Protein 3QXB (pdb70)

B-factor: mean 27.67, std 7.57, range [10.3, 59.76]

CATH classification: 3.20.20.150

Radius of gyration: 33.2 Å; Cα contacts (8 Å, |Δi|>4): 2355; chains: 4; bounding box: 75×65×99 Å

Sequence (1145 aa):
GKLGVNLCFAVKRWLEPDRLAGLVRDDLGLEYVQYTYDLTDPWWPDIERDRRRAIAYAKAFRRKAGLTIESTFGGLASYTYNHFLAPTLELQSLGYQHLKRAIDTAAEVPATGPFGSYSAADALNPARREEIYAIARRDWIELAAYAKRQGLSLYVEPVPLATEFPSSAADAARLADLDDGRTEIPVRLLVDWGHALFEPLFGPEADDHWDLCQPWIAAYHIQQTDGQLDRHWSFTQPGVVTPQRLQDFWDKYALTDQTFFAEILYPFEARDEDVLADIASVKALKAASPAGKLGVNLCFAVKRWLEPDRLAGLVRDDLGLEYVQYTYDLTDPWWPDIERDRRAIAYAKAFRKAGLTIESTFGGLASYTYNHFLAPTLELQSLGYQHLKRAIDTAAEVPATGPFGSYSAADALNPARREEIYAIARDWIELAAYAKRQGLSLYVEPVPLATEFPSSSAADAARLADLDGRTEIPVRLLVDWGHALFEPLFGPEADDHWDLCQPWIAAYHIQQTDGQLDRHWSFTQPGVVTPQRLQDFWDKYALTDQTFFAEIILYPFEARRDEDVLADIASVKALKAASPGKLGVNLCFAVVKRWLEPDRLAGLVRDDLGLEYVQYTYDLTDPWWPDIERDRRAIAYAKAFRKAGLTIESTFGGLASYTYNHFLAPTLELQSSSLGYQHLKRAIDTAAEVPATGPFGSYSAADALNPARREEIYAIARRDWIELAAYAKRRQGLSLYVEPVPLATEFPSSSAADAARLADLDGRTEIPVRLLVDWGHALFEPLFGPEADDHWDLCQPWIAAYHIQQTDGQLDRHWSFTQPGVVTPQRLQDFWDKYALTDQTFFAEIILYPFEARDEDVLADIASVKALKAASPGKLGVNLCFAVKRWLEPDRLAGLVRDDLGLEYVQYTYDLTDPWWPDIERDRRAIAYAKAFRKAGLTIESTFGGLLASYTYNHFLAPTLELQSLGYQHLKRAIDTAAEVPATGPFGSYSAADALNPARREEIYAIARDWIELAAYAKRQGLSLYVEPVPLATEFPSSSAADAARLADLDGRTEIPVRLLVDWGHALFEPLFGPEADDHWDLCQPWIAAYHIQQTDGQLDRHWSFTQPGVVTPQRLQDFWDKYALTDQTFFAEILYPFEARDEDVLADIASVKALKAASP

Foldseek 3Di:
DFAEAECQLQQPHQLQQLSSLCLCCPLLVHAEYEYECSNAQLPPPPPVRLVSVVSNVVSNVVSNHAHQEYEYDDVLQVAFAQQEQDVVSVVVSVSRLLSVLCVLNPHAEYEAQGFHDPVLLPPVVSSVVSVVRSLVVQVSLVSSVVSPHLYEHEAAQDSRGPPQALVRQLVNVSCVPRHPHDYAYAYELLSLQQCVRQPVSSHVVVCRHVVRHQAYEYAFDQNPDSALAFQVDDHDRFLQVVQVVCQVSVPDRHYHHRRHHDPPPDDPVVSSVSSVRSVRNVPHDHD/DFAAAECQLQQPHQLQQLSVLCLCCPLLVHAEYEYECSNAALPPPCVVSLVSVLSNVVSNVVSNHAHQEYEYDDVLQVAFAQLEQDPVSVVVSVSRVLSVLCVLNPHQEYEAQGFYDPVQLVPVVSRVVSVVSSLVVQVSLVSSVVSPHLYEHEAAQDSGGPPQALQRQLVNVSPVPRHPHDYAYEYELLSLLQCVRQPVRSDVVVCRHVVRHQAYEYAFDQNPDSQLHFQVDDHDRFLQVVVCVCVVVVPDRHYHHRDHDDDPPDDPVVSSVSSVRSVRNVPHDD/DFAAAECQLQQPHQQQLLSSLCLCCPLLVHAEYEYECSNAQLPPDCPVRLVSVVSNVVSSVVSNHAHQEYEYDDVLQVAFAQQEPDVVSVVVSVVRVLSVLCVLNPHAEYEAQGFYDPVQLVPPVSSVVSVVRSLCVQVSLVSSVVSRHLYEHEAAQDSRGPPQALQRQLVNVSCPPRHPHDYAYEYELLSLLQCVRQPPRSDVVVCRHVVRHQAYEYAFDQSPDSALHFQVDDHDDFLQVVVVVCVVSVPDRHYHHRRHHDPPPDDPVVSSVSSVRSVRNVPHDD/DFAAAECQLQQPHQLQQLSVLCLCCPLLVHAEYEYECSNAALPPDCVVRLVSVVSNVVNNVVSNHAHQEYEYDDVLQVAFAQQEQDPVSVVVNVSRLLSVLCVLNPHAEYEAQGFYDPVCLVPVVSSVVSVVSSLVVQVSLVSSVVSPHLYEHEAAQDSGGAPQALQRQLVNVSCPPRHPHDYAYAYELLSLLQCVRQPVSSDVVVCRHVVRHQAYEYAFDQSPDSALHFQVDDHDRALQNVVVVCVVVVPDRHYHHRRHHDPPPDDPVVSSVSSVRSVRNVVHDD

Structure (mmCIF, N/CA/C/O backbone):
data_3QXB
#
_entry.id   3QXB
#
_cell.length_a   76.188
_cell.length_b   94.903
_cell.length_c   173.197
_cell.angle_alpha   90.000
_cell.angle_beta   93.040
_cell.angle_gamma   90.000
#
_symmetry.space_group_name_H-M   'C 1 2 1'
#
loop_
_entity.id
_entity.type
_entity.pdbx_description
1 polymer 'Putative Xylose isomerase'
2 non-polymer 'FE (III) ION'
3 non-polymer 'MANGANESE (II) ION'
4 non-polymer 'CHLORIDE ION'
5 non-polymer 1,2-ETHANEDIOL
6 non-polymer 'ACETATE ION'
7 water water
#
loop_
_atom_site.group_PDB
_atom_site.id
_atom_site.type_symbol
_atom_site.label_atom_id
_atom_site.label_alt_id
_atom_site.label_comp_id
_atom_site.label_asym_id
_atom_site.label_entity_id
_atom_site.label_seq_id
_atom_site.pdbx_PDB_ins_code
_atom_site.Cartn_x
_atom_site.Cartn_y
_atom_site.Cartn_z
_atom_site.occupancy
_atom_site.B_iso_or_equiv
_atom_site.auth_seq_id
_atom_site.auth_comp_id
_atom_site.auth_asym_id
_atom_site.auth_atom_id
_atom_site.pdbx_PDB_model_num
ATOM 1 N N . GLY A 1 19 ? 7.594 15.268 41.248 1.00 40.51 0 GLY A N 1
ATOM 2 C CA . GLY A 1 19 ? 6.269 15.904 41.563 1.00 38.74 0 GLY A CA 1
ATOM 3 C C . GLY A 1 19 ? 6.269 16.689 42.888 1.00 38.09 0 GLY A C 1
ATOM 4 O O . GLY A 1 19 ? 7.219 16.624 43.668 1.00 37.21 0 GLY A O 1
ATOM 13 N N . LYS A 1 21 ? 5.327 17.588 46.748 1.00 32.84 2 LYS A N 1
ATOM 14 C CA . LYS A 1 21 ? 5.433 16.728 47.903 1.00 31.74 2 LYS A CA 1
ATOM 15 C C . LYS A 1 21 ? 4.039 16.669 48.504 1.00 30.43 2 LYS A C 1
ATOM 16 O O . LYS A 1 21 ? 3.574 17.606 49.145 1.00 28.70 2 LYS A O 1
ATOM 22 N N . LEU A 1 22 ? 3.373 15.559 48.253 1.00 30.34 3 LEU A N 1
ATOM 23 C CA . LEU A 1 22 ? 2.043 15.354 48.754 1.00 29.27 3 LEU A CA 1
ATOM 24 C C . LEU A 1 22 ? 2.108 14.606 50.068 1.00 28.42 3 LEU A C 1
ATOM 25 O O . LEU A 1 22 ? 2.954 13.708 50.249 1.00 29.02 3 LEU A O 1
ATOM 30 N N . GLY A 1 23 ? 1.197 14.976 50.970 1.00 25.76 4 GLY A N 1
ATOM 31 C CA . GLY A 1 23 ? 1.014 14.270 52.204 1.00 25.26 4 GLY A CA 1
ATOM 32 C C . GLY A 1 23 ? -0.487 14.178 52.536 1.00 24.46 4 GLY A C 1
ATOM 33 O O . GLY A 1 23 ? -1.328 14.724 51.809 1.00 23.26 4 GLY A O 1
ATOM 34 N N . VAL A 1 24 ? -0.841 13.487 53.616 1.00 23.67 5 VAL A N 1
ATOM 35 C CA . VAL A 1 24 ? -2.232 13.489 54.063 1.00 22.38 5 VAL A CA 1
ATOM 36 C C . VAL A 1 24 ? -2.412 13.814 55.543 1.00 22.10 5 VAL A C 1
ATOM 37 O O . VAL A 1 24 ? -1.698 13.315 56.388 1.00 22.93 5 VAL A O 1
ATOM 41 N N . ASN A 1 25 ? -3.381 14.672 55.853 1.00 22.50 6 ASN A N 1
ATOM 42 C CA . ASN A 1 25 ? -3.827 14.865 57.210 1.00 22.05 6 ASN A CA 1
ATOM 43 C C . ASN A 1 25 ? -4.896 13.794 57.470 1.00 21.67 6 ASN A C 1
ATOM 44 O O . ASN A 1 25 ? -5.805 13.569 56.676 1.00 21.54 6 ASN A O 1
ATOM 49 N N . LEU A 1 26 ? -4.772 13.144 58.613 1.00 21.39 7 LEU A N 1
ATOM 50 C CA . LEU A 1 26 ? -5.620 12.005 58.976 1.00 20.94 7 LEU A CA 1
ATOM 51 C C . LEU A 1 26 ? -7.054 12.366 59.321 1.00 20.50 7 LEU A C 1
ATOM 52 O O . LEU A 1 26 ? -7.852 11.464 59.654 1.00 22.17 7 LEU A O 1
ATOM 57 N N . CYS A 1 27 ? -7.426 13.644 59.205 1.00 20.66 8 CYS A N 1
ATOM 58 C CA . CYS A 1 27 ? -8.838 14.068 59.428 1.00 21.71 8 CYS A CA 1
ATOM 59 C C . CYS A 1 27 ? -9.866 13.232 58.649 1.00 21.74 8 CYS A C 1
ATOM 60 O O . CYS A 1 27 ? -10.986 13.023 59.110 1.00 21.84 8 CYS A O 1
ATOM 63 N N . PHE A 1 28 ? -9.494 12.735 57.473 1.00 21.07 9 PHE A N 1
ATOM 64 C CA . PHE A 1 28 ? -10.431 11.969 56.654 1.00 21.32 9 PHE A CA 1
ATOM 65 C C . PHE A 1 28 ? -10.815 10.653 57.312 1.00 20.78 9 PHE A C 1
ATOM 66 O O . PHE A 1 28 ? -11.843 10.078 56.945 1.00 23.09 9 PHE A O 1
ATOM 74 N N . ALA A 1 29 ? -10.006 10.177 58.277 1.00 20.25 10 ALA A N 1
ATOM 75 C CA . ALA A 1 29 ? -10.164 8.873 58.945 1.00 19.19 10 ALA A CA 1
ATOM 76 C C . ALA A 1 29 ? -10.840 8.930 60.297 1.00 19.11 10 ALA A C 1
ATOM 77 O O . ALA A 1 29 ? -11.105 7.886 60.918 1.00 18.95 10 ALA A O 1
ATOM 79 N N . VAL A 1 30 ? -11.105 10.140 60.762 1.00 18.56 11 VAL A N 1
ATOM 80 C CA . VAL A 1 30 ? -11.685 10.359 62.113 1.00 18.77 11 VAL A CA 1
ATOM 81 C C . VAL A 1 30 ? -12.940 9.518 62.313 1.00 19.10 11 VAL A C 1
ATOM 82 O O . VAL A 1 30 ? -13.766 9.422 61.393 1.00 20.52 11 VAL A O 1
ATOM 86 N N . LYS A 1 31 ? -12.978 8.841 63.470 1.00 19.06 12 LYS A N 1
ATOM 87 C CA . LYS A 1 31 ? -14.035 7.920 63.898 1.00 17.95 12 LYS A CA 1
ATOM 88 C C . LYS A 1 31 ? -14.103 6.591 63.144 1.00 19.85 12 LYS A C 1
ATOM 89 O O . LYS A 1 31 ? -14.830 5.682 63.582 1.00 20.75 12 LYS A O 1
ATOM 95 N N . ARG A 1 32 ? -13.385 6.458 62.031 1.00 20.50 13 ARG A N 1
ATOM 96 C CA . ARG A 1 32 ? -13.568 5.292 61.144 1.00 20.91 13 ARG A CA 1
ATOM 97 C C . ARG A 1 32 ? -12.420 4.257 61.239 1.00 21.67 13 ARG A C 1
ATOM 98 O O . ARG A 1 32 ? -12.567 3.232 61.937 1.00 21.06 13 ARG A O 1
ATOM 106 N N . TRP A 1 33 ? -11.310 4.478 60.536 1.00 21.63 14 TRP A N 1
ATOM 107 C CA . TRP A 1 33 ? -10.236 3.461 60.454 1.00 22.84 14 TRP A CA 1
ATOM 108 C C . TRP A 1 33 ? -9.274 3.745 61.602 1.00 23.08 14 TRP A C 1
ATOM 109 O O . TRP A 1 33 ? -8.266 4.426 61.436 1.00 25.06 14 TRP A O 1
ATOM 120 N N . LEU A 1 34 ? -9.639 3.241 62.776 1.00 22.99 15 LEU A N 1
ATOM 121 C CA . LEU A 1 34 ? -8.970 3.587 64.012 1.00 23.53 15 LEU A CA 1
ATOM 122 C C . LEU A 1 34 ? -7.873 2.616 64.422 1.00 23.38 15 LEU A C 1
ATOM 123 O O . LEU A 1 34 ? -7.038 2.978 65.212 1.00 24.39 15 LEU A O 1
ATOM 128 N N . GLU A 1 35 ? -7.868 1.399 63.895 1.00 25.33 16 GLU A N 1
ATOM 129 C CA . GLU A 1 35 ? -6.849 0.417 64.261 1.00 25.15 16 GLU A CA 1
ATOM 130 C C . GLU A 1 35 ? -5.517 0.841 63.684 1.00 24.43 16 GLU A C 1
ATOM 131 O O . GLU A 1 35 ? -5.421 1.033 62.480 1.00 24.46 16 GLU A O 1
ATOM 137 N N . PRO A 1 36 ? -4.482 1.000 64.525 1.00 23.39 17 PRO A N 1
ATOM 138 C CA . PRO A 1 36 ? -3.314 1.677 64.026 1.00 23.59 17 PRO A CA 1
ATOM 139 C C . PRO A 1 36 ? -2.660 1.065 62.762 1.00 24.24 17 PRO A C 1
ATOM 140 O O . PRO A 1 36 ? -2.359 1.790 61.819 1.00 23.42 17 PRO A O 1
ATOM 144 N N . ASP A 1 37 ? -2.498 -0.248 62.727 1.00 25.41 18 ASP A N 1
ATOM 145 C CA . ASP A 1 37 ? -1.924 -0.882 61.578 1.00 26.82 18 ASP A CA 1
ATOM 146 C C . ASP A 1 37 ? -2.846 -0.830 60.349 1.00 27.18 18 ASP A C 1
ATOM 147 O O . ASP A 1 37 ? -2.346 -0.791 59.242 1.00 26.60 18 ASP A O 1
ATOM 152 N N . ARG A 1 38 ? -4.170 -0.832 60.538 1.00 27.12 19 ARG A N 1
ATOM 153 C CA . ARG A 1 38 ? -5.097 -0.736 59.382 1.00 28.28 19 ARG A CA 1
ATOM 154 C C . ARG A 1 38 ? -4.991 0.672 58.796 1.00 25.93 19 ARG A C 1
ATOM 155 O O . ARG A 1 38 ? -4.983 0.822 57.575 1.00 26.10 19 ARG A O 1
ATOM 163 N N . LEU A 1 39 ? -4.905 1.687 59.661 1.00 23.69 20 LEU A N 1
ATOM 164 C CA . LEU A 1 39 ? -4.796 3.097 59.196 1.00 23.03 20 LEU A CA 1
ATOM 165 C C . LEU A 1 39 ? -3.501 3.309 58.430 1.00 23.22 20 LEU A C 1
ATOM 166 O O . LEU A 1 39 ? -3.502 3.837 57.314 1.00 23.58 20 LEU A O 1
ATOM 171 N N . ALA A 1 40 ? -2.402 2.873 59.025 1.00 23.18 21 ALA A N 1
ATOM 172 C CA . ALA A 1 40 ? -1.073 2.919 58.383 1.00 23.62 21 ALA A CA 1
ATOM 173 C C . ALA A 1 40 ? -1.070 2.210 57.031 1.00 23.91 21 ALA A C 1
ATOM 174 O O . ALA A 1 40 ? -0.501 2.702 56.087 1.00 25.44 21 ALA A O 1
ATOM 176 N N . GLY A 1 41 ? -1.708 1.057 56.940 1.00 24.74 22 GLY A N 1
ATOM 177 C CA . GLY A 1 41 ? -1.752 0.293 55.693 1.00 25.41 22 GLY A CA 1
ATOM 178 C C . GLY A 1 41 ? -2.613 0.961 54.627 1.00 25.89 22 GLY A C 1
ATOM 179 O O . GLY A 1 41 ? -2.306 0.932 53.457 1.00 27.63 22 GLY A O 1
ATOM 180 N N . LEU A 1 42 ? -3.694 1.571 55.051 1.00 26.13 23 LEU A N 1
ATOM 181 C CA . LEU A 1 42 ? -4.552 2.368 54.195 1.00 26.72 23 LEU A CA 1
ATOM 182 C C . LEU A 1 42 ? -3.808 3.561 53.575 1.00 26.44 23 LEU A C 1
ATOM 183 O O . LEU A 1 42 ? -3.959 3.825 52.400 1.00 27.93 23 LEU A O 1
ATOM 188 N N . VAL A 1 43 ? -3.028 4.296 54.364 1.00 25.39 24 VAL A N 1
ATOM 189 C CA . VAL A 1 43 ? -2.295 5.419 53.810 1.00 24.54 24 VAL A CA 1
ATOM 190 C C . VAL A 1 43 ? -1.210 4.898 52.851 1.00 25.49 24 VAL A C 1
ATOM 191 O O . VAL A 1 43 ? -0.980 5.472 51.773 1.00 24.22 24 VAL A O 1
ATOM 195 N N . ARG A 1 44 ? -0.549 3.816 53.237 1.00 25.80 25 ARG A N 1
ATOM 196 C CA . ARG A 1 44 ? 0.548 3.280 52.414 1.00 27.28 25 ARG A CA 1
ATOM 197 C C . ARG A 1 44 ? 0.082 2.599 51.140 1.00 29.14 25 ARG A C 1
ATOM 198 O O . ARG A 1 44 ? 0.704 2.761 50.093 1.00 30.20 25 ARG A O 1
ATOM 206 N N . ASP A 1 45 ? -0.942 1.769 51.263 1.00 29.94 26 ASP A N 1
ATOM 207 C CA . ASP A 1 45 ? -1.324 0.868 50.185 1.00 32.48 26 ASP A CA 1
ATOM 208 C C . ASP A 1 45 ? -2.476 1.432 49.371 1.00 32.69 26 ASP A C 1
ATOM 209 O O . ASP A 1 45 ? -2.462 1.376 48.142 1.00 34.66 26 ASP A O 1
ATOM 214 N N . ASP A 1 46 ? -3.479 1.972 50.045 1.00 31.33 27 ASP A N 1
ATOM 215 C CA . ASP A 1 46 ? -4.625 2.522 49.348 1.00 31.16 27 ASP A CA 1
ATOM 216 C C . ASP A 1 46 ? -4.417 3.935 48.809 1.00 29.59 27 ASP A C 1
ATOM 217 O O . ASP A 1 46 ? -4.797 4.192 47.670 1.00 29.47 27 ASP A O 1
ATOM 222 N N . LEU A 1 47 ? -3.830 4.841 49.607 1.00 27.52 28 LEU A N 1
ATOM 223 C CA . LEU A 1 47 ? -3.527 6.186 49.121 1.00 26.47 28 LEU A CA 1
ATOM 224 C C . LEU A 1 47 ? -2.145 6.289 48.478 1.00 27.45 28 LEU A C 1
ATOM 225 O O . LEU A 1 47 ? -1.916 7.229 47.738 1.00 26.94 28 LEU A O 1
ATOM 230 N N . GLY A 1 48 ? -1.244 5.344 48.755 1.00 27.44 29 GLY A N 1
ATOM 231 C CA . GLY A 1 48 ? 0.105 5.363 48.132 1.00 28.84 29 GLY A CA 1
ATOM 232 C C . GLY A 1 48 ? 0.901 6.603 48.540 1.00 28.92 29 GLY A C 1
ATOM 233 O O . GLY A 1 48 ? 1.580 7.182 47.742 1.00 28.07 29 GLY A O 1
ATOM 234 N N . LEU A 1 49 ? 0.804 7.012 49.809 1.00 28.67 30 LEU A N 1
ATOM 235 C CA . LEU A 1 49 ? 1.500 8.225 50.296 1.00 29.17 30 LEU A CA 1
ATOM 236 C C . LEU A 1 49 ? 2.476 7.889 51.426 1.00 29.59 30 LEU A C 1
ATOM 237 O O . LEU A 1 49 ? 2.450 6.809 52.015 1.00 29.65 30 LEU A O 1
ATOM 242 N N . GLU A 1 50 ? 3.340 8.834 51.715 1.00 29.62 31 GLU A N 1
ATOM 243 C CA . GLU A 1 50 ? 4.426 8.618 52.673 1.00 30.20 31 GLU A CA 1
ATOM 244 C C . GLU A 1 50 ? 4.410 9.651 53.802 1.00 27.85 31 GLU A C 1
ATOM 245 O O . GLU A 1 50 ? 4.602 9.321 54.989 1.00 30.19 31 GLU A O 1
ATOM 251 N N . TYR A 1 51 ? 4.057 10.880 53.462 1.00 26.38 32 TYR A N 1
ATOM 252 C CA . TYR A 1 51 ? 4.009 11.979 54.429 1.00 24.46 32 TYR A CA 1
ATOM 253 C C . TYR A 1 51 ? 2.623 12.197 55.055 1.00 23.52 32 TYR A C 1
ATOM 254 O O . TYR A 1 51 ? 1.604 12.359 54.371 1.00 23.70 32 TYR A O 1
ATOM 263 N N . VAL A 1 52 ? 2.617 12.208 56.380 1.00 21.18 33 VAL A N 1
ATOM 264 C CA . VAL A 1 52 ? 1.403 12.207 57.136 1.00 21.02 33 VAL A CA 1
ATOM 265 C C . VAL A 1 52 ? 1.384 13.334 58.177 1.00 20.15 33 VAL A C 1
ATOM 266 O O . VAL A 1 52 ? 2.402 13.623 58.798 1.00 21.67 33 VAL A O 1
ATOM 270 N N . GLN A 1 53 ? 0.229 13.966 58.352 1.00 20.59 34 GLN A N 1
ATOM 271 C CA . GLN A 1 53 ? -0.010 14.868 59.477 1.00 19.40 34 GLN A CA 1
ATOM 272 C C . GLN A 1 53 ? -1.083 14.240 60.326 1.00 18.58 34 GLN A C 1
ATOM 273 O O . GLN A 1 53 ? -2.221 14.000 59.857 1.00 20.43 34 GLN A O 1
ATOM 279 N N . TYR A 1 54 ? -0.714 13.938 61.565 1.00 18.84 35 TYR A N 1
ATOM 280 C CA . TYR A 1 54 ? -1.602 13.267 62.490 1.00 18.69 35 TYR A CA 1
ATOM 281 C C . TYR A 1 54 ? -2.505 14.325 63.088 1.00 19.32 35 TYR A C 1
ATOM 282 O O . TYR A 1 54 ? -2.044 15.421 63.348 1.00 20.38 35 TYR A O 1
ATOM 291 N N . THR A 1 55 ? -3.791 14.026 63.273 1.00 19.07 36 THR A N 1
ATOM 292 C CA . THR A 1 55 ? -4.745 15.020 63.796 1.00 17.97 36 THR A CA 1
ATOM 293 C C . THR A 1 55 ? -5.050 14.787 65.304 1.00 17.64 36 THR A C 1
ATOM 294 O O . THR A 1 55 ? -5.204 13.644 65.749 1.00 18.80 36 THR A O 1
ATOM 298 N N . TYR A 1 56 ? -5.147 15.862 66.076 1.00 16.52 37 TYR A N 1
ATOM 299 C CA . TYR A 1 56 ? -5.606 15.763 67.483 1.00 16.48 37 TYR A CA 1
ATOM 300 C C . TYR A 1 56 ? -6.996 15.079 67.583 1.00 15.96 37 TYR A C 1
ATOM 301 O O . TYR A 1 56 ? -7.349 14.571 68.626 1.00 17.95 37 TYR A O 1
ATOM 310 N N . ASP A 1 57 ? -7.774 15.101 66.498 1.00 17.08 38 ASP A N 1
ATOM 311 C CA . ASP A 1 57 ? -9.084 14.455 66.410 1.00 17.70 38 ASP A CA 1
ATOM 312 C C . ASP A 1 57 ? -9.048 12.912 66.522 1.00 18.73 38 ASP A C 1
ATOM 313 O O . ASP A 1 57 ? -10.091 12.292 66.581 1.00 18.01 38 ASP A O 1
ATOM 318 N N . LEU A 1 58 ? -7.874 12.288 66.534 1.00 18.62 39 LEU A N 1
ATOM 319 C CA . LEU A 1 58 ? -7.781 10.837 66.744 1.00 19.15 39 LEU A CA 1
ATOM 320 C C . LEU A 1 58 ? -7.481 10.533 68.204 1.00 18.68 39 LEU A C 1
ATOM 321 O O . LEU A 1 58 ? -8.018 9.578 68.732 1.00 19.99 39 LEU A O 1
ATOM 326 N N . THR A 1 59 ? -6.672 11.384 68.863 1.00 18.05 40 THR A N 1
ATOM 327 C CA . THR A 1 59 ? -6.368 11.247 70.268 1.00 18.15 40 THR A CA 1
ATOM 328 C C . THR A 1 59 ? -6.314 12.654 70.909 1.00 18.78 40 THR A C 1
ATOM 329 O O . THR A 1 59 ? -5.407 13.444 70.604 1.00 18.29 40 THR A O 1
ATOM 333 N N . ASP A 1 60 ? -7.285 12.930 71.800 1.00 17.35 41 ASP A N 1
ATOM 334 C CA . ASP A 1 60 ? -7.485 14.246 72.382 1.00 17.98 41 ASP A CA 1
ATOM 335 C C . ASP A 1 60 ? -6.317 14.547 73.345 1.00 18.00 41 ASP A C 1
ATOM 336 O O . ASP A 1 60 ? -6.051 13.780 74.261 1.00 17.46 41 ASP A O 1
ATOM 341 N N . PRO A 1 61 ? -5.611 15.671 73.134 1.00 18.82 42 PRO A N 1
ATOM 342 C CA . PRO A 1 61 ? -4.557 16.133 74.053 1.00 17.91 42 PRO A CA 1
ATOM 343 C C . PRO A 1 61 ? -5.032 16.190 75.512 1.00 17.23 42 PRO A C 1
ATOM 344 O O . PRO A 1 61 ? -4.278 15.916 76.426 1.00 18.51 42 PRO A O 1
ATOM 348 N N . TRP A 1 62 ? -6.280 16.540 75.722 1.00 17.43 43 TRP A N 1
ATOM 349 C CA . TRP A 1 62 ? -6.891 16.564 77.072 1.00 17.45 43 TRP A CA 1
ATOM 350 C C . TRP A 1 62 ? -7.029 15.197 77.772 1.00 18.02 43 TRP A C 1
ATOM 351 O O . TRP A 1 62 ? -7.162 15.127 78.993 1.00 20.21 43 TRP A O 1
ATOM 362 N N . TRP A 1 63 ? -7.031 14.109 77.030 1.00 18.79 44 TRP A N 1
ATOM 363 C CA . TRP A 1 63 ? -7.155 12.776 77.659 1.00 19.65 44 TRP A CA 1
ATOM 364 C C . TRP A 1 63 ? -6.039 12.537 78.687 1.00 19.84 44 TRP A C 1
ATOM 365 O O . TRP A 1 63 ? -4.951 13.058 78.514 1.00 19.50 44 TRP A O 1
ATOM 376 N N . PRO A 1 64 ? -6.286 11.736 79.730 1.00 21.63 45 PRO A N 1
ATOM 377 C CA . PRO A 1 64 ? -5.217 11.435 80.675 1.00 22.31 45 PRO A CA 1
ATOM 378 C C . PRO A 1 64 ? -4.010 10.856 79.962 1.00 22.39 45 PRO A C 1
ATOM 379 O O . PRO A 1 64 ? -4.155 10.088 78.990 1.00 20.54 45 PRO A O 1
ATOM 383 N N . ASP A 1 65 ? -2.846 11.316 80.404 1.00 22.70 46 ASP A N 1
ATOM 384 C CA . ASP A 1 65 ? -1.584 11.090 79.723 1.00 24.55 46 ASP A CA 1
ATOM 385 C C . ASP A 1 65 ? -1.349 9.624 79.385 1.00 23.60 46 ASP A C 1
ATOM 386 O O . ASP A 1 65 ? -0.924 9.304 78.287 1.00 24.29 46 ASP A O 1
ATOM 391 N N . ILE A 1 66 ? -1.596 8.748 80.339 1.00 24.04 47 ILE A N 1
ATOM 392 C CA . ILE A 1 66 ? -1.204 7.345 80.195 1.00 25.00 47 ILE A CA 1
ATOM 393 C C . ILE A 1 66 ? -1.984 6.697 79.060 1.00 23.64 47 ILE A C 1
ATOM 394 O O . ILE A 1 66 ? -1.388 6.125 78.143 1.00 22.19 47 ILE A O 1
ATOM 399 N N . GLU A 1 67 ? -3.309 6.771 79.118 1.00 23.11 48 GLU A N 1
ATOM 400 C CA . GLU A 1 67 ? -4.132 6.184 78.051 1.00 22.13 48 GLU A CA 1
ATOM 401 C C . GLU A 1 67 ? -3.943 6.927 76.733 1.00 20.43 48 GLU A C 1
ATOM 402 O O . GLU A 1 67 ? -3.841 6.317 75.667 1.00 19.86 48 GLU A O 1
ATOM 408 N N . ARG A 1 68 ? -3.870 8.249 76.816 1.00 18.14 49 ARG A N 1
ATOM 409 C CA . ARG A 1 68 ? -3.684 9.078 75.650 1.00 18.87 49 ARG A CA 1
ATOM 410 C C . ARG A 1 68 ? -2.396 8.675 74.953 1.00 18.05 49 ARG A C 1
ATOM 411 O O . ARG A 1 68 ? -2.435 8.436 73.769 1.00 19.89 49 ARG A O 1
ATOM 419 N N . ASP A 1 69 ? -1.259 8.640 75.663 1.00 18.83 50 ASP A N 1
ATOM 420 C CA . ASP A 1 69 ? 0.045 8.350 75.005 1.00 19.62 50 ASP A CA 1
ATOM 421 C C . ASP A 1 69 ? 0.154 6.907 74.525 1.00 20.21 50 ASP A C 1
ATOM 422 O O . ASP A 1 69 ? 0.780 6.670 73.491 1.00 18.68 50 ASP A O 1
ATOM 427 N N A ARG A 1 70 ? -0.430 5.957 75.269 0.50 19.93 51 ARG A N 1
ATOM 428 N N B ARG A 1 70 ? -0.422 5.953 75.265 0.50 19.71 51 ARG A N 1
ATOM 429 C CA A ARG A 1 70 ? -0.478 4.564 74.829 0.50 20.81 51 ARG A CA 1
ATOM 430 C CA B ARG A 1 70 ? -0.427 4.575 74.798 0.50 20.40 51 ARG A CA 1
ATOM 431 C C A ARG A 1 70 ? -1.061 4.508 73.417 0.50 19.91 51 ARG A C 1
ATOM 432 C C B ARG A 1 70 ? -1.053 4.511 73.401 0.50 19.67 51 ARG A C 1
ATOM 433 O O A ARG A 1 70 ? -0.492 3.886 72.550 0.50 20.10 51 ARG A O 1
ATOM 434 O O B ARG A 1 70 ? -0.509 3.877 72.527 0.50 19.89 51 ARG A O 1
ATOM 449 N N . ARG A 1 71 ? -2.188 5.183 73.184 1.00 20.07 52 ARG A N 1
ATOM 450 C CA . ARG A 1 71 ? -2.862 5.152 71.850 1.00 19.25 52 ARG A CA 1
ATOM 451 C C . ARG A 1 71 ? -2.069 5.952 70.798 1.00 18.40 52 ARG A C 1
ATOM 452 O O . ARG A 1 71 ? -1.811 5.468 69.712 1.00 18.41 52 ARG A O 1
ATOM 460 N N . ALA A 1 72 ? -1.646 7.165 71.148 1.00 18.47 53 ALA A N 1
ATOM 461 C CA . ALA A 1 72 ? -0.833 7.993 70.252 1.00 18.74 53 ALA A CA 1
ATOM 462 C C . ALA A 1 72 ? 0.438 7.276 69.876 1.00 19.52 53 ALA A C 1
ATOM 463 O O . ALA A 1 72 ? 0.766 7.243 68.713 1.00 18.61 53 ALA A O 1
ATOM 465 N N . ILE A 1 73 ? 1.122 6.672 70.845 1.00 20.44 54 ILE A N 1
ATOM 466 C CA . ILE A 1 73 ? 2.327 5.906 70.548 1.00 21.10 54 ILE A CA 1
ATOM 467 C C . ILE A 1 73 ? 2.073 4.698 69.634 1.00 21.15 54 ILE A C 1
ATOM 468 O O . ILE A 1 73 ? 2.858 4.429 68.749 1.00 21.29 54 ILE A O 1
ATOM 473 N N . ALA A 1 74 ? 0.966 3.992 69.837 1.00 20.74 55 ALA A N 1
ATOM 474 C CA . ALA A 1 74 ? 0.593 2.902 68.929 1.00 21.41 55 ALA A CA 1
ATOM 475 C C . ALA A 1 74 ? 0.427 3.372 67.472 1.00 20.16 55 ALA A C 1
ATOM 476 O O . ALA A 1 74 ? 0.894 2.698 66.567 1.00 21.20 55 ALA A O 1
ATOM 478 N N . TYR A 1 75 ? -0.223 4.505 67.253 1.00 19.47 56 TYR A N 1
ATOM 479 C CA . TYR A 1 75 ? -0.250 5.096 65.892 1.00 20.21 56 TYR A CA 1
ATOM 480 C C . TYR A 1 75 ? 1.156 5.430 65.407 1.00 19.92 56 TYR A C 1
ATOM 481 O O . TYR A 1 75 ? 1.528 5.041 64.295 1.00 20.89 56 TYR A O 1
ATOM 490 N N . ALA A 1 76 ? 1.957 6.105 66.224 1.00 19.85 57 ALA A N 1
ATOM 491 C CA . ALA A 1 76 ? 3.359 6.443 65.768 1.00 20.63 57 ALA A CA 1
ATOM 492 C C . ALA A 1 76 ? 4.146 5.231 65.359 1.00 21.13 57 ALA A C 1
ATOM 493 O O . ALA A 1 76 ? 4.806 5.206 64.289 1.00 20.36 57 ALA A O 1
ATOM 495 N N . LYS A 1 77 ? 4.048 4.178 66.152 1.00 22.33 58 LYS A N 1
ATOM 496 C CA . LYS A 1 77 ? 4.790 2.961 65.867 1.00 24.21 58 LYS A CA 1
ATOM 497 C C . LYS A 1 77 ? 4.284 2.262 64.613 1.00 24.29 58 LYS A C 1
ATOM 498 O O . LYS A 1 77 ? 5.083 1.736 63.825 1.00 24.71 58 LYS A O 1
ATOM 504 N N . ALA A 1 78 ? 2.975 2.197 64.440 1.00 24.77 59 ALA A N 1
ATOM 505 C CA . ALA A 1 78 ? 2.414 1.538 63.270 1.00 25.56 59 ALA A CA 1
ATOM 506 C C . ALA A 1 78 ? 2.804 2.295 62.002 1.00 25.65 59 ALA A C 1
ATOM 507 O O . ALA A 1 78 ? 3.140 1.680 60.986 1.00 25.86 59 ALA A O 1
ATOM 509 N N . PHE A 1 79 ? 2.770 3.626 62.049 1.00 24.17 60 PHE A N 1
ATOM 510 C CA . PHE A 1 79 ? 3.152 4.395 60.874 1.00 25.32 60 PHE A CA 1
ATOM 511 C C . PHE A 1 79 ? 4.644 4.213 60.526 1.00 26.54 60 PHE A C 1
ATOM 512 O O . PHE A 1 79 ? 4.994 4.023 59.351 1.00 26.21 60 PHE A O 1
ATOM 520 N N A ARG A 1 80 ? 5.502 4.244 61.545 0.50 26.80 61 ARG A N 1
ATOM 521 N N B ARG A 1 80 ? 5.512 4.252 61.538 0.50 27.08 61 ARG A N 1
ATOM 522 C CA A ARG A 1 80 ? 6.945 4.085 61.341 0.50 28.00 61 ARG A CA 1
ATOM 523 C CA B ARG A 1 80 ? 6.951 4.076 61.308 0.50 28.50 61 ARG A CA 1
ATOM 524 C C A ARG A 1 80 ? 7.238 2.708 60.751 0.50 29.21 61 ARG A C 1
ATOM 525 C C B ARG A 1 80 ? 7.198 2.707 60.696 0.50 29.49 61 ARG A C 1
ATOM 526 O O A ARG A 1 80 ? 8.058 2.589 59.844 0.50 29.11 61 ARG A O 1
ATOM 527 O O B ARG A 1 80 ? 7.946 2.589 59.725 0.50 29.32 61 ARG A O 1
ATOM 542 N N . LYS A 1 81 ? 6.538 1.683 61.235 1.00 29.59 62 LYS A N 1
ATOM 543 C CA . LYS A 1 81 ? 6.696 0.302 60.724 1.00 31.11 62 LYS A CA 1
ATOM 544 C C . LYS A 1 81 ? 6.189 0.153 59.283 1.00 30.53 62 LYS A C 1
ATOM 545 O O . LYS A 1 81 ? 6.760 -0.598 58.518 1.00 32.22 62 LYS A O 1
ATOM 549 N N . ALA A 1 82 ? 5.168 0.908 58.891 1.00 28.86 63 ALA A N 1
ATOM 550 C CA . ALA A 1 82 ? 4.666 0.867 57.532 1.00 28.51 63 ALA A CA 1
ATOM 551 C C . ALA A 1 82 ? 5.539 1.688 56.580 1.00 28.84 63 ALA A C 1
ATOM 552 O O . ALA A 1 82 ? 5.249 1.759 55.398 1.00 30.29 63 ALA A O 1
ATOM 554 N N . GLY A 1 83 ? 6.579 2.328 57.095 1.00 28.85 64 GLY A N 1
ATOM 555 C CA . GLY A 1 83 ? 7.483 3.164 56.284 1.00 30.49 64 GLY A CA 1
ATOM 556 C C . GLY A 1 83 ? 6.968 4.574 56.018 1.00 29.91 64 GLY A C 1
ATOM 557 O O . GLY A 1 83 ? 7.426 5.242 55.075 1.00 32.34 64 GLY A O 1
ATOM 558 N N . LEU A 1 84 ? 6.040 5.038 56.834 1.00 28.89 65 LEU A N 1
ATOM 559 C CA . LEU A 1 84 ? 5.461 6.382 56.685 1.00 28.11 65 LEU A CA 1
ATOM 560 C C . LEU A 1 84 ? 6.108 7.343 57.683 1.00 27.55 65 LEU A C 1
ATOM 561 O O . LEU A 1 84 ? 6.567 6.948 58.751 1.00 28.20 65 LEU A O 1
ATOM 566 N N . THR A 1 85 ? 6.120 8.616 57.342 1.00 27.07 66 THR A N 1
ATOM 567 C CA . THR A 1 85 ? 6.694 9.641 58.187 1.00 25.53 66 THR A CA 1
ATOM 568 C C . THR A 1 85 ? 5.612 10.575 58.640 1.00 23.50 66 THR A C 1
ATOM 569 O O . THR A 1 85 ? 5.079 11.329 57.839 1.00 22.00 66 THR A O 1
ATOM 573 N N . ILE A 1 86 ? 5.300 10.519 59.934 1.00 22.33 67 ILE A N 1
ATOM 574 C CA . ILE A 1 86 ? 4.467 11.530 60.586 1.00 21.29 67 ILE A CA 1
ATOM 575 C C . ILE A 1 86 ? 5.319 12.789 60.888 1.00 21.81 67 ILE A C 1
ATOM 576 O O . ILE A 1 86 ? 6.140 12.813 61.833 1.00 18.87 67 ILE A O 1
ATOM 581 N N . GLU A 1 87 ? 5.187 13.767 59.984 1.00 21.73 68 GLU A N 1
ATOM 582 C CA . GLU A 1 87 ? 5.897 15.033 60.062 1.00 22.33 68 GLU A CA 1
ATOM 583 C C . GLU A 1 87 ? 5.435 15.991 61.153 1.00 21.91 68 GLU A C 1
ATOM 584 O O . GLU A 1 87 ? 6.233 16.802 61.680 1.00 21.34 68 GLU A O 1
ATOM 590 N N . SER A 1 88 ? 4.165 15.894 61.520 1.00 19.92 69 SER A N 1
ATOM 591 C CA . SER A 1 88 ? 3.617 16.790 62.511 1.00 19.86 69 SER A CA 1
ATOM 592 C C . SER A 1 88 ? 2.301 16.256 62.958 1.00 19.28 69 SER A C 1
ATOM 593 O O . SER A 1 88 ? 1.711 15.393 62.326 1.00 19.35 69 SER A O 1
ATOM 596 N N . THR A 1 89 ? 1.865 16.771 64.090 1.00 19.13 70 THR A N 1
ATOM 597 C CA . THR A 1 89 ? 0.539 16.582 64.610 1.00 17.70 70 THR A CA 1
ATOM 598 C C . THR A 1 89 ? -0.076 17.943 64.456 1.00 18.42 70 THR A C 1
ATOM 599 O O . THR A 1 89 ? 0.632 18.950 64.296 1.00 18.26 70 THR A O 1
ATOM 603 N N . PHE A 1 90 ? -1.402 17.987 64.447 1.00 18.42 71 PHE A N 1
ATOM 604 C CA . PHE A 1 90 ? -2.107 19.235 64.191 1.00 18.43 71 PHE A CA 1
ATOM 605 C C . PHE A 1 90 ? -3.509 19.216 64.744 1.00 17.03 71 PHE A C 1
ATOM 606 O O . PHE A 1 90 ? -4.171 18.199 64.680 1.00 17.08 71 PHE A O 1
ATOM 614 N N . GLY A 1 91 ? -3.974 20.381 65.205 1.00 18.79 72 GLY A N 1
ATOM 615 C CA . GLY A 1 91 ? -5.369 20.592 65.636 1.00 18.07 72 GLY A CA 1
ATOM 616 C C . GLY A 1 91 ? -6.389 20.238 64.582 1.00 19.63 72 GLY A C 1
ATOM 617 O O . GLY A 1 91 ? -6.160 20.415 63.358 1.00 17.36 72 GLY A O 1
ATOM 618 N N . GLY A 1 92 ? -7.513 19.731 65.068 1.00 19.53 73 GLY A N 1
ATOM 619 C CA . GLY A 1 92 ? -8.660 19.402 64.244 1.00 20.98 73 GLY A CA 1
ATOM 620 C C . GLY A 1 92 ? -9.901 20.098 64.786 1.00 21.34 73 GLY A C 1
ATOM 621 O O . GLY A 1 92 ? -9.809 21.195 65.383 1.00 21.49 73 GLY A O 1
ATOM 622 N N . LEU A 1 93 ? -11.069 19.499 64.544 1.00 21.71 74 LEU A N 1
ATOM 623 C CA . LEU A 1 93 ? -12.342 20.168 64.869 1.00 22.16 74 LEU A CA 1
ATOM 624 C C . LEU A 1 93 ? -12.613 20.255 66.341 1.00 21.43 74 LEU A C 1
ATOM 625 O O . LEU A 1 93 ? -13.151 21.256 66.780 1.00 22.21 74 LEU A O 1
ATOM 630 N N . ALA A 1 94 ? -12.270 19.218 67.122 1.00 20.84 75 ALA A N 1
ATOM 631 C CA . ALA A 1 94 ? -12.479 19.235 68.588 1.00 19.79 75 ALA A CA 1
ATOM 632 C C . ALA A 1 94 ? -11.758 20.456 69.206 1.00 19.61 75 ALA A C 1
ATOM 633 O O . ALA A 1 94 ? -12.340 21.205 70.013 1.00 18.29 75 ALA A O 1
ATOM 635 N N . SER A 1 95 ? -10.520 20.648 68.748 1.00 18.13 76 SER A N 1
ATOM 636 C CA . SER A 1 95 ? -9.680 21.749 69.167 1.00 18.17 76 SER A CA 1
ATOM 637 C C . SER A 1 95 ? -10.223 23.091 68.721 1.00 17.57 76 SER A C 1
ATOM 638 O O . SER A 1 95 ? -10.261 24.024 69.501 1.00 18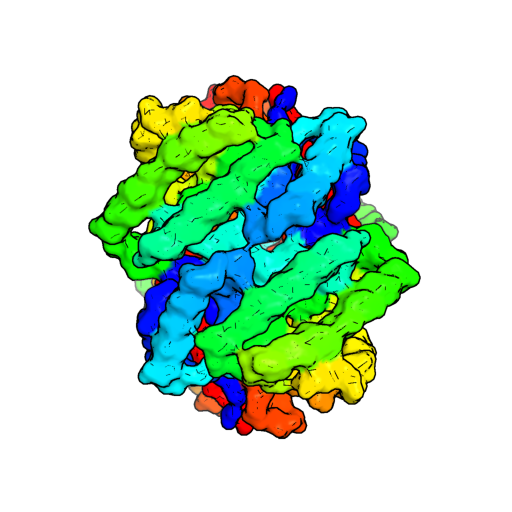.43 76 SER A O 1
ATOM 641 N N . TYR A 1 96 ? -10.637 23.187 67.466 1.00 18.54 77 TYR A N 1
ATOM 642 C CA . TYR A 1 96 ? -11.029 24.467 66.863 1.00 18.96 77 TYR A CA 1
ATOM 643 C C . TYR A 1 96 ? -12.347 24.966 67.377 1.00 18.62 77 TYR A C 1
ATOM 644 O O . TYR A 1 96 ? -12.653 26.127 67.179 1.00 20.20 77 TYR A O 1
ATOM 653 N N . THR A 1 97 ? -13.118 24.083 68.019 1.00 18.04 78 THR A N 1
ATOM 654 C CA . THR A 1 97 ? -14.371 24.441 68.704 1.00 18.66 78 THR A CA 1
ATOM 655 C C . THR A 1 97 ? -14.230 25.544 69.764 1.00 19.23 78 THR A C 1
ATOM 656 O O . THR A 1 97 ? -15.178 26.306 70.008 1.00 19.92 78 THR A O 1
ATOM 660 N N . TYR A 1 98 ? -13.031 25.659 70.354 1.00 19.14 79 TYR A N 1
ATOM 661 C CA . TYR A 1 98 ? -12.765 26.582 71.460 1.00 18.45 79 TYR A CA 1
ATOM 662 C C . TYR A 1 98 ? -11.899 27.745 70.997 1.00 19.21 79 TYR A C 1
ATOM 663 O O . TYR A 1 98 ? -11.284 27.683 69.902 1.00 20.25 79 TYR A O 1
ATOM 672 N N . ASN A 1 99 ? -11.842 28.775 71.827 1.00 19.72 80 ASN A N 1
ATOM 673 C CA . ASN A 1 99 ? -11.255 30.061 71.491 1.00 19.50 80 ASN A CA 1
ATOM 674 C C . ASN A 1 99 ? -9.782 30.165 71.849 1.00 20.23 80 ASN A C 1
ATOM 675 O O . ASN A 1 99 ? -9.065 30.957 71.276 1.00 19.79 80 ASN A O 1
ATOM 680 N N . HIS A 1 100 ? -9.331 29.350 72.798 1.00 20.26 81 HIS A N 1
ATOM 681 C CA . HIS A 1 100 ? -7.929 29.258 73.149 1.00 20.11 81 HIS A CA 1
ATOM 682 C C . HIS A 1 100 ? -7.261 30.622 73.423 1.00 19.91 81 HIS A C 1
ATOM 683 O O . HIS A 1 100 ? -7.733 31.378 74.297 1.00 21.41 81 HIS A O 1
ATOM 690 N N . PHE A 1 101 ? -6.188 30.909 72.688 1.00 19.31 82 PHE A N 1
ATOM 691 C CA . PHE A 1 101 ? -5.289 32.004 73.001 1.00 19.74 82 PHE A CA 1
ATOM 692 C C . PHE A 1 101 ? -5.875 33.392 72.856 1.00 19.43 82 PHE A C 1
ATOM 693 O O . PHE A 1 101 ? -5.356 34.352 73.452 1.00 19.36 82 PHE A O 1
ATOM 701 N N . LEU A 1 102 ? -6.965 33.517 72.114 1.00 19.76 83 LEU A N 1
ATOM 702 C CA . LEU A 1 102 ? -7.622 34.846 71.973 1.00 20.47 83 LEU A CA 1
ATOM 703 C C . LEU A 1 102 ? -8.949 34.969 72.763 1.00 21.40 83 LEU A C 1
ATOM 704 O O . LEU A 1 102 ? -9.693 35.957 72.633 1.00 21.58 83 LEU A O 1
ATOM 709 N N . ALA A 1 103 ? -9.199 33.992 73.638 1.00 21.32 84 ALA A N 1
ATOM 710 C CA . ALA A 1 103 ? -10.417 33.948 74.434 1.00 21.59 84 ALA A CA 1
ATOM 711 C C . ALA A 1 103 ? -10.587 35.188 75.346 1.00 22.33 84 ALA A C 1
ATOM 712 O O . ALA A 1 103 ? -9.628 35.873 75.671 1.00 22.80 84 ALA A O 1
ATOM 714 N N . PRO A 1 104 ? -11.819 35.467 75.781 1.00 23.42 85 PRO A N 1
ATOM 715 C CA . PRO A 1 104 ? -12.073 36.736 76.456 1.00 23.70 85 PRO A CA 1
ATOM 716 C C . PRO A 1 104 ? -11.727 36.797 77.963 1.00 23.32 85 PRO A C 1
ATOM 717 O O . PRO A 1 104 ? -11.816 37.859 78.539 1.00 23.60 85 PRO A O 1
ATOM 721 N N . THR A 1 105 ? -11.322 35.694 78.593 1.00 22.31 86 THR A N 1
ATOM 722 C CA . THR A 1 105 ? -10.800 35.741 79.965 1.00 22.35 86 THR A CA 1
ATOM 723 C C . THR A 1 105 ? -9.430 35.108 79.988 1.00 22.79 86 THR A C 1
ATOM 724 O O . THR A 1 105 ? -9.108 34.245 79.122 1.00 21.29 86 THR A O 1
ATOM 728 N N . LEU A 1 106 ? -8.607 35.535 80.949 1.00 22.61 87 LEU A N 1
ATOM 729 C CA . LEU A 1 106 ? -7.259 34.980 81.086 1.00 22.82 87 LEU A CA 1
ATOM 730 C C . LEU A 1 106 ? -7.352 33.485 81.413 1.00 21.72 87 LEU A C 1
ATOM 731 O O . LEU A 1 106 ? -6.526 32.731 80.964 1.00 18.65 87 LEU A O 1
ATOM 736 N N . GLU A 1 107 ? -8.338 33.068 82.199 1.00 20.93 88 GLU A N 1
ATOM 737 C CA . GLU A 1 107 ? -8.491 31.633 82.489 1.00 21.90 88 GLU A CA 1
ATOM 738 C C . GLU A 1 107 ? -8.741 30.809 81.224 1.00 19.75 88 GLU A C 1
ATOM 739 O O . GLU A 1 107 ? -8.184 29.720 81.063 1.00 19.37 88 GLU A O 1
ATOM 745 N N . LEU A 1 108 ? -9.585 31.308 80.316 1.00 19.67 89 LEU A N 1
ATOM 746 C CA . LEU A 1 108 ? -9.829 30.619 79.036 1.00 19.41 89 LEU A CA 1
ATOM 747 C C . LEU A 1 108 ? -8.582 30.644 78.173 1.00 18.23 89 LEU A C 1
ATOM 748 O O . LEU A 1 108 ? -8.244 29.637 77.551 1.00 19.44 89 LEU A O 1
ATOM 753 N N . GLN A 1 109 ? -7.841 31.758 78.167 1.00 18.96 90 GLN A N 1
ATOM 754 C CA . GLN A 1 109 ? -6.545 31.788 77.449 1.00 17.53 90 GLN A CA 1
ATOM 755 C C . GLN A 1 109 ? -5.607 30.749 78.040 1.00 16.79 90 GLN A C 1
ATOM 756 O O . GLN A 1 109 ? -4.913 30.081 77.329 1.00 17.42 90 GLN A O 1
ATOM 762 N N . SER A 1 110 ? -5.562 30.636 79.366 1.00 18.63 91 SER A N 1
ATOM 763 C CA . SER A 1 110 ? -4.694 29.650 80.028 1.00 19.03 91 SER A CA 1
ATOM 764 C C . SER A 1 110 ? -5.084 28.220 79.746 1.00 18.17 91 SER A C 1
ATOM 765 O O . SER A 1 110 ? -4.208 27.344 79.721 1.00 20.38 91 SER A O 1
ATOM 768 N N . LEU A 1 111 ? -6.361 27.982 79.470 1.00 18.96 92 LEU A N 1
ATOM 769 C CA . LEU A 1 111 ? -6.810 26.669 78.989 1.00 18.32 92 LEU A CA 1
ATOM 770 C C . LEU A 1 111 ? -6.322 26.409 77.560 1.00 18.13 92 LEU A C 1
ATOM 771 O O . LEU A 1 111 ? -6.008 25.282 77.200 1.00 16.99 92 LEU A O 1
ATOM 776 N N . GLY A 1 112 ? -6.185 27.461 76.756 1.00 17.45 93 GLY A N 1
ATOM 777 C CA . GLY A 1 112 ? -5.552 27.321 75.445 1.00 16.25 93 GLY A CA 1
ATOM 778 C C . GLY A 1 112 ? -4.083 26.950 75.546 1.00 16.25 93 GLY A C 1
ATOM 779 O O . GLY A 1 112 ? -3.611 26.064 74.842 1.00 16.20 93 GLY A O 1
ATOM 780 N N . TYR A 1 113 ? -3.363 27.646 76.420 1.00 17.10 94 TYR A N 1
ATOM 781 C CA . TYR A 1 113 ? -1.977 27.315 76.773 1.00 18.40 94 TYR A CA 1
ATOM 782 C C . TYR A 1 113 ? -1.843 25.802 77.106 1.00 17.80 94 TYR A C 1
ATOM 783 O O . TYR A 1 113 ? -1.056 25.083 76.537 1.00 16.62 94 TYR A O 1
ATOM 792 N N . GLN A 1 114 ? -2.663 25.343 78.019 1.00 17.96 95 GLN A N 1
ATOM 793 C CA . GLN A 1 114 ? -2.591 23.986 78.540 1.00 18.01 95 GLN A CA 1
ATOM 794 C C . GLN A 1 114 ? -2.971 22.992 77.436 1.00 18.17 95 GLN A C 1
ATOM 795 O O . GLN A 1 114 ? -2.362 21.920 77.278 1.00 19.26 95 GLN A O 1
ATOM 801 N N . HIS A 1 115 ? -3.924 23.374 76.592 1.00 19.26 96 HIS A N 1
ATOM 802 C CA . HIS A 1 115 ? -4.295 22.547 75.457 1.00 18.03 96 HIS A CA 1
ATOM 803 C C . HIS A 1 115 ? -3.087 22.225 74.615 1.00 18.44 96 HIS A C 1
ATOM 804 O O . HIS A 1 115 ? -2.810 21.047 74.381 1.00 18.32 96 HIS A O 1
ATOM 811 N N . LEU A 1 116 ? -2.371 23.270 74.163 1.00 16.92 97 LEU A N 1
ATOM 812 C CA . LEU A 1 116 ? -1.184 23.105 73.346 1.00 16.95 97 LEU A CA 1
ATOM 813 C C . LEU A 1 116 ? 0.007 22.452 74.073 1.00 16.31 97 LEU A C 1
ATOM 814 O O . LEU A 1 116 ? 0.744 21.657 73.463 1.00 16.81 97 LEU A O 1
ATOM 819 N N . LYS A 1 117 ? 0.214 22.808 75.345 1.00 16.78 98 LYS A N 1
ATOM 820 C CA . LYS A 1 117 ? 1.193 22.145 76.193 1.00 16.72 98 LYS A CA 1
ATOM 821 C C . LYS A 1 117 ? 0.961 20.634 76.200 1.00 16.81 98 LYS A C 1
ATOM 822 O O . LYS A 1 117 ? 1.897 19.857 76.012 1.00 16.66 98 LYS A O 1
ATOM 828 N N . ARG A 1 118 ? -0.283 20.223 76.365 1.00 18.06 99 ARG A N 1
ATOM 829 C CA . ARG A 1 118 ? -0.610 18.800 76.363 1.00 17.75 99 ARG A CA 1
ATOM 830 C C . ARG A 1 118 ? -0.420 18.176 74.986 1.00 17.26 99 ARG A C 1
ATOM 831 O O . ARG A 1 118 ? 0.064 17.036 74.883 1.00 17.68 99 ARG A O 1
ATOM 839 N N . ALA A 1 119 ? -0.791 18.908 73.935 1.00 16.50 100 ALA A N 1
ATOM 840 C CA . ALA A 1 119 ? -0.508 18.451 72.562 1.00 16.85 100 ALA A CA 1
ATOM 841 C C . ALA A 1 119 ? 0.988 18.285 72.305 1.00 17.65 100 ALA A C 1
ATOM 842 O O . ALA A 1 119 ? 1.413 17.336 71.639 1.00 18.25 100 ALA A O 1
ATOM 844 N N . ILE A 1 120 ? 1.793 19.209 72.806 1.00 18.27 101 ILE A N 1
ATOM 845 C CA . ILE A 1 120 ? 3.238 19.059 72.737 1.00 17.21 101 ILE A CA 1
ATOM 846 C C . ILE A 1 120 ? 3.692 17.780 73.492 1.00 18.28 101 ILE A C 1
ATOM 847 O O . ILE A 1 120 ? 4.512 17.021 72.987 1.00 19.15 101 ILE A O 1
ATOM 852 N N . ASP A 1 121 ? 3.163 17.539 74.690 1.00 18.80 102 ASP A N 1
ATOM 853 C CA . ASP A 1 121 ? 3.475 16.256 75.412 1.00 18.55 102 ASP A CA 1
ATOM 854 C C . ASP A 1 121 ? 3.164 15.017 74.567 1.00 17.57 102 ASP A C 1
ATOM 855 O O . ASP A 1 121 ? 4.003 14.105 74.356 1.00 16.89 102 ASP A O 1
ATOM 868 N N . THR A 1 123 ? 2.762 14.893 71.302 1.00 17.51 104 THR A N 1
ATOM 869 C CA . THR A 1 123 ? 3.624 14.876 70.099 1.00 17.23 104 THR A CA 1
ATOM 870 C C . THR A 1 123 ? 5.032 14.341 70.435 1.00 18.30 104 THR A C 1
ATOM 871 O O . THR A 1 123 ? 5.595 13.549 69.669 1.00 18.95 104 THR A O 1
ATOM 875 N N . ALA A 1 124 ? 5.612 14.756 71.562 1.00 18.71 105 ALA A N 1
ATOM 876 C CA . ALA A 1 124 ? 6.941 14.255 71.993 1.00 19.26 105 ALA A CA 1
ATOM 877 C C . ALA A 1 124 ? 6.872 12.754 72.275 1.00 19.49 105 ALA A C 1
ATOM 878 O O . ALA A 1 124 ? 7.781 12.013 71.968 1.00 19.29 105 ALA A O 1
ATOM 880 N N . ALA A 1 125 ? 5.773 12.305 72.851 1.00 18.45 106 ALA A N 1
ATOM 881 C CA . ALA A 1 125 ? 5.607 10.871 73.159 1.00 19.21 106 ALA A CA 1
ATOM 882 C C . ALA A 1 125 ? 5.637 10.049 71.884 1.00 20.13 106 ALA A C 1
ATOM 883 O O . ALA A 1 125 ? 6.226 8.939 71.850 1.00 20.36 106 ALA A O 1
ATOM 893 N N . GLU A 1 127 ? 7.320 10.840 69.304 1.00 21.93 108 GLU A N 1
ATOM 894 C CA . GLU A 1 127 ? 8.581 11.213 68.647 1.00 22.44 108 GLU A CA 1
ATOM 895 C C . GLU A 1 127 ? 8.338 11.899 67.314 1.00 22.02 108 GLU A C 1
ATOM 896 O O . GLU A 1 127 ? 9.067 11.703 66.351 1.00 23.39 108 GLU A O 1
ATOM 902 N N . VAL A 1 128 ? 7.309 12.743 67.272 1.00 21.03 109 VAL A N 1
ATOM 903 C CA . VAL A 1 128 ? 7.022 13.556 66.125 1.00 19.80 109 VAL A CA 1
ATOM 904 C C . VAL A 1 128 ? 7.628 14.948 66.383 1.00 20.31 109 VAL A C 1
ATOM 905 O O . VAL A 1 128 ? 7.530 15.491 67.488 1.00 20.52 109 VAL A O 1
ATOM 909 N N . PRO A 1 129 ? 8.243 15.542 65.361 1.00 20.20 110 PRO A N 1
ATOM 910 C CA . PRO A 1 129 ? 9.044 16.757 65.543 1.00 20.23 110 PRO A CA 1
ATOM 911 C C . PRO A 1 129 ? 8.322 18.093 65.631 1.00 19.95 110 PRO A C 1
ATOM 912 O O . PRO A 1 129 ? 8.930 19.072 66.058 1.00 19.62 110 PRO A O 1
ATOM 916 N N . ALA A 1 130 ? 7.042 18.149 65.291 1.00 18.34 111 ALA A N 1
ATOM 917 C CA . ALA A 1 130 ? 6.406 19.428 65.159 1.00 18.71 111 ALA A CA 1
ATOM 918 C C . ALA A 1 130 ? 4.924 19.281 65.423 1.00 18.17 111 ALA A C 1
ATOM 919 O O . ALA A 1 130 ? 4.365 18.204 65.217 1.00 18.35 111 ALA A O 1
ATOM 921 N N . THR A 1 131 ? 4.310 20.368 65.866 1.00 18.91 112 THR A N 1
ATOM 922 C CA . THR A 1 131 ? 2.856 20.437 66.065 1.00 18.65 112 THR A CA 1
ATOM 923 C C . THR A 1 131 ? 2.409 21.863 65.800 1.00 19.19 112 THR A C 1
ATOM 924 O O . THR A 1 131 ? 3.230 22.789 65.745 1.00 19.85 112 THR A O 1
ATOM 928 N N . GLY A 1 132 ? 1.125 22.019 65.524 1.00 18.40 113 GLY A N 1
ATOM 929 C CA . GLY A 1 132 ? 0.559 23.328 65.311 1.00 19.27 113 GLY A CA 1
ATOM 930 C C . GLY A 1 132 ? -0.968 23.352 65.360 1.00 19.20 113 GLY A C 1
ATOM 931 O O . GLY A 1 132 ? -1.635 22.301 65.505 1.00 19.45 113 GLY A O 1
ATOM 940 N N . PRO A 1 134 ? -4.487 26.537 64.537 1.00 20.37 115 PRO A N 1
ATOM 941 C CA . PRO A 1 134 ? -4.888 27.940 64.452 1.00 21.49 115 PRO A CA 1
ATOM 942 C C . PRO A 1 134 ? -4.651 28.613 65.787 1.00 21.50 115 PRO A C 1
ATOM 943 O O . PRO A 1 134 ? -4.667 27.970 66.833 1.00 21.35 115 PRO A O 1
ATOM 947 N N . PHE A 1 135 ? -4.411 29.908 65.739 1.00 22.63 116 PHE A N 1
ATOM 948 C CA . PHE A 1 135 ? -3.948 30.652 66.888 1.00 22.52 116 PHE A CA 1
ATOM 949 C C . PHE A 1 135 ? -5.019 30.806 67.969 1.00 22.92 116 PHE A C 1
ATOM 950 O O . PHE A 1 135 ? -4.696 30.877 69.148 1.00 21.16 116 PHE A O 1
ATOM 958 N N . GLY A 1 136 ? -6.282 30.882 67.564 1.00 23.32 117 GLY A N 1
ATOM 959 C CA . GLY A 1 136 ? -7.382 31.111 68.527 1.00 23.61 117 GLY A CA 1
ATOM 960 C C . GLY A 1 136 ? -8.399 32.088 67.994 1.00 24.12 117 GLY A C 1
ATOM 961 O O . GLY A 1 136 ? -8.329 32.505 66.826 1.00 25.47 117 GLY A O 1
ATOM 962 N N . SER A 1 137 ? -9.345 32.471 68.839 1.00 23.65 118 SER A N 1
ATOM 963 C CA . SER A 1 137 ? -10.506 33.179 68.363 1.00 23.77 118 SER A CA 1
ATOM 964 C C . SER A 1 137 ? -11.022 34.202 69.344 1.00 23.66 118 SER A C 1
ATOM 965 O O . SER A 1 137 ? -11.153 33.910 70.525 1.00 22.57 118 SER A O 1
ATOM 968 N N . TYR A 1 138 ? -11.360 35.394 68.852 1.00 24.22 119 TYR A N 1
ATOM 969 C CA . TYR A 1 138 ? -11.962 36.433 69.688 1.00 24.04 119 TYR A CA 1
ATOM 970 C C . TYR A 1 138 ? -13.443 36.217 69.830 1.00 24.21 119 TYR A C 1
ATOM 971 O O . TYR A 1 138 ? -14.104 35.775 68.913 1.00 25.50 119 TYR A O 1
ATOM 980 N N . SER A 1 139 ? -13.976 36.608 70.967 1.00 25.22 120 SER A N 1
ATOM 981 C CA . SER A 1 139 ? -15.413 36.622 71.155 1.00 26.27 120 SER A CA 1
ATOM 982 C C . SER A 1 139 ? -16.014 37.705 70.244 1.00 26.68 120 SER A C 1
ATOM 983 O O . SER A 1 139 ? -15.291 38.557 69.734 1.00 27.21 120 SER A O 1
ATOM 986 N N . ALA A 1 140 ? -17.323 37.669 70.059 1.00 27.06 121 ALA A N 1
ATOM 987 C CA . ALA A 1 140 ? -18.034 38.621 69.215 1.00 28.18 121 ALA A CA 1
ATOM 988 C C . ALA A 1 140 ? -17.822 40.073 69.658 1.00 29.46 121 ALA A C 1
ATOM 989 O O . ALA A 1 140 ? -17.593 40.938 68.829 1.00 30.26 121 ALA A O 1
ATOM 991 N N . ALA A 1 141 ? -17.917 40.333 70.961 1.00 29.82 122 ALA A N 1
ATOM 992 C CA . ALA A 1 141 ? -17.666 41.664 71.529 1.00 31.28 122 ALA A CA 1
ATOM 993 C C . ALA A 1 141 ? -16.185 42.096 71.364 1.00 30.50 122 ALA A C 1
ATOM 994 O O . ALA A 1 141 ? -15.897 43.201 70.865 1.00 30.86 122 ALA A O 1
ATOM 996 N N . ASP A 1 142 ? -15.250 41.215 71.725 1.00 28.77 123 ASP A N 1
ATOM 997 C CA . ASP A 1 142 ? -13.826 41.553 71.642 1.00 28.53 123 ASP A CA 1
ATOM 998 C C . ASP A 1 142 ? -13.381 41.753 70.196 1.00 28.63 123 ASP A C 1
ATOM 999 O O . ASP A 1 142 ? -12.538 42.617 69.928 1.00 28.24 123 ASP A O 1
ATOM 1004 N N . ALA A 1 143 ? -13.926 40.957 69.271 1.00 28.16 124 ALA A N 1
ATOM 1005 C CA . ALA A 1 143 ? -13.570 41.073 67.850 1.00 28.51 124 ALA A CA 1
ATOM 1006 C C . ALA A 1 143 ? -13.796 42.507 67.344 1.00 30.74 124 ALA A C 1
ATOM 1007 O O . ALA A 1 143 ? -13.139 42.899 66.407 1.00 31.51 124 ALA A O 1
ATOM 1009 N N . LEU A 1 144 ? -14.713 43.263 67.958 1.00 32.18 125 LEU A N 1
ATOM 1010 C CA . LEU A 1 144 ? -14.987 44.641 67.522 1.00 34.86 125 LEU A CA 1
ATOM 1011 C C . LEU A 1 144 ? -14.289 45.716 68.360 1.00 35.74 125 LEU A C 1
ATOM 1012 O O . LEU A 1 144 ? -14.555 46.891 68.154 1.00 37.05 125 LEU A O 1
ATOM 1017 N N . ASN A 1 145 ? -13.410 45.323 69.289 1.00 34.83 126 ASN A N 1
ATOM 1018 C CA . ASN A 1 145 ? -12.758 46.255 70.194 1.00 35.41 126 ASN A CA 1
ATOM 1019 C C . ASN A 1 145 ? -11.223 46.139 69.978 1.00 35.28 126 ASN A C 1
ATOM 1020 O O . ASN A 1 145 ? -10.575 45.206 70.489 1.00 32.27 126 ASN A O 1
ATOM 1025 N N . PRO A 1 146 ? -10.646 47.062 69.178 1.00 36.77 127 PRO A N 1
ATOM 1026 C CA . PRO A 1 146 ? -9.201 46.965 68.862 1.00 36.14 127 PRO A CA 1
ATOM 1027 C C . PRO A 1 146 ? -8.277 46.948 70.103 1.00 35.20 127 PRO A C 1
ATOM 1028 O O . PRO A 1 146 ? -7.279 46.214 70.099 1.00 34.55 127 PRO A O 1
ATOM 1032 N N . ALA A 1 147 ? -8.629 47.704 71.146 1.00 34.67 128 ALA A N 1
ATOM 1033 C CA . ALA A 1 147 ? -7.886 47.722 72.419 1.00 33.87 128 ALA A CA 1
ATOM 1034 C C . ALA A 1 147 ? -7.879 46.332 73.083 1.00 31.73 128 ALA A C 1
ATOM 1035 O O . ALA A 1 147 ? -6.841 45.854 73.548 1.00 29.46 128 ALA A O 1
ATOM 1037 N N . ARG A 1 148 ? -9.051 45.706 73.148 1.00 31.11 129 ARG A N 1
ATOM 1038 C CA . ARG A 1 148 ? -9.159 44.353 73.681 1.00 29.07 129 ARG A CA 1
ATOM 1039 C C . ARG A 1 148 ? -8.391 43.398 72.810 1.00 27.66 129 ARG A C 1
ATOM 1040 O O . ARG A 1 148 ? -7.701 42.523 73.335 1.00 26.04 129 ARG A O 1
ATOM 1048 N N . ARG A 1 149 ? -8.498 43.548 71.493 1.00 27.00 130 ARG A N 1
ATOM 1049 C CA . ARG A 1 149 ? -7.783 42.640 70.607 1.00 26.87 130 ARG A CA 1
ATOM 1050 C C . ARG A 1 149 ? -6.279 42.687 70.887 1.00 26.95 130 ARG A C 1
ATOM 1051 O O . ARG A 1 149 ? -5.611 41.630 70.966 1.00 24.99 130 ARG A O 1
ATOM 1059 N N . GLU A 1 150 ? -5.765 43.902 71.083 1.00 27.69 131 GLU A N 1
ATOM 1060 C CA . GLU A 1 150 ? -4.346 44.114 71.329 1.00 28.25 131 GLU A CA 1
ATOM 1061 C C . GLU A 1 150 ? -3.893 43.593 72.665 1.00 27.00 131 GLU A C 1
ATOM 1062 O O . GLU A 1 150 ? -2.847 42.981 72.758 1.00 26.21 131 GLU A O 1
ATOM 1068 N N . GLU A 1 151 ? -4.690 43.855 73.690 1.00 27.33 132 GLU A N 1
ATOM 1069 C CA . GLU A 1 151 ? -4.412 43.344 75.025 1.00 26.89 132 GLU A CA 1
ATOM 1070 C C . GLU A 1 151 ? -4.324 41.799 75.017 1.00 23.93 132 GLU A C 1
ATOM 1071 O O . GLU A 1 151 ? -3.391 41.214 75.588 1.00 21.64 132 GLU A O 1
ATOM 1077 N N . ILE A 1 152 ? -5.273 41.171 74.337 1.00 22.94 133 ILE A N 1
ATOM 1078 C CA . ILE A 1 152 ? -5.412 39.705 74.337 1.00 22.58 133 ILE A CA 1
ATOM 1079 C C . ILE A 1 152 ? -4.288 39.080 73.534 1.00 21.96 133 ILE A C 1
ATOM 1080 O O . ILE A 1 152 ? -3.665 38.079 73.950 1.00 21.34 133 ILE A O 1
ATOM 1085 N N . TYR A 1 153 ? -3.981 39.716 72.412 1.00 22.27 134 TYR A N 1
ATOM 1086 C CA . TYR A 1 153 ? -2.909 39.277 71.563 1.00 22.19 134 TYR A CA 1
ATOM 1087 C C . TYR A 1 153 ? -1.541 39.350 72.264 1.00 21.36 134 TYR A C 1
ATOM 1088 O O . TYR A 1 153 ? -0.723 38.441 72.109 1.00 20.67 134 TYR A O 1
ATOM 1097 N N . ALA A 1 154 ? -1.278 40.390 73.067 1.00 21.79 135 ALA A N 1
ATOM 1098 C CA . ALA A 1 154 ? 0.041 40.497 73.669 1.00 21.07 135 ALA A CA 1
ATOM 1099 C C . ALA A 1 154 ? 0.265 39.317 74.647 1.00 21.16 135 ALA A C 1
ATOM 1100 O O . ALA A 1 154 ? 1.358 38.756 74.747 1.00 19.50 135 ALA A O 1
ATOM 1102 N N . ILE A 1 155 ? -0.808 38.919 75.314 1.00 21.09 136 ILE A N 1
ATOM 1103 C CA . ILE A 1 155 ? -0.755 37.775 76.205 1.00 21.40 136 ILE A CA 1
ATOM 1104 C C . ILE A 1 155 ? -0.556 36.503 75.392 1.00 20.66 136 ILE A C 1
ATOM 1105 O O . ILE A 1 155 ? 0.247 35.654 75.758 1.00 21.17 136 ILE A O 1
ATOM 1110 N N . ALA A 1 156 ? -1.292 36.371 74.291 1.00 21.47 137 ALA A N 1
ATOM 1111 C CA . ALA A 1 156 ? -1.231 35.182 73.477 1.00 21.13 137 ALA A CA 1
ATOM 1112 C C . ALA A 1 156 ? 0.187 34.982 72.974 1.00 20.61 137 ALA A C 1
ATOM 1113 O O . ALA A 1 156 ? 0.707 33.892 73.036 1.00 19.58 137 ALA A O 1
ATOM 1115 N N A ARG A 1 157 ? 0.787 36.049 72.441 0.50 21.58 138 ARG A N 1
ATOM 1116 N N B ARG A 1 157 ? 0.770 36.056 72.454 0.50 21.75 138 ARG A N 1
ATOM 1117 C CA A ARG A 1 157 ? 2.159 36.021 71.904 0.50 22.13 138 ARG A CA 1
ATOM 1118 C CA B ARG A 1 157 ? 2.118 36.051 71.905 0.50 22.43 138 ARG A CA 1
ATOM 1119 C C A ARG A 1 157 ? 3.174 35.580 72.969 0.50 21.69 138 ARG A C 1
ATOM 1120 C C B ARG A 1 157 ? 3.159 35.599 72.957 0.50 21.88 138 ARG A C 1
ATOM 1121 O O A ARG A 1 157 ? 4.024 34.731 72.711 0.50 21.82 138 ARG A O 1
ATOM 1122 O O B ARG A 1 157 ? 4.007 34.758 72.675 0.50 22.04 138 ARG A O 1
ATOM 1137 N N . ASP A 1 158 ? 3.055 36.125 74.175 1.00 21.72 139 ASP A N 1
ATOM 1138 C CA . ASP A 1 158 ? 3.919 35.733 75.267 1.00 21.55 139 ASP A CA 1
ATOM 1139 C C . ASP A 1 158 ? 3.694 34.248 75.590 1.00 20.06 139 ASP A C 1
ATOM 1140 O O . ASP A 1 158 ? 4.631 33.536 75.854 1.00 21.27 139 ASP A O 1
ATOM 1153 N N . TRP A 1 160 ? 2.939 31.851 73.454 1.00 19.65 141 TRP A N 1
ATOM 1154 C CA . TRP A 1 160 ? 3.526 31.007 72.427 1.00 19.84 141 TRP A CA 1
ATOM 1155 C C . TRP A 1 160 ? 5.033 30.967 72.574 1.00 19.37 141 TRP A C 1
ATOM 1156 O O . TRP A 1 160 ? 5.660 29.964 72.243 1.00 19.78 141 TRP A O 1
ATOM 1167 N N . ILE A 1 161 ? 5.610 32.057 73.059 1.00 19.15 142 ILE A N 1
ATOM 1168 C CA . ILE A 1 161 ? 7.024 32.082 73.381 1.00 20.02 142 ILE A CA 1
ATOM 1169 C C . ILE A 1 161 ? 7.379 31.049 74.422 1.00 19.35 142 ILE A C 1
ATOM 1170 O O . ILE A 1 161 ? 8.301 30.268 74.224 1.00 18.94 142 ILE A O 1
ATOM 1175 N N . GLU A 1 162 ? 6.644 31.045 75.522 1.00 18.82 143 GLU A N 1
ATOM 1176 C CA . GLU A 1 162 ? 6.837 30.059 76.588 1.00 20.99 143 GLU A CA 1
ATOM 1177 C C . GLU A 1 162 ? 6.642 28.599 76.104 1.00 19.83 143 GLU A C 1
ATOM 1178 O O . GLU A 1 162 ? 7.365 27.688 76.511 1.00 18.74 143 GLU A O 1
ATOM 1184 N N . LEU A 1 163 ? 5.612 28.416 75.283 1.00 19.25 144 LEU A N 1
ATOM 1185 C CA . LEU A 1 163 ? 5.285 27.114 74.724 1.00 18.79 144 LEU A CA 1
ATOM 1186 C C . LEU A 1 163 ? 6.363 26.646 73.725 1.00 18.81 144 LEU A C 1
ATOM 1187 O O . LEU A 1 163 ? 6.664 25.469 73.682 1.00 18.27 144 LEU A O 1
ATOM 1192 N N . ALA A 1 164 ? 6.953 27.554 72.952 1.00 19.82 145 ALA A N 1
ATOM 1193 C CA . ALA A 1 164 ? 8.084 27.178 72.091 1.00 19.80 145 ALA A CA 1
ATOM 1194 C C . ALA A 1 164 ? 9.289 26.725 72.954 1.00 20.46 145 ALA A C 1
ATOM 1195 O O . ALA A 1 164 ? 9.946 25.750 72.621 1.00 22.29 145 ALA A O 1
ATOM 1197 N N . ALA A 1 165 ? 9.527 27.374 74.094 1.00 20.28 146 ALA A N 1
ATOM 1198 C CA . ALA A 1 165 ? 10.584 26.952 75.028 1.00 20.09 146 ALA A CA 1
ATOM 1199 C C . ALA A 1 165 ? 10.306 25.555 75.585 1.00 20.30 146 ALA A C 1
ATOM 1200 O O . ALA A 1 165 ? 11.204 24.709 75.653 1.00 18.02 146 ALA A O 1
ATOM 1202 N N . TYR A 1 166 ? 9.049 25.326 75.970 1.00 20.00 147 TYR A N 1
ATOM 1203 C CA . TYR A 1 166 ? 8.653 23.990 76.423 1.00 20.10 147 TYR A CA 1
ATOM 1204 C C . TYR A 1 166 ? 8.815 22.922 75.327 1.00 19.96 147 TYR A C 1
ATOM 1205 O O . TYR A 1 166 ? 9.324 21.837 75.589 1.00 19.65 147 TYR A O 1
ATOM 1214 N N . ALA A 1 167 ? 8.391 23.220 74.103 1.00 19.68 148 ALA A N 1
ATOM 1215 C CA . ALA A 1 167 ? 8.472 22.286 73.002 1.00 19.66 148 ALA A CA 1
ATOM 1216 C C . ALA A 1 167 ? 9.942 21.931 72.790 1.00 20.06 148 ALA A C 1
ATOM 1217 O O . ALA A 1 167 ? 10.265 20.757 72.669 1.00 19.69 148 ALA A O 1
ATOM 1219 N N . LYS A 1 168 ? 10.828 22.933 72.789 1.00 21.22 149 LYS A N 1
ATOM 1220 C CA . LYS A 1 168 ? 12.251 22.637 72.609 1.00 22.29 149 LYS A CA 1
ATOM 1221 C C . LYS A 1 168 ? 12.746 21.681 73.699 1.00 22.44 149 LYS A C 1
ATOM 1222 O O . LYS A 1 168 ? 13.441 20.745 73.412 1.00 22.83 149 LYS A O 1
ATOM 1228 N N . ARG A 1 169 ? 12.372 21.925 74.958 1.00 22.31 150 ARG A N 1
ATOM 1229 C CA . ARG A 1 169 ? 12.771 21.057 76.018 1.00 23.81 150 ARG A CA 1
ATOM 1230 C C . ARG A 1 169 ? 12.244 19.621 75.812 1.00 24.31 150 ARG A C 1
ATOM 1231 O O . ARG A 1 169 ? 12.944 18.676 76.137 1.00 24.87 150 ARG A O 1
ATOM 1239 N N . GLN A 1 170 ? 11.023 19.470 75.276 1.00 23.20 151 GLN A N 1
ATOM 1240 C CA . GLN A 1 170 ? 10.454 18.154 74.998 1.00 22.60 151 GLN A CA 1
ATOM 1241 C C . GLN A 1 170 ? 10.990 17.495 73.685 1.00 23.41 151 GLN A C 1
ATOM 1242 O O . GLN A 1 170 ? 10.615 16.389 73.346 1.00 22.87 151 GLN A O 1
ATOM 1248 N N . GLY A 1 171 ? 11.874 18.180 72.974 1.00 22.83 152 GLY A N 1
ATOM 1249 C CA . GLY A 1 171 ? 12.534 17.591 71.805 1.00 21.50 152 GLY A CA 1
ATOM 1250 C C . GLY A 1 171 ? 11.903 17.958 70.481 1.00 20.95 152 GLY A C 1
ATOM 1251 O O . GLY A 1 171 ? 12.388 17.502 69.463 1.00 22.09 152 GLY A O 1
ATOM 1252 N N . LEU A 1 172 ? 10.879 18.826 70.454 1.00 19.64 153 LEU A N 1
ATOM 1253 C CA . LEU A 1 172 ? 10.270 19.245 69.196 1.00 20.05 153 LEU A CA 1
ATOM 1254 C C . LEU A 1 172 ? 11.231 20.257 68.447 1.00 20.36 153 LEU A C 1
ATOM 1255 O O . LEU A 1 172 ? 12.043 20.940 69.057 1.00 19.12 153 LEU A O 1
ATOM 1260 N N . SER A 1 173 ? 11.105 20.330 67.138 1.00 20.48 154 SER A N 1
ATOM 1261 C CA . SER A 1 173 ? 11.893 21.242 66.294 1.00 22.44 154 SER A CA 1
ATOM 1262 C C . SER A 1 173 ? 11.131 22.451 65.792 1.00 21.71 154 SER A C 1
ATOM 1263 O O . SER A 1 173 ? 11.755 23.423 65.402 1.00 22.67 154 SER A O 1
ATOM 1274 N N . LEU A 1 175 ? 6.994 24.678 65.757 1.00 20.05 156 LEU A N 1
ATOM 1275 C CA . LEU A 1 175 ? 5.546 24.868 65.982 1.00 19.78 156 LEU A CA 1
ATOM 1276 C C . LEU A 1 175 ? 4.934 25.574 64.766 1.00 21.10 156 LEU A C 1
ATOM 1277 O O . LEU A 1 175 ? 5.629 26.373 64.091 1.00 20.76 156 LEU A O 1
ATOM 1282 N N . TYR A 1 176 ? 3.657 25.295 64.485 1.00 19.94 157 TYR A N 1
ATOM 1283 C CA . TYR A 1 176 ? 2.953 25.986 63.392 1.00 21.15 157 TYR A CA 1
ATOM 1284 C C . TYR A 1 176 ? 1.691 26.724 63.857 1.00 20.98 157 TYR A C 1
ATOM 1285 O O . TYR A 1 176 ? 1.006 26.289 64.784 1.00 19.73 157 TYR A O 1
ATOM 1294 N N . VAL A 1 177 ? 1.408 27.833 63.169 1.00 21.04 158 VAL A N 1
ATOM 1295 C CA . VAL A 1 177 ? 0.168 28.577 63.300 1.00 21.09 158 VAL A CA 1
ATOM 1296 C C . VAL A 1 177 ? -0.522 28.535 61.953 1.00 21.65 158 VAL A C 1
ATOM 1297 O O . VAL A 1 177 ? 0.096 28.834 60.939 1.00 21.79 158 VAL A O 1
ATOM 1301 N N . GLU A 1 178 ? -1.815 28.198 61.934 1.00 20.95 159 GLU A N 1
ATOM 1302 C CA . GLU A 1 178 ? -2.584 28.175 60.694 1.00 21.12 159 GLU A CA 1
ATOM 1303 C C . GLU A 1 178 ? -3.494 29.374 60.609 1.00 20.95 159 GLU A C 1
ATOM 1304 O O . GLU A 1 178 ? -4.455 29.460 61.393 1.00 21.16 159 GLU A O 1
ATOM 1310 N N . PRO A 1 179 ? -3.233 30.297 59.668 1.00 21.17 160 PRO A N 1
ATOM 1311 C CA . PRO A 1 179 ? -4.168 31.388 59.526 1.00 23.07 160 PRO A CA 1
ATOM 1312 C C . PRO A 1 179 ? -5.550 30.935 59.026 1.00 24.59 160 PRO A C 1
ATOM 1313 O O . PRO A 1 179 ? -5.686 29.883 58.367 1.00 25.68 160 PRO A O 1
ATOM 1317 N N . VAL A 1 180 ? -6.554 31.739 59.349 1.00 25.07 161 VAL A N 1
ATOM 1318 C CA . VAL A 1 180 ? -7.940 31.380 59.130 1.00 25.61 161 VAL A CA 1
ATOM 1319 C C . VAL A 1 180 ? -8.762 32.515 58.489 1.00 26.46 161 VAL A C 1
ATOM 1320 O O . VAL A 1 180 ? -8.459 33.700 58.725 1.00 26.43 161 VAL A O 1
ATOM 1324 N N . PRO A 1 181 ? -9.845 32.148 57.759 1.00 26.38 162 PRO A N 1
ATOM 1325 C CA . PRO A 1 181 ? -10.626 33.103 56.948 1.00 28.33 162 PRO A CA 1
ATOM 1326 C C . PRO A 1 181 ? -11.751 33.769 57.731 1.00 28.93 162 PRO A C 1
ATOM 1327 O O . PRO A 1 181 ? -12.872 33.877 57.228 1.00 30.31 162 PRO A O 1
ATOM 1331 N N . LEU A 1 182 ? -11.442 34.210 58.946 1.00 29.46 163 LEU A N 1
ATOM 1332 C CA . LEU A 1 182 ? -12.381 34.898 59.820 1.00 29.94 163 LEU A CA 1
ATOM 1333 C C . LEU A 1 182 ? -11.739 36.198 60.276 1.00 30.67 163 LEU A C 1
ATOM 1334 O O . LEU A 1 182 ? -10.616 36.154 60.758 1.00 30.75 163 LEU A O 1
ATOM 1339 N N . ALA A 1 183 ? -12.446 37.328 60.163 1.00 31.45 164 ALA A N 1
ATOM 1340 C CA . ALA A 1 183 ? -11.998 38.638 60.713 1.00 31.97 164 ALA A CA 1
ATOM 1341 C C . ALA A 1 183 ? -12.031 38.649 62.266 1.00 31.37 164 ALA A C 1
ATOM 1342 O O . ALA A 1 183 ? -11.363 39.476 62.893 1.00 31.74 164 ALA A O 1
ATOM 1344 N N . THR A 1 184 ? -12.804 37.734 62.865 1.00 29.10 165 THR A N 1
ATOM 1345 C CA . THR A 1 184 ? -12.897 37.585 64.326 1.00 28.18 165 THR A CA 1
ATOM 1346 C C . THR A 1 184 ? -11.732 36.741 64.959 1.00 27.04 165 THR A C 1
ATOM 1347 O O . THR A 1 184 ? -11.739 36.468 66.129 1.00 26.65 165 THR A O 1
ATOM 1351 N N . GLU A 1 185 ? -10.772 36.310 64.157 1.00 26.91 166 GLU A N 1
ATOM 1352 C CA . GLU A 1 185 ? -9.635 35.527 64.620 1.00 26.60 166 GLU A CA 1
ATOM 1353 C C . GLU A 1 185 ? -8.371 36.189 64.065 1.00 27.23 166 GLU A C 1
ATOM 1354 O O . GLU A 1 185 ? -8.440 37.080 63.218 1.00 27.64 166 GLU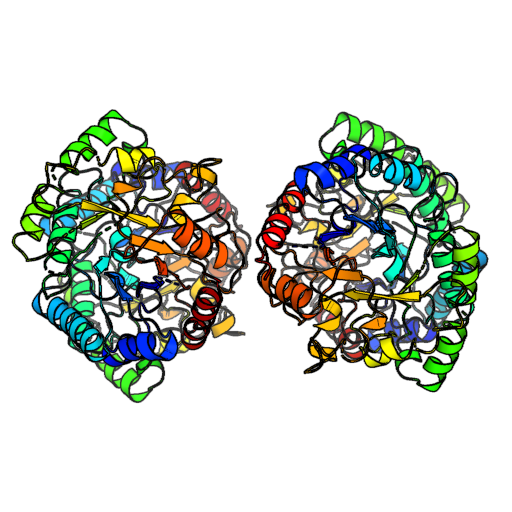 A O 1
ATOM 1360 N N . PHE A 1 186 ? -7.239 35.819 64.618 1.00 26.53 167 PHE A N 1
ATOM 1361 C CA . PHE A 1 186 ? -5.966 36.343 64.161 1.00 26.72 167 PHE A CA 1
ATOM 1362 C C . PHE A 1 186 ? -4.994 35.209 64.260 1.00 25.51 167 PHE A C 1
ATOM 1363 O O . PHE A 1 186 ? -5.043 34.488 65.242 1.00 25.16 167 PHE A O 1
ATOM 1371 N N . PRO A 1 187 ? -4.092 35.045 63.273 1.00 24.70 168 PRO A N 1
ATOM 1372 C CA . PRO A 1 187 ? -3.974 35.765 62.006 1.00 25.20 168 PRO A CA 1
ATOM 1373 C C . PRO A 1 187 ? -4.984 35.281 60.964 1.00 25.58 168 PRO A C 1
ATOM 1374 O O . PRO A 1 187 ? -5.296 34.092 60.876 1.00 25.10 168 PRO A O 1
ATOM 1378 N N . SER A 1 188 ? -5.496 36.220 60.190 1.00 26.91 169 SER A N 1
ATOM 1379 C CA . SER A 1 188 ? -6.436 35.944 59.158 1.00 27.40 169 SER A CA 1
ATOM 1380 C C . SER A 1 188 ? -5.809 36.210 57.808 1.00 27.69 169 SER A C 1
ATOM 1381 O O . SER A 1 188 ? -5.655 35.302 56.996 1.00 28.29 169 SER A O 1
ATOM 1384 N N . SER A 1 189 ? -5.453 37.471 57.562 1.00 28.68 170 SER A N 1
ATOM 1385 C CA . SER A 1 189 ? -4.816 37.881 56.296 1.00 28.76 170 SER A CA 1
ATOM 1386 C C . SER A 1 189 ? -3.338 37.541 56.262 1.00 29.01 170 SER A C 1
ATOM 1387 O O . SER A 1 189 ? -2.727 37.259 57.293 1.00 28.51 170 SER A O 1
ATOM 1390 N N . ALA A 1 190 ? -2.772 37.576 55.067 1.00 29.23 171 ALA A N 1
ATOM 1391 C CA . ALA A 1 190 ? -1.328 37.452 54.886 1.00 30.27 171 ALA A CA 1
ATOM 1392 C C . ALA A 1 190 ? -0.582 38.540 55.692 1.00 29.91 171 ALA A C 1
ATOM 1393 O O . ALA A 1 190 ? 0.436 38.236 56.325 1.00 28.33 171 ALA A O 1
ATOM 1395 N N . ALA A 1 191 ? -1.120 39.770 55.729 1.00 30.80 172 ALA A N 1
ATOM 1396 C CA . ALA A 1 191 ? -0.563 40.833 56.585 1.00 30.78 172 ALA A CA 1
ATOM 1397 C C . ALA A 1 191 ? -0.598 40.523 58.086 1.00 30.05 172 ALA A C 1
ATOM 1398 O O . ALA A 1 191 ? 0.358 40.819 58.789 1.00 29.91 172 ALA A O 1
ATOM 1400 N N . ASP A 1 192 ? -1.689 39.931 58.589 1.00 29.15 173 ASP A N 1
ATOM 1401 C CA . ASP A 1 192 ? -1.720 39.421 59.953 1.00 27.58 173 ASP A CA 1
ATOM 1402 C C . ASP A 1 192 ? -0.631 38.364 60.172 1.00 26.61 173 ASP A C 1
ATOM 1403 O O . ASP A 1 192 ? 0.136 38.408 61.152 1.00 25.34 173 ASP A O 1
ATOM 1408 N N . ALA A 1 193 ? -0.580 37.388 59.284 1.00 25.67 174 ALA A N 1
ATOM 1409 C CA . ALA A 1 193 ? 0.406 36.316 59.431 1.00 25.82 174 ALA A CA 1
ATOM 1410 C C . ALA A 1 193 ? 1.849 36.868 59.413 1.00 26.09 174 ALA A C 1
ATOM 1411 O O . ALA A 1 193 ? 2.674 36.453 60.223 1.00 25.55 174 ALA A O 1
ATOM 1413 N N . ALA A 1 194 ? 2.148 37.831 58.538 1.00 28.10 175 ALA A N 1
ATOM 1414 C CA . ALA A 1 194 ? 3.495 38.444 58.520 1.00 27.99 175 ALA A CA 1
ATOM 1415 C C . ALA A 1 194 ? 3.798 39.155 59.849 1.00 28.39 175 ALA A C 1
ATOM 1416 O O . ALA A 1 194 ? 4.911 39.083 60.356 1.00 28.06 175 ALA A O 1
ATOM 1418 N N . ARG A 1 195 ? 2.802 39.816 60.429 1.00 27.64 176 ARG A N 1
ATOM 1419 C CA . ARG A 1 195 ? 3.005 40.502 61.671 1.00 27.79 176 ARG A CA 1
ATOM 1420 C C . ARG A 1 195 ? 3.299 39.502 62.820 1.00 26.39 176 ARG A C 1
ATOM 1421 O O . ARG A 1 195 ? 4.207 39.707 63.599 1.00 25.16 176 ARG A O 1
ATOM 1429 N N . LEU A 1 196 ? 2.498 38.445 62.932 1.00 25.19 177 LEU A N 1
ATOM 1430 C CA . LEU A 1 196 ? 2.725 37.450 63.970 1.00 24.09 177 LEU A CA 1
ATOM 1431 C C . LEU A 1 196 ? 4.092 36.873 63.821 1.00 22.62 177 LEU A C 1
ATOM 1432 O O . LEU A 1 196 ? 4.810 36.766 64.789 1.00 21.95 177 LEU A O 1
ATOM 1445 N N . ALA A 1 198 ? 6.776 38.166 62.316 1.00 25.00 179 ALA A N 1
ATOM 1446 C CA . ALA A 1 198 ? 7.794 39.159 62.625 1.00 26.09 179 ALA A CA 1
ATOM 1447 C C . ALA A 1 198 ? 7.935 39.337 64.147 1.00 26.04 179 ALA A C 1
ATOM 1448 O O . ALA A 1 198 ? 9.033 39.489 64.653 1.00 26.80 179 ALA A O 1
ATOM 1450 N N . ASP A 1 199 ? 6.805 39.342 64.855 1.00 25.70 180 ASP A N 1
ATOM 1451 C CA . ASP A 1 199 ? 6.783 39.505 66.292 1.00 25.60 180 ASP A CA 1
ATOM 1452 C C . ASP A 1 199 ? 7.530 38.363 66.967 1.00 24.12 180 ASP A C 1
ATOM 1453 O O . ASP A 1 199 ? 8.273 38.585 67.907 1.00 25.36 180 ASP A O 1
ATOM 1458 N N . LEU A 1 200 ? 7.315 37.143 66.492 1.00 24.21 181 LEU A N 1
ATOM 1459 C CA . LEU A 1 200 ? 7.910 35.958 67.114 1.00 23.29 181 LEU A CA 1
ATOM 1460 C C . LEU A 1 200 ? 9.365 35.664 66.635 1.00 22.56 181 LEU A C 1
ATOM 1461 O O . LEU A 1 200 ? 10.123 35.044 67.351 1.00 21.54 181 LEU A O 1
ATOM 1466 N N A ASP A 1 201 ? 9.752 36.116 65.448 0.50 24.03 182 ASP A N 1
ATOM 1467 N N B ASP A 1 201 ? 9.735 36.117 65.443 0.50 24.23 182 ASP A N 1
ATOM 1468 C CA A ASP A 1 201 ? 11.092 35.773 64.946 0.50 23.99 182 ASP A CA 1
ATOM 1469 C CA B ASP A 1 201 ? 11.090 35.878 64.904 0.50 24.44 182 ASP A CA 1
ATOM 1470 C C A ASP A 1 201 ? 12.176 36.339 65.874 0.50 24.40 182 ASP A C 1
ATOM 1471 C C B ASP A 1 201 ? 12.180 36.360 65.886 0.50 24.60 182 ASP A C 1
ATOM 1472 O O A ASP A 1 201 ? 12.130 37.509 66.284 0.50 24.86 182 ASP A O 1
ATOM 1473 O O B ASP A 1 201 ? 12.142 37.510 66.351 0.50 24.99 182 ASP A O 1
ATOM 1482 N N . GLY A 1 202 ? 13.137 35.481 66.205 1.00 24.29 183 GLY A N 1
ATOM 1483 C CA . GLY A 1 202 ? 14.198 35.791 67.148 1.00 24.64 183 GLY A CA 1
ATOM 1484 C C . GLY A 1 202 ? 13.843 35.705 68.630 1.00 24.20 183 GLY A C 1
ATOM 1485 O O . GLY A 1 202 ? 14.683 35.950 69.476 1.00 24.54 183 GLY A O 1
ATOM 1486 N N . ARG A 1 203 ? 12.598 35.424 68.951 1.00 24.63 184 ARG A N 1
ATOM 1487 C CA . ARG A 1 203 ? 12.129 35.396 70.331 1.00 24.58 184 ARG A CA 1
ATOM 1488 C C . ARG A 1 203 ? 11.848 33.970 70.797 1.00 24.14 184 ARG A C 1
ATOM 1489 O O . ARG A 1 203 ? 11.620 33.759 71.983 1.00 23.97 184 ARG A O 1
ATOM 1497 N N . THR A 1 204 ? 11.828 33.006 69.875 1.00 23.79 185 THR A N 1
ATOM 1498 C CA . THR A 1 204 ? 11.343 31.644 70.202 1.00 22.91 185 THR A CA 1
ATOM 1499 C C . THR A 1 204 ? 12.522 30.675 70.168 1.00 23.18 185 THR A C 1
ATOM 1500 O O . THR A 1 204 ? 13.420 30.799 69.335 1.00 23.71 185 THR A O 1
ATOM 1504 N N . GLU A 1 205 ? 12.547 29.731 71.115 1.00 23.29 186 GLU A N 1
ATOM 1505 C CA . GLU A 1 205 ? 13.704 28.809 71.237 1.00 23.31 186 GLU A CA 1
ATOM 1506 C C . GLU A 1 205 ? 13.760 27.798 70.090 1.00 22.61 186 GLU A C 1
ATOM 1507 O O . GLU A 1 205 ? 14.817 27.313 69.743 1.00 20.68 186 GLU A O 1
ATOM 1513 N N . ILE A 1 206 ? 12.612 27.541 69.478 1.00 21.35 187 ILE A N 1
ATOM 1514 C CA . ILE A 1 206 ? 12.513 26.853 68.209 1.00 21.03 187 ILE A CA 1
ATOM 1515 C C . ILE A 1 206 ? 11.641 27.733 67.281 1.00 21.89 187 ILE A C 1
ATOM 1516 O O . ILE A 1 206 ? 10.852 28.558 67.736 1.00 20.41 187 ILE A O 1
ATOM 1521 N N . PRO A 1 207 ? 11.772 27.550 65.974 1.00 22.88 188 PRO A N 1
ATOM 1522 C CA . PRO A 1 207 ? 10.966 28.384 65.088 1.00 24.31 188 PRO A CA 1
ATOM 1523 C C . PRO A 1 207 ? 9.466 28.140 65.189 1.00 22.87 188 PRO A C 1
ATOM 1524 O O . PRO A 1 207 ? 9.021 27.002 65.369 1.00 23.02 188 PRO A O 1
ATOM 1528 N N . VAL A 1 208 ? 8.701 29.214 65.085 1.00 23.05 189 VAL A N 1
ATOM 1529 C CA . VAL A 1 208 ? 7.238 29.135 64.912 1.00 22.22 189 VAL A CA 1
ATOM 1530 C C . VAL A 1 208 ? 7.008 29.605 63.490 1.00 23.02 189 VAL A C 1
ATOM 1531 O O . VAL A 1 208 ? 7.481 30.672 63.075 1.00 22.41 189 VAL A O 1
ATOM 1535 N N . ARG A 1 209 ? 6.319 28.789 62.716 1.00 22.39 190 ARG A N 1
ATOM 1536 C CA . ARG A 1 209 ? 6.155 29.052 61.292 1.00 23.66 190 ARG A CA 1
ATOM 1537 C C . ARG A 1 209 ? 4.677 28.955 60.940 1.00 22.97 190 ARG A C 1
ATOM 1538 O O . ARG A 1 209 ? 3.847 28.595 61.762 1.00 23.16 190 ARG A O 1
ATOM 1546 N N . LEU A 1 210 ? 4.370 29.272 59.680 1.00 24.07 191 LEU A N 1
ATOM 1547 C CA . LEU A 1 210 ? 3.017 29.246 59.176 1.00 22.66 191 LEU A CA 1
ATOM 1548 C C . LEU A 1 210 ? 2.766 27.918 58.462 1.00 23.31 191 LEU A C 1
ATOM 1549 O O . LEU A 1 210 ? 3.648 27.384 57.788 1.00 22.76 191 LEU A O 1
ATOM 1554 N N . LEU A 1 211 ? 1.568 27.378 58.671 1.00 22.42 192 LEU A N 1
ATOM 1555 C CA . LEU A 1 211 ? 1.008 26.372 57.791 1.00 22.54 192 LEU A CA 1
ATOM 1556 C C . LEU A 1 211 ? -0.180 27.042 57.105 1.00 22.84 192 LEU A C 1
ATOM 1557 O O . LEU A 1 211 ? -1.042 27.565 57.767 1.00 22.52 192 LEU A O 1
ATOM 1562 N N . VAL A 1 212 ? -0.173 27.125 55.772 1.00 23.44 193 VAL A N 1
ATOM 1563 C CA . VAL A 1 212 ? -1.209 27.889 55.081 1.00 24.34 193 VAL A CA 1
ATOM 1564 C C . VAL A 1 212 ? -2.145 26.932 54.362 1.00 25.18 193 VAL A C 1
ATOM 1565 O O . VAL A 1 212 ? -1.707 26.040 53.669 1.00 24.24 193 VAL A O 1
ATOM 1569 N N . ASP A 1 213 ? -3.441 27.106 54.594 1.00 25.50 194 ASP A N 1
ATOM 1570 C CA . ASP A 1 213 ? -4.432 26.228 54.022 1.00 26.10 194 ASP A CA 1
ATOM 1571 C C . ASP A 1 213 ? -4.995 26.935 52.796 1.00 27.64 194 ASP A C 1
ATOM 1572 O O . ASP A 1 213 ? -5.470 28.066 52.892 1.00 27.96 194 ASP A O 1
ATOM 1577 N N . TRP A 1 214 ? -4.895 26.295 51.641 1.00 28.46 195 TRP A N 1
ATOM 1578 C CA . TRP A 1 214 ? -5.260 26.940 50.376 1.00 29.93 195 TRP A CA 1
ATOM 1579 C C . TRP A 1 214 ? -6.726 27.432 50.405 1.00 29.87 195 TRP A C 1
ATOM 1580 O O . TRP A 1 214 ? -7.050 28.475 49.845 1.00 31.14 195 TRP A O 1
ATOM 1591 N N . GLY A 1 215 ? -7.592 26.721 51.103 1.00 29.02 196 GLY A N 1
ATOM 1592 C CA . GLY A 1 215 ? -8.999 27.112 51.193 1.00 29.32 196 GLY A CA 1
ATOM 1593 C C . GLY A 1 215 ? -9.228 28.347 52.055 1.00 29.47 196 GLY A C 1
ATOM 1594 O O . GLY A 1 215 ? -10.218 29.060 51.880 1.00 31.68 196 GLY A O 1
ATOM 1595 N N . HIS A 1 216 ? -8.332 28.585 53.001 1.00 27.58 197 HIS A N 1
ATOM 1596 C CA . HIS A 1 216 ? -8.410 29.746 53.857 1.00 27.60 197 HIS A CA 1
ATOM 1597 C C . HIS A 1 216 ? -7.889 30.992 53.116 1.00 28.73 197 HIS A C 1
ATOM 1598 O O . HIS A 1 216 ? -8.510 32.036 53.177 1.00 29.05 197 HIS A O 1
ATOM 1605 N N . ALA A 1 217 ? -6.772 30.862 52.423 1.00 28.87 198 ALA A N 1
ATOM 1606 C CA . ALA A 1 217 ? -6.215 31.976 51.651 1.00 31.09 198 ALA A CA 1
ATOM 1607 C C . ALA A 1 217 ? -7.150 32.374 50.506 1.00 32.16 198 ALA A C 1
ATOM 1608 O O . ALA A 1 217 ? -7.238 33.553 50.138 1.00 32.73 198 ALA A O 1
ATOM 1610 N N . LEU A 1 218 ? -7.830 31.394 49.925 1.00 32.74 199 LEU A N 1
ATOM 1611 C CA . LEU A 1 218 ? -8.644 31.633 48.709 1.00 34.17 199 LEU A CA 1
ATOM 1612 C C . LEU A 1 218 ? -10.098 31.978 49.016 1.00 34.76 199 LEU A C 1
ATOM 1613 O O . LEU A 1 218 ? -10.922 32.056 48.119 1.00 36.22 199 LEU A O 1
ATOM 1618 N N . PHE A 1 219 ? -10.417 32.178 50.288 1.00 34.50 200 PHE A N 1
ATOM 1619 C CA . PHE A 1 219 ? -11.755 32.577 50.688 1.00 34.38 200 PHE A CA 1
ATOM 1620 C C . PHE A 1 219 ? -12.084 34.018 50.207 1.00 37.17 200 PHE A C 1
ATOM 1621 O O . PHE A 1 219 ? -11.675 35.008 50.839 1.00 36.50 200 PHE A O 1
ATOM 1629 N N . GLU A 1 220 ? -12.832 34.107 49.106 1.00 39.21 201 GLU A N 1
ATOM 1630 C CA . GLU A 1 220 ? -13.178 35.379 48.451 1.00 42.10 201 GLU A CA 1
ATOM 1631 C C . GLU A 1 220 ? -13.962 36.413 49.281 1.00 42.38 201 GLU A C 1
ATOM 1632 O O . GLU A 1 220 ? -13.581 37.582 49.307 1.00 43.04 201 GLU A O 1
ATOM 1638 N N . PRO A 1 221 ? -15.050 36.006 49.968 1.00 41.93 202 PRO A N 1
ATOM 1639 C CA . PRO A 1 221 ? -15.851 37.018 50.677 1.00 42.22 202 PRO A CA 1
ATOM 1640 C C . PRO A 1 221 ? -15.082 37.896 51.680 1.00 41.79 202 PRO A C 1
ATOM 1641 O O . PRO A 1 221 ? -15.497 39.014 51.937 1.00 41.76 202 PRO A O 1
ATOM 1645 N N . LEU A 1 222 ? -13.999 37.381 52.258 1.00 40.87 203 LEU A N 1
ATOM 1646 C CA . LEU A 1 222 ? -13.174 38.176 53.161 1.00 40.50 203 LEU A CA 1
ATOM 1647 C C . LEU A 1 222 ? -12.025 38.850 52.412 1.00 41.45 203 LEU A C 1
ATOM 1648 O O . LEU A 1 222 ? -11.811 40.050 52.587 1.00 42.59 203 LEU A O 1
ATOM 1653 N N . PHE A 1 223 ? -11.298 38.097 51.584 1.00 41.61 204 PHE A N 1
ATOM 1654 C CA . PHE A 1 223 ? -10.041 38.601 51.004 1.00 42.91 204 PHE A CA 1
ATOM 1655 C C . PHE A 1 223 ? -10.133 39.250 49.605 1.00 44.91 204 PHE A C 1
ATOM 1656 O O . PHE A 1 223 ? -9.154 39.846 49.155 1.00 45.97 204 PHE A O 1
ATOM 1664 N N . GLY A 1 224 ? -11.280 39.129 48.931 1.00 46.35 205 GLY A N 1
ATOM 1665 C CA . GLY A 1 224 ? -11.523 39.818 47.648 1.00 47.93 205 GLY A CA 1
ATOM 1666 C C . GLY A 1 224 ? -10.420 39.493 46.662 1.00 48.92 205 GLY A C 1
ATOM 1667 O O . GLY A 1 224 ? -10.143 38.310 46.427 1.00 49.20 205 GLY A O 1
ATOM 1668 N N . PRO A 1 225 ? -9.739 40.527 46.125 1.00 50.36 206 PRO A N 1
ATOM 1669 C CA . PRO A 1 225 ? -8.682 40.272 45.143 1.00 51.07 206 PRO A CA 1
ATOM 1670 C C . PRO A 1 225 ? -7.357 39.761 45.757 1.00 50.13 206 PRO A C 1
ATOM 1671 O O . PRO A 1 225 ? -6.479 39.309 45.024 1.00 50.95 206 PRO A O 1
ATOM 1675 N N . GLU A 1 226 ? -7.227 39.840 47.083 1.00 48.88 207 GLU A N 1
ATOM 1676 C CA . GLU A 1 226 ? -6.086 39.282 47.805 1.00 47.44 207 GLU A CA 1
ATOM 1677 C C . GLU A 1 226 ? -6.335 37.805 48.173 1.00 45.45 207 GLU A C 1
ATOM 1678 O O . GLU A 1 226 ? -5.514 37.198 48.893 1.00 43.78 207 GLU A O 1
ATOM 1684 N N . ALA A 1 227 ? -7.467 37.237 47.702 1.00 44.13 208 ALA A N 1
ATOM 1685 C CA . ALA A 1 227 ? -7.736 35.811 47.828 1.00 42.19 208 ALA A CA 1
ATOM 1686 C C . ALA A 1 227 ? -6.950 35.081 46.768 1.00 41.92 208 ALA A C 1
ATOM 1687 O O . ALA A 1 227 ? -7.512 34.568 45.829 1.00 42.73 208 ALA A O 1
ATOM 1689 N N . ASP A 1 228 ? -5.633 35.048 46.918 1.00 41.78 209 ASP A N 1
ATOM 1690 C CA . ASP A 1 228 ? -4.799 34.149 46.123 1.00 41.64 209 ASP A CA 1
ATOM 1691 C C . ASP A 1 228 ? -3.405 33.979 46.698 1.00 39.69 209 ASP A C 1
ATOM 1692 O O . ASP A 1 228 ? -2.920 34.805 47.468 1.00 37.84 209 ASP A O 1
ATOM 1705 N N . ASP A 1 230 ? -0.294 33.925 45.531 1.00 39.16 211 ASP A N 1
ATOM 1706 C CA . ASP A 1 230 ? 0.875 34.775 45.236 1.00 39.98 211 ASP A CA 1
ATOM 1707 C C . ASP A 1 230 ? 0.985 35.909 46.253 1.00 39.13 211 ASP A C 1
ATOM 1708 O O . ASP A 1 230 ? 2.089 36.327 46.593 1.00 38.28 211 ASP A O 1
ATOM 1713 N N . HIS A 1 231 ? -0.160 36.406 46.721 1.00 38.22 212 HIS A N 1
ATOM 1714 C CA . HIS A 1 231 ? -0.163 37.461 47.732 1.00 37.98 212 HIS A CA 1
ATOM 1715 C C . HIS A 1 231 ? 0.407 36.916 49.049 1.00 36.11 212 HIS A C 1
ATOM 1716 O O . HIS A 1 231 ? 1.070 37.626 49.797 1.00 35.55 212 HIS A O 1
ATOM 1723 N N . TRP A 1 232 ? 0.155 35.636 49.317 1.00 34.96 213 TRP A N 1
ATOM 1724 C CA . TRP A 1 232 ? 0.668 34.997 50.534 1.00 33.03 213 TRP A CA 1
ATOM 1725 C C . TRP A 1 232 ? 2.191 34.846 50.417 1.00 33.34 213 TRP A C 1
ATOM 1726 O O . TRP A 1 232 ? 2.922 35.175 51.362 1.00 33.25 213 TRP A O 1
ATOM 1745 N N . ASP A 1 234 ? 4.144 36.766 48.550 1.00 36.76 215 ASP A N 1
ATOM 1746 C CA . ASP A 1 234 ? 4.706 38.125 48.587 1.00 38.70 215 ASP A CA 1
ATOM 1747 C C . ASP A 1 234 ? 4.942 38.622 50.017 1.00 37.40 215 ASP A C 1
ATOM 1748 O O . ASP A 1 234 ? 5.966 39.201 50.320 1.00 36.75 215 ASP A O 1
ATOM 1753 N N . LEU A 1 235 ? 4.006 38.365 50.917 1.00 36.27 216 LEU A N 1
ATOM 1754 C CA . LEU A 1 235 ? 4.118 38.892 52.266 1.00 35.36 216 LEU A CA 1
ATOM 1755 C C . LEU A 1 235 ? 4.737 37.885 53.269 1.00 35.19 216 LEU A C 1
ATOM 1756 O O . LEU A 1 235 ? 5.307 38.289 54.286 1.00 34.91 216 LEU A O 1
ATOM 1761 N N . CYS A 1 236 ? 4.616 36.584 52.996 1.00 35.27 217 CYS A N 1
ATOM 1762 C CA . CYS A 1 236 ? 4.915 35.542 54.003 1.00 33.78 217 CYS A CA 1
ATOM 1763 C C . CYS A 1 236 ? 5.844 34.394 53.575 1.00 33.42 217 CYS A C 1
ATOM 1764 O O . CYS A 1 236 ? 6.132 33.535 54.374 1.00 31.83 217 CYS A O 1
ATOM 1767 N N . GLN A 1 237 ? 6.319 34.376 52.336 1.00 34.79 218 GLN A N 1
ATOM 1768 C CA . GLN A 1 237 ? 7.056 33.214 51.839 1.00 35.58 218 GLN A CA 1
ATOM 1769 C C . GLN A 1 237 ? 8.120 32.603 52.785 1.00 34.75 218 GLN A C 1
ATOM 1770 O O . GLN A 1 237 ? 8.089 31.391 52.994 1.00 35.31 218 GLN A O 1
ATOM 1776 N N . PRO A 1 238 ? 9.056 33.416 53.331 1.00 33.57 219 PRO A N 1
ATOM 1777 C CA . PRO A 1 238 ? 10.096 32.841 54.188 1.00 33.16 219 PRO A CA 1
ATOM 1778 C C . PRO A 1 238 ? 9.561 32.018 55.368 1.00 31.69 219 PRO A C 1
ATOM 1779 O O . PRO A 1 238 ? 10.274 31.165 55.885 1.00 31.86 219 PRO A O 1
ATOM 1783 N N . TRP A 1 239 ? 8.330 32.288 55.796 1.00 30.57 220 TRP A N 1
ATOM 1784 C CA . TRP A 1 239 ? 7.770 31.634 56.958 1.00 29.36 220 TRP A CA 1
ATOM 1785 C C . TRP A 1 239 ? 6.817 30.456 56.716 1.00 28.56 220 TRP A C 1
ATOM 1786 O O . TRP A 1 239 ? 6.433 29.804 57.662 1.00 27.85 220 TRP A O 1
ATOM 1797 N N . ILE A 1 240 ? 6.418 30.193 55.474 1.00 29.02 221 ILE A N 1
ATOM 1798 C CA . ILE A 1 240 ? 5.415 29.162 55.193 1.00 27.18 221 ILE A CA 1
ATOM 1799 C C . ILE A 1 240 ? 6.157 27.836 55.055 1.00 26.83 221 ILE A C 1
ATOM 1800 O O . ILE A 1 240 ? 6.875 27.626 54.073 1.00 27.83 221 ILE A O 1
ATOM 1805 N N . ALA A 1 241 ? 6.033 26.967 56.057 1.00 25.71 222 ALA A N 1
ATOM 1806 C CA . ALA A 1 241 ? 6.825 25.720 56.124 1.00 25.02 222 ALA A CA 1
ATOM 1807 C C . ALA A 1 241 ? 6.027 24.484 55.710 1.00 25.23 222 ALA A C 1
ATOM 1808 O O . ALA A 1 241 ? 6.601 23.420 55.490 1.00 25.39 222 ALA A O 1
ATOM 1810 N N . ALA A 1 242 ? 4.718 24.619 55.636 1.00 24.87 223 ALA A N 1
ATOM 1811 C CA . ALA A 1 242 ? 3.821 23.524 55.219 1.00 25.38 223 ALA A CA 1
ATOM 1812 C C . ALA A 1 242 ? 2.448 24.081 54.797 1.00 24.49 223 ALA A C 1
ATOM 1813 O O . ALA A 1 242 ? 2.108 25.230 55.104 1.00 23.23 223 ALA A O 1
ATOM 1815 N N . TYR A 1 243 ? 1.673 23.261 54.090 1.00 24.81 224 TYR A N 1
ATOM 1816 C CA . TYR A 1 243 ? 0.368 23.659 53.582 1.00 23.23 224 TYR A CA 1
ATOM 1817 C C . TYR A 1 243 ? -0.711 22.617 53.867 1.00 23.60 224 TYR A C 1
ATOM 1818 O O . TYR A 1 243 ? -0.413 21.430 54.040 1.00 21.13 224 TYR A O 1
ATOM 1827 N N . HIS A 1 244 ? -1.969 23.074 53.886 1.00 23.25 225 HIS A N 1
ATOM 1828 C CA . HIS A 1 244 ? -3.106 22.188 53.713 1.00 24.06 225 HIS A CA 1
ATOM 1829 C C . HIS A 1 244 ? -3.642 22.466 52.320 1.00 25.70 225 HIS A C 1
ATOM 1830 O O . HIS A 1 244 ? -3.783 23.637 51.912 1.00 27.75 225 HIS A O 1
ATOM 1837 N N . ILE A 1 245 ? -3.935 21.402 51.600 1.00 25.76 226 ILE A N 1
ATOM 1838 C CA . ILE A 1 245 ? -4.554 21.524 50.294 1.00 27.08 226 ILE A CA 1
ATOM 1839 C C . ILE A 1 245 ? -5.960 20.913 50.378 1.00 27.12 226 ILE A C 1
ATOM 1840 O O . ILE A 1 245 ? -6.179 19.936 51.064 1.00 26.05 226 ILE A O 1
ATOM 1845 N N . GLN A 1 246 ? -6.891 21.507 49.633 1.00 28.13 227 GLN A N 1
ATOM 1846 C CA . GLN A 1 246 ? -8.278 21.060 49.527 1.00 27.90 227 GLN A CA 1
ATOM 1847 C C . GLN A 1 246 ? -8.854 21.662 48.258 1.00 28.59 227 GLN A C 1
ATOM 1848 O O . GLN A 1 246 ? -8.273 22.585 47.676 1.00 29.27 227 GLN A O 1
ATOM 1854 N N . GLN A 1 247 ? -9.987 21.127 47.828 1.00 27.74 228 GLN A N 1
ATOM 1855 C CA . GLN A 1 247 ? -10.717 21.676 46.713 1.00 28.93 228 GLN A CA 1
ATOM 1856 C C . GLN A 1 247 ? -11.782 22.582 47.295 1.00 28.10 228 GLN A C 1
ATOM 1857 O O . GLN A 1 247 ? -12.320 22.337 48.392 1.00 26.61 228 GLN A O 1
ATOM 1863 N N . THR A 1 248 ? -12.025 23.680 46.592 1.00 28.47 229 THR A N 1
ATOM 1864 C CA . THR A 1 248 ? -12.947 24.676 47.080 1.00 29.04 229 THR A CA 1
ATOM 1865 C C . THR A 1 248 ? -13.464 25.515 45.911 1.00 30.87 229 THR A C 1
ATOM 1866 O O . THR A 1 248 ? -12.828 25.559 44.864 1.00 30.57 229 THR A O 1
ATOM 1870 N N . ASP A 1 249 ? -14.618 26.155 46.095 1.00 31.39 230 ASP A N 1
ATOM 1871 C CA . ASP A 1 249 ? -15.095 27.155 45.140 1.00 33.62 230 ASP A CA 1
ATOM 1872 C C . ASP A 1 249 ? -14.722 28.553 45.600 1.00 34.12 230 ASP A C 1
ATOM 1873 O O . ASP A 1 249 ? -15.030 29.528 44.935 1.00 35.09 230 ASP A O 1
ATOM 1878 N N . GLY A 1 250 ? -14.089 28.661 46.758 1.00 33.92 231 GLY A N 1
ATOM 1879 C CA . GLY A 1 250 ? -13.660 29.951 47.245 1.00 34.92 231 GLY A CA 1
ATOM 1880 C C . GLY A 1 250 ? -14.750 30.769 47.906 1.00 35.66 231 GLY A C 1
ATOM 1881 O O . GLY A 1 250 ? -14.499 31.913 48.246 1.00 37.35 231 GLY A O 1
ATOM 1882 N N . GLN A 1 251 ? -15.937 30.196 48.116 1.00 36.11 232 GLN A N 1
ATOM 1883 C CA . GLN A 1 251 ? -17.073 30.906 48.757 1.00 36.58 232 GLN A CA 1
ATOM 1884 C C . GLN A 1 251 ? -17.360 30.506 50.197 1.00 35.16 232 GLN A C 1
ATOM 1885 O O . GLN A 1 251 ? -17.962 31.266 50.961 1.00 35.16 232 GLN A O 1
ATOM 1891 N N . LEU A 1 252 ? -16.951 29.301 50.557 1.00 34.52 233 LEU A N 1
ATOM 1892 C CA . LEU A 1 252 ? -16.904 28.868 51.948 1.00 33.69 233 LEU A CA 1
ATOM 1893 C C . LEU A 1 252 ? -15.621 28.034 52.074 1.00 32.61 233 LEU A C 1
ATOM 1894 O O . LEU A 1 252 ? -14.945 27.762 51.080 1.00 32.97 233 LEU A O 1
ATOM 1899 N N . ASP A 1 253 ? -15.284 27.639 53.292 1.00 31.45 234 ASP A N 1
ATOM 1900 C CA . ASP A 1 253 ? -14.117 26.809 53.533 1.00 30.63 234 ASP A CA 1
ATOM 1901 C C . ASP A 1 253 ? -14.495 25.361 53.285 1.00 30.25 234 ASP A C 1
ATOM 1902 O O . ASP A 1 253 ? -14.896 24.660 54.212 1.00 29.88 234 ASP A O 1
ATOM 1907 N N . ARG A 1 254 ? -14.392 24.916 52.032 1.00 30.63 235 ARG A N 1
ATOM 1908 C CA . ARG A 1 254 ? -15.106 23.685 51.614 1.00 30.16 235 ARG A CA 1
ATOM 1909 C C . ARG A 1 254 ? -14.485 22.375 52.119 1.00 28.25 235 ARG A C 1
ATOM 1910 O O . ARG A 1 254 ? -15.209 21.458 52.527 1.00 27.49 235 ARG A O 1
ATOM 1918 N N . HIS A 1 255 ? -13.162 22.305 52.043 1.00 26.70 236 HIS A N 1
ATOM 1919 C CA . HIS A 1 255 ? -12.411 21.083 52.282 1.00 26.13 236 HIS A CA 1
ATOM 1920 C C . HIS A 1 255 ? -12.959 19.943 51.435 1.00 26.49 236 HIS A C 1
ATOM 1921 O O . HIS A 1 255 ? -13.093 18.820 51.922 1.00 26.08 236 HIS A O 1
ATOM 1928 N N . TRP A 1 256 ? -13.292 20.252 50.181 1.00 27.53 237 TRP A N 1
ATOM 1929 C CA . TRP A 1 256 ? -13.709 19.245 49.241 1.00 27.99 237 TRP A CA 1
ATOM 1930 C C . TRP A 1 256 ? -12.515 18.428 48.830 1.00 28.23 237 TRP A C 1
ATOM 1931 O O . TRP A 1 256 ? -11.365 18.869 48.926 1.00 27.34 237 TRP A O 1
ATOM 1942 N N . SER A 1 257 ? -12.797 17.220 48.363 1.00 28.36 238 SER A N 1
ATOM 1943 C CA . SER A 1 257 ? -11.747 16.397 47.790 1.00 29.03 238 SER A CA 1
ATOM 1944 C C . SER A 1 257 ? -11.533 16.742 46.303 1.00 29.29 238 SER A C 1
ATOM 1945 O O . SER A 1 257 ? -12.305 17.491 45.709 1.00 29.69 238 SER A O 1
ATOM 1948 N N . PHE A 1 258 ? -10.478 16.192 45.709 1.00 29.33 239 PHE A N 1
ATOM 1949 C CA . PHE A 1 258 ? -10.120 16.497 44.349 1.00 30.14 239 PHE A CA 1
ATOM 1950 C C . PHE A 1 258 ? -10.861 15.688 43.273 1.00 30.54 239 PHE A C 1
ATOM 1951 O O . PHE A 1 258 ? -10.552 15.776 42.079 1.00 31.49 239 PHE A O 1
ATOM 1959 N N . THR A 1 259 ? -11.882 14.941 43.675 1.00 29.82 240 THR A N 1
ATOM 1960 C CA . THR A 1 259 ? -12.888 14.492 42.705 1.00 30.33 240 THR A CA 1
ATOM 1961 C C . THR A 1 259 ? -13.984 15.570 42.453 1.00 31.31 240 THR A C 1
ATOM 1962 O O . THR A 1 259 ? -14.822 15.403 41.558 1.00 32.62 240 THR A O 1
ATOM 1966 N N . GLN A 1 260 ? -13.989 16.644 43.247 1.00 30.81 241 GLN A N 1
ATOM 1967 C CA . GLN A 1 260 ? -14.978 17.708 43.135 1.00 31.50 241 GLN A CA 1
ATOM 1968 C C . GLN A 1 260 ? -14.503 18.893 42.262 1.00 32.50 241 GLN A C 1
ATOM 1969 O O . GLN A 1 260 ? -13.307 19.206 42.233 1.00 32.55 241 GLN A O 1
ATOM 1975 N N . PRO A 1 261 ? -15.441 19.543 41.543 1.00 33.03 242 PRO A N 1
ATOM 1976 C CA . PRO A 1 261 ? -15.078 20.746 40.811 1.00 33.70 242 PRO A CA 1
ATOM 1977 C C . PRO A 1 261 ? -14.787 21.913 41.754 1.00 33.14 242 PRO A C 1
ATOM 1978 O O . PRO A 1 261 ? -15.324 21.986 42.853 1.00 32.62 242 PRO A O 1
ATOM 1982 N N . GLY A 1 262 ? -13.913 22.811 41.323 1.00 33.07 243 GLY A N 1
ATOM 1983 C CA . GLY A 1 262 ? -13.541 23.987 42.092 1.00 32.98 243 GLY A CA 1
ATOM 1984 C C . GLY A 1 262 ? -12.283 24.620 41.528 1.00 34.02 243 GLY A C 1
ATOM 1985 O O . GLY A 1 262 ? -11.785 24.197 40.470 1.00 34.61 243 GLY A O 1
ATOM 1986 N N . VAL A 1 263 ? -11.766 25.627 42.229 1.00 34.31 244 VAL A N 1
ATOM 1987 C CA . VAL A 1 263 ? -10.729 26.519 41.682 1.00 35.96 244 VAL A CA 1
ATOM 1988 C C . VAL A 1 263 ? -9.325 26.046 42.010 1.00 36.09 244 VAL A C 1
ATOM 1989 O O . VAL A 1 263 ? -8.359 26.567 41.466 1.00 36.38 244 VAL A O 1
ATOM 1993 N N . VAL A 1 264 ? -9.216 25.055 42.900 1.00 35.28 245 VAL A N 1
ATOM 1994 C CA . VAL A 1 264 ? -7.917 24.518 43.301 1.00 35.35 245 VAL A CA 1
ATOM 1995 C C . VAL A 1 264 ? -7.735 23.179 42.604 1.00 35.79 245 VAL A C 1
ATOM 1996 O O . VAL A 1 264 ? -7.944 22.104 43.176 1.00 35.74 245 VAL A O 1
ATOM 2000 N N . THR A 1 265 ? -7.344 23.267 41.351 1.00 36.45 246 THR A N 1
ATOM 2001 C CA . THR A 1 265 ? -7.097 22.105 40.525 1.00 36.62 246 THR A CA 1
ATOM 2002 C C . THR A 1 265 ? -5.725 21.523 40.863 1.00 35.62 246 THR A C 1
ATOM 2003 O O . THR A 1 265 ? -4.832 22.243 41.279 1.00 34.87 246 THR A O 1
ATOM 2007 N N . PRO A 1 266 ? -5.560 20.206 40.721 1.00 35.60 247 PRO A N 1
ATOM 2008 C CA . PRO A 1 266 ? -4.248 19.589 40.904 1.00 35.44 247 PRO A CA 1
ATOM 2009 C C . PRO A 1 266 ? -3.125 20.267 40.147 1.00 36.35 247 PRO A C 1
ATOM 2010 O O . PRO A 1 266 ? -2.043 20.445 40.703 1.00 36.02 247 PRO A O 1
ATOM 2014 N N . GLN A 1 267 ? -3.377 20.650 38.899 1.00 37.99 248 GLN A N 1
ATOM 2015 C CA . GLN A 1 267 ? -2.350 21.324 38.096 1.00 39.46 248 GLN A CA 1
ATOM 2016 C C . GLN A 1 267 ? -1.959 22.714 38.608 1.00 39.01 248 GLN A C 1
ATOM 2017 O O . GLN A 1 267 ? -0.808 23.127 38.432 1.00 39.64 248 GLN A O 1
ATOM 2023 N N . ARG A 1 268 ? -2.924 23.446 39.167 1.00 37.75 249 ARG A N 1
ATOM 2024 C CA . ARG A 1 268 ? -2.650 24.757 39.746 1.00 37.74 249 ARG A CA 1
ATOM 2025 C C . ARG A 1 268 ? -1.702 24.608 40.964 1.00 35.99 249 ARG A C 1
ATOM 2026 O O . ARG A 1 268 ? -0.731 25.351 41.108 1.00 34.93 249 ARG A O 1
ATOM 2034 N N . LEU A 1 269 ? -1.991 23.636 41.818 1.00 33.56 250 LEU A N 1
ATOM 2035 C CA . LEU A 1 269 ? -1.096 23.271 42.913 1.00 32.72 250 LEU A CA 1
ATOM 2036 C C . LEU A 1 269 ? 0.304 22.909 42.412 1.00 33.78 250 LEU A C 1
ATOM 2037 O O . LEU A 1 269 ? 1.277 23.415 42.937 1.00 34.53 250 LEU A O 1
ATOM 2042 N N . GLN A 1 270 ? 0.427 22.080 41.377 1.00 35.27 251 GLN A N 1
ATOM 2043 C CA . GLN A 1 270 ? 1.752 21.720 40.855 1.00 35.95 251 GLN A CA 1
ATOM 2044 C C . GLN A 1 270 ? 2.492 22.924 40.233 1.00 37.27 251 GLN A C 1
ATOM 2045 O O . GLN A 1 270 ? 3.700 23.059 40.388 1.00 37.46 251 GLN A O 1
ATOM 2051 N N . ASP A 1 271 ? 1.755 23.804 39.564 1.00 37.88 252 ASP A N 1
ATOM 2052 C CA . ASP A 1 271 ? 2.334 25.025 39.001 1.00 40.55 252 ASP A CA 1
ATOM 2053 C C . ASP A 1 271 ? 2.846 25.988 40.088 1.00 39.41 252 ASP A C 1
ATOM 2054 O O . ASP A 1 271 ? 3.853 26.661 39.897 1.00 40.35 252 ASP A O 1
ATOM 2059 N N . PHE A 1 272 ? 2.138 26.062 41.200 1.00 38.24 253 PHE A N 1
ATOM 2060 C CA . PHE A 1 272 ? 2.562 26.867 42.331 1.00 37.28 253 PHE A CA 1
ATOM 2061 C C . PHE A 1 272 ? 3.809 26.265 42.937 1.00 37.26 253 PHE A C 1
ATOM 2062 O O . PHE A 1 272 ? 4.793 26.975 43.200 1.00 37.42 253 PHE A O 1
ATOM 2070 N N . TRP A 1 273 ? 3.779 24.948 43.107 1.00 36.26 254 TRP A N 1
ATOM 2071 C CA . TRP A 1 273 ? 4.919 24.216 43.653 1.00 35.95 254 TRP A CA 1
ATOM 2072 C C . TRP A 1 273 ? 6.187 24.480 42.833 1.00 36.85 254 TRP A C 1
ATOM 2073 O O . TRP A 1 273 ? 7.265 24.688 43.385 1.00 36.45 254 TRP A O 1
ATOM 2084 N N . ASP A 1 274 ? 6.056 24.467 41.516 1.00 38.35 255 ASP A N 1
ATOM 2085 C CA . ASP A 1 274 ? 7.212 24.689 40.641 1.00 39.43 255 ASP A CA 1
ATOM 2086 C C . ASP A 1 274 ? 7.613 26.159 40.581 1.00 40.91 255 ASP A C 1
ATOM 2087 O O . ASP A 1 274 ? 8.823 26.485 40.464 1.00 42.02 255 ASP A O 1
ATOM 2092 N N . LYS A 1 275 ? 6.614 27.048 40.613 1.00 40.68 256 LYS A N 1
ATOM 2093 C CA . LYS A 1 275 ? 6.868 28.499 40.496 1.00 41.96 256 LYS A CA 1
ATOM 2094 C C . LYS A 1 275 ? 7.754 28.960 41.652 1.00 41.34 256 LYS A C 1
ATOM 2095 O O . LYS A 1 275 ? 8.647 29.777 41.477 1.00 40.42 256 LYS A O 1
ATOM 2101 N N . TYR A 1 276 ? 7.522 28.396 42.838 1.00 39.81 257 TYR A N 1
ATOM 2102 C CA . TYR A 1 276 ? 8.214 28.845 44.038 1.00 39.37 257 TYR A CA 1
ATOM 2103 C C . TYR A 1 276 ? 9.357 27.920 44.475 1.00 38.73 257 TYR A C 1
ATOM 2104 O O . TYR A 1 276 ? 9.904 28.092 45.554 1.00 39.52 257 TYR A O 1
ATOM 2113 N N . ALA A 1 277 ? 9.724 26.953 43.635 1.00 38.69 258 ALA A N 1
ATOM 2114 C CA . ALA A 1 277 ? 10.826 26.039 43.924 1.00 38.14 258 ALA A CA 1
ATOM 2115 C C . ALA A 1 277 ? 10.661 25.354 45.289 1.00 36.31 258 ALA A C 1
ATOM 2116 O O . ALA A 1 277 ? 11.613 25.232 46.039 1.00 36.26 258 ALA A O 1
ATOM 2118 N N . LEU A 1 278 ? 9.456 24.919 45.633 1.00 34.90 259 LEU A N 1
ATOM 2119 C CA . LEU A 1 278 ? 9.257 24.340 46.952 1.00 33.44 259 LEU A CA 1
ATOM 2120 C C . LEU A 1 278 ? 9.976 22.989 46.981 1.00 33.50 259 LEU A C 1
ATOM 2121 O O . LEU A 1 278 ? 10.206 22.394 45.923 1.00 33.82 259 LEU A O 1
ATOM 2126 N N . THR A 1 279 ? 10.330 22.523 48.179 1.00 32.73 260 THR A N 1
ATOM 2127 C CA . THR A 1 279 ? 11.109 21.288 48.342 1.00 33.52 260 THR A CA 1
ATOM 2128 C C . THR A 1 279 ? 10.551 20.379 49.420 1.00 32.90 260 THR A C 1
ATOM 2129 O O . THR A 1 279 ? 10.143 19.253 49.132 1.00 32.95 260 THR A O 1
ATOM 2133 N N . ASP A 1 280 ? 10.553 20.852 50.662 1.00 32.57 261 ASP A N 1
ATOM 2134 C CA . ASP A 1 280 ? 10.073 20.028 51.794 1.00 31.76 261 ASP A CA 1
ATOM 2135 C C . ASP A 1 280 ? 8.797 20.551 52.434 1.00 30.44 261 ASP A C 1
ATOM 2136 O O . ASP A 1 280 ? 8.334 19.974 53.443 1.00 28.91 261 ASP A O 1
ATOM 2141 N N . GLN A 1 281 ? 8.175 21.573 51.828 1.00 29.08 262 GLN A N 1
ATOM 2142 C CA . GLN A 1 281 ? 6.976 22.181 52.433 1.00 28.38 262 GLN A CA 1
ATOM 2143 C C . GLN A 1 281 ? 5.708 21.443 52.033 1.00 27.39 262 GLN A C 1
ATOM 2144 O O . GLN A 1 281 ? 4.964 21.874 51.158 1.00 27.16 262 GLN A O 1
ATOM 2150 N N . THR A 1 282 ? 5.456 20.342 52.743 1.00 27.08 263 THR A N 1
ATOM 2151 C CA . THR A 1 282 ? 4.447 19.334 52.366 1.00 26.05 263 THR A CA 1
ATOM 2152 C C . THR A 1 282 ? 3.062 19.938 52.116 1.00 25.70 263 THR A C 1
ATOM 2153 O O . THR A 1 282 ? 2.573 20.773 52.872 1.00 25.33 263 THR A O 1
ATOM 2157 N N . PHE A 1 283 ? 2.465 19.529 51.010 1.00 26.38 264 PHE A N 1
ATOM 2158 C CA . PHE A 1 283 ? 1.090 19.834 50.693 1.00 25.78 264 PHE A CA 1
ATOM 2159 C C . PHE A 1 283 ? 0.274 18.667 51.288 1.00 25.45 264 PHE A C 1
ATOM 2160 O O . PHE A 1 283 ? 0.123 17.592 50.651 1.00 26.15 264 PHE A O 1
ATOM 2168 N N . PHE A 1 284 ? -0.230 18.856 52.511 1.00 24.35 265 PHE A N 1
ATOM 2169 C CA . PHE A 1 284 ? -1.091 17.886 53.159 1.00 23.82 265 PHE A CA 1
ATOM 2170 C C . PHE A 1 284 ? -2.553 18.055 52.721 1.00 23.19 265 PHE A C 1
ATOM 2171 O O . PHE A 1 284 ? -3.155 19.106 52.959 1.00 23.36 265 PHE A O 1
ATOM 2179 N N . ALA A 1 285 ? -3.121 17.010 52.132 1.00 21.97 266 ALA A N 1
ATOM 2180 C CA . ALA A 1 285 ? -4.522 17.006 51.783 1.00 22.38 266 ALA A CA 1
ATOM 2181 C C . ALA A 1 285 ? -5.293 16.972 53.075 1.00 21.72 266 ALA A C 1
ATOM 2182 O O . ALA A 1 285 ? -5.057 16.078 53.880 1.00 21.32 266 ALA A O 1
ATOM 2184 N N . GLU A 1 286 ? -6.192 17.939 53.230 1.00 22.10 267 GLU A N 1
ATOM 2185 C CA . GLU A 1 286 ? -7.063 18.062 54.383 1.00 22.60 267 GLU A CA 1
ATOM 2186 C C . GLU A 1 286 ? -8.506 18.108 53.903 1.00 22.98 267 GLU A C 1
ATOM 2187 O O . GLU A 1 286 ? -9.074 19.184 53.645 1.00 23.35 267 GLU A O 1
ATOM 2193 N N . ILE A 1 287 ? -9.069 16.906 53.797 1.00 23.20 268 ILE A N 1
ATOM 2194 C CA . ILE A 1 287 ? -10.353 16.678 53.158 1.00 24.64 268 ILE A CA 1
ATOM 2195 C C . ILE A 1 287 ? -11.310 16.266 54.261 1.00 24.42 268 ILE A C 1
ATOM 2196 O O . ILE A 1 287 ? -11.009 15.363 55.059 1.00 24.15 268 ILE A O 1
ATOM 2201 N N . LEU A 1 288 ? -12.444 16.951 54.321 1.00 24.64 269 LEU A N 1
ATOM 2202 C CA . LEU A 1 288 ? -13.431 16.694 55.348 1.00 25.48 269 LEU A CA 1
ATOM 2203 C C . LEU A 1 288 ? -14.695 16.056 54.726 1.00 26.35 269 LEU A C 1
ATOM 2204 O O . LEU A 1 288 ? -15.170 16.450 53.643 1.00 28.53 269 LEU A O 1
ATOM 2209 N N . TYR A 1 289 ? -15.176 15.014 55.378 1.00 25.23 270 TYR A N 1
ATOM 2210 C CA . TYR A 1 289 ? -16.314 14.280 54.893 1.00 25.41 270 TYR A CA 1
ATOM 2211 C C . TYR A 1 289 ? -17.380 14.352 55.957 1.00 25.16 270 TYR A C 1
ATOM 2212 O O . TYR A 1 289 ? -17.080 14.283 57.170 1.00 25.27 270 TYR A O 1
ATOM 2221 N N . PRO A 1 290 ? -18.638 14.494 55.530 1.00 25.12 271 PRO A N 1
ATOM 2222 C CA . PRO A 1 290 ? -19.723 14.426 56.521 1.00 24.48 271 PRO A CA 1
ATOM 2223 C C . PRO A 1 290 ? -19.612 13.134 57.364 1.00 23.05 271 PRO A C 1
ATOM 2224 O O . PRO A 1 290 ? -19.239 12.114 56.831 1.00 21.59 271 PRO A O 1
ATOM 2228 N N . PHE A 1 291 ? -19.901 13.190 58.672 1.00 22.07 272 PHE A N 1
ATOM 2229 C CA . PHE A 1 291 ? -19.912 11.984 59.511 1.00 21.79 272 PHE A CA 1
ATOM 2230 C C . PHE A 1 291 ? -20.802 10.872 58.917 1.00 21.82 272 PHE A C 1
ATOM 2231 O O . PHE A 1 291 ? -20.455 9.694 58.934 1.00 21.09 272 PHE A O 1
ATOM 2239 N N . GLU A 1 292 ? -21.943 11.283 58.370 1.00 22.52 273 GLU A N 1
ATOM 2240 C CA . GLU A 1 292 ? -22.971 10.358 57.902 1.00 22.95 273 GLU A CA 1
ATOM 2241 C C . GLU A 1 292 ? -22.638 9.710 56.531 1.00 22.97 273 GLU A C 1
ATOM 2242 O O . GLU A 1 292 ? -23.344 8.815 56.075 1.00 22.54 273 GLU A O 1
ATOM 2248 N N . ALA A 1 293 ? -21.563 10.147 55.887 1.00 23.22 274 ALA A N 1
ATOM 2249 C CA . ALA A 1 293 ? -21.120 9.474 54.680 1.00 24.63 274 ALA A CA 1
ATOM 2250 C C . ALA A 1 293 ? -20.616 8.074 55.051 1.00 25.27 274 ALA A C 1
ATOM 2251 O O . ALA A 1 293 ? -20.046 7.873 56.116 1.00 24.25 274 ALA A O 1
ATOM 2253 N N . ARG A 1 294 ? -20.809 7.113 54.152 1.00 26.78 275 ARG A N 1
ATOM 2254 C CA . ARG A 1 294 ? -20.450 5.723 54.420 1.00 27.22 275 ARG A CA 1
ATOM 2255 C C . ARG A 1 294 ? -18.940 5.512 54.276 1.00 26.51 275 ARG A C 1
ATOM 2256 O O . ARG A 1 294 ? -18.343 6.093 53.418 1.00 24.33 275 ARG A O 1
ATOM 2264 N N . ASP A 1 295 ? -18.378 4.669 55.152 1.00 26.69 276 ASP A N 1
ATOM 2265 C CA . ASP A 1 295 ? -16.940 4.355 55.174 1.00 26.62 276 ASP A CA 1
ATOM 2266 C C . ASP A 1 295 ? -16.405 4.047 53.783 1.00 27.01 276 ASP A C 1
ATOM 2267 O O . ASP A 1 295 ? -15.454 4.648 53.346 1.00 26.68 276 ASP A O 1
ATOM 2272 N N . GLU A 1 296 ? -17.057 3.123 53.085 1.00 27.72 277 GLU A N 1
ATOM 2273 C CA . GLU A 1 296 ? -16.570 2.681 51.777 1.00 28.25 277 GLU A CA 1
ATOM 2274 C C . GLU A 1 296 ? -16.604 3.796 50.751 1.00 27.58 277 GLU A C 1
ATOM 2275 O O . GLU A 1 296 ? -15.743 3.821 49.866 1.00 26.52 277 GLU A O 1
ATOM 2281 N N . ASP A 1 297 ? -17.555 4.723 50.870 1.00 25.84 278 ASP A N 1
ATOM 2282 C CA . ASP A 1 297 ? -17.647 5.856 49.926 1.00 27.40 278 ASP A CA 1
ATOM 2283 C C . ASP A 1 297 ? -16.540 6.899 50.151 1.00 26.98 278 ASP A C 1
ATOM 2284 O O . ASP A 1 297 ? -15.999 7.437 49.194 1.00 28.49 278 ASP A O 1
ATOM 2289 N N . VAL A 1 298 ? -16.203 7.145 51.422 1.00 26.92 279 VAL A N 1
ATOM 2290 C CA . VAL A 1 298 ? -15.131 8.040 51.818 1.00 26.19 279 VAL A CA 1
ATOM 2291 C C . VAL A 1 298 ? -13.815 7.478 51.291 1.00 25.98 279 VAL A C 1
ATOM 2292 O O . VAL A 1 298 ? -13.070 8.145 50.598 1.00 26.87 279 VAL A O 1
ATOM 2296 N N . LEU A 1 299 ? -13.566 6.208 51.572 1.00 26.18 280 LEU A N 1
ATOM 2297 C CA . LEU A 1 299 ? -12.331 5.544 51.127 1.00 25.32 280 LEU A CA 1
ATOM 2298 C C . LEU A 1 299 ? -12.192 5.609 49.610 1.00 25.82 280 LEU A C 1
ATOM 2299 O O . LEU A 1 299 ? -11.134 6.008 49.111 1.00 25.07 280 LEU A O 1
ATOM 2304 N N . ALA A 1 300 ? -13.255 5.248 48.883 1.00 25.91 281 ALA A N 1
ATOM 2305 C CA . ALA A 1 300 ? -13.194 5.295 47.416 1.00 27.66 281 ALA A CA 1
ATOM 2306 C C . ALA A 1 300 ? -12.875 6.685 46.910 1.00 27.03 281 ALA A C 1
ATOM 2307 O O . ALA A 1 300 ? -12.120 6.851 45.976 1.00 28.11 281 ALA A O 1
ATOM 2309 N N . ASP A 1 301 ? -13.491 7.684 47.512 1.00 27.04 282 ASP A N 1
ATOM 2310 C CA . ASP A 1 301 ? -13.300 9.066 47.068 1.00 27.70 282 ASP A CA 1
ATOM 2311 C C . ASP A 1 301 ? -11.912 9.592 47.358 1.00 27.38 282 ASP A C 1
ATOM 2312 O O . ASP A 1 301 ? -11.303 10.274 46.493 1.00 28.12 282 ASP A O 1
ATOM 2325 N N . ILE A 1 303 ? -9.132 7.789 47.617 1.00 25.68 284 ILE A N 1
ATOM 2326 C CA . ILE A 1 303 ? -8.238 7.133 46.639 1.00 25.64 284 ILE A CA 1
ATOM 2327 C C . ILE A 1 303 ? -8.298 7.842 45.295 1.00 27.04 284 ILE A C 1
ATOM 2328 O O . ILE A 1 303 ? -7.239 8.127 44.694 1.00 27.92 284 ILE A O 1
ATOM 2333 N N . ALA A 1 304 ? -9.506 8.147 44.815 1.00 26.54 285 ALA A N 1
ATOM 2334 C CA . ALA A 1 304 ? -9.641 8.808 43.514 1.00 27.30 285 ALA A CA 1
ATOM 2335 C C . ALA A 1 304 ? -9.070 10.219 43.639 1.00 27.79 285 ALA A C 1
ATOM 2336 O O . ALA A 1 304 ? -8.473 10.723 42.719 1.00 25.93 285 ALA A O 1
ATOM 2338 N N . SER A 1 305 ? -9.223 10.837 44.810 1.00 26.93 286 SER A N 1
ATOM 2339 C CA . SER A 1 305 ? -8.685 12.182 45.030 1.00 27.87 286 SER A CA 1
ATOM 2340 C C . SER A 1 305 ? -7.143 12.229 45.013 1.00 27.77 286 SER A C 1
ATOM 2341 O O . SER A 1 305 ? -6.524 13.077 44.308 1.00 29.64 286 SER A O 1
ATOM 2344 N N . VAL A 1 306 ? -6.506 11.284 45.695 1.00 27.09 287 VAL A N 1
ATOM 2345 C CA . VAL A 1 306 ? -5.045 11.169 45.655 1.00 28.59 287 VAL A CA 1
ATOM 2346 C C . VAL A 1 306 ? -4.532 10.814 44.214 1.00 30.22 287 VAL A C 1
ATOM 2347 O O . VAL A 1 306 ? -3.510 11.345 43.752 1.00 30.73 287 VAL A O 1
ATOM 2351 N N . LYS A 1 307 ? -5.233 9.942 43.500 1.00 30.83 288 LYS A N 1
ATOM 2352 C CA . LYS A 1 307 ? -4.892 9.685 42.085 1.00 33.06 288 LYS A CA 1
ATOM 2353 C C . LYS A 1 307 ? -4.943 10.966 41.255 1.00 33.64 288 LYS A C 1
ATOM 2354 O O . LYS A 1 307 ? -4.063 11.186 40.442 1.00 34.15 288 LYS A O 1
ATOM 2359 N N . ALA A 1 308 ? -5.952 11.812 41.496 1.00 32.84 289 ALA A N 1
ATOM 2360 C CA . ALA A 1 308 ? -6.108 13.072 40.768 1.00 32.72 289 ALA A CA 1
ATOM 2361 C C . ALA A 1 308 ? -4.922 13.984 41.054 1.00 32.90 289 ALA A C 1
ATOM 2362 O O . ALA A 1 308 ? -4.368 14.580 40.136 1.00 32.47 289 ALA A O 1
ATOM 2364 N N . LEU A 1 309 ? -4.520 14.073 42.320 1.00 31.82 290 LEU A N 1
ATOM 2365 C CA . LEU A 1 309 ? -3.374 14.910 42.719 1.00 31.77 290 LEU A CA 1
ATOM 2366 C C . LEU A 1 309 ? -2.070 14.406 42.099 1.00 32.97 290 LEU A C 1
ATOM 2367 O O . LEU A 1 309 ? -1.265 15.189 41.551 1.00 33.85 290 LEU A O 1
ATOM 2372 N N . LYS A 1 310 ? -1.856 13.095 42.151 1.00 33.66 291 LYS A N 1
ATOM 2373 C CA . LYS A 1 310 ? -0.639 12.511 41.525 1.00 34.61 291 LYS A CA 1
ATOM 2374 C C . LYS A 1 310 ? -0.578 12.665 40.001 1.00 37.06 291 LYS A C 1
ATOM 2375 O O . LYS A 1 310 ? 0.511 12.610 39.433 1.00 37.09 291 LYS A O 1
ATOM 2381 N N . ALA A 1 311 ? -1.732 12.884 39.371 1.00 37.60 292 ALA A N 1
ATOM 2382 C CA . ALA A 1 311 ? -1.865 13.051 37.936 1.00 39.61 292 ALA A CA 1
ATOM 2383 C C . ALA A 1 311 ? -1.378 14.402 37.409 1.00 41.12 292 ALA A C 1
ATOM 2384 O O . ALA A 1 311 ? -1.240 14.574 36.202 1.00 41.53 292 ALA A O 1
ATOM 2386 N N . ALA A 1 312 ? -1.123 15.362 38.293 1.00 41.31 293 ALA A N 1
ATOM 2387 C CA . ALA A 1 312 ? -0.643 16.680 37.885 1.00 42.94 293 ALA A CA 1
ATOM 2388 C C . ALA A 1 312 ? 0.736 16.594 37.224 1.00 45.37 293 ALA A C 1
ATOM 2389 O O . ALA A 1 312 ? 1.519 15.693 37.506 1.00 45.81 293 ALA A O 1
ATOM 2391 N N . SER A 1 313 ? 1.007 17.518 36.314 1.00 47.61 294 SER A N 1
ATOM 2392 C CA . SER A 1 313 ? 2.197 17.433 35.467 1.00 49.64 294 SER A CA 1
ATOM 2393 C C . SER A 1 313 ? 3.276 18.426 35.903 1.00 50.15 294 SER A C 1
ATOM 2394 O O . SER A 1 313 ? 3.097 19.631 35.762 1.00 50.04 294 SER A O 1
ATOM 2397 N N . PRO A 1 314 ? 4.399 17.919 36.439 1.00 50.96 295 PRO A N 1
ATOM 2398 C CA . PRO A 1 314 ? 5.493 18.798 36.871 1.00 51.67 295 PRO A CA 1
ATOM 2399 C C . PRO A 1 314 ? 6.286 19.360 35.697 1.00 53.51 295 PRO A C 1
ATOM 2400 O O . PRO A 1 314 ? 6.418 18.686 34.670 1.00 54.96 295 PRO A O 1
ATOM 2404 N N . ALA A 1 315 ? 6.782 20.590 35.843 1.00 54.06 296 ALA A N 1
ATOM 2405 C CA . ALA A 1 315 ? 7.584 21.268 34.798 1.00 55.78 296 ALA A CA 1
ATOM 2406 C C . ALA A 1 315 ? 8.842 20.469 34.519 1.00 56.68 296 ALA A C 1
ATOM 2407 O O . ALA A 1 315 ? 9.392 19.871 35.452 1.00 55.61 296 ALA A O 1
ATOM 2409 N N . GLY B 1 19 ? -48.487 27.579 71.254 1.00 39.55 0 GLY B N 1
ATOM 2410 C CA . GLY B 1 19 ? -48.040 26.485 70.345 1.00 38.63 0 GLY B CA 1
ATOM 2411 C C . GLY B 1 19 ? -46.977 25.529 70.914 1.00 36.45 0 GLY B C 1
ATOM 2412 O O . GLY B 1 19 ? -46.889 25.279 72.125 1.00 35.83 0 GLY B O 1
ATOM 2421 N N . LYS B 1 21 ? -43.650 23.877 72.327 1.00 30.13 2 LYS B N 1
ATOM 2422 C CA . LYS B 1 21 ? -42.612 24.344 73.239 1.00 29.58 2 LYS B CA 1
ATOM 2423 C C . LYS B 1 21 ? -41.236 24.444 72.516 1.00 28.66 2 LYS B C 1
ATOM 2424 O O . LYS B 1 21 ? -40.538 23.438 72.310 1.00 27.74 2 LYS B O 1
ATOM 2430 N N . LEU B 1 22 ? -40.836 25.669 72.183 1.00 28.54 3 LEU B N 1
ATOM 2431 C CA . LEU B 1 22 ? -39.573 25.880 71.502 1.00 27.71 3 LEU B CA 1
ATOM 2432 C C . LEU B 1 22 ? -38.399 26.162 72.468 1.00 26.95 3 LEU B C 1
ATOM 2433 O O . LEU B 1 22 ? -38.547 26.814 73.504 1.00 27.15 3 LEU B O 1
ATOM 2438 N N . GLY B 1 23 ? -37.221 25.694 72.077 1.00 25.84 4 GLY B N 1
ATOM 2439 C CA . GLY B 1 23 ? -35.979 26.039 72.750 1.00 25.04 4 GLY B CA 1
ATOM 2440 C C . GLY B 1 23 ? -34.823 26.249 71.807 1.00 24.19 4 GLY B C 1
ATOM 2441 O O . GLY B 1 23 ? -34.967 26.178 70.584 1.00 23.25 4 GLY B O 1
ATOM 2442 N N . VAL B 1 24 ? -33.660 26.502 72.384 1.00 23.49 5 VAL B N 1
ATOM 2443 C CA . VAL B 1 24 ? -32.470 26.650 71.590 1.00 24.26 5 VAL B CA 1
ATOM 2444 C C . VAL B 1 24 ? -31.285 25.938 72.253 1.00 23.58 5 VAL B C 1
ATOM 2445 O O . VAL B 1 24 ? -31.030 26.063 73.457 1.00 24.09 5 VAL B O 1
ATOM 2449 N N . ASN B 1 25 ? -30.584 25.157 71.458 1.00 23.01 6 ASN B N 1
ATOM 2450 C CA . ASN B 1 25 ? -29.319 24.605 71.883 1.00 22.59 6 ASN B CA 1
ATOM 2451 C C . ASN B 1 25 ? -28.309 25.699 71.543 1.00 22.77 6 ASN B C 1
ATOM 2452 O O . ASN B 1 25 ? -28.322 26.250 70.434 1.00 23.63 6 ASN B O 1
ATOM 2457 N N . LEU B 1 26 ? -27.406 25.985 72.467 1.00 22.63 7 LEU B N 1
ATOM 2458 C CA . LEU B 1 26 ? -26.430 27.066 72.293 1.00 22.65 7 LEU B CA 1
ATOM 2459 C C . LEU B 1 26 ? -25.325 26.804 71.264 1.00 23.63 7 LEU B C 1
ATOM 2460 O O . LEU B 1 26 ? -24.411 27.620 71.135 1.00 24.05 7 LEU B O 1
ATOM 2465 N N . CYS B 1 27 ? -25.416 25.706 70.502 1.00 22.74 8 CYS B N 1
ATOM 2466 C CA . CYS B 1 27 ? -24.438 25.445 69.457 1.00 22.75 8 CYS B CA 1
ATOM 2467 C C . CYS B 1 27 ? -24.315 26.590 68.459 1.00 23.30 8 CYS B C 1
ATOM 2468 O O . CYS B 1 27 ? -23.235 26.788 67.879 1.00 22.69 8 CYS B O 1
ATOM 2471 N N . PHE B 1 28 ? -25.382 27.360 68.252 1.00 22.55 9 PHE B N 1
ATOM 2472 C CA . PHE B 1 28 ? -25.301 28.508 67.315 1.00 23.12 9 PHE B CA 1
ATOM 2473 C C . PHE B 1 28 ? -24.290 29.570 67.747 1.00 22.91 9 PHE B C 1
ATOM 2474 O O . PHE B 1 28 ? -23.801 30.351 66.909 1.00 24.89 9 PHE B O 1
ATOM 2482 N N . ALA B 1 29 ? -24.009 29.648 69.040 1.00 22.25 10 ALA B N 1
ATOM 2483 C CA . ALA B 1 29 ? -23.191 30.715 69.613 1.00 22.30 10 ALA B CA 1
ATOM 2484 C C . ALA B 1 29 ? -21.746 30.332 69.798 1.00 21.72 10 ALA B C 1
ATOM 2485 O O . ALA B 1 29 ? -20.947 31.158 70.214 1.00 22.24 10 ALA B O 1
ATOM 2487 N N . VAL B 1 30 ? -21.398 29.088 69.467 1.00 20.57 11 VAL B N 1
ATOM 2488 C CA . VAL B 1 30 ? -20.080 28.563 69.728 1.00 21.23 11 VAL B CA 1
ATOM 2489 C C . VAL B 1 30 ? -19.007 29.504 69.121 1.00 20.72 11 VAL B C 1
ATOM 2490 O O . VAL B 1 30 ? -19.132 29.914 67.991 1.00 21.09 11 VAL B O 1
ATOM 2494 N N . LYS B 1 31 ? -18.025 29.840 69.940 1.00 19.98 12 LYS B N 1
ATOM 2495 C CA . LYS B 1 31 ? -16.879 30.728 69.586 1.00 22.05 12 LYS B CA 1
ATOM 2496 C C . LYS B 1 31 ? -17.239 32.204 69.512 1.00 22.79 12 LYS B C 1
ATOM 2497 O O . LYS B 1 31 ? -16.345 33.026 69.371 1.00 24.39 12 LYS B O 1
ATOM 2503 N N . ARG B 1 32 ? -18.527 32.535 69.544 1.00 22.91 13 ARG B N 1
ATOM 2504 C CA . ARG B 1 32 ? -18.977 33.880 69.171 1.00 25.14 13 ARG B CA 1
ATOM 2505 C C . ARG B 1 32 ? -19.429 34.665 70.405 1.00 25.75 13 ARG B C 1
ATOM 2506 O O . ARG B 1 32 ? -18.637 35.423 70.976 1.00 27.00 13 ARG B O 1
ATOM 2514 N N . TRP B 1 33 ? -20.684 34.481 70.831 1.00 26.16 14 TRP B N 1
ATOM 2515 C CA . TRP B 1 33 ? -21.227 35.267 71.960 1.00 27.03 14 TRP B CA 1
ATOM 2516 C C . TRP B 1 33 ? -20.948 34.516 73.272 1.00 27.52 14 TRP B C 1
ATOM 2517 O O . TRP B 1 33 ? -21.796 33.782 73.791 1.00 28.43 14 TRP B O 1
ATOM 2528 N N . LEU B 1 34 ? -19.721 34.681 73.766 1.00 27.73 15 LEU B N 1
ATOM 2529 C CA . LEU B 1 34 ? -19.239 33.919 74.914 1.00 27.34 15 LEU B CA 1
ATOM 2530 C C . LEU B 1 34 ? -19.530 34.562 76.269 1.00 27.47 15 LEU B C 1
ATOM 2531 O O . LEU B 1 34 ? -19.583 33.868 77.258 1.00 27.38 15 LEU B O 1
ATOM 2536 N N . GLU B 1 35 ? -19.682 35.881 76.324 1.00 28.61 16 GLU B N 1
ATOM 2537 C CA . GLU B 1 35 ? -19.891 36.570 77.600 1.00 29.49 16 GLU B CA 1
ATOM 2538 C C . GLU B 1 35 ? -21.212 36.125 78.213 1.00 28.09 16 GLU B C 1
ATOM 2539 O O . GLU B 1 35 ? -22.235 36.281 77.579 1.00 27.25 16 GLU B O 1
ATOM 2545 N N . PRO B 1 36 ? -21.193 35.564 79.435 1.00 27.08 17 PRO B N 1
ATOM 2546 C CA . PRO B 1 36 ? -22.417 34.944 79.943 1.00 26.68 17 PRO B CA 1
ATOM 2547 C C . PRO B 1 36 ? -23.683 35.843 79.933 1.00 27.58 17 PRO B C 1
ATOM 2548 O O . PRO B 1 36 ? -24.733 35.410 79.432 1.00 26.21 17 PRO B O 1
ATOM 2552 N N . ASP B 1 37 ? -23.564 37.078 80.402 1.00 28.63 18 ASP B N 1
ATOM 2553 C CA . ASP B 1 37 ? -24.714 38.002 80.378 1.00 30.18 18 ASP B CA 1
ATOM 2554 C C . ASP B 1 37 ? -25.118 38.407 78.958 1.00 30.27 18 ASP B C 1
ATOM 2555 O O . ASP B 1 37 ? -26.309 38.528 78.679 1.00 29.95 18 ASP B O 1
ATOM 2560 N N . ARG B 1 38 ? -24.148 38.522 78.048 1.00 29.62 19 ARG B N 1
ATOM 2561 C CA . ARG B 1 38 ? -24.446 38.874 76.677 1.00 31.08 19 ARG B CA 1
ATOM 2562 C C . ARG B 1 38 ? -25.196 37.723 76.013 1.00 29.65 19 ARG B C 1
ATOM 2563 O O . ARG B 1 38 ? -26.165 37.957 75.288 1.00 29.12 19 ARG B O 1
ATOM 2571 N N . LEU B 1 39 ? -24.788 36.496 76.289 1.00 27.25 20 LEU B N 1
ATOM 2572 C CA . LEU B 1 39 ? -25.445 35.346 75.676 1.00 26.85 20 LEU B CA 1
ATOM 2573 C C . LEU B 1 39 ? -26.853 35.161 76.220 1.00 27.26 20 LEU B C 1
ATOM 2574 O O . LEU B 1 39 ? -27.771 34.887 75.460 1.00 27.43 20 LEU B O 1
ATOM 2579 N N . ALA B 1 40 ? -27.029 35.317 77.535 1.00 27.62 21 ALA B N 1
ATOM 2580 C CA . ALA B 1 40 ? -28.342 35.173 78.109 1.00 27.33 21 ALA B CA 1
ATOM 2581 C C . ALA B 1 40 ? -29.244 36.231 77.489 1.00 28.31 21 ALA B C 1
ATOM 2582 O O . ALA B 1 40 ? -30.349 35.911 77.057 1.00 28.45 21 ALA B O 1
ATOM 2584 N N . GLY B 1 41 ? -28.770 37.476 77.434 1.00 28.27 22 GLY B N 1
ATOM 2585 C CA . GLY B 1 41 ? -29.534 38.574 76.835 1.00 29.13 22 GLY B CA 1
ATOM 2586 C C . GLY B 1 41 ? -29.925 38.368 75.383 1.00 29.27 22 GLY B C 1
ATOM 2587 O O . GLY B 1 41 ? -31.039 38.720 74.963 1.00 29.12 22 GLY B O 1
ATOM 2588 N N . LEU B 1 42 ? -29.007 37.794 74.604 1.00 29.04 23 LEU B N 1
ATOM 2589 C CA . LEU B 1 42 ? -29.284 37.441 73.215 1.00 28.92 23 LEU B CA 1
ATOM 2590 C C . LEU B 1 42 ? -30.451 36.443 73.113 1.00 29.19 23 LEU B C 1
ATOM 2591 O O . LEU B 1 42 ? -31.405 36.653 72.333 1.00 29.67 23 LEU B O 1
ATOM 2596 N N . VAL B 1 43 ? -30.390 35.357 73.905 1.00 28.26 24 VAL B N 1
ATOM 2597 C CA . VAL B 1 43 ? -31.446 34.347 73.903 1.00 27.33 24 VAL B CA 1
ATOM 2598 C C . VAL B 1 43 ? -32.791 34.949 74.352 1.00 28.21 24 VAL B C 1
ATOM 2599 O O . VAL B 1 43 ? -33.831 34.721 73.708 1.00 29.09 24 VAL B O 1
ATOM 2603 N N . ARG B 1 44 ? -32.773 35.716 75.432 1.00 28.72 25 ARG B N 1
ATOM 2604 C CA . ARG B 1 44 ? -33.992 36.360 75.908 1.00 31.81 25 ARG B CA 1
ATOM 2605 C C . ARG B 1 44 ? -34.556 37.471 74.975 1.00 32.85 25 ARG B C 1
ATOM 2606 O O . ARG B 1 44 ? -35.745 37.447 74.607 1.00 34.47 25 ARG B O 1
ATOM 2614 N N . ASP B 1 45 ? -33.718 38.449 74.659 1.00 33.65 26 ASP B N 1
ATOM 2615 C CA . ASP B 1 45 ? -34.139 39.683 73.954 1.00 35.81 26 ASP B CA 1
ATOM 2616 C C . ASP B 1 45 ? -34.148 39.535 72.443 1.00 35.67 26 ASP B C 1
ATOM 2617 O O . ASP B 1 45 ? -35.100 39.960 71.810 1.00 37.38 26 ASP B O 1
ATOM 2622 N N . ASP B 1 46 ? -33.100 38.950 71.861 1.00 34.14 27 ASP B N 1
ATOM 2623 C CA . ASP B 1 46 ? -33.056 38.732 70.410 1.00 33.85 27 ASP B CA 1
ATOM 2624 C C . ASP B 1 46 ? -33.877 37.545 69.897 1.00 33.40 27 ASP B C 1
ATOM 2625 O O . ASP B 1 46 ? -34.568 37.662 68.879 1.00 33.57 27 ASP B O 1
ATOM 2630 N N . LEU B 1 47 ? -33.798 36.392 70.564 1.00 32.27 28 LEU B N 1
ATOM 2631 C CA . LEU B 1 47 ? -34.508 35.200 70.095 1.00 31.74 28 LEU B CA 1
ATOM 2632 C C . LEU B 1 47 ? -35.910 35.107 70.677 1.00 32.06 28 LEU B C 1
ATOM 2633 O O . LEU B 1 47 ? -36.780 34.483 70.084 1.00 31.99 28 LEU B O 1
ATOM 2638 N N . GLY B 1 48 ? -36.119 35.742 71.829 1.00 31.90 29 GLY B N 1
ATOM 2639 C CA . GLY B 1 48 ? -37.381 35.663 72.538 1.00 32.56 29 GLY B CA 1
ATOM 2640 C C . GLY B 1 48 ? -37.706 34.250 72.962 1.00 31.36 29 GLY B C 1
ATOM 2641 O O . GLY B 1 48 ? -38.826 33.833 72.831 1.00 30.96 29 GLY B O 1
ATOM 2642 N N . LEU B 1 49 ? -36.704 33.501 73.427 1.00 30.79 30 LEU B N 1
ATOM 2643 C CA . LEU B 1 49 ? -36.877 32.118 73.878 1.00 29.45 30 LEU B CA 1
ATOM 2644 C C . LEU B 1 49 ? -36.499 32.033 75.351 1.00 30.35 30 LEU B C 1
ATOM 2645 O O . LEU B 1 49 ? -35.817 32.918 75.905 1.00 31.83 30 LEU B O 1
ATOM 2650 N N . GLU B 1 50 ? -36.969 30.971 75.981 1.00 30.45 31 GLU B N 1
ATOM 2651 C CA . GLU B 1 50 ? -36.873 30.769 77.413 1.00 31.35 31 GLU B CA 1
ATOM 2652 C C . GLU B 1 50 ? -36.134 29.463 77.767 1.00 30.25 31 GLU B C 1
ATOM 2653 O O . GLU B 1 50 ? -35.430 29.396 78.772 1.00 30.60 31 GLU B O 1
ATOM 2659 N N . TYR B 1 51 ? -36.303 28.431 76.950 1.00 28.86 32 TYR B N 1
ATOM 2660 C CA . TYR B 1 51 ? -35.804 27.106 77.278 1.00 27.86 32 TYR B CA 1
ATOM 2661 C C . TYR B 1 51 ? -34.529 26.851 76.498 1.00 26.70 32 TYR B C 1
ATOM 2662 O O . TYR B 1 51 ? -34.476 26.987 75.262 1.00 26.32 32 TYR B O 1
ATOM 2671 N N . VAL B 1 52 ? -33.496 26.476 77.232 1.00 25.31 33 VAL B N 1
ATOM 2672 C CA . VAL B 1 52 ? -32.177 26.439 76.684 1.00 23.96 33 VAL B CA 1
ATOM 2673 C C . VAL B 1 52 ? -31.549 25.064 76.990 1.00 22.90 33 VAL B C 1
ATOM 2674 O O . VAL B 1 52 ? -31.744 24.497 78.060 1.00 22.94 33 VAL B O 1
ATOM 2678 N N . GLN B 1 53 ? -30.816 24.558 76.018 1.00 21.57 34 GLN B N 1
ATOM 2679 C CA . GLN B 1 53 ? -29.913 23.428 76.215 1.00 20.68 34 GLN B CA 1
ATOM 2680 C C . GLN B 1 53 ? -28.465 23.946 76.005 1.00 20.55 34 GLN B C 1
ATOM 2681 O O . GLN B 1 53 ? -28.094 24.421 74.925 1.00 18.64 34 GLN B O 1
ATOM 2687 N N . TYR B 1 54 ? -27.661 23.816 77.053 1.00 20.10 35 TYR B N 1
ATOM 2688 C CA . TYR B 1 54 ? -26.277 24.243 77.061 1.00 20.43 35 TYR B CA 1
ATOM 2689 C C . TYR B 1 54 ? -25.447 23.200 76.335 1.00 20.10 35 TYR B C 1
ATOM 2690 O O . TYR B 1 54 ? -25.693 22.013 76.486 1.00 21.89 35 TYR B O 1
ATOM 2699 N N . THR B 1 55 ? -24.520 23.643 75.515 1.00 19.36 36 THR B N 1
ATOM 2700 C CA . THR B 1 55 ? -23.642 22.741 74.771 1.00 18.82 36 THR B CA 1
ATOM 2701 C C . THR B 1 55 ? -22.272 22.540 75.424 1.00 18.16 36 THR B C 1
ATOM 2702 O O . THR B 1 55 ? -21.653 23.499 75.878 1.00 18.92 36 THR B O 1
ATOM 2706 N N . TYR B 1 56 ? -21.781 21.302 75.444 1.00 17.30 37 TYR B N 1
ATOM 2707 C CA . TYR B 1 56 ? -20.389 21.038 75.857 1.00 18.12 37 TYR B CA 1
ATOM 2708 C C . TYR B 1 56 ? -19.406 21.846 75.004 1.00 17.91 37 TYR B C 1
ATOM 2709 O O . TYR B 1 56 ? -18.274 22.114 75.420 1.00 18.11 37 TYR B O 1
ATOM 2718 N N . ASP B 1 57 ? -19.844 22.266 73.823 1.00 18.26 38 ASP B N 1
ATOM 2719 C CA . ASP B 1 57 ? -18.941 23.067 72.922 1.00 18.53 38 ASP B CA 1
ATOM 2720 C C . ASP B 1 57 ? -18.655 24.499 73.470 1.00 19.60 38 ASP B C 1
ATOM 2721 O O . ASP B 1 57 ? -17.874 25.245 72.874 1.00 22.47 38 ASP B O 1
ATOM 2726 N N . LEU B 1 58 ? -19.237 24.879 74.594 1.00 18.53 39 LEU B N 1
ATOM 2727 C CA . LEU B 1 58 ? -18.885 26.113 75.291 1.00 19.42 39 LEU B CA 1
ATOM 2728 C C . LEU B 1 58 ? -17.864 25.921 76.438 1.00 20.40 39 LEU B C 1
ATOM 2729 O O . LEU B 1 58 ? -16.987 26.771 76.631 1.00 20.08 39 LEU B O 1
ATOM 2734 N N . THR B 1 59 ? -17.970 24.815 77.190 1.00 19.76 40 THR B N 1
ATOM 2735 C CA . THR B 1 59 ? -16.995 24.480 78.214 1.00 19.67 40 THR B CA 1
ATOM 2736 C C . THR B 1 59 ? -16.774 22.982 78.180 1.00 18.89 40 THR B C 1
ATOM 2737 O O . THR B 1 59 ? -17.693 22.217 78.452 1.00 19.05 40 THR B O 1
ATOM 2741 N N . ASP B 1 60 ? -15.560 22.595 77.787 1.00 17.85 41 ASP B N 1
ATOM 2742 C CA . ASP B 1 60 ? -15.196 21.198 77.586 1.00 18.25 41 ASP B CA 1
ATOM 2743 C C . ASP B 1 60 ? -15.173 20.432 78.924 1.00 17.00 41 ASP B C 1
ATOM 2744 O O . ASP B 1 60 ? -14.500 20.831 79.874 1.00 16.32 41 ASP B O 1
ATOM 2749 N N . PRO B 1 61 ? -15.931 19.340 79.006 1.00 17.75 42 PRO B N 1
ATOM 2750 C CA . PRO B 1 61 ? -15.895 18.461 80.157 1.00 16.20 42 PRO B CA 1
ATOM 2751 C C . PRO B 1 61 ? -14.479 18.089 80.596 1.00 16.64 42 PRO B C 1
ATOM 2752 O O . PRO B 1 61 ? -14.209 17.972 81.787 1.00 15.00 42 PRO B O 1
ATOM 2756 N N . TRP B 1 62 ? -13.565 17.917 79.644 1.00 16.29 43 TRP B N 1
ATOM 2757 C CA . TRP B 1 62 ? -12.204 17.516 79.971 1.00 17.53 43 TRP B CA 1
ATOM 2758 C C . TRP B 1 62 ? -11.342 18.613 80.628 1.00 18.28 43 TRP B C 1
ATOM 2759 O O . TRP B 1 62 ? -10.246 18.328 81.074 1.00 16.99 43 TRP B O 1
ATOM 2770 N N . TRP B 1 63 ? -11.804 19.861 80.625 1.00 18.04 44 TRP B N 1
ATOM 2771 C CA . TRP B 1 63 ? -10.985 20.928 81.132 1.00 18.74 44 TRP B CA 1
ATOM 2772 C C . TRP B 1 63 ? -10.853 20.689 82.612 1.00 19.26 44 TRP B C 1
ATOM 2773 O O . TRP B 1 63 ? -11.775 20.155 83.237 1.00 18.19 44 TRP B O 1
ATOM 2784 N N . PRO B 1 64 ? -9.728 21.089 83.189 1.00 20.23 45 PRO B N 1
ATOM 2785 C CA . PRO B 1 64 ? -9.619 21.076 84.669 1.00 21.05 45 PRO B CA 1
ATOM 2786 C C . PRO B 1 64 ? -10.855 21.637 85.394 1.00 21.00 45 PRO B C 1
ATOM 2787 O O . PRO B 1 64 ? -11.395 22.704 85.025 1.00 20.94 45 PRO B O 1
ATOM 2791 N N . ASP B 1 65 ? -11.295 20.947 86.433 1.00 20.34 46 ASP B N 1
ATOM 2792 C CA . ASP B 1 65 ? -12.634 21.214 86.908 1.00 20.67 46 ASP B CA 1
ATOM 2793 C C . ASP B 1 65 ? -12.833 22.603 87.515 1.00 20.48 46 ASP B C 1
ATOM 2794 O O . ASP B 1 65 ? -13.898 23.166 87.359 1.00 19.09 46 ASP B O 1
ATOM 2799 N N . ILE B 1 66 ? -11.811 23.148 88.167 1.00 20.41 47 ILE B N 1
ATOM 2800 C CA . ILE B 1 66 ? -11.895 24.478 88.792 1.00 20.15 47 ILE B CA 1
ATOM 2801 C C . ILE B 1 66 ? -12.255 25.541 87.745 1.00 20.55 47 ILE B C 1
ATOM 2802 O O . ILE B 1 66 ? -13.249 26.236 87.878 1.00 19.86 47 ILE B O 1
ATOM 2807 N N . GLU B 1 67 ? -11.456 25.644 86.678 1.00 20.04 48 GLU B N 1
ATOM 2808 C CA . GLU B 1 67 ? -11.716 26.649 85.641 1.00 19.48 48 GLU B CA 1
ATOM 2809 C C . GLU B 1 67 ? -12.978 26.331 84.797 1.00 19.18 48 GLU B C 1
ATOM 2810 O O . GLU B 1 67 ? -13.672 27.217 84.378 1.00 17.29 48 GLU B O 1
ATOM 2816 N N . ARG B 1 68 ? -13.183 25.057 84.464 1.00 19.58 49 ARG B N 1
ATOM 2817 C CA . ARG B 1 68 ? -14.324 24.632 83.696 1.00 19.78 49 ARG B CA 1
ATOM 2818 C C . ARG B 1 68 ? -15.607 25.005 84.429 1.00 20.05 49 ARG B C 1
ATOM 2819 O O . ARG B 1 68 ? -16.508 25.644 83.851 1.00 19.42 49 ARG B O 1
ATOM 2827 N N . ASP B 1 69 ? -15.686 24.627 85.706 1.00 20.50 50 ASP B N 1
ATOM 2828 C CA . ASP B 1 69 ? -16.918 24.842 86.466 1.00 21.15 50 ASP B CA 1
ATOM 2829 C C . ASP B 1 69 ? -17.147 26.331 86.788 1.00 21.48 50 ASP B C 1
ATOM 2830 O O . ASP B 1 69 ? -18.269 26.774 86.841 1.00 22.17 50 ASP B O 1
ATOM 2835 N N . ARG B 1 70 ? -16.082 27.081 87.003 1.00 22.07 51 ARG B N 1
ATOM 2836 C CA . ARG B 1 70 ? -16.189 28.531 87.225 1.00 22.56 51 ARG B CA 1
ATOM 2837 C C . ARG B 1 70 ? -16.902 29.180 86.048 1.00 21.29 51 ARG B C 1
ATOM 2838 O O . ARG B 1 70 ? -17.796 29.990 86.237 1.00 22.01 51 ARG B O 1
ATOM 2846 N N . ARG B 1 71 ? -16.512 28.806 84.842 1.00 20.70 52 ARG B N 1
ATOM 2847 C CA . ARG B 1 71 ? -17.143 29.327 83.631 1.00 20.44 52 ARG B CA 1
ATOM 2848 C C . ARG B 1 71 ? -18.547 28.750 83.427 1.00 19.72 52 ARG B C 1
ATOM 2849 O O . ARG B 1 71 ? -19.443 29.473 83.059 1.00 19.00 52 ARG B O 1
ATOM 2857 N N . ALA B 1 72 ? -18.749 27.461 83.689 1.00 19.06 53 ALA B N 1
ATOM 2858 C CA . ALA B 1 72 ? -20.056 26.873 83.458 1.00 20.09 53 ALA B CA 1
ATOM 2859 C C . ALA B 1 72 ? -21.091 27.457 84.444 1.00 20.47 53 ALA B C 1
ATOM 2860 O O . ALA B 1 72 ? -22.248 27.730 84.075 1.00 20.89 53 ALA B O 1
ATOM 2862 N N . ILE B 1 73 ? -20.668 27.639 85.689 1.00 20.40 54 ILE B N 1
ATOM 2863 C CA . ILE B 1 73 ? -21.478 28.257 86.699 1.00 22.17 54 ILE B CA 1
ATOM 2864 C C . ILE B 1 73 ? -21.773 29.710 86.336 1.00 22.73 54 ILE B C 1
ATOM 2865 O O . ILE B 1 73 ? -22.864 30.186 86.605 1.00 23.20 54 ILE B O 1
ATOM 2870 N N . ALA B 1 74 ? -20.818 30.426 85.749 1.00 22.63 55 ALA B N 1
ATOM 2871 C CA . ALA B 1 74 ? -21.093 31.823 85.318 1.00 23.46 55 ALA B CA 1
ATOM 2872 C C . ALA B 1 74 ? -22.234 31.822 84.273 1.00 23.10 55 ALA B C 1
ATOM 2873 O O . ALA B 1 74 ? -23.129 32.651 84.343 1.00 23.16 55 ALA B O 1
ATOM 2875 N N . TYR B 1 75 ? -22.217 30.870 83.343 1.00 22.01 56 TYR B N 1
ATOM 2876 C CA . TYR B 1 75 ? -23.343 30.696 82.405 1.00 22.78 56 TYR B CA 1
ATOM 2877 C C . TYR B 1 75 ? -24.635 30.395 83.115 1.00 23.96 56 TYR B C 1
ATOM 2878 O O . TYR B 1 75 ? -25.640 31.067 82.867 1.00 23.81 56 TYR B O 1
ATOM 2887 N N . ALA B 1 76 ? -24.601 29.423 84.027 1.00 23.87 57 ALA B N 1
ATOM 2888 C CA . ALA B 1 76 ? -25.798 29.004 84.727 1.00 24.51 57 ALA B CA 1
ATOM 2889 C C . ALA B 1 76 ? -26.412 30.225 85.440 1.00 25.57 57 ALA B C 1
ATOM 2890 O O . ALA B 1 76 ? -27.596 30.455 85.307 1.00 25.40 57 ALA B O 1
ATOM 2892 N N . LYS B 1 77 ? -25.589 31.008 86.140 1.00 26.29 58 LYS B N 1
ATOM 2893 C CA . LYS B 1 77 ? -26.043 32.193 86.878 1.00 29.18 58 LYS B CA 1
ATOM 2894 C C . LYS B 1 77 ? -26.639 33.253 85.937 1.00 29.11 58 LYS B C 1
ATOM 2895 O O . LYS B 1 77 ? -27.703 33.814 86.207 1.00 29.57 58 LYS B O 1
ATOM 2901 N N . ALA B 1 78 ? -25.965 33.489 84.824 1.00 27.40 59 ALA B N 1
ATOM 2902 C CA . ALA B 1 78 ? -26.392 34.522 83.889 1.00 27.86 59 ALA B CA 1
ATOM 2903 C C . ALA B 1 78 ? -27.736 34.142 83.306 1.00 28.07 59 ALA B C 1
ATOM 2904 O O . ALA B 1 78 ? -28.616 34.977 83.180 1.00 29.16 59 ALA B O 1
ATOM 2906 N N . PHE B 1 79 ? -27.898 32.873 82.961 1.00 28.33 60 PHE B N 1
ATOM 2907 C CA . PHE B 1 79 ? -29.167 32.388 82.442 1.00 28.55 60 PHE B CA 1
ATOM 2908 C C . PHE B 1 79 ? -30.297 32.459 83.461 1.00 30.20 60 PHE B C 1
ATOM 2909 O O . PHE B 1 79 ? -31.388 32.927 83.094 1.00 30.38 60 PHE B O 1
ATOM 2917 N N . ARG B 1 80 ? -30.048 32.063 84.720 1.00 30.82 61 ARG B N 1
ATOM 2918 C CA . ARG B 1 80 ? -31.053 32.183 85.800 1.00 33.25 61 ARG B CA 1
ATOM 2919 C C . ARG B 1 80 ? -31.484 33.640 85.942 1.00 33.53 61 ARG B C 1
ATOM 2920 O O . ARG B 1 80 ? -32.682 33.943 86.046 1.00 33.41 61 ARG B O 1
ATOM 2928 N N . LYS B 1 81 ? -30.496 34.540 85.947 1.00 33.47 62 LYS B N 1
ATOM 2929 C CA . LYS B 1 81 ? -30.715 35.983 86.179 1.00 34.23 62 LYS B CA 1
ATOM 2930 C C . LYS B 1 81 ? -31.577 36.605 85.063 1.00 33.70 62 LYS B C 1
ATOM 2931 O O . LYS B 1 81 ? -32.392 37.479 85.312 1.00 34.86 62 LYS B O 1
ATOM 2937 N N . ALA B 1 82 ? -31.399 36.139 83.836 1.00 32.70 63 ALA B N 1
ATOM 2938 C CA . ALA B 1 82 ? -32.172 36.587 82.680 1.00 32.56 63 ALA B CA 1
ATOM 2939 C C . ALA B 1 82 ? -33.554 35.924 82.635 1.00 32.89 63 ALA B C 1
ATOM 2940 O O . ALA B 1 82 ? -34.350 36.212 81.745 1.00 33.82 63 ALA B O 1
ATOM 2942 N N . GLY B 1 83 ? -33.839 35.013 83.560 1.00 32.67 64 GLY B N 1
ATOM 2943 C CA . GLY B 1 83 ? -35.139 34.327 83.599 1.00 31.43 64 GLY B CA 1
ATOM 2944 C C . GLY B 1 83 ? -35.275 33.163 82.625 1.00 30.24 64 GLY B C 1
ATOM 2945 O O . GLY B 1 83 ? -36.380 32.747 82.343 1.00 29.27 64 GLY B O 1
ATOM 2946 N N . LEU B 1 84 ? -34.150 32.653 82.097 1.00 29.38 65 LEU B N 1
ATOM 2947 C CA . LEU B 1 84 ? -34.129 31.510 81.196 1.00 28.45 65 LEU B CA 1
ATOM 2948 C C . LEU B 1 84 ? -33.930 30.205 82.003 1.00 28.16 65 LEU B C 1
ATOM 2949 O O . LEU B 1 84 ? -33.340 30.215 83.102 1.00 28.18 65 LEU B O 1
ATOM 2954 N N . THR B 1 85 ? -34.385 29.089 81.450 1.00 27.49 66 THR B N 1
ATOM 2955 C CA . THR B 1 85 ? -34.235 27.779 82.078 1.00 26.40 66 THR B CA 1
ATOM 2956 C C . THR B 1 85 ? -33.309 26.919 81.260 1.00 25.78 66 THR B C 1
ATOM 2957 O O . THR B 1 85 ? -33.657 26.551 80.135 1.00 25.55 66 THR B O 1
ATOM 2961 N N . ILE B 1 86 ? -32.131 26.596 81.796 1.00 25.38 67 ILE B N 1
ATOM 2962 C CA . ILE B 1 86 ? -31.289 25.598 81.166 1.00 24.47 67 ILE B CA 1
ATOM 2963 C C . ILE B 1 86 ? -31.815 24.200 81.590 1.00 24.30 67 ILE B C 1
ATOM 2964 O O . ILE B 1 86 ? -31.628 23.755 82.713 1.00 24.38 67 ILE B O 1
ATOM 2969 N N . GLU B 1 87 ? -32.500 23.531 80.678 1.00 23.93 68 GLU B N 1
ATOM 2970 C CA . GLU B 1 87 ? -33.110 22.241 80.979 1.00 23.76 68 GLU B CA 1
ATOM 2971 C C . GLU B 1 87 ? -32.103 21.101 80.942 1.00 22.74 68 GLU B C 1
ATOM 2972 O O . GLU B 1 87 ? -32.291 20.101 81.605 1.00 24.54 68 GLU B O 1
ATOM 2978 N N . SER B 1 88 ? -31.041 21.244 80.164 1.00 22.61 69 SER B N 1
ATOM 2979 C CA . SER B 1 88 ? -30.026 20.177 80.073 1.00 21.31 69 SER B CA 1
ATOM 2980 C C . SER B 1 88 ? -28.773 20.695 79.414 1.00 21.47 69 SER B C 1
ATOM 2981 O O . SER B 1 88 ? -28.794 21.745 78.797 1.00 22.72 69 SER B O 1
ATOM 2984 N N . THR B 1 89 ? -27.675 19.978 79.601 1.00 20.57 70 THR B N 1
ATOM 2985 C CA . THR B 1 89 ? -26.446 20.159 78.860 1.00 19.22 70 THR B CA 1
ATOM 2986 C C . THR B 1 89 ? -26.351 19.018 77.857 1.00 18.76 70 THR B C 1
ATOM 2987 O O . THR B 1 89 ? -26.970 17.973 78.011 1.00 18.09 70 THR B O 1
ATOM 2991 N N . PHE B 1 90 ? -25.571 19.184 76.812 1.00 18.01 71 PHE B N 1
ATOM 2992 C CA . PHE B 1 90 ? -25.533 18.184 75.789 1.00 17.21 71 PHE B CA 1
ATOM 2993 C C . PHE B 1 90 ? -24.261 18.226 75.007 1.00 17.99 71 PHE B C 1
ATOM 2994 O O . PHE B 1 90 ? -23.705 19.305 74.783 1.00 16.87 71 PHE B O 1
ATOM 3002 N N . GLY B 1 91 ? -23.825 17.055 74.586 1.00 17.68 72 GLY B N 1
ATOM 3003 C CA . GLY B 1 91 ? -22.670 16.937 73.767 1.00 18.05 72 GLY B CA 1
ATOM 3004 C C . GLY B 1 91 ? -22.791 17.715 72.481 1.00 19.49 72 GLY B C 1
ATOM 3005 O O . GLY B 1 91 ? -23.872 17.849 71.915 1.00 19.63 72 GLY B O 1
ATOM 3006 N N . GLY B 1 92 ? -21.645 18.193 71.999 1.00 19.71 73 GLY B N 1
ATOM 3007 C CA . GLY B 1 92 ? -21.575 18.874 70.724 1.00 19.82 73 GLY B CA 1
ATOM 3008 C C . GLY B 1 92 ? -20.539 18.263 69.818 1.00 19.30 73 GLY B C 1
ATOM 3009 O O . GLY B 1 92 ? -20.266 17.082 69.871 1.00 17.75 73 GLY B O 1
ATOM 3010 N N . LEU B 1 93 ? -19.959 19.089 68.970 1.00 19.27 74 LEU B N 1
ATOM 3011 C CA . LEU B 1 93 ? -19.027 18.559 67.956 1.00 20.73 74 LEU B CA 1
ATOM 3012 C C . LEU B 1 93 ? -17.678 18.122 68.501 1.00 19.58 74 LEU B C 1
ATOM 3013 O O . LEU B 1 93 ? -17.119 17.147 68.032 1.00 19.68 74 LEU B O 1
ATOM 3018 N N . ALA B 1 94 ? -17.167 18.784 69.529 1.00 19.35 75 ALA B N 1
ATOM 3019 C CA . ALA B 1 94 ? -15.885 18.400 70.116 1.00 19.26 75 ALA B CA 1
ATOM 3020 C C . ALA B 1 94 ? -15.977 17.005 70.707 1.00 18.61 75 ALA B C 1
ATOM 3021 O O . ALA B 1 94 ? -15.062 16.168 70.545 1.00 20.13 75 ALA B O 1
ATOM 3023 N N . SER B 1 95 ? -17.074 16.762 71.400 1.00 18.01 76 SER B N 1
ATOM 3024 C CA . SER B 1 95 ? -17.351 15.458 71.979 1.00 18.22 76 SER B CA 1
ATOM 3025 C C . SER B 1 95 ? -17.586 14.421 70.902 1.00 18.00 76 SER B C 1
ATOM 3026 O O . SER B 1 95 ? -17.067 13.297 71.009 1.00 18.08 76 SER B O 1
ATOM 3029 N N . TYR B 1 96 ? -18.403 14.780 69.898 1.00 17.38 77 TYR B N 1
ATOM 3030 C CA . TYR B 1 96 ? -18.830 13.808 68.874 1.00 18.40 77 TYR B CA 1
ATOM 3031 C C . TYR B 1 96 ? -17.709 13.383 67.965 1.00 18.12 77 TYR B C 1
ATOM 3032 O O . TYR B 1 96 ? -17.875 12.403 67.228 1.00 19.08 77 TYR B O 1
ATOM 3041 N N . THR B 1 97 ? -16.573 14.111 68.014 1.00 18.31 78 THR B N 1
ATOM 3042 C CA . THR B 1 97 ? -15.354 13.786 67.260 1.00 17.89 78 THR B CA 1
ATOM 3043 C C . THR B 1 97 ? -14.762 12.384 67.573 1.00 19.17 78 THR B C 1
ATOM 3044 O O . THR B 1 97 ? -14.098 11.759 66.696 1.00 19.94 78 THR B O 1
ATOM 3048 N N . TYR B 1 98 ? -14.961 11.917 68.812 1.00 17.27 79 TYR B N 1
ATOM 3049 C CA . TYR B 1 98 ? -14.354 10.687 69.272 1.00 18.27 79 TYR B CA 1
ATOM 3050 C C . TYR B 1 98 ? -15.414 9.584 69.423 1.00 18.75 79 TYR B C 1
ATOM 3051 O O . TYR B 1 98 ? -16.643 9.866 69.391 1.00 18.70 79 TYR B O 1
ATOM 3060 N N . ASN B 1 99 ? -14.941 8.347 69.607 1.00 18.00 80 ASN B N 1
ATOM 3061 C CA . ASN B 1 99 ? -15.845 7.183 69.568 1.00 18.78 80 ASN B CA 1
ATOM 3062 C C . ASN B 1 99 ? -16.493 6.756 70.876 1.00 18.32 80 ASN B C 1
ATOM 3063 O O . ASN B 1 99 ? -17.526 6.034 70.852 1.00 18.22 80 ASN B O 1
ATOM 3068 N N . HIS B 1 100 ? -15.858 7.129 72.007 1.00 18.24 81 HIS B N 1
ATOM 3069 C CA . HIS B 1 100 ? -16.443 7.000 73.328 1.00 17.42 81 HIS B CA 1
ATOM 3070 C C . HIS B 1 100 ? -16.844 5.534 73.619 1.00 17.21 81 HIS B C 1
ATOM 3071 O O . HIS B 1 100 ? -16.014 4.618 73.528 1.00 16.71 81 HIS B O 1
ATOM 3078 N N . PHE B 1 101 ? -18.123 5.310 73.883 1.00 17.59 82 PHE B N 1
ATOM 3079 C CA . PHE B 1 101 ? -18.556 4.064 74.471 1.00 17.86 82 PHE B CA 1
ATOM 3080 C C . PHE B 1 101 ? -18.561 2.849 73.573 1.00 18.43 82 PHE B C 1
ATOM 3081 O O . PHE B 1 101 ? -18.625 1.691 74.097 1.00 18.81 82 PHE B O 1
ATOM 3089 N N . LEU B 1 102 ? -18.521 3.082 72.264 1.00 17.95 83 LEU B N 1
ATOM 3090 C CA . LEU B 1 102 ? -18.461 1.995 71.295 1.00 18.20 83 LEU B CA 1
ATOM 3091 C C . LEU B 1 102 ? -17.091 1.856 70.620 1.00 18.13 83 LEU B C 1
ATOM 3092 O O . LEU B 1 102 ? -16.934 1.084 69.629 1.00 18.45 83 LEU B O 1
ATOM 3097 N N . ALA B 1 103 ? -16.102 2.555 71.170 1.00 17.30 84 ALA B N 1
ATOM 3098 C CA . ALA B 1 103 ? -14.723 2.519 70.646 1.00 18.27 84 ALA B CA 1
ATOM 3099 C C . ALA B 1 103 ? -14.115 1.114 70.650 1.00 17.74 84 ALA B C 1
ATOM 3100 O O . ALA B 1 103 ? -14.588 0.213 71.334 1.00 19.15 84 ALA B O 1
ATOM 3102 N N . PRO B 1 104 ? -13.076 0.902 69.850 1.00 19.10 85 PRO B N 1
ATOM 3103 C CA . PRO B 1 104 ? -12.584 -0.467 69.619 1.00 19.14 85 PRO B CA 1
ATOM 3104 C C . PRO B 1 104 ? -11.673 -1.019 70.700 1.00 20.70 85 PRO B C 1
ATOM 3105 O O . PRO B 1 104 ? -11.254 -2.163 70.564 1.00 21.56 85 PRO B O 1
ATOM 3109 N N . THR B 1 105 ? -11.297 -0.235 71.723 1.00 20.47 86 THR B N 1
ATOM 3110 C CA . THR B 1 105 ? -10.532 -0.786 72.834 1.00 21.11 86 THR B CA 1
ATOM 3111 C C . THR B 1 105 ? -11.265 -0.449 74.128 1.00 21.62 86 THR B C 1
ATOM 3112 O O . THR B 1 105 ? -11.914 0.596 74.223 1.00 19.81 86 THR B O 1
ATOM 3116 N N . LEU B 1 106 ? -11.123 -1.323 75.131 1.00 21.42 87 LEU B N 1
ATOM 3117 C CA . LEU B 1 106 ? -11.619 -1.032 76.444 1.00 22.64 87 LEU B CA 1
ATOM 3118 C C . LEU B 1 106 ? -11.082 0.306 77.015 1.00 22.61 87 LEU B C 1
ATOM 3119 O O . LEU B 1 106 ? -11.780 1.066 77.702 1.00 21.13 87 LEU B O 1
ATOM 3124 N N . GLU B 1 107 ? -9.828 0.605 76.732 1.00 22.65 88 GLU B N 1
ATOM 3125 C CA . GLU B 1 107 ? -9.274 1.833 77.257 1.00 23.37 88 GLU B CA 1
ATOM 3126 C C . GLU B 1 107 ? -9.992 3.052 76.627 1.00 21.62 88 GLU B C 1
ATOM 3127 O O . GLU B 1 107 ? -10.297 4.032 77.316 1.00 21.56 88 GLU B O 1
ATOM 3133 N N . LEU B 1 108 ? -10.312 2.983 75.345 1.00 20.17 89 LEU B N 1
ATOM 3134 C CA . LEU B 1 108 ? -10.997 4.095 74.702 1.00 19.57 89 LEU B CA 1
ATOM 3135 C C . LEU B 1 108 ? -12.432 4.171 75.205 1.00 18.93 89 LEU B C 1
ATOM 3136 O O . LEU B 1 108 ? -12.937 5.258 75.414 1.00 18.88 89 LEU B O 1
ATOM 3141 N N . GLN B 1 109 ? -13.059 3.018 75.481 1.00 17.99 90 GLN B N 1
ATOM 3142 C CA . GLN B 1 109 ? -14.402 3.027 76.004 1.00 17.69 90 GLN B CA 1
ATOM 3143 C C . GLN B 1 109 ? -14.381 3.659 77.417 1.00 17.59 90 GLN B C 1
ATOM 3144 O O . GLN B 1 109 ? -15.301 4.412 77.754 1.00 17.28 90 GLN B O 1
ATOM 3150 N N . SER B 1 110 ? -13.354 3.355 78.206 1.00 17.34 91 SER B N 1
ATOM 3151 C CA . SER B 1 110 ? -13.190 3.960 79.548 1.00 18.75 91 SER B CA 1
ATOM 3152 C C . SER B 1 110 ? -12.973 5.466 79.494 1.00 17.95 91 SER B C 1
ATOM 3153 O O . SER B 1 110 ? -13.350 6.170 80.409 1.00 16.92 91 SER B O 1
ATOM 3156 N N . LEU B 1 111 ? -12.366 5.955 78.419 1.00 17.94 92 LEU B N 1
ATOM 3157 C CA . LEU B 1 111 ? -12.274 7.418 78.236 1.00 17.99 92 LEU B CA 1
ATOM 3158 C C . LEU B 1 111 ? -13.617 8.052 77.887 1.00 17.62 92 LEU B C 1
ATOM 3159 O O . LEU B 1 111 ? -13.852 9.205 78.216 1.00 18.24 92 LEU B O 1
ATOM 3164 N N . GLY B 1 112 ? -14.502 7.280 77.271 1.00 18.34 93 GLY B N 1
ATOM 3165 C CA . GLY B 1 112 ? -15.887 7.659 77.088 1.00 17.49 93 GLY B CA 1
ATOM 3166 C C . GLY B 1 112 ? -16.579 7.761 78.433 1.00 17.68 93 GLY B C 1
ATOM 3167 O O . GLY B 1 112 ? -17.225 8.738 78.709 1.00 16.13 93 GLY B O 1
ATOM 3168 N N . TYR B 1 113 ? -16.455 6.731 79.268 1.00 18.55 94 TYR B N 1
ATOM 3169 C CA . TYR B 1 113 ? -16.969 6.779 80.662 1.00 18.72 94 TYR B CA 1
ATOM 3170 C C . TYR B 1 113 ? -16.512 8.047 81.368 1.00 18.26 94 TYR B C 1
ATOM 3171 O O . TYR B 1 113 ? -17.315 8.812 81.903 1.00 15.56 94 TYR B O 1
ATOM 3180 N N . GLN B 1 114 ? -15.206 8.277 81.363 1.00 18.07 95 GLN B N 1
ATOM 3181 C CA . GLN B 1 114 ? -14.637 9.462 82.036 1.00 19.08 95 GLN B CA 1
ATOM 3182 C C . GLN B 1 114 ? -15.152 10.797 81.457 1.00 18.12 95 GLN B C 1
ATOM 3183 O O . GLN B 1 114 ? -15.409 11.717 82.209 1.00 18.03 95 GLN B O 1
ATOM 3189 N N . HIS B 1 115 ? -15.313 10.890 80.127 1.00 17.92 96 HIS B N 1
ATOM 3190 C CA . HIS B 1 115 ? -15.902 12.077 79.466 1.00 17.50 96 HIS B CA 1
ATOM 3191 C C . HIS B 1 115 ? -17.271 12.376 80.005 1.00 17.25 96 HIS B C 1
ATOM 3192 O O . HIS B 1 115 ? -17.575 13.528 80.382 1.00 15.95 96 HIS B O 1
ATOM 3199 N N . LEU B 1 116 ? -18.128 11.343 80.023 1.00 16.97 97 LEU B N 1
ATOM 3200 C CA . LEU B 1 116 ? -19.489 11.563 80.482 1.00 16.73 97 LEU B CA 1
ATOM 3201 C C . LEU B 1 116 ? -19.563 11.816 81.992 1.00 16.69 97 LEU B C 1
ATOM 3202 O O . LEU B 1 116 ? -20.357 12.642 82.445 1.00 14.47 97 LEU B O 1
ATOM 3207 N N . LYS B 1 117 ? -18.726 11.114 82.740 1.00 17.38 98 LYS B N 1
ATOM 3208 C CA . LYS B 1 117 ? -18.594 11.351 84.165 1.00 17.94 98 LYS B CA 1
ATOM 3209 C C . LYS B 1 117 ? -18.258 12.821 84.433 1.00 16.87 98 LYS B C 1
ATOM 3210 O O . LYS B 1 117 ? -18.901 13.487 85.290 1.00 17.70 98 LYS B O 1
ATOM 3216 N N . ARG B 1 118 ? -17.263 13.328 83.716 1.00 16.65 99 ARG B N 1
ATOM 3217 C CA . ARG B 1 118 ? -16.885 14.758 83.828 1.00 16.48 99 ARG B CA 1
ATOM 3218 C C . ARG B 1 118 ? -17.962 15.713 83.365 1.00 16.72 99 ARG B C 1
ATOM 3219 O O . ARG B 1 118 ? -18.169 16.768 83.996 1.00 18.81 99 ARG B O 1
ATOM 3227 N N . ALA B 1 119 ? -18.672 15.365 82.274 1.00 16.33 100 ALA B N 1
ATOM 3228 C CA . ALA B 1 119 ? -19.799 16.167 81.809 1.00 16.56 100 ALA B CA 1
ATOM 3229 C C . ALA B 1 119 ? -20.914 16.183 82.877 1.00 16.90 100 ALA B C 1
ATOM 3230 O O . ALA B 1 119 ? -21.499 17.211 83.128 1.00 17.49 100 ALA B O 1
ATOM 3232 N N . ILE B 1 120 ? -21.159 15.047 83.535 1.00 17.89 101 ILE B N 1
ATOM 3233 C CA . ILE B 1 120 ? -22.097 14.987 84.680 1.00 16.53 101 ILE B CA 1
ATOM 3234 C C . ILE B 1 120 ? -21.706 15.896 85.849 1.00 17.76 101 ILE B C 1
ATOM 3235 O O . ILE B 1 120 ? -22.577 16.619 86.452 1.00 18.12 101 ILE B O 1
ATOM 3240 N N . ASP B 1 121 ? -20.442 15.839 86.248 1.00 17.73 102 ASP B N 1
ATOM 3241 C CA . ASP B 1 121 ? -19.903 16.802 87.238 1.00 18.83 102 ASP B CA 1
ATOM 3242 C C . ASP B 1 121 ? -20.164 18.275 86.837 1.00 17.91 102 ASP B C 1
ATOM 3243 O O . ASP B 1 121 ? -20.631 19.062 87.622 1.00 17.07 102 ASP B O 1
ATOM 3256 N N . THR B 1 123 ? -22.397 19.496 84.765 1.00 17.23 104 THR B N 1
ATOM 3257 C CA . THR B 1 123 ? -23.827 19.723 84.764 1.00 19.31 104 THR B CA 1
ATOM 3258 C C . THR B 1 123 ? -24.322 19.897 86.189 1.00 19.28 104 THR B C 1
ATOM 3259 O O . THR B 1 123 ? -25.170 20.753 86.456 1.00 20.35 104 THR B O 1
ATOM 3263 N N . ALA B 1 124 ? -23.786 19.115 87.111 1.00 18.66 105 ALA B N 1
ATOM 3264 C CA . ALA B 1 124 ? -24.158 19.252 88.529 1.00 19.74 105 ALA B CA 1
ATOM 3265 C C . ALA B 1 124 ? -23.645 20.590 89.088 1.00 20.22 105 ALA B C 1
ATOM 3266 O O . ALA B 1 124 ? -24.326 21.240 89.838 1.00 21.03 105 ALA B O 1
ATOM 3268 N N . ALA B 1 125 ? -22.447 21.019 88.712 1.00 19.75 106 ALA B N 1
ATOM 3269 C CA . ALA B 1 125 ? -21.992 22.357 89.107 1.00 20.53 106 ALA B CA 1
ATOM 3270 C C . ALA B 1 125 ? -22.949 23.473 88.651 1.00 20.73 106 ALA B C 1
ATOM 3271 O O . ALA B 1 125 ? -23.192 24.428 89.379 1.00 21.76 106 ALA B O 1
ATOM 3281 N N . GLU B 1 127 ? -26.154 23.123 88.373 1.00 24.45 108 GLU B N 1
ATOM 3282 C CA . GLU B 1 127 ? -27.453 22.787 88.949 1.00 25.98 108 GLU B CA 1
ATOM 3283 C C . GLU B 1 127 ? -28.492 22.569 87.857 1.00 25.37 108 GLU B C 1
ATOM 3284 O O . GLU B 1 127 ? -29.608 23.035 87.962 1.00 25.64 108 GLU B O 1
ATOM 3290 N N . VAL B 1 128 ? -28.066 21.899 86.794 1.00 23.07 109 VAL B N 1
ATOM 3291 C CA . VAL B 1 128 ? -28.891 21.578 85.629 1.00 23.45 109 VAL B CA 1
ATOM 3292 C C . VAL B 1 128 ? -29.285 20.090 85.789 1.00 23.47 109 VAL B C 1
ATOM 3293 O O . VAL B 1 128 ? -28.422 19.284 86.119 1.00 23.93 109 VAL B O 1
ATOM 3297 N N . PRO B 1 129 ? -30.568 19.740 85.574 1.00 23.52 110 PRO B N 1
ATOM 3298 C CA . PRO B 1 129 ? -31.091 18.398 85.942 1.00 23.00 110 PRO B CA 1
ATOM 3299 C C . PRO B 1 129 ? -30.728 17.248 85.040 1.00 22.02 110 PRO B C 1
ATOM 3300 O O . PRO B 1 129 ? -30.885 16.097 85.450 1.00 20.95 110 PRO B O 1
ATOM 3304 N N . ALA B 1 130 ? -30.177 17.519 83.843 1.00 20.32 111 ALA B N 1
ATOM 3305 C CA . ALA B 1 130 ? -30.041 16.445 82.866 1.00 19.76 111 ALA B CA 1
ATOM 3306 C C . ALA B 1 130 ? -28.887 16.723 81.925 1.00 19.17 111 ALA B C 1
ATOM 3307 O O . ALA B 1 130 ? -28.566 17.897 81.685 1.00 17.84 111 ALA B O 1
ATOM 3309 N N . THR B 1 131 ? -28.291 15.649 81.401 1.00 19.37 112 THR B N 1
ATOM 3310 C CA . THR B 1 131 ? -27.303 15.751 80.310 1.00 19.20 112 THR B CA 1
ATOM 3311 C C . THR B 1 131 ? -27.381 14.547 79.410 1.00 19.38 112 THR B C 1
ATOM 3312 O O . THR B 1 131 ? -28.009 13.517 79.726 1.00 18.04 112 THR B O 1
ATOM 3316 N N . GLY B 1 132 ? -26.749 14.656 78.255 1.00 18.26 113 GLY B N 1
ATOM 3317 C CA . GLY B 1 132 ? -26.769 13.556 77.334 1.00 18.19 113 GLY B CA 1
ATOM 3318 C C . GLY B 1 132 ? -25.898 13.758 76.166 1.00 18.02 113 GLY B C 1
ATOM 3319 O O . GLY B 1 132 ? -25.288 14.840 76.003 1.00 18.77 113 GLY B O 1
ATOM 3328 N N . PRO B 1 134 ? -24.875 11.593 72.024 1.00 17.48 115 PRO B N 1
ATOM 3329 C CA . PRO B 1 134 ? -24.949 10.352 71.302 1.00 18.00 115 PRO B CA 1
ATOM 3330 C C . PRO B 1 134 ? -24.166 9.310 72.062 1.00 18.49 115 PRO B C 1
ATOM 3331 O O . PRO B 1 134 ? -23.248 9.642 72.840 1.00 17.98 115 PRO B O 1
ATOM 3335 N N . PHE B 1 135 ? -24.477 8.050 71.816 1.00 18.78 116 PHE B N 1
ATOM 3336 C CA . PHE B 1 135 ? -23.958 6.961 72.624 1.00 20.05 116 PHE B CA 1
ATOM 3337 C C . PHE B 1 135 ? -22.512 6.622 72.332 1.00 20.39 116 PHE B C 1
ATOM 3338 O O . PHE B 1 135 ? -21.781 6.188 73.238 1.00 20.06 116 PHE B O 1
ATOM 3346 N N . GLY B 1 136 ? -22.102 6.794 71.073 1.00 20.57 117 GLY B N 1
ATOM 3347 C CA . GLY B 1 136 ? -20.746 6.457 70.639 1.00 21.00 117 GLY B CA 1
ATOM 3348 C C . GLY B 1 136 ? -20.679 5.868 69.233 1.00 20.69 117 GLY B C 1
ATOM 3349 O O . GLY B 1 136 ? -21.667 5.814 68.506 1.00 22.14 117 GLY B O 1
ATOM 3350 N N . SER B 1 137 ? -19.545 5.315 68.877 1.00 20.64 118 SER B N 1
ATOM 3351 C CA . SER B 1 137 ? -19.299 4.991 67.476 1.00 19.59 118 SER B CA 1
ATOM 3352 C C . SER B 1 137 ? -18.332 3.819 67.319 1.00 20.15 118 SER B C 1
ATOM 3353 O O . SER B 1 137 ? -17.314 3.779 68.012 1.00 18.31 118 SER B O 1
ATOM 3356 N N . TYR B 1 138 ? -18.619 2.894 66.362 1.00 20.41 119 TYR B N 1
ATOM 3357 C CA . TYR B 1 138 ? -17.742 1.766 66.097 1.00 20.38 119 TYR B CA 1
ATOM 3358 C C . TYR B 1 138 ? -16.673 2.153 65.080 1.00 20.16 119 TYR B C 1
ATOM 3359 O O . TYR B 1 138 ? -16.944 2.933 64.177 1.00 20.25 119 TYR B O 1
ATOM 3368 N N . SER B 1 139 ? -15.484 1.562 65.199 1.00 20.57 120 SER B N 1
ATOM 3369 C CA . SER B 1 139 ? -14.516 1.628 64.139 1.00 21.30 120 SER B CA 1
ATOM 3370 C C . SER B 1 139 ? -15.086 1.017 62.850 1.00 21.85 120 SER B C 1
ATOM 3371 O O . SER B 1 139 ? -16.129 0.275 62.854 1.00 21.45 120 SER B O 1
ATOM 3374 N N . ALA B 1 140 ? -14.395 1.280 61.742 1.00 22.74 121 ALA B N 1
ATOM 3375 C CA . ALA B 1 140 ? -14.817 0.739 60.461 1.00 23.77 121 ALA B CA 1
ATOM 3376 C C . ALA B 1 140 ? -14.869 -0.772 60.487 1.00 24.21 121 ALA B C 1
ATOM 3377 O O . ALA B 1 140 ? -15.800 -1.335 59.954 1.00 25.43 121 ALA B O 1
ATOM 3379 N N . ALA B 1 141 ? -13.853 -1.422 61.058 1.00 25.10 122 ALA B N 1
ATOM 3380 C CA . ALA B 1 141 ? -13.804 -2.894 61.129 1.00 26.00 122 ALA B CA 1
ATOM 3381 C C . ALA B 1 141 ? -14.919 -3.455 62.035 1.00 24.93 122 ALA B C 1
ATOM 3382 O O . ALA B 1 141 ? -15.670 -4.362 61.654 1.00 24.71 122 ALA B O 1
ATOM 3384 N N . ASP B 1 142 ? -15.026 -2.891 63.235 1.00 24.96 123 ASP B N 1
ATOM 3385 C CA . ASP B 1 142 ? -16.005 -3.321 64.203 1.00 23.91 123 ASP B CA 1
ATOM 3386 C C . ASP B 1 142 ? -17.446 -3.137 63.715 1.00 23.88 123 ASP B C 1
ATOM 3387 O O . ASP B 1 142 ? -18.283 -3.986 63.993 1.00 23.97 123 ASP B O 1
ATOM 3392 N N . ALA B 1 143 ? -17.716 -2.068 62.964 1.00 23.57 124 ALA B N 1
ATOM 3393 C CA . ALA B 1 143 ? -19.042 -1.797 62.417 1.00 23.00 124 ALA B CA 1
ATOM 3394 C C . ALA B 1 143 ? -19.575 -2.933 61.558 1.00 23.59 124 ALA B C 1
ATOM 3395 O O . ALA B 1 143 ? -20.781 -3.103 61.448 1.00 24.17 124 ALA B O 1
ATOM 3397 N N . LEU B 1 144 ? -18.674 -3.692 60.933 1.00 24.73 125 LEU B N 1
ATOM 3398 C CA . LEU B 1 144 ? -19.012 -4.769 60.024 1.00 26.58 125 LEU B CA 1
ATOM 3399 C C . LEU B 1 144 ? -19.160 -6.133 60.748 1.00 26.88 125 LEU B C 1
ATOM 3400 O O . LEU B 1 144 ? -19.452 -7.158 60.107 1.00 27.41 125 LEU B O 1
ATOM 3405 N N . ASN B 1 145 ? -18.978 -6.151 62.071 1.00 26.06 126 ASN B N 1
ATOM 3406 C CA . ASN B 1 145 ? -18.883 -7.418 62.792 1.00 26.20 126 ASN B CA 1
ATOM 3407 C C . ASN B 1 145 ? -19.894 -7.443 63.939 1.00 25.02 126 ASN B C 1
ATOM 3408 O O . ASN B 1 145 ? -19.655 -6.883 64.986 1.00 23.55 126 ASN B O 1
ATOM 3413 N N . PRO B 1 146 ? -21.023 -8.107 63.727 1.00 24.66 127 PRO B N 1
ATOM 3414 C CA . PRO B 1 146 ? -22.084 -8.071 64.701 1.00 23.59 127 PRO B CA 1
ATOM 3415 C C . PRO B 1 146 ? -21.677 -8.636 66.069 1.00 22.97 127 PRO B C 1
ATOM 3416 O O . PRO B 1 146 ? -22.075 -8.066 67.078 1.00 20.62 127 PRO B O 1
ATOM 3420 N N . ALA B 1 147 ? -20.872 -9.695 66.115 1.00 22.01 128 ALA B N 1
ATOM 3421 C CA . ALA B 1 147 ? -20.430 -10.233 67.396 1.00 22.40 128 ALA B CA 1
ATOM 3422 C C . ALA B 1 147 ? -19.589 -9.206 68.137 1.00 22.71 128 ALA B C 1
ATOM 3423 O O . ALA B 1 147 ? -19.752 -8.959 69.337 1.00 22.18 128 ALA B O 1
ATOM 3425 N N . ARG B 1 148 ? -18.731 -8.527 67.391 1.00 22.56 129 ARG B N 1
ATOM 3426 C CA . ARG B 1 148 ? -17.913 -7.502 67.982 1.00 22.52 129 ARG B CA 1
ATOM 3427 C C . ARG B 1 148 ? -18.717 -6.316 68.467 1.00 21.19 129 ARG B C 1
ATOM 3428 O O . ARG B 1 148 ? -18.461 -5.785 69.545 1.00 20.70 129 ARG B O 1
ATOM 3436 N N . ARG B 1 149 ? -19.693 -5.894 67.681 1.00 20.91 130 ARG B N 1
ATOM 3437 C CA . ARG B 1 149 ? -20.587 -4.837 68.077 1.00 20.34 130 ARG B CA 1
ATOM 3438 C C . ARG B 1 149 ? -21.295 -5.123 69.381 1.00 20.14 130 ARG B C 1
ATOM 3439 O O . ARG B 1 149 ? -21.351 -4.283 70.259 1.00 20.19 130 ARG B O 1
ATOM 3447 N N . GLU B 1 150 ? -21.820 -6.333 69.514 1.00 21.46 131 GLU B N 1
ATOM 3448 C CA . GLU B 1 150 ? -22.569 -6.705 70.706 1.00 20.80 131 GLU B CA 1
ATOM 3449 C C . GLU B 1 150 ? -21.689 -6.820 71.970 1.00 21.31 131 GLU B C 1
ATOM 3450 O O . GLU B 1 150 ? -22.121 -6.485 73.052 1.00 19.49 131 GLU B O 1
ATOM 3456 N N . GLU B 1 151 ? -20.469 -7.321 71.825 1.00 22.58 132 GLU B N 1
ATOM 3457 C CA . GLU B 1 151 ? -19.536 -7.433 72.939 1.00 24.01 132 GLU B CA 1
ATOM 3458 C C . GLU B 1 151 ? -19.201 -6.015 73.470 1.00 22.70 132 GLU B C 1
ATOM 3459 O O . GLU B 1 151 ? -19.264 -5.770 74.652 1.00 21.65 132 GLU B O 1
ATOM 3465 N N . ILE B 1 152 ? -18.895 -5.103 72.558 1.00 21.51 133 ILE B N 1
ATOM 3466 C CA . ILE B 1 152 ? -18.604 -3.711 72.871 1.00 20.91 133 ILE B CA 1
ATOM 3467 C C . ILE B 1 152 ? -19.799 -3.051 73.509 1.00 20.30 133 ILE B C 1
ATOM 3468 O O . ILE B 1 152 ? -19.696 -2.412 74.594 1.00 19.54 133 ILE B O 1
ATOM 3473 N N . TYR B 1 153 ? -20.946 -3.200 72.844 1.00 20.68 134 TYR B N 1
ATOM 3474 C CA . TYR B 1 153 ? -22.204 -2.688 73.373 1.00 20.10 134 TYR B CA 1
ATOM 3475 C C . TYR B 1 153 ? -22.513 -3.191 74.798 1.00 20.49 134 TYR B C 1
ATOM 3476 O O . TYR B 1 153 ? -23.018 -2.397 75.631 1.00 20.26 134 TYR B O 1
ATOM 3485 N N . ALA B 1 154 ? -22.261 -4.465 75.110 1.00 20.85 135 ALA B N 1
ATOM 3486 C CA . ALA B 1 154 ? -22.609 -4.970 76.460 1.00 20.98 135 ALA B CA 1
ATOM 3487 C C . ALA B 1 154 ? -21.820 -4.182 77.554 1.00 21.18 135 ALA B C 1
ATOM 3488 O O . ALA B 1 154 ? -22.378 -3.781 78.581 1.00 20.52 135 ALA B O 1
ATOM 3490 N N . ILE B 1 155 ? -20.541 -3.933 77.278 1.00 21.35 136 ILE B N 1
ATOM 3491 C CA . ILE B 1 155 ? -19.684 -3.091 78.123 1.00 20.86 136 ILE B CA 1
ATOM 3492 C C . ILE B 1 155 ? -20.275 -1.686 78.183 1.00 20.28 136 ILE B C 1
ATOM 3493 O O . ILE B 1 155 ? -20.484 -1.157 79.294 1.00 19.89 136 ILE B O 1
ATOM 3498 N N . ALA B 1 156 ? -20.582 -1.090 77.023 1.00 18.79 137 ALA B N 1
ATOM 3499 C CA . ALA B 1 156 ? -21.148 0.263 76.995 1.00 19.02 137 ALA B CA 1
ATOM 3500 C C . ALA B 1 156 ? -22.434 0.356 77.856 1.00 19.52 137 ALA B C 1
ATOM 3501 O O . ALA B 1 156 ? -22.620 1.281 78.626 1.00 18.54 137 ALA B O 1
ATOM 3503 N N . ARG B 1 157 ? -23.324 -0.605 77.686 1.00 20.59 138 ARG B N 1
ATOM 3504 C CA . ARG B 1 157 ? -24.599 -0.603 78.411 1.00 21.57 138 ARG B CA 1
ATOM 3505 C C . ARG B 1 157 ? -24.349 -0.653 79.927 1.00 21.53 138 ARG B C 1
ATOM 3506 O O . ARG B 1 157 ? -24.989 0.086 80.684 1.00 21.36 138 ARG B O 1
ATOM 3514 N N . ASP B 1 158 ? -23.382 -1.455 80.367 1.00 20.91 139 ASP B N 1
ATOM 3515 C CA . ASP B 1 158 ? -23.079 -1.537 81.816 1.00 22.29 139 ASP B CA 1
ATOM 3516 C C . ASP B 1 158 ? -22.467 -0.219 82.336 1.00 20.42 139 ASP B C 1
ATOM 3517 O O . ASP B 1 158 ? -22.704 0.224 83.436 1.00 20.23 139 ASP B O 1
ATOM 3530 N N . TRP B 1 160 ? -23.208 2.813 81.229 1.00 20.04 141 TRP B N 1
ATOM 3531 C CA . TRP B 1 160 ? -24.336 3.760 81.426 1.00 20.29 141 TRP B CA 1
ATOM 3532 C C . TRP B 1 160 ? -25.191 3.471 82.696 1.00 21.26 141 TRP B C 1
ATOM 3533 O O . TRP B 1 160 ? -25.709 4.406 83.351 1.00 21.67 141 TRP B O 1
ATOM 3544 N N . ILE B 1 161 ? -25.358 2.196 83.049 1.00 21.22 142 ILE B N 1
ATOM 3545 C CA . ILE B 1 161 ? -25.921 1.866 84.352 1.00 21.61 142 ILE B CA 1
ATOM 3546 C C . ILE B 1 161 ? -25.087 2.498 85.483 1.00 21.77 142 ILE B C 1
ATOM 3547 O O . ILE B 1 161 ? -25.619 3.232 86.314 1.00 20.90 142 ILE B O 1
ATOM 3552 N N . GLU B 1 162 ? -23.783 2.271 85.492 1.00 22.08 143 GLU B N 1
ATOM 3553 C CA . GLU B 1 162 ? -22.941 2.894 86.524 1.00 24.31 143 GLU B CA 1
ATOM 3554 C C . GLU B 1 162 ? -23.004 4.439 86.490 1.00 22.65 143 GLU B C 1
ATOM 3555 O O . GLU B 1 162 ? -22.995 5.086 87.551 1.00 20.78 143 GLU B O 1
ATOM 3561 N N . LEU B 1 163 ? -22.987 5.015 85.284 1.00 21.24 144 LEU B N 1
ATOM 3562 C CA . LEU B 1 163 ? -23.032 6.487 85.144 1.00 20.80 144 LEU B CA 1
ATOM 3563 C C . LEU B 1 163 ? -24.385 7.068 85.560 1.00 20.97 144 LEU B C 1
ATOM 3564 O O . LEU B 1 163 ? -24.441 8.167 86.152 1.00 21.92 144 LEU B O 1
ATOM 3569 N N . ALA B 1 164 ? -25.479 6.340 85.324 1.00 20.48 145 ALA B N 1
ATOM 3570 C CA . ALA B 1 164 ? -26.772 6.794 85.858 1.00 20.52 145 ALA B CA 1
ATOM 3571 C C . ALA B 1 164 ? -26.737 6.869 87.384 1.00 20.78 145 ALA B C 1
ATOM 3572 O O . ALA B 1 164 ? -27.285 7.820 87.976 1.00 21.55 145 ALA B O 1
ATOM 3574 N N . ALA B 1 165 ? -26.123 5.862 88.025 1.00 20.66 146 ALA B N 1
ATOM 3575 C CA . ALA B 1 165 ? -26.016 5.808 89.496 1.00 20.88 146 ALA B CA 1
ATOM 3576 C C . ALA B 1 165 ? -25.202 7.025 89.976 1.00 20.21 146 ALA B C 1
ATOM 3577 O O . ALA B 1 165 ? -25.576 7.720 90.898 1.00 20.66 146 ALA B O 1
ATOM 3579 N N . TYR B 1 166 ? -24.053 7.231 89.349 1.00 19.22 147 TYR B N 1
ATOM 3580 C CA . TYR B 1 166 ? -23.176 8.402 89.632 1.00 19.85 147 TYR B CA 1
ATOM 3581 C C . TYR B 1 166 ? -23.948 9.727 89.485 1.00 19.89 147 TYR B C 1
ATOM 3582 O O . TYR B 1 166 ? -23.889 10.598 90.360 1.00 19.18 147 TYR B O 1
ATOM 3591 N N . ALA B 1 167 ? -24.645 9.874 88.355 1.00 20.35 148 ALA B N 1
ATOM 3592 C CA . ALA B 1 167 ? -25.442 11.060 88.056 1.00 20.76 148 ALA B CA 1
ATOM 3593 C C . ALA B 1 167 ? -26.483 11.308 89.145 1.00 21.96 148 ALA B C 1
ATOM 3594 O O . ALA B 1 167 ? -26.641 12.442 89.626 1.00 20.95 148 ALA B O 1
ATOM 3596 N N . LYS B 1 168 ? -27.131 10.236 89.590 1.00 23.07 149 LYS B N 1
ATOM 3597 C CA . LYS B 1 168 ? -28.093 10.348 90.686 1.00 25.18 149 LYS B CA 1
ATOM 3598 C C . LYS B 1 168 ? -27.428 10.878 91.983 1.00 25.74 149 LYS B C 1
ATOM 3599 O O . LYS B 1 168 ? -27.968 11.749 92.663 1.00 24.54 149 LYS B O 1
ATOM 3605 N N . ARG B 1 169 ? -26.264 10.325 92.323 1.00 26.23 150 ARG B N 1
ATOM 3606 C CA . ARG B 1 169 ? -25.512 10.808 93.492 1.00 27.21 150 ARG B CA 1
ATOM 3607 C C . ARG B 1 169 ? -25.075 12.281 93.334 1.00 26.34 150 ARG B C 1
ATOM 3608 O O . ARG B 1 169 ? -24.944 12.949 94.319 1.00 25.21 150 ARG B O 1
ATOM 3616 N N . GLN B 1 170 ? -24.871 12.777 92.100 1.00 24.46 151 GLN B N 1
ATOM 3617 C CA . GLN B 1 170 ? -24.542 14.189 91.881 1.00 24.70 151 GLN B CA 1
ATOM 3618 C C . GLN B 1 170 ? -25.782 15.093 91.848 1.00 25.22 151 GLN B C 1
ATOM 3619 O O . GLN B 1 170 ? -25.667 16.311 91.822 1.00 26.36 151 GLN B O 1
ATOM 3625 N N . GLY B 1 171 ? -26.960 14.491 91.826 1.00 25.70 152 GLY B N 1
ATOM 3626 C CA . GLY B 1 171 ? -28.230 15.209 91.967 1.00 25.95 152 GLY B CA 1
ATOM 3627 C C . GLY B 1 171 ? -28.963 15.406 90.642 1.00 25.14 152 GLY B C 1
ATOM 3628 O O . GLY B 1 171 ? -30.007 16.056 90.626 1.00 25.09 152 GLY B O 1
ATOM 3629 N N . LEU B 1 172 ? -28.410 14.875 89.540 1.00 23.08 153 LEU B N 1
ATOM 3630 C CA . LEU B 1 172 ? -29.111 14.860 88.265 1.00 22.35 153 LEU B CA 1
ATOM 3631 C C . LEU B 1 172 ? -30.387 13.981 88.307 1.00 22.81 153 LEU B C 1
ATOM 3632 O O . LEU B 1 172 ? -30.440 13.019 89.052 1.00 21.86 153 LEU B O 1
ATOM 3637 N N . SER B 1 173 ? -31.359 14.298 87.458 1.00 22.85 154 SER B N 1
ATOM 3638 C CA . SER B 1 173 ? -32.618 13.540 87.342 1.00 23.38 154 SER B CA 1
ATOM 3639 C C . SER B 1 173 ? -32.768 12.676 86.085 1.00 21.91 154 SER B C 1
ATOM 3640 O O . SER B 1 173 ? -33.651 11.825 86.033 1.00 22.82 154 SER B O 1
ATOM 3651 N N . LEU B 1 175 ? -30.628 11.204 82.204 1.00 19.17 156 LEU B N 1
ATOM 3652 C CA . LEU B 1 175 ? -29.646 11.256 81.123 1.00 19.03 156 LEU B CA 1
ATOM 3653 C C . LEU B 1 175 ? -30.308 11.043 79.783 1.00 19.26 156 LEU B C 1
ATOM 3654 O O . LEU B 1 175 ? -31.299 10.358 79.716 1.00 21.36 156 LEU B O 1
ATOM 3659 N N . TYR B 1 176 ? -29.721 11.539 78.698 1.00 19.69 157 TYR B N 1
ATOM 3660 C CA . TYR B 1 176 ? -30.251 11.230 77.375 1.00 19.50 157 TYR B CA 1
ATOM 3661 C C . TYR B 1 176 ? -29.235 10.617 76.472 1.00 19.73 157 TYR B C 1
ATOM 3662 O O . TYR B 1 176 ? -28.038 10.876 76.611 1.00 20.35 157 TYR B O 1
ATOM 3671 N N . VAL B 1 177 ? -29.745 9.811 75.537 1.00 19.48 158 VAL B N 1
ATOM 3672 C CA . VAL B 1 177 ? -29.024 9.322 74.372 1.00 18.61 158 VAL B CA 1
ATOM 3673 C C . VAL B 1 177 ? -29.690 9.858 73.080 1.00 18.44 158 VAL B C 1
ATOM 3674 O O . VAL B 1 177 ? -30.901 9.827 72.937 1.00 18.85 158 VAL B O 1
ATOM 3678 N N . GLU B 1 178 ? -28.890 10.377 72.159 1.00 18.77 159 GLU B N 1
ATOM 3679 C CA . GLU B 1 178 ? -29.337 10.893 70.894 1.00 18.96 159 GLU B CA 1
ATOM 3680 C C . GLU B 1 178 ? -28.977 9.947 69.755 1.00 18.69 159 GLU B C 1
ATOM 3681 O O . GLU B 1 178 ? -27.800 9.811 69.434 1.00 20.41 159 GLU B O 1
ATOM 3687 N N . PRO B 1 179 ? -29.982 9.297 69.137 1.00 20.33 160 PRO B N 1
ATOM 3688 C CA . PRO B 1 179 ? -29.665 8.402 68.041 1.00 20.28 160 PRO B CA 1
ATOM 3689 C C . PRO B 1 179 ? -29.134 9.184 66.863 1.00 19.88 160 PRO B C 1
ATOM 3690 O O . PRO B 1 179 ? -29.447 10.370 66.707 1.00 19.23 160 PRO B O 1
ATOM 3694 N N . VAL B 1 180 ? -28.390 8.496 66.009 1.00 20.35 161 VAL B N 1
ATOM 3695 C CA . VAL B 1 180 ? -27.666 9.107 64.898 1.00 20.43 161 VAL B CA 1
ATOM 3696 C C . VAL B 1 180 ? -27.920 8.410 63.542 1.00 21.90 161 VAL B C 1
ATOM 3697 O O . VAL B 1 180 ? -28.232 7.208 63.503 1.00 21.51 161 VAL B O 1
ATOM 3701 N N . PRO B 1 181 ? -27.804 9.165 62.435 1.00 21.31 162 PRO B N 1
ATOM 3702 C CA . PRO B 1 181 ? -28.023 8.644 61.078 1.00 22.76 162 PRO B CA 1
ATOM 3703 C C . PRO B 1 181 ? -26.810 7.905 60.471 1.00 22.62 162 PRO B C 1
ATOM 3704 O O . PRO B 1 181 ? -26.444 8.091 59.293 1.00 22.01 162 PRO B O 1
ATOM 3708 N N . LEU B 1 182 ? -26.207 7.031 61.268 1.00 22.30 163 LEU B N 1
ATOM 3709 C CA . LEU B 1 182 ? -25.031 6.271 60.841 1.00 21.47 163 LEU B CA 1
ATOM 3710 C C . LEU B 1 182 ? -25.197 4.776 61.168 1.00 22.33 163 LEU B C 1
ATOM 3711 O O . LEU B 1 182 ? -25.484 4.431 62.317 1.00 22.09 163 LEU B O 1
ATOM 3716 N N . ALA B 1 183 ? -24.929 3.906 60.202 1.00 22.95 164 ALA B N 1
ATOM 3717 C CA . ALA B 1 183 ? -25.012 2.424 60.384 1.00 23.49 164 ALA B CA 1
ATOM 3718 C C . ALA B 1 183 ? -23.856 1.913 61.255 1.00 23.12 164 ALA B C 1
ATOM 3719 O O . ALA B 1 183 ? -23.935 0.821 61.847 1.00 21.85 164 ALA B O 1
ATOM 3721 N N . THR B 1 184 ? -22.787 2.723 61.313 1.00 22.31 165 THR B N 1
ATOM 3722 C CA . THR B 1 184 ? -21.568 2.431 62.080 1.00 22.42 165 THR B CA 1
ATOM 3723 C C . THR B 1 184 ? -21.614 2.872 63.536 1.00 21.58 165 THR B C 1
ATOM 3724 O O . THR B 1 184 ? -20.625 2.727 64.241 1.00 22.70 165 THR B O 1
ATOM 3728 N N . GLU B 1 185 ? -22.742 3.424 63.975 1.00 19.92 166 GLU B N 1
ATOM 3729 C CA . GLU B 1 185 ? -22.940 3.833 65.341 1.00 19.63 166 GLU B CA 1
ATOM 3730 C C . GLU B 1 185 ? -24.224 3.143 65.841 1.00 20.31 166 GLU B C 1
ATOM 3731 O O . GLU B 1 185 ? -24.927 2.519 65.052 1.00 18.95 166 GLU B O 1
ATOM 3737 N N . PHE B 1 186 ? -24.519 3.270 67.130 1.00 19.70 167 PHE B N 1
ATOM 3738 C CA . PHE B 1 186 ? -25.725 2.722 67.721 1.00 20.17 167 PHE B CA 1
ATOM 3739 C C . PHE B 1 186 ? -26.123 3.632 68.895 1.00 19.52 167 PHE B C 1
ATOM 3740 O O . PHE B 1 186 ? -25.242 4.069 69.598 1.00 21.07 167 PHE B O 1
ATOM 3748 N N . PRO B 1 187 ? -27.409 3.929 69.104 1.00 19.97 168 PRO B N 1
ATOM 3749 C CA . PRO B 1 187 ? -28.535 3.587 68.268 1.00 20.77 168 PRO B CA 1
ATOM 3750 C C . PRO B 1 187 ? -28.629 4.485 67.006 1.00 21.68 168 PRO B C 1
ATOM 3751 O O . PRO B 1 187 ? -28.332 5.710 67.051 1.00 20.82 168 PRO B O 1
ATOM 3755 N N A SER B 1 188 ? -29.014 3.856 65.895 0.50 21.87 169 SER B N 1
ATOM 3756 N N B SER B 1 188 ? -28.993 3.869 65.879 0.50 21.81 169 SER B N 1
ATOM 3757 C CA A SER B 1 188 ? -29.263 4.553 64.642 0.50 21.78 169 SER B CA 1
ATOM 3758 C CA B SER B 1 188 ? -29.288 4.603 64.647 0.50 21.66 169 SER B CA 1
ATOM 3759 C C A SER B 1 188 ? -30.768 4.667 64.333 0.50 21.94 169 SER B C 1
ATOM 3760 C C B SER B 1 188 ? -30.799 4.681 64.385 0.50 21.90 169 SER B C 1
ATOM 3761 O O A SER B 1 188 ? -31.330 5.775 64.249 0.50 21.90 169 SER B O 1
ATOM 3762 O O B SER B 1 188 ? -31.395 5.778 64.390 0.50 21.68 169 SER B O 1
ATOM 3767 N N . SER B 1 189 ? -31.412 3.508 64.218 1.00 21.37 170 SER B N 1
ATOM 3768 C CA . SER B 1 189 ? -32.806 3.391 63.874 1.00 21.27 170 SER B CA 1
ATOM 3769 C C . SER B 1 189 ? -33.727 3.457 65.073 1.00 21.94 170 SER B C 1
ATOM 3770 O O . SER B 1 189 ? -33.262 3.363 66.234 1.00 20.50 170 SER B O 1
ATOM 3773 N N . ALA B 1 190 ? -35.024 3.612 64.804 1.00 21.66 171 ALA B N 1
ATOM 3774 C CA . ALA B 1 190 ? -36.014 3.640 65.898 1.00 22.31 171 ALA B CA 1
ATOM 3775 C C . ALA B 1 190 ? -35.988 2.284 66.613 1.00 22.48 171 ALA B C 1
ATOM 3776 O O . ALA B 1 190 ? -36.091 2.233 67.842 1.00 23.32 171 ALA B O 1
ATOM 3778 N N . ALA B 1 191 ? -35.799 1.206 65.852 1.00 22.93 172 ALA B N 1
ATOM 3779 C CA . ALA B 1 191 ? -35.651 -0.146 66.439 1.00 23.53 172 ALA B CA 1
ATOM 3780 C C . ALA B 1 191 ? -34.409 -0.234 67.365 1.00 23.33 172 ALA B C 1
ATOM 3781 O O . ALA B 1 191 ? -34.480 -0.775 68.458 1.00 23.72 172 ALA B O 1
ATOM 3783 N N . ASP B 1 192 ? -33.291 0.336 66.944 1.00 22.39 173 ASP B N 1
ATOM 3784 C CA . ASP B 1 192 ? -32.093 0.348 67.791 1.00 22.21 173 ASP B CA 1
ATOM 3785 C C . ASP B 1 192 ? -32.385 1.111 69.093 1.00 21.02 173 ASP B C 1
ATOM 3786 O O . ASP B 1 192 ? -32.011 0.679 70.182 1.00 20.52 173 ASP B O 1
ATOM 3791 N N . ALA B 1 193 ? -33.006 2.275 68.977 1.00 21.19 174 ALA B N 1
ATOM 3792 C CA . ALA B 1 193 ? -33.293 3.075 70.155 1.00 21.52 174 ALA B CA 1
ATOM 3793 C C . ALA B 1 193 ? -34.243 2.362 71.111 1.00 21.82 174 ALA B C 1
ATOM 3794 O O . ALA B 1 193 ? -34.059 2.444 72.356 1.00 22.80 174 ALA B O 1
ATOM 3796 N N . ALA B 1 194 ? -35.227 1.649 70.556 1.00 21.88 175 ALA B N 1
ATOM 3797 C CA . ALA B 1 194 ? -36.171 0.840 71.368 1.00 22.33 175 ALA B CA 1
ATOM 3798 C C . ALA B 1 194 ? -35.444 -0.221 72.204 1.00 21.87 175 ALA B C 1
ATOM 3799 O O . ALA B 1 194 ? -35.786 -0.466 73.369 1.00 21.97 175 ALA B O 1
ATOM 3801 N N . ARG B 1 195 ? -34.450 -0.861 71.591 1.00 21.40 176 ARG B N 1
ATOM 3802 C CA . ARG B 1 195 ? -33.655 -1.907 72.233 1.00 21.44 176 ARG B CA 1
ATOM 3803 C C . ARG B 1 195 ? -32.767 -1.345 73.356 1.00 20.39 176 ARG B C 1
ATOM 3804 O O . ARG B 1 195 ? -32.654 -1.928 74.406 1.00 19.98 176 ARG B O 1
ATOM 3812 N N . LEU B 1 196 ? -32.129 -0.211 73.114 1.00 21.25 177 LEU B N 1
ATOM 3813 C CA . LEU B 1 196 ? -31.344 0.482 74.137 1.00 21.28 177 LEU B CA 1
ATOM 3814 C C . LEU B 1 196 ? -32.244 0.862 75.288 1.00 21.01 177 LEU B C 1
ATOM 3815 O O . LEU B 1 196 ? -31.885 0.647 76.457 1.00 20.28 177 LEU B O 1
ATOM 3828 N N . ALA B 1 198 ? -35.244 -0.406 76.239 1.00 22.08 179 ALA B N 1
ATOM 3829 C CA . ALA B 1 198 ? -35.574 -1.639 76.963 1.00 22.58 179 ALA B CA 1
ATOM 3830 C C . ALA B 1 198 ? -34.416 -2.207 77.813 1.00 22.83 179 ALA B C 1
ATOM 3831 O O . ALA B 1 198 ? -34.637 -2.695 78.906 1.00 23.14 179 ALA B O 1
ATOM 3833 N N . ASP B 1 199 ? -33.188 -2.149 77.308 1.00 22.63 180 ASP B N 1
ATOM 3834 C CA . ASP B 1 199 ? -32.037 -2.678 78.043 1.00 23.11 180 ASP B CA 1
ATOM 3835 C C . ASP B 1 199 ? -31.760 -1.917 79.357 1.00 22.86 180 ASP B C 1
ATOM 3836 O O . ASP B 1 199 ? -31.259 -2.523 80.332 1.00 21.90 180 ASP B O 1
ATOM 3841 N N . LEU B 1 200 ? -32.095 -0.620 79.376 1.00 22.12 181 LEU B N 1
ATOM 3842 C CA . LEU B 1 200 ? -31.803 0.243 80.511 1.00 22.94 181 LEU B CA 1
ATOM 3843 C C . LEU B 1 200 ? -32.967 0.433 81.458 1.00 24.82 181 LEU B C 1
ATOM 3844 O O . LEU B 1 200 ? -32.768 0.700 82.643 1.00 24.92 181 LEU B O 1
ATOM 3849 N N . ASP B 1 201 ? -34.187 0.310 80.944 1.00 26.67 182 ASP B N 1
ATOM 3850 C CA . ASP B 1 201 ? -35.374 0.539 81.751 1.00 27.81 182 ASP B CA 1
ATOM 3851 C C . ASP B 1 201 ? -35.456 -0.480 82.926 1.00 27.84 182 ASP B C 1
ATOM 3852 O O . ASP B 1 201 ? -35.351 -1.681 82.729 1.00 27.33 182 ASP B O 1
ATOM 3857 N N . GLY B 1 202 ? -35.593 0.032 84.143 1.00 28.08 183 GLY B N 1
ATOM 3858 C CA . GLY B 1 202 ? -35.564 -0.784 85.354 1.00 29.40 183 GLY B CA 1
ATOM 3859 C C . GLY B 1 202 ? -34.178 -1.187 85.830 1.00 29.80 183 GLY B C 1
ATOM 3860 O O . GLY B 1 202 ? -34.045 -1.941 86.800 1.00 30.69 183 GLY B O 1
ATOM 3861 N N . ARG B 1 203 ? -33.133 -0.748 85.134 1.00 29.34 184 ARG B N 1
ATOM 3862 C CA . ARG B 1 203 ? -31.776 -1.099 85.537 1.00 29.52 184 ARG B CA 1
ATOM 3863 C C . ARG B 1 203 ? -30.934 0.136 85.965 1.00 28.41 184 ARG B C 1
ATOM 3864 O O . ARG B 1 203 ? -29.778 -0.019 86.372 1.00 29.93 184 ARG B O 1
ATOM 3872 N N . THR B 1 204 ? -31.506 1.336 85.874 1.00 26.73 185 THR B N 1
ATOM 3873 C CA . THR B 1 204 ? -30.785 2.584 86.103 1.00 25.95 185 THR B CA 1
ATOM 3874 C C . THR B 1 204 ? -31.428 3.376 87.230 1.00 26.90 185 THR B C 1
ATOM 3875 O O . THR B 1 204 ? -32.666 3.427 87.344 1.00 27.25 185 THR B O 1
ATOM 3879 N N . GLU B 1 205 ? -30.598 4.002 88.058 1.00 26.03 186 GLU B N 1
ATOM 3880 C CA . GLU B 1 205 ? -31.105 4.636 89.283 1.00 27.97 186 GLU B CA 1
ATOM 3881 C C . GLU B 1 205 ? -31.847 5.961 88.985 1.00 26.64 186 GLU B C 1
ATOM 3882 O O . GLU B 1 205 ? -32.632 6.437 89.808 1.00 27.37 186 GLU B O 1
ATOM 3888 N N . ILE B 1 206 ? -31.604 6.521 87.803 1.00 24.78 187 ILE B N 1
ATOM 3889 C CA . ILE B 1 206 ? -32.412 7.607 87.247 1.00 23.55 187 ILE B CA 1
ATOM 3890 C C . ILE B 1 206 ? -32.737 7.190 85.818 1.00 22.94 187 ILE B C 1
ATOM 3891 O O . ILE B 1 206 ? -32.031 6.325 85.260 1.00 22.54 187 ILE B O 1
ATOM 3896 N N . PRO B 1 207 ? -33.815 7.752 85.236 1.00 22.27 188 PRO B N 1
ATOM 3897 C CA . PRO B 1 207 ? -34.185 7.357 83.896 1.00 22.17 188 PRO B CA 1
ATOM 3898 C C . PRO B 1 207 ? -33.148 7.764 82.849 1.00 21.11 188 PRO B C 1
ATOM 3899 O O . PRO B 1 207 ? -32.558 8.854 82.916 1.00 21.83 188 PRO B O 1
ATOM 3903 N N . VAL B 1 208 ? -32.960 6.891 81.880 1.00 21.28 189 VAL B N 1
ATOM 3904 C CA . VAL B 1 208 ? -32.204 7.232 80.689 1.00 19.71 189 VAL B CA 1
ATOM 3905 C C . VAL B 1 208 ? -33.224 7.254 79.529 1.00 20.02 189 VAL B C 1
ATOM 3906 O O . VAL B 1 208 ? -33.987 6.297 79.344 1.00 21.96 189 VAL B O 1
ATOM 3910 N N . ARG B 1 209 ? -33.293 8.378 78.828 1.00 18.91 190 ARG B N 1
ATOM 3911 C CA . ARG B 1 209 ? -34.309 8.617 77.827 1.00 18.91 190 ARG B CA 1
ATOM 3912 C C . ARG B 1 209 ? -33.677 9.013 76.512 1.00 19.09 190 ARG B C 1
ATOM 3913 O O . ARG B 1 209 ? -32.508 9.247 76.463 1.00 19.75 190 ARG B O 1
ATOM 3921 N N . LEU B 1 210 ? -34.497 9.162 75.495 1.00 20.03 191 LEU B N 1
ATOM 3922 C CA . LEU B 1 210 ? -34.096 9.508 74.170 1.00 19.58 191 LEU B CA 1
ATOM 3923 C C . LEU B 1 210 ? -34.321 10.985 73.931 1.00 20.35 191 LEU B C 1
ATOM 3924 O O . LEU B 1 210 ? -35.331 11.548 74.343 1.00 19.96 191 LEU B O 1
ATOM 3929 N N . LEU B 1 211 ? -33.340 11.597 73.282 1.00 19.78 192 LEU B N 1
ATOM 3930 C CA . LEU B 1 211 ? -33.503 12.873 72.647 1.00 19.97 192 LEU B CA 1
ATOM 3931 C C . LEU B 1 211 ? -33.425 12.585 71.147 1.00 20.30 192 LEU B C 1
ATOM 3932 O O . LEU B 1 211 ? -32.396 12.071 70.648 1.00 20.74 192 LEU B O 1
ATOM 3937 N N . VAL B 1 212 ? -34.493 12.913 70.425 1.00 20.61 193 VAL B N 1
ATOM 3938 C CA . VAL B 1 212 ? -34.545 12.599 68.995 1.00 20.05 193 VAL B CA 1
ATOM 3939 C C . VAL B 1 212 ? -34.378 13.871 68.179 1.00 19.81 193 VAL B C 1
ATOM 3940 O O . VAL B 1 212 ? -35.071 14.871 68.380 1.00 19.82 193 VAL B O 1
ATOM 3944 N N . ASP B 1 213 ? -33.411 13.811 67.285 1.00 18.99 194 ASP B N 1
ATOM 3945 C CA . ASP B 1 213 ? -33.092 14.884 66.368 1.00 20.14 194 ASP B CA 1
ATOM 3946 C C . ASP B 1 213 ? -33.796 14.623 65.030 1.00 21.23 194 ASP B C 1
ATOM 3947 O O . ASP B 1 213 ? -33.559 13.608 64.358 1.00 22.17 194 ASP B O 1
ATOM 3952 N N . TRP B 1 214 ? -34.696 15.528 64.691 1.00 21.87 195 TRP B N 1
ATOM 3953 C CA . TRP B 1 214 ? -35.493 15.457 63.462 1.00 22.85 195 TRP B CA 1
ATOM 3954 C C . TRP B 1 214 ? -34.634 15.223 62.192 1.00 22.70 195 TRP B C 1
ATOM 3955 O O . TRP B 1 214 ? -35.024 14.494 61.312 1.00 22.37 195 TRP B O 1
ATOM 3966 N N . GLY B 1 215 ? -33.458 15.816 62.127 1.00 23.95 196 GLY B N 1
ATOM 3967 C CA . GLY B 1 215 ? -32.604 15.662 60.963 1.00 24.25 196 GLY B CA 1
ATOM 3968 C C . GLY B 1 215 ? -31.953 14.281 60.866 1.00 24.96 196 GLY B C 1
ATOM 3969 O O . GLY B 1 215 ? -31.542 13.844 59.780 1.00 26.12 196 GLY B O 1
ATOM 3970 N N . HIS B 1 216 ? -31.808 13.632 62.016 1.00 23.96 197 HIS B N 1
ATOM 3971 C CA . HIS B 1 216 ? -31.278 12.279 62.114 1.00 23.90 197 HIS B CA 1
ATOM 3972 C C . HIS B 1 216 ? -32.325 11.253 61.707 1.00 23.96 197 HIS B C 1
ATOM 3973 O O . HIS B 1 216 ? -32.034 10.343 60.945 1.00 26.00 197 HIS B O 1
ATOM 3980 N N . ALA B 1 217 ? -33.518 11.397 62.265 1.00 23.67 198 ALA B N 1
ATOM 3981 C CA . ALA B 1 217 ? -34.653 10.521 61.975 1.00 24.72 198 ALA B CA 1
ATOM 3982 C C . ALA B 1 217 ? -35.035 10.597 60.483 1.00 25.28 198 ALA B C 1
ATOM 3983 O O . ALA B 1 217 ? -35.335 9.595 59.854 1.00 25.87 198 ALA B O 1
ATOM 3985 N N . LEU B 1 218 ? -35.050 11.795 59.926 1.00 25.05 199 LEU B N 1
ATOM 3986 C CA . LEU B 1 218 ? -35.484 11.989 58.525 1.00 26.21 199 LEU B CA 1
ATOM 3987 C C . LEU B 1 218 ? -34.363 11.825 57.492 1.00 26.50 199 LEU B C 1
ATOM 3988 O O . LEU B 1 218 ? -34.516 12.197 56.324 1.00 26.46 199 LEU B O 1
ATOM 3993 N N . PHE B 1 219 ? -33.251 11.219 57.891 1.00 26.17 200 PHE B N 1
ATOM 3994 C CA . PHE B 1 219 ? -32.127 10.982 56.963 1.00 25.85 200 PHE B CA 1
ATOM 3995 C C . PHE B 1 219 ? -32.484 9.803 56.027 1.00 27.74 200 PHE B C 1
ATOM 3996 O O . PHE B 1 219 ? -32.580 8.654 56.464 1.00 27.11 200 PHE B O 1
ATOM 4004 N N . GLU B 1 220 ? -32.717 10.112 54.758 1.00 29.32 201 GLU B N 1
ATOM 4005 C CA . GLU B 1 220 ? -33.300 9.168 53.830 1.00 31.02 201 GLU B CA 1
ATOM 4006 C C . GLU B 1 220 ? -32.315 8.143 53.316 1.00 31.05 201 GLU B C 1
ATOM 4007 O O . GLU B 1 220 ? -32.697 7.010 53.122 1.00 31.79 201 GLU B O 1
ATOM 4013 N N . PRO B 1 221 ? -31.057 8.530 53.085 1.00 31.30 202 PRO B N 1
ATOM 4014 C CA . PRO B 1 221 ? -30.192 7.508 52.516 1.00 32.46 202 PRO B CA 1
ATOM 4015 C C . PRO B 1 221 ? -30.083 6.261 53.351 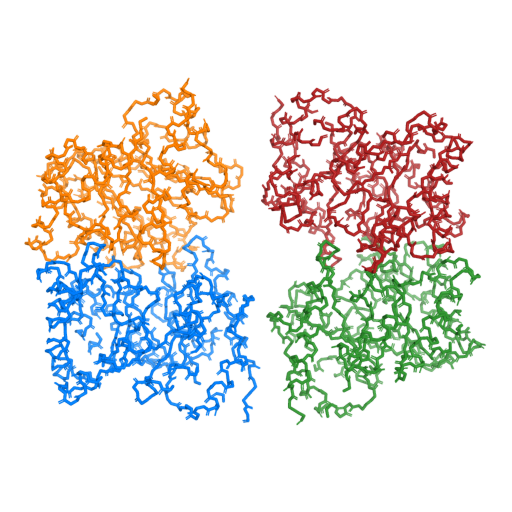1.00 32.26 202 PRO B C 1
ATOM 4016 O O . PRO B 1 221 ? -29.947 5.183 52.796 1.00 32.82 202 PRO B O 1
ATOM 4020 N N . LEU B 1 222 ? -30.191 6.384 54.667 1.00 32.03 203 LEU B N 1
ATOM 4021 C CA . LEU B 1 222 ? -30.105 5.219 55.519 1.00 31.46 203 LEU B CA 1
ATOM 4022 C C . LEU B 1 222 ? -31.479 4.639 55.847 1.00 32.27 203 LEU B C 1
ATOM 4023 O O . LEU B 1 222 ? -31.629 3.432 55.843 1.00 32.34 203 LEU B O 1
ATOM 4028 N N . PHE B 1 223 ? -32.483 5.476 56.117 1.00 32.37 204 PHE B N 1
ATOM 4029 C CA . PHE B 1 223 ? -33.771 4.956 56.602 1.00 32.72 204 PHE B CA 1
ATOM 4030 C C . PHE B 1 223 ? -34.891 4.797 55.549 1.00 34.31 204 PHE B C 1
ATOM 4031 O O . PHE B 1 223 ? -35.942 4.198 55.846 1.00 34.12 204 PHE B O 1
ATOM 4039 N N . GLY B 1 224 ? -34.674 5.311 54.340 1.00 35.51 205 GLY B N 1
ATOM 4040 C CA . GLY B 1 224 ? -35.674 5.194 53.254 1.00 36.88 205 GLY B CA 1
ATOM 4041 C C . GLY B 1 224 ? -37.094 5.589 53.677 1.00 36.99 205 GLY B C 1
ATOM 4042 O O . GLY B 1 224 ? -37.318 6.690 54.195 1.00 36.50 205 GLY B O 1
ATOM 4043 N N . PRO B 1 225 ? -38.075 4.682 53.490 1.00 38.67 206 PRO B N 1
ATOM 4044 C CA . PRO B 1 225 ? -39.468 5.012 53.844 1.00 38.56 206 PRO B CA 1
ATOM 4045 C C . PRO B 1 225 ? -39.722 5.080 55.358 1.00 37.81 206 PRO B C 1
ATOM 4046 O O . PRO B 1 225 ? -40.777 5.532 55.781 1.00 37.62 206 PRO B O 1
ATOM 4050 N N . GLU B 1 226 ? -38.757 4.629 56.156 1.00 36.66 207 GLU B N 1
ATOM 4051 C CA . GLU B 1 226 ? -38.784 4.803 57.607 1.00 36.00 207 GLU B CA 1
ATOM 4052 C C . GLU B 1 226 ? -38.162 6.123 58.105 1.00 34.68 207 GLU B C 1
ATOM 4053 O O . GLU B 1 226 ? -38.119 6.362 59.330 1.00 32.83 207 GLU B O 1
ATOM 4059 N N . ALA B 1 227 ? -37.701 6.971 57.173 1.00 34.45 208 ALA B N 1
ATOM 4060 C CA . ALA B 1 227 ? -37.321 8.344 57.504 1.00 33.68 208 ALA B CA 1
ATOM 4061 C C . ALA B 1 227 ? -38.583 9.167 57.753 1.00 33.70 208 ALA B C 1
ATOM 4062 O O . ALA B 1 227 ? -39.041 9.905 56.901 1.00 35.15 208 ALA B O 1
ATOM 4064 N N . ASP B 1 228 ? -39.136 9.041 58.946 1.00 33.74 209 ASP B N 1
ATOM 4065 C CA . ASP B 1 228 ? -40.529 9.395 59.216 1.00 33.95 209 ASP B CA 1
ATOM 4066 C C . ASP B 1 228 ? -40.660 9.496 60.748 1.00 32.13 209 ASP B C 1
ATOM 4067 O O . ASP B 1 228 ? -40.319 8.551 61.447 1.00 30.92 209 ASP B O 1
ATOM 4080 N N . ASP B 1 230 ? -43.402 9.564 62.531 1.00 30.90 211 ASP B N 1
ATOM 4081 C CA . ASP B 1 230 ? -44.453 8.654 63.032 1.00 32.02 211 ASP B CA 1
ATOM 4082 C C . ASP B 1 230 ? -43.858 7.268 63.360 1.00 30.61 211 ASP B C 1
ATOM 4083 O O . ASP B 1 230 ? -44.286 6.610 64.314 1.00 30.78 211 ASP B O 1
ATOM 4088 N N . HIS B 1 231 ? -42.872 6.846 62.562 1.00 29.12 212 HIS B N 1
ATOM 4089 C CA . HIS B 1 231 ? -42.167 5.573 62.825 1.00 29.14 212 HIS B CA 1
ATOM 4090 C C . HIS B 1 231 ? -41.376 5.594 64.148 1.00 27.66 212 HIS B C 1
ATOM 4091 O O . HIS B 1 231 ? -41.320 4.605 64.872 1.00 28.74 212 HIS B O 1
ATOM 4098 N N . TRP B 1 232 ? -40.782 6.737 64.468 1.00 26.61 213 TRP B N 1
ATOM 4099 C CA . TRP B 1 232 ? -40.188 6.964 65.781 1.00 24.60 213 TRP B CA 1
ATOM 4100 C C . TRP B 1 232 ? -41.206 6.895 66.915 1.00 26.10 213 TRP B C 1
ATOM 4101 O O . TRP B 1 232 ? -40.910 6.303 67.965 1.00 25.81 213 TRP B O 1
ATOM 4120 N N . ASP B 1 234 ? -44.082 5.300 66.832 1.00 29.87 215 ASP B N 1
ATOM 4121 C CA . ASP B 1 234 ? -44.610 3.942 66.850 1.00 30.75 215 ASP B CA 1
ATOM 4122 C C . ASP B 1 234 ? -43.729 3.031 67.727 1.00 30.58 215 ASP B C 1
ATOM 4123 O O . ASP B 1 234 ? -44.230 2.261 68.565 1.00 31.80 215 ASP B O 1
ATOM 4128 N N . LEU B 1 235 ? -42.417 3.099 67.505 1.00 29.60 216 LEU B N 1
ATOM 4129 C CA . LEU B 1 235 ? -41.470 2.250 68.217 1.00 28.68 216 LEU B CA 1
ATOM 4130 C C . LEU B 1 235 ? -40.983 2.836 69.539 1.00 28.08 216 LEU B C 1
ATOM 4131 O O . LEU B 1 235 ? -40.656 2.083 70.439 1.00 28.57 216 LEU B O 1
ATOM 4136 N N . CYS B 1 236 ? -40.955 4.167 69.674 1.00 27.25 217 CYS B N 1
ATOM 4137 C CA . CYS B 1 236 ? -40.265 4.807 70.785 1.00 27.03 217 CYS B CA 1
ATOM 4138 C C . CYS B 1 236 ? -41.001 5.847 71.584 1.00 26.64 217 CYS B C 1
ATOM 4139 O O . CYS B 1 236 ? -40.399 6.401 72.492 1.00 26.61 217 CYS B O 1
ATOM 4142 N N . GLN B 1 237 ? -42.264 6.138 71.276 1.00 27.05 218 GLN B N 1
ATOM 4143 C CA . GLN B 1 237 ? -42.929 7.293 71.880 1.00 27.54 218 GLN B CA 1
ATOM 4144 C C . GLN B 1 237 ? -42.699 7.451 73.383 1.00 27.44 218 GLN B C 1
ATOM 4145 O O . GLN B 1 237 ? -42.388 8.544 73.848 1.00 27.85 218 GLN B O 1
ATOM 4151 N N . PRO B 1 238 ? -42.848 6.373 74.157 1.00 27.94 219 PRO B N 1
ATOM 4152 C CA . PRO B 1 238 ? -42.810 6.585 75.611 1.00 27.92 219 PRO B CA 1
ATOM 4153 C C . PRO B 1 238 ? -41.440 7.041 76.138 1.00 26.77 219 PRO B C 1
ATOM 4154 O O . PRO B 1 238 ? -41.358 7.584 77.214 1.00 27.38 219 PRO B O 1
ATOM 4158 N N . TRP B 1 239 ? -40.385 6.851 75.359 1.00 25.95 220 TRP B N 1
ATOM 4159 C CA . TRP B 1 239 ? -39.036 7.149 75.802 1.00 24.41 220 TRP B CA 1
ATOM 4160 C C . TRP B 1 239 ? -38.517 8.502 75.323 1.00 24.14 220 TRP B C 1
ATOM 4161 O O . TRP B 1 239 ? -37.449 8.906 75.774 1.00 23.55 220 TRP B O 1
ATOM 4172 N N . ILE B 1 240 ? -39.208 9.168 74.383 1.00 23.66 221 ILE B N 1
ATOM 4173 C CA . ILE B 1 240 ? -38.689 10.388 73.794 1.00 23.18 221 ILE B CA 1
ATOM 4174 C C . ILE B 1 240 ? -38.991 11.603 74.652 1.00 23.38 221 ILE B C 1
ATOM 4175 O O . ILE B 1 240 ? -40.109 12.063 74.676 1.00 24.08 221 ILE B O 1
ATOM 4180 N N . ALA B 1 241 ? -37.958 12.132 75.332 1.00 23.01 222 ALA B N 1
ATOM 4181 C CA . ALA B 1 241 ? -38.127 13.182 76.342 1.00 23.48 222 ALA B CA 1
ATOM 4182 C C . ALA B 1 241 ? -37.853 14.598 75.830 1.00 22.67 222 ALA B C 1
ATOM 4183 O O . ALA B 1 241 ? -38.220 15.535 76.469 1.00 23.09 222 ALA B O 1
ATOM 4185 N N . ALA B 1 242 ? -37.197 14.734 74.683 1.00 22.03 223 ALA B N 1
ATOM 4186 C CA . ALA B 1 242 ? -36.849 16.028 74.137 1.00 22.63 223 ALA B CA 1
ATOM 4187 C C . ALA B 1 242 ? -36.471 15.823 72.696 1.00 22.08 223 ALA B C 1
ATOM 4188 O O . ALA B 1 242 ? -36.298 14.687 72.263 1.00 22.21 223 ALA B O 1
ATOM 4190 N N . TYR B 1 243 ? -36.331 16.925 71.974 1.00 22.25 224 TYR B N 1
ATOM 4191 C CA . TYR B 1 243 ? -36.007 16.897 70.565 1.00 21.18 224 TYR B CA 1
ATOM 4192 C C . TYR B 1 243 ? -34.969 17.953 70.179 1.00 22.34 224 TYR B C 1
ATOM 4193 O O . TYR B 1 243 ? -34.844 18.979 70.825 1.00 22.67 224 TYR B O 1
ATOM 4202 N N . HIS B 1 244 ? -34.253 17.678 69.097 1.00 22.07 225 HIS B N 1
ATOM 4203 C CA . HIS B 1 244 ? -33.575 18.692 68.312 1.00 22.77 225 HIS B CA 1
ATOM 4204 C C . HIS B 1 244 ? -34.364 18.943 67.038 1.00 22.77 225 HIS B C 1
ATOM 4205 O O . HIS B 1 244 ? -34.713 17.997 66.334 1.00 21.87 225 HIS B O 1
ATOM 4212 N N . ILE B 1 245 ? -34.611 20.217 66.730 1.00 23.13 226 ILE B N 1
ATOM 4213 C CA . ILE B 1 245 ? -35.215 20.591 65.448 1.00 23.56 226 ILE B CA 1
ATOM 4214 C C . ILE B 1 245 ? -34.192 21.344 64.590 1.00 24.15 226 ILE B C 1
ATOM 4215 O O . ILE B 1 245 ? -33.300 22.028 65.100 1.00 23.59 226 ILE B O 1
ATOM 4220 N N . GLN B 1 246 ? -34.329 21.189 63.283 1.00 23.89 227 GLN B N 1
ATOM 4221 C CA . GLN B 1 246 ? -33.459 21.780 62.313 1.00 23.85 227 GLN B CA 1
ATOM 4222 C C . GLN B 1 246 ? -34.166 21.605 60.984 1.00 25.44 227 GLN B C 1
ATOM 4223 O O . GLN B 1 246 ? -35.074 20.740 60.827 1.00 22.92 227 GLN B O 1
ATOM 4229 N N . GLN B 1 247 ? -33.716 22.415 60.024 1.00 26.07 228 GLN B N 1
ATOM 4230 C CA . GLN B 1 247 ? -34.139 22.305 58.658 1.00 28.00 228 GLN B CA 1
ATOM 4231 C C . GLN B 1 247 ? -33.118 21.420 57.917 1.00 27.82 228 GLN B C 1
ATOM 4232 O O . GLN B 1 247 ? -31.917 21.413 58.246 1.00 27.33 228 GLN B O 1
ATOM 4238 N N . THR B 1 248 ? -33.630 20.619 56.982 1.00 27.55 229 THR B N 1
ATOM 4239 C CA . THR B 1 248 ? -32.835 19.656 56.242 1.00 27.26 229 THR B CA 1
ATOM 4240 C C . THR B 1 248 ? -33.544 19.261 54.943 1.00 27.75 229 THR B C 1
ATOM 4241 O O . THR B 1 248 ? -34.738 19.442 54.812 1.00 28.86 229 THR B O 1
ATOM 4245 N N . ASP B 1 249 ? -32.793 18.748 53.971 1.00 28.00 230 ASP B N 1
ATOM 4246 C CA . ASP B 1 249 ? -33.378 18.137 52.780 1.00 29.25 230 ASP B CA 1
ATOM 4247 C C . ASP B 1 249 ? -33.462 16.626 52.937 1.00 28.47 230 ASP B C 1
ATOM 4248 O O . ASP B 1 249 ? -33.879 15.944 52.019 1.00 29.12 230 ASP B O 1
ATOM 4253 N N . GLY B 1 250 ? -33.078 16.100 54.097 1.00 27.24 231 GLY B N 1
ATOM 4254 C CA . GLY B 1 250 ? -33.116 14.660 54.336 1.00 26.96 231 GLY B CA 1
ATOM 4255 C C . GLY B 1 250 ? -31.979 13.899 53.680 1.00 27.83 231 GLY B C 1
ATOM 4256 O O . GLY B 1 250 ? -31.959 12.690 53.787 1.00 27.96 231 GLY B O 1
ATOM 4257 N N . GLN B 1 251 ? -31.018 14.575 53.051 1.00 28.12 232 GLN B N 1
ATOM 4258 C CA . GLN B 1 251 ? -29.931 13.890 52.322 1.00 30.11 232 GLN B CA 1
ATOM 4259 C C . GLN B 1 251 ? -28.572 13.933 53.024 1.00 30.08 232 GLN B C 1
ATOM 4260 O O . GLN B 1 251 ? -27.722 13.101 52.726 1.00 30.49 232 GLN B O 1
ATOM 4266 N N . LEU B 1 252 ? -28.391 14.896 53.943 1.00 29.34 233 LEU B N 1
ATOM 4267 C CA . LEU B 1 252 ? -27.295 14.945 54.912 1.00 28.56 233 LEU B CA 1
ATOM 4268 C C . LEU B 1 252 ? -27.905 15.542 56.209 1.00 27.89 233 LEU B C 1
ATOM 4269 O O . LEU B 1 252 ? -29.033 16.020 56.193 1.00 27.65 233 LEU B O 1
ATOM 4274 N N . ASP B 1 253 ? -27.145 15.536 57.310 1.00 27.13 234 ASP B N 1
ATOM 4275 C CA . ASP B 1 253 ? -27.588 16.100 58.590 1.00 26.59 234 ASP B CA 1
ATOM 4276 C C . ASP B 1 253 ? -27.269 17.596 58.562 1.00 26.16 234 ASP B C 1
ATOM 4277 O O . ASP B 1 253 ? -26.260 18.058 59.096 1.00 26.33 234 ASP B O 1
ATOM 4282 N N . ARG B 1 254 ? -28.122 18.340 57.877 1.00 25.67 235 ARG B N 1
ATOM 4283 C CA . ARG B 1 254 ? -27.874 19.716 57.527 1.00 25.72 235 ARG B CA 1
ATOM 4284 C C . ARG B 1 254 ? -27.686 20.678 58.695 1.00 25.35 235 ARG B C 1
ATOM 4285 O O . ARG B 1 254 ? -26.825 21.578 58.652 1.00 25.25 235 ARG B O 1
ATOM 4293 N N . HIS B 1 255 ? -28.512 20.534 59.715 1.00 23.51 236 HIS B N 1
ATOM 4294 C CA . HIS B 1 255 ? -28.634 21.570 60.738 1.00 23.26 236 HIS B CA 1
ATOM 4295 C C . HIS B 1 255 ? -28.772 22.963 60.160 1.00 23.11 236 HIS B C 1
ATOM 4296 O O . HIS B 1 255 ? -28.213 23.890 60.719 1.00 22.22 236 HIS B O 1
ATOM 4303 N N . TRP B 1 256 ? -29.565 23.107 59.081 1.00 24.11 237 TRP B N 1
ATOM 4304 C CA . TRP B 1 256 ? -29.946 24.431 58.577 1.00 25.64 237 TRP B CA 1
ATOM 4305 C C . TRP B 1 256 ? -30.943 25.146 59.489 1.00 25.31 237 TRP B C 1
ATOM 4306 O O . TRP B 1 256 ? -31.698 24.504 60.231 1.00 24.10 237 TRP B O 1
ATOM 4317 N N . SER B 1 257 ? -30.969 26.474 59.400 1.00 25.78 238 SER B N 1
ATOM 4318 C CA . SER B 1 257 ? -32.018 27.267 60.071 1.00 26.27 238 SER B CA 1
ATOM 4319 C C . SER B 1 257 ? -33.330 27.269 59.293 1.00 26.99 238 SER B C 1
ATOM 4320 O O . SER B 1 257 ? -33.395 26.805 58.153 1.00 27.48 238 SER B O 1
ATOM 4323 N N . PHE B 1 258 ? -34.359 27.845 59.915 1.00 28.03 239 PHE B N 1
ATOM 4324 C CA . PHE B 1 258 ? -35.705 27.899 59.336 1.00 29.28 239 PHE B CA 1
ATOM 4325 C C . PHE B 1 258 ? -35.965 29.095 58.418 1.00 31.25 239 PHE B C 1
ATOM 4326 O O . PHE B 1 258 ? -37.112 29.336 58.016 1.00 31.90 239 PHE B O 1
ATOM 4334 N N . THR B 1 259 ? -34.891 29.809 58.067 1.00 30.81 240 THR B N 1
ATOM 4335 C CA . THR B 1 259 ? -34.887 30.682 56.906 1.00 32.55 240 THR B CA 1
ATOM 4336 C C . THR B 1 259 ? -34.676 29.868 55.620 1.00 33.18 240 THR B C 1
ATOM 4337 O O . THR B 1 259 ? -34.925 30.368 54.561 1.00 34.73 240 THR B O 1
ATOM 4341 N N . GLN B 1 260 ? -34.252 28.617 55.724 1.00 32.45 241 GLN B N 1
ATOM 4342 C CA . GLN B 1 260 ? -33.862 27.849 54.569 1.00 33.49 241 GLN B CA 1
ATOM 4343 C C . GLN B 1 260 ? -34.975 26.926 54.176 1.00 34.48 241 GLN B C 1
ATOM 4344 O O . GLN B 1 260 ? -35.714 26.473 55.044 1.00 34.81 241 GLN B O 1
ATOM 4350 N N . PRO B 1 261 ? -35.096 26.610 52.873 1.00 35.73 242 PRO B N 1
ATOM 4351 C CA . PRO B 1 261 ? -36.074 25.620 52.480 1.00 36.29 242 PRO B CA 1
ATOM 4352 C C . PRO B 1 261 ? -35.664 24.185 52.828 1.00 35.29 242 PRO B C 1
ATOM 4353 O O . PRO B 1 261 ? -34.451 23.860 52.900 1.00 35.67 242 PRO B O 1
ATOM 4357 N N . GLY B 1 262 ? -36.678 23.340 53.011 1.00 34.17 243 GLY B N 1
ATOM 4358 C CA . GLY B 1 262 ? -36.493 21.900 53.150 1.00 33.49 243 GLY B CA 1
ATOM 4359 C C . GLY B 1 262 ? -37.737 21.209 53.704 1.00 33.01 243 GLY B C 1
ATOM 4360 O O . GLY B 1 262 ? -38.808 21.813 53.769 1.00 33.17 243 GLY B O 1
ATOM 4361 N N . VAL B 1 263 ? -37.578 19.972 54.166 1.00 32.15 244 VAL B N 1
ATOM 4362 C CA . VAL B 1 263 ? -38.737 19.108 54.495 1.00 32.23 244 VAL B CA 1
ATOM 4363 C C . VAL B 1 263 ? -39.321 19.346 55.901 1.00 31.86 244 VAL B C 1
ATOM 4364 O O . VAL B 1 263 ? -40.421 18.889 56.182 1.00 32.22 244 VAL B O 1
ATOM 4368 N N . VAL B 1 264 ? -38.596 20.050 56.769 1.00 31.46 245 VAL B N 1
ATOM 4369 C CA . VAL B 1 264 ? -39.036 20.276 58.144 1.00 31.32 245 VAL B CA 1
ATOM 4370 C C . VAL B 1 264 ? -39.541 21.690 58.219 1.00 32.00 245 VAL B C 1
ATOM 4371 O O . VAL B 1 264 ? -38.857 22.584 58.739 1.00 32.29 245 VAL B O 1
ATOM 4375 N N . THR B 1 265 ? -40.738 21.896 57.685 1.00 32.89 246 THR B N 1
ATOM 4376 C CA . THR B 1 265 ? -41.406 23.188 57.783 1.00 33.27 246 THR B CA 1
ATOM 4377 C C . THR B 1 265 ? -41.852 23.413 59.219 1.00 32.39 246 THR B C 1
ATOM 4378 O O . THR B 1 265 ? -42.070 22.457 59.956 1.00 32.51 246 THR B O 1
ATOM 4382 N N . PRO B 1 266 ? -41.988 24.683 59.628 1.00 32.51 247 PRO B N 1
ATOM 4383 C CA . PRO B 1 266 ? -42.513 24.956 60.972 1.00 31.50 247 PRO B CA 1
ATOM 4384 C C . PRO B 1 266 ? -43.906 24.391 61.209 1.00 31.88 247 PRO B C 1
ATOM 4385 O O . PRO B 1 266 ? -44.249 24.036 62.360 1.00 30.38 247 PRO B O 1
ATOM 4389 N N . GLN B 1 267 ? -44.706 24.308 60.144 1.00 32.30 248 GLN B N 1
ATOM 4390 C CA . GLN B 1 267 ? -46.080 23.821 60.285 1.00 33.46 248 GLN B CA 1
ATOM 4391 C C . GLN B 1 267 ? -46.069 22.316 60.479 1.00 32.84 248 GLN B C 1
ATOM 4392 O O . GLN B 1 267 ? -46.901 21.781 61.239 1.00 33.09 248 GLN B O 1
ATOM 4398 N N . ARG B 1 268 ? -45.140 21.630 59.809 1.00 32.64 249 ARG B N 1
ATOM 4399 C CA . ARG B 1 268 ? -44.959 20.173 60.042 1.00 32.34 249 ARG B CA 1
ATOM 4400 C C . ARG B 1 268 ? -44.582 19.910 61.511 1.00 30.68 249 ARG B C 1
ATOM 4401 O O . ARG B 1 268 ? -45.087 18.973 62.131 1.00 31.54 249 ARG B O 1
ATOM 4409 N N . LEU B 1 269 ? -43.721 20.743 62.069 1.00 29.37 250 LEU B N 1
ATOM 4410 C CA . LEU B 1 269 ? -43.346 20.613 63.476 1.00 28.97 250 LEU B CA 1
ATOM 4411 C C . LEU B 1 269 ? -44.535 20.829 64.411 1.00 29.41 250 LEU B C 1
ATOM 4412 O O . LEU B 1 269 ? -44.734 20.066 65.360 1.00 28.73 250 LEU B O 1
ATOM 4417 N N . GLN B 1 270 ? -45.295 21.895 64.160 1.00 29.63 251 GLN B N 1
ATOM 4418 C CA . GLN B 1 270 ? -46.441 22.236 64.991 1.00 31.00 251 GLN B CA 1
ATOM 4419 C C . GLN B 1 270 ? -47.538 21.147 64.882 1.00 31.27 251 GLN B C 1
ATOM 4420 O O . GLN B 1 270 ? -48.161 20.773 65.884 1.00 31.68 251 GLN B O 1
ATOM 4426 N N . ASP B 1 271 ? -47.763 20.618 63.683 1.00 32.19 252 ASP B N 1
ATOM 4427 C CA . ASP B 1 271 ? -48.746 19.532 63.505 1.00 32.47 252 ASP B CA 1
ATOM 4428 C C . ASP B 1 271 ? -48.359 18.251 64.242 1.00 31.67 252 ASP B C 1
ATOM 4429 O O . ASP B 1 271 ? -49.227 17.546 64.739 1.00 31.60 252 ASP B O 1
ATOM 4434 N N . PHE B 1 272 ? -47.066 17.936 64.287 1.00 30.57 253 PHE B N 1
ATOM 4435 C CA . PHE B 1 272 ? -46.550 16.777 65.054 1.00 29.81 253 PHE B CA 1
ATOM 4436 C C . PHE B 1 272 ? -46.792 17.036 66.537 1.00 29.87 253 PHE B C 1
ATOM 4437 O O . PHE B 1 272 ? -47.336 16.182 67.258 1.00 30.29 253 PHE B O 1
ATOM 4445 N N . TRP B 1 273 ? -46.411 18.238 66.984 1.00 29.69 254 TRP B N 1
ATOM 4446 C CA . TRP B 1 273 ? -46.608 18.659 68.369 1.00 29.93 254 TRP B CA 1
ATOM 4447 C C . TRP B 1 273 ? -48.053 18.443 68.802 1.00 31.63 254 TRP B C 1
ATOM 4448 O O . TRP B 1 273 ? -48.332 17.869 69.875 1.00 31.03 254 TRP B O 1
ATOM 4459 N N . ASP B 1 274 ? -48.977 18.900 67.958 1.00 33.45 255 ASP B N 1
ATOM 4460 C CA . ASP B 1 274 ? -50.399 18.790 68.269 1.00 34.67 255 ASP B CA 1
ATOM 4461 C C . ASP B 1 274 ? -50.846 17.348 68.124 1.00 34.27 255 ASP B C 1
ATOM 4462 O O . ASP B 1 274 ? -51.613 16.887 68.933 1.00 34.97 255 ASP B O 1
ATOM 4467 N N . LYS B 1 275 ? -50.377 16.640 67.100 1.00 33.56 256 LYS B N 1
ATOM 4468 C CA . LYS B 1 275 ? -50.834 15.275 66.882 1.00 34.14 256 LYS B CA 1
ATOM 4469 C C . LYS B 1 275 ? -50.547 14.402 68.078 1.00 33.90 256 LYS B C 1
ATOM 4470 O O . LYS B 1 275 ? -51.411 13.602 68.483 1.00 32.42 256 LYS B O 1
ATOM 4476 N N . TYR B 1 276 ? -49.336 14.516 68.645 1.00 32.61 257 TYR B N 1
ATOM 4477 C CA . TYR B 1 276 ? -48.967 13.644 69.760 1.00 32.61 257 TYR B CA 1
ATOM 4478 C C . TYR B 1 276 ? -49.214 14.241 71.152 1.00 33.72 257 TYR B C 1
ATOM 4479 O O . TYR B 1 276 ? -48.809 13.662 72.150 1.00 34.57 257 TYR B O 1
ATOM 4488 N N . ALA B 1 277 ? -49.911 15.380 71.219 1.00 34.57 258 ALA B N 1
ATOM 4489 C CA . ALA B 1 277 ? -50.277 16.019 72.498 1.00 34.88 258 ALA B CA 1
ATOM 4490 C C . ALA B 1 277 ? -49.039 16.227 73.361 1.00 34.25 258 ALA B C 1
ATOM 4491 O O . ALA B 1 277 ? -49.006 15.840 74.529 1.00 34.46 258 ALA B O 1
ATOM 4493 N N . LEU B 1 278 ? -47.995 16.812 72.775 1.00 32.15 259 LEU B N 1
ATOM 4494 C CA . LEU B 1 278 ? -46.743 16.968 73.498 1.00 31.02 259 LEU B CA 1
ATOM 4495 C C . LEU B 1 278 ? -46.910 18.096 74.485 1.00 31.61 259 LEU B C 1
ATOM 4496 O O . LEU B 1 278 ? -47.729 18.982 74.268 1.00 31.41 259 LEU B O 1
ATOM 4501 N N . THR B 1 279 ? -46.147 18.063 75.574 1.00 31.72 260 THR B N 1
ATOM 4502 C CA . THR B 1 279 ? -46.295 19.038 76.675 1.00 32.36 260 THR B CA 1
ATOM 4503 C C . THR B 1 279 ? -44.954 19.687 77.042 1.00 31.75 260 THR B C 1
ATOM 4504 O O . THR B 1 279 ? -44.749 20.884 76.831 1.00 31.62 260 THR B O 1
ATOM 4508 N N . ASP B 1 280 ? -44.034 18.900 77.591 1.00 30.56 261 ASP B N 1
ATOM 4509 C CA . ASP B 1 280 ? -42.768 19.437 78.065 1.00 30.11 261 ASP B CA 1
ATOM 4510 C C . ASP B 1 280 ? -41.540 18.981 77.253 1.00 28.62 261 ASP B C 1
ATOM 4511 O O . ASP B 1 280 ? -40.384 19.331 77.621 1.00 27.38 261 ASP B O 1
ATOM 4516 N N . GLN B 1 281 ? -41.772 18.226 76.173 1.00 27.46 262 GLN B N 1
ATOM 4517 C CA . GLN B 1 281 ? -40.682 17.653 75.374 1.00 26.56 262 GLN B CA 1
ATOM 4518 C C . GLN B 1 281 ? -40.156 18.685 74.412 1.00 27.56 262 GLN B C 1
ATOM 4519 O O . GLN B 1 281 ? -40.486 18.672 73.202 1.00 28.86 262 GLN B O 1
ATOM 4525 N N . THR B 1 282 ? -39.257 19.523 74.936 1.00 26.80 263 THR B N 1
ATOM 4526 C CA . THR B 1 282 ? -38.794 20.724 74.237 1.00 26.05 263 THR B CA 1
ATOM 4527 C C . THR B 1 282 ? -38.249 20.450 72.829 1.00 25.82 263 THR B C 1
ATOM 4528 O O . THR B 1 282 ? -37.475 19.503 72.586 1.00 25.38 263 THR B O 1
ATOM 4532 N N . PHE B 1 283 ? -38.700 21.260 71.886 1.00 25.49 264 PHE B N 1
ATOM 4533 C CA . PHE B 1 283 ? -38.142 21.252 70.559 1.00 25.13 264 PHE B CA 1
ATOM 4534 C C . PHE B 1 283 ? -36.965 22.228 70.600 1.00 24.47 264 PHE B C 1
ATOM 4535 O O . PHE B 1 283 ? -37.160 23.426 70.423 1.00 25.00 264 PHE B O 1
ATOM 4543 N N . PHE B 1 284 ? -35.754 21.727 70.835 1.00 22.98 265 PHE B N 1
ATOM 4544 C CA . PHE B 1 284 ? -34.590 22.588 70.862 1.00 23.66 265 PHE B CA 1
ATOM 4545 C C . PHE B 1 284 ? -34.066 22.818 69.432 1.00 23.43 265 PHE B C 1
ATOM 4546 O O . PHE B 1 284 ? -33.621 21.892 68.783 1.00 23.63 265 PHE B O 1
ATOM 4554 N N . ALA B 1 285 ? -34.093 24.061 68.966 1.00 23.83 266 ALA B N 1
ATOM 4555 C CA . ALA B 1 285 ? -33.418 24.427 67.717 1.00 23.41 266 ALA B CA 1
ATOM 4556 C C . ALA B 1 285 ? -31.928 24.177 67.873 1.00 22.40 266 ALA B C 1
ATOM 4557 O O . ALA B 1 285 ? -31.271 24.711 68.773 1.00 21.88 266 ALA B O 1
ATOM 4559 N N . GLU B 1 286 ? -31.403 23.345 66.984 1.00 22.15 267 GLU B N 1
ATOM 4560 C CA . GLU B 1 286 ? -30.010 23.006 66.970 1.00 22.56 267 GLU B CA 1
ATOM 4561 C C . GLU B 1 286 ? -29.489 23.331 65.565 1.00 22.97 267 GLU B C 1
ATOM 4562 O O . GLU B 1 286 ? -29.486 22.472 64.664 1.00 23.94 267 GLU B O 1
ATOM 4568 N N A ILE B 1 287 ? -29.068 24.576 65.392 0.50 23.35 268 ILE B N 1
ATOM 4569 N N B ILE B 1 287 ? -29.069 24.579 65.397 0.50 23.28 268 ILE B N 1
ATOM 4570 C CA A ILE B 1 287 ? -28.690 25.112 64.089 0.50 23.95 268 ILE B CA 1
ATOM 4571 C CA B ILE B 1 287 ? -28.699 25.137 64.099 0.50 23.86 268 ILE B CA 1
ATOM 4572 C C A ILE B 1 287 ? -27.200 25.409 64.057 0.50 23.57 268 ILE B C 1
ATOM 4573 C C B ILE B 1 287 ? -27.200 25.407 64.061 0.50 23.51 268 ILE B C 1
ATOM 4574 O O A ILE B 1 287 ? -26.665 26.070 64.958 0.50 23.49 268 ILE B O 1
ATOM 4575 O O B ILE B 1 287 ? -26.655 26.054 64.966 0.50 23.42 268 ILE B O 1
ATOM 4584 N N . LEU B 1 288 ? -26.539 24.912 63.015 1.00 23.95 269 LEU B N 1
ATOM 4585 C CA . LEU B 1 288 ? -25.102 25.042 62.847 1.00 24.32 269 LEU B CA 1
ATOM 4586 C C . LEU B 1 288 ? -24.768 25.994 61.685 1.00 25.46 269 LEU B C 1
ATOM 4587 O O . LEU B 1 288 ? -25.339 25.924 60.600 1.00 24.18 269 LEU B O 1
ATOM 4592 N N . TYR B 1 289 ? -23.827 26.886 61.954 1.00 26.12 270 TYR B N 1
ATOM 4593 C CA . TYR B 1 289 ? -23.286 27.796 60.938 1.00 26.55 270 TYR B CA 1
ATOM 4594 C C . TYR B 1 289 ? -21.822 27.500 60.628 1.00 26.27 270 TYR B C 1
ATOM 4595 O O . TYR B 1 289 ? -21.052 27.132 61.503 1.00 25.01 270 TYR B O 1
ATOM 4604 N N . PRO B 1 290 ? -21.424 27.692 59.379 1.00 27.30 271 PRO B N 1
ATOM 4605 C CA . PRO B 1 290 ? -20.003 27.636 59.041 1.00 26.84 271 PRO B CA 1
ATOM 4606 C C . PRO B 1 290 ? -19.176 28.599 59.925 1.00 26.58 271 PRO B C 1
ATOM 4607 O O . PRO B 1 290 ? -19.623 29.705 60.239 1.00 25.99 271 PRO B O 1
ATOM 4611 N N . PHE B 1 291 ? -18.004 28.158 60.386 1.00 26.43 272 PHE B N 1
ATOM 4612 C CA . PHE B 1 291 ? -17.155 29.020 61.232 1.00 26.30 272 PHE B CA 1
ATOM 4613 C C . PHE B 1 291 ? -16.960 30.389 60.562 1.00 27.23 272 PHE B C 1
ATOM 4614 O O . PHE B 1 291 ? -17.083 31.436 61.199 1.00 27.36 272 PHE B O 1
ATOM 4622 N N . GLU B 1 292 ? -16.739 30.363 59.251 1.00 28.26 273 GLU B N 1
ATOM 4623 C CA . GLU B 1 292 ? -16.412 31.553 58.489 1.00 29.17 273 GLU B CA 1
ATOM 4624 C C . GLU B 1 292 ? -17.564 32.542 58.227 1.00 29.65 273 GLU B C 1
ATOM 4625 O O . GLU B 1 292 ? -17.322 33.632 57.652 1.00 30.47 273 GLU B O 1
ATOM 4631 N N . ALA B 1 293 ? -18.795 32.178 58.601 1.00 28.27 274 ALA B N 1
ATOM 4632 C CA . ALA B 1 293 ? -19.920 33.116 58.561 1.00 28.59 274 ALA B CA 1
ATOM 4633 C C . ALA B 1 293 ? -19.729 34.246 59.577 1.00 29.21 274 ALA B C 1
ATOM 4634 O O . ALA B 1 293 ? -19.255 34.016 60.701 1.00 27.77 274 ALA B O 1
ATOM 4636 N N A ARG B 1 294 ? -20.151 35.451 59.204 0.50 30.29 275 ARG B N 1
ATOM 4637 N N B ARG B 1 294 ? -20.129 35.460 59.185 0.50 30.10 275 ARG B N 1
ATOM 4638 C CA A ARG B 1 294 ? -19.970 36.633 60.039 0.50 31.04 275 ARG B CA 1
ATOM 4639 C CA B ARG B 1 294 ? -20.002 36.652 60.029 0.50 30.69 275 ARG B CA 1
ATOM 4640 C C A ARG B 1 294 ? -20.980 36.655 61.187 0.50 30.54 275 ARG B C 1
ATOM 4641 C C B ARG B 1 294 ? -20.957 36.569 61.219 0.50 30.26 275 ARG B C 1
ATOM 4642 O O A ARG B 1 294 ? -22.151 36.305 60.993 0.50 30.86 275 ARG B O 1
ATOM 4643 O O B ARG B 1 294 ? -22.068 36.046 61.092 0.50 30.57 275 ARG B O 1
ATOM 4658 N N . ASP B 1 295 ? -20.535 37.106 62.361 1.00 30.07 276 ASP B N 1
ATOM 4659 C CA . ASP B 1 295 ? -21.370 37.125 63.574 1.00 29.33 276 ASP B CA 1
ATOM 4660 C C . ASP B 1 295 ? -22.719 37.802 63.346 1.00 30.31 276 ASP B C 1
ATOM 4661 O O . ASP B 1 295 ? -23.747 37.272 63.755 1.00 27.38 276 ASP B O 1
ATOM 4666 N N . GLU B 1 296 ? -22.712 38.958 62.679 1.00 31.27 277 GLU B N 1
ATOM 4667 C CA . GLU B 1 296 ? -23.965 39.683 62.419 1.00 33.46 277 GLU B CA 1
ATOM 4668 C C . GLU B 1 296 ? -24.936 38.887 61.512 1.00 32.68 277 GLU B C 1
ATOM 4669 O O . GLU B 1 296 ? -26.144 38.944 61.705 1.00 32.40 277 GLU B O 1
ATOM 4675 N N . ASP B 1 297 ? -24.401 38.150 60.543 1.00 32.20 278 ASP B N 1
ATOM 4676 C CA . ASP B 1 297 ? -25.221 37.381 59.629 1.00 31.33 278 ASP B CA 1
ATOM 4677 C C . ASP B 1 297 ? -25.830 36.175 60.355 1.00 29.99 278 ASP B C 1
ATOM 4678 O O . ASP B 1 297 ? -26.999 35.855 60.132 1.00 29.02 278 ASP B O 1
ATOM 4683 N N . VAL B 1 298 ? -25.033 35.504 61.199 1.00 28.88 279 VAL B N 1
ATOM 4684 C CA . VAL B 1 298 ? -25.539 34.416 62.021 1.00 28.62 279 VAL B CA 1
ATOM 4685 C C . VAL B 1 298 ? -26.652 34.890 62.959 1.00 28.74 279 VAL B C 1
ATOM 4686 O O . VAL B 1 298 ? -27.712 34.255 63.053 1.00 27.98 279 VAL B O 1
ATOM 4690 N N . LEU B 1 299 ? -26.436 36.011 63.644 1.00 29.36 280 LEU B N 1
ATOM 4691 C CA . LEU B 1 299 ? -27.460 36.522 64.564 1.00 29.87 280 LEU B CA 1
ATOM 4692 C C . LEU B 1 299 ? -28.766 36.883 63.822 1.00 30.95 280 LEU B C 1
ATOM 4693 O O . LEU B 1 299 ? -29.854 36.452 64.244 1.00 31.68 280 LEU B O 1
ATOM 4698 N N . ALA B 1 300 ? -28.668 37.637 62.724 1.00 31.55 281 ALA B N 1
ATOM 4699 C CA . ALA B 1 300 ? -29.849 37.975 61.880 1.00 31.80 281 ALA B CA 1
ATOM 4700 C C . ALA B 1 300 ? -30.591 36.719 61.438 1.00 30.73 281 ALA B C 1
ATOM 4701 O O . ALA B 1 300 ? -31.821 36.666 61.470 1.00 29.95 281 ALA B O 1
ATOM 4703 N N . ASP B 1 301 ? -29.835 35.725 60.992 1.00 29.61 282 ASP B N 1
ATOM 4704 C CA . ASP B 1 301 ? -30.437 34.510 60.472 1.00 29.71 282 ASP B CA 1
ATOM 4705 C C . ASP B 1 301 ? -31.158 33.778 61.602 1.00 28.93 282 ASP B C 1
ATOM 4706 O O . ASP B 1 301 ? -32.270 33.299 61.410 1.00 29.56 282 ASP B O 1
ATOM 4719 N N . ILE B 1 303 ? -32.417 34.966 64.401 1.00 29.18 284 ILE B N 1
ATOM 4720 C CA . ILE B 1 303 ? -33.611 35.730 64.718 1.00 29.79 284 ILE B CA 1
ATOM 4721 C C . ILE B 1 303 ? -34.736 35.478 63.711 1.00 30.25 284 ILE B C 1
ATOM 4722 O O . ILE B 1 303 ? -35.871 35.228 64.114 1.00 30.44 284 ILE B O 1
ATOM 4727 N N . ALA B 1 304 ? -34.445 35.545 62.408 1.00 30.90 285 ALA B N 1
ATOM 4728 C CA . ALA B 1 304 ? -35.485 35.281 61.399 1.00 31.36 285 ALA B CA 1
ATOM 4729 C C . ALA B 1 304 ? -35.994 33.829 61.462 1.00 30.70 285 ALA B C 1
ATOM 4730 O O . ALA B 1 304 ? -37.171 33.538 61.193 1.00 30.82 285 ALA B O 1
ATOM 4732 N N . SER B 1 305 ? -35.101 32.928 61.821 1.00 29.09 286 SER B N 1
ATOM 4733 C CA . SER B 1 305 ? -35.410 31.507 61.898 1.00 28.88 286 SER B CA 1
ATOM 4734 C C . SER B 1 305 ? -36.400 31.260 63.053 1.00 28.79 286 SER 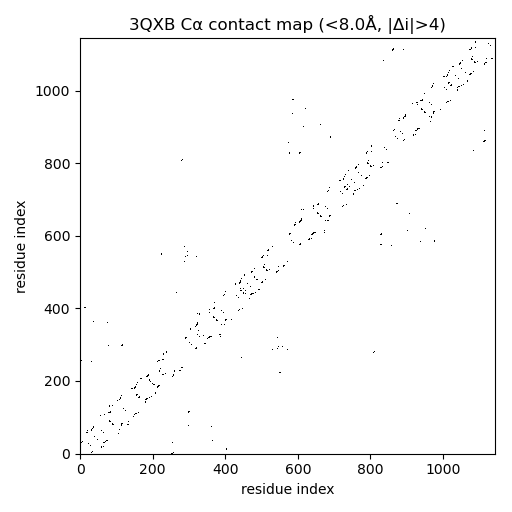B C 1
ATOM 4735 O O . SER B 1 305 ? -37.374 30.554 62.875 1.00 29.48 286 SER B O 1
ATOM 4738 N N . VAL B 1 306 ? -36.164 31.869 64.209 1.00 29.72 287 VAL B N 1
ATOM 4739 C CA . VAL B 1 306 ? -37.064 31.724 65.346 1.00 30.58 287 VAL B CA 1
ATOM 4740 C C . VAL B 1 306 ? -38.419 32.386 65.021 1.00 32.50 287 VAL B C 1
ATOM 4741 O O . VAL B 1 306 ? -39.477 31.811 65.301 1.00 32.61 287 VAL B O 1
ATOM 4745 N N . LYS B 1 307 ? -38.405 33.566 64.392 1.00 32.93 288 LYS B N 1
ATOM 4746 C CA . LYS B 1 307 ? -39.682 34.161 63.946 1.00 34.84 288 LYS B CA 1
ATOM 4747 C C . LYS B 1 307 ? -40.447 33.219 62.983 1.00 34.28 288 LYS B C 1
ATOM 4748 O O . LYS B 1 307 ? -41.637 33.031 63.154 1.00 33.96 288 LYS B O 1
ATOM 4754 N N . ALA B 1 308 ? -39.744 32.557 62.058 1.00 33.66 289 ALA B N 1
ATOM 4755 C CA . ALA B 1 308 ? -40.395 31.574 61.169 1.00 34.03 289 ALA B CA 1
ATOM 4756 C C . ALA B 1 308 ? -41.036 30.419 61.943 1.00 33.52 289 ALA B C 1
ATOM 4757 O O . ALA B 1 308 ? -42.142 29.981 61.616 1.00 34.44 289 ALA B O 1
ATOM 4759 N N . LEU B 1 309 ? -40.330 29.903 62.949 1.00 32.83 290 LEU B N 1
ATOM 4760 C CA . LEU B 1 309 ? -40.882 28.853 63.833 1.00 32.42 290 LEU B CA 1
ATOM 4761 C C . LEU B 1 309 ? -42.115 29.310 64.623 1.00 33.72 290 LEU B C 1
ATOM 4762 O O . LEU B 1 309 ? -43.102 28.545 64.773 1.00 33.24 290 LEU B O 1
ATOM 4767 N N . LYS B 1 310 ? -42.059 30.529 65.156 1.00 34.62 291 LYS B N 1
ATOM 4768 C CA . LYS B 1 310 ? -43.196 31.069 65.906 1.00 36.65 291 LYS B CA 1
ATOM 4769 C C . LYS B 1 310 ? -44.409 31.430 65.023 1.00 38.27 291 LYS B C 1
ATOM 4770 O O . LYS B 1 310 ? -45.493 31.636 65.553 1.00 38.92 291 LYS B O 1
ATOM 4776 N N . ALA B 1 311 ? -44.244 31.500 63.701 1.00 38.96 292 ALA B N 1
ATOM 4777 C CA . ALA B 1 311 ? -45.381 31.805 62.817 1.00 40.53 292 ALA B CA 1
ATOM 4778 C C . ALA B 1 311 ? -46.232 30.572 62.468 1.00 41.02 292 ALA B C 1
ATOM 4779 O O . ALA B 1 311 ? -47.224 30.729 61.792 1.00 40.90 292 ALA B O 1
ATOM 4781 N N . ALA B 1 312 ? -45.856 29.364 62.930 1.00 40.37 293 ALA B N 1
ATOM 4782 C CA . ALA B 1 312 ? -46.726 28.162 62.787 1.00 41.65 293 ALA B CA 1
ATOM 4783 C C . ALA B 1 312 ? -48.071 28.309 63.521 1.00 43.16 293 ALA B C 1
ATOM 4784 O O . ALA B 1 312 ? -48.113 28.893 64.600 1.00 44.48 293 ALA B O 1
ATOM 4786 N N . SER B 1 313 ? -49.148 27.754 62.961 1.00 44.81 294 SER B N 1
ATOM 4787 C CA . SER B 1 313 ? -50.505 27.865 63.541 1.00 46.26 294 SER B CA 1
ATOM 4788 C C . SER B 1 313 ? -50.899 26.598 64.328 1.00 45.50 294 SER B C 1
ATOM 4789 O O . SER B 1 313 ? -50.993 25.533 63.734 1.00 44.44 294 SER B O 1
ATOM 4792 N N . PRO B 1 314 ? -51.104 26.712 65.662 1.00 45.64 295 PRO B N 1
ATOM 4793 C CA . PRO B 1 314 ? -51.460 25.558 66.518 1.00 45.56 295 PRO B CA 1
ATOM 4794 C C . PRO B 1 314 ? -52.800 24.940 66.162 1.00 45.93 295 PRO B C 1
ATOM 4795 O O . PRO B 1 314 ? -53.716 25.714 65.902 1.00 47.17 295 PRO B O 1
ATOM 4799 N N . GLY C 1 19 ? 2.888 19.623 19.361 1.00 33.38 0 GLY C N 1
ATOM 4800 C CA . GLY C 1 19 ? 1.560 19.619 20.089 1.00 31.50 0 GLY C CA 1
ATOM 4801 C C . GLY C 1 19 ? 0.612 18.540 19.547 1.00 30.51 0 GLY C C 1
ATOM 4802 O O . GLY C 1 19 ? 0.603 18.280 18.358 1.00 31.25 0 GLY C O 1
ATOM 4811 N N . LYS C 1 21 ? -2.699 16.958 17.988 1.00 26.42 2 LYS C N 1
ATOM 4812 C CA . LYS C 1 21 ? -3.688 17.490 17.029 1.00 25.64 2 LYS C CA 1
ATOM 4813 C C . LYS C 1 21 ? -5.089 17.560 17.645 1.00 25.08 2 LYS C C 1
ATOM 4814 O O . LYS C 1 21 ? -5.814 16.550 17.758 1.00 23.83 2 LYS C O 1
ATOM 4820 N N . LEU C 1 22 ? -5.488 18.771 18.003 1.00 24.22 3 LEU C N 1
ATOM 4821 C CA . LEU C 1 22 ? -6.793 18.971 18.647 1.00 24.86 3 LEU C CA 1
ATOM 4822 C C . LEU C 1 22 ? -7.822 19.327 17.604 1.00 25.03 3 LEU C C 1
ATOM 4823 O O . LEU C 1 22 ? -7.520 20.021 16.622 1.00 26.06 3 LEU C O 1
ATOM 4828 N N . GLY C 1 23 ? -9.030 18.821 17.823 1.00 24.14 4 GLY C N 1
ATOM 4829 C CA . GLY C 1 23 ? -10.185 19.193 17.049 1.00 23.38 4 GLY C CA 1
ATOM 4830 C C . GLY C 1 23 ? -11.426 19.339 17.910 1.00 22.46 4 GLY C C 1
ATOM 4831 O O . GLY C 1 23 ? -11.385 19.208 19.137 1.00 20.23 4 GLY C O 1
ATOM 4832 N N . VAL C 1 24 ? -12.548 19.631 17.274 1.00 21.78 5 VAL C N 1
ATOM 4833 C CA . VAL C 1 24 ? -13.800 19.718 18.030 1.00 21.38 5 VAL C CA 1
ATOM 4834 C C . VAL C 1 24 ? -14.948 19.100 17.256 1.00 20.92 5 VAL C C 1
ATOM 4835 O O . VAL C 1 24 ? -15.072 19.320 16.051 1.00 21.59 5 VAL C O 1
ATOM 4839 N N . ASN C 1 25 ? -15.750 18.297 17.960 1.00 19.34 6 ASN C N 1
ATOM 4840 C CA . ASN C 1 25 ? -16.998 17.793 17.433 1.00 18.48 6 ASN C CA 1
ATOM 4841 C C . ASN C 1 25 ? -18.056 18.819 17.814 1.00 17.90 6 ASN C C 1
ATOM 4842 O O . ASN C 1 25 ? -18.071 19.290 18.935 1.00 17.68 6 ASN C O 1
ATOM 4847 N N . LEU C 1 26 ? -18.915 19.162 16.872 1.00 17.34 7 LEU C N 1
ATOM 4848 C CA . LEU C 1 26 ? -19.810 20.301 16.998 1.00 17.21 7 LEU C CA 1
ATOM 4849 C C . LEU C 1 26 ? -21.022 19.993 17.852 1.00 18.12 7 LEU C C 1
ATOM 4850 O O . LEU C 1 26 ? -21.956 20.791 17.908 1.00 18.51 7 LEU C O 1
ATOM 4855 N N . CYS C 1 27 ? -21.010 18.839 18.510 1.00 19.10 8 CYS C N 1
ATOM 4856 C CA . CYS C 1 27 ? -22.074 18.443 19.423 1.00 20.47 8 CYS C CA 1
ATOM 4857 C C . CYS C 1 27 ? -22.286 19.500 20.524 1.00 20.60 8 CYS C C 1
ATOM 4858 O O . CYS C 1 27 ? -23.416 19.666 21.019 1.00 21.38 8 CYS C O 1
ATOM 4861 N N . PHE C 1 28 ? -21.226 20.256 20.883 1.00 21.11 9 PHE C N 1
ATOM 4862 C CA . PHE C 1 28 ? -21.350 21.286 21.921 1.00 21.91 9 PHE C CA 1
ATOM 4863 C C . PHE C 1 28 ? -22.335 22.406 21.535 1.00 21.78 9 PHE C C 1
ATOM 4864 O O . PHE C 1 28 ? -22.915 23.071 22.423 1.00 23.47 9 PHE C O 1
ATOM 4872 N N . ALA C 1 29 ? -22.517 22.602 20.232 1.00 19.60 10 ALA C N 1
ATOM 4873 C CA . ALA C 1 29 ? -23.338 23.667 19.663 1.00 20.25 10 ALA C CA 1
ATOM 4874 C C . ALA C 1 29 ? -24.800 23.309 19.321 1.00 20.52 10 ALA C C 1
ATOM 4875 O O . ALA C 1 29 ? -25.591 24.212 18.939 1.00 20.20 10 ALA C O 1
ATOM 4877 N N A VAL C 1 30 ? -25.156 22.035 19.453 0.80 20.84 11 VAL C N 1
ATOM 4878 N N B VAL C 1 30 ? -25.162 22.032 19.462 0.20 20.12 11 VAL C N 1
ATOM 4879 C CA A VAL C 1 30 ? -26.496 21.575 19.034 0.80 21.38 11 VAL C CA 1
ATOM 4880 C CA B VAL C 1 30 ? -26.513 21.543 19.134 0.20 20.03 11 VAL C CA 1
ATOM 4881 C C A VAL C 1 30 ? -27.592 22.477 19.631 0.80 20.91 11 VAL C C 1
ATOM 4882 C C B VAL C 1 30 ? -27.610 22.476 19.662 0.20 20.59 11 VAL C C 1
ATOM 4883 O O A VAL C 1 30 ? -27.584 22.795 20.803 0.80 19.42 11 VAL C O 1
ATOM 4884 O O B VAL C 1 30 ? -27.630 22.801 20.845 0.20 20.42 11 VAL C O 1
ATOM 4891 N N . LYS C 1 31 ? -28.500 22.917 18.769 1.00 21.45 12 LYS C N 1
ATOM 4892 C CA . LYS C 1 31 ? -29.640 23.815 19.111 1.00 21.56 12 LYS C CA 1
ATOM 4893 C C . LYS C 1 31 ? -29.279 25.274 19.316 1.00 21.87 12 LYS C C 1
ATOM 4894 O O . LYS C 1 31 ? -30.182 26.110 19.395 1.00 22.98 12 LYS C O 1
ATOM 4900 N N . ARG C 1 32 ? -27.994 25.598 19.414 1.00 21.06 13 ARG C N 1
ATOM 4901 C CA . ARG C 1 32 ? -27.587 26.873 19.966 1.00 21.25 13 ARG C CA 1
ATOM 4902 C C . ARG C 1 32 ? -27.025 27.762 18.840 1.00 22.73 13 ARG C C 1
ATOM 4903 O O . ARG C 1 32 ? -27.782 28.532 18.254 1.00 22.92 13 ARG C O 1
ATOM 4911 N N . TRP C 1 33 ? -25.730 27.662 18.538 1.00 23.44 14 TRP C N 1
ATOM 4912 C CA . TRP C 1 33 ? -25.117 28.517 17.525 1.00 24.91 14 TRP C CA 1
ATOM 4913 C C . TRP C 1 33 ? -25.259 27.908 16.133 1.00 25.49 14 TRP C C 1
ATOM 4914 O O . TRP C 1 33 ? -24.382 27.189 15.624 1.00 26.08 14 TRP C O 1
ATOM 4925 N N . LEU C 1 34 ? -26.402 28.181 15.521 1.00 25.04 15 LEU C N 1
ATOM 4926 C CA . LEU C 1 34 ? -26.773 27.478 14.322 1.00 24.53 15 LEU C CA 1
ATOM 4927 C C . LEU C 1 34 ? -26.357 28.199 13.017 1.00 25.63 15 LEU C C 1
ATOM 4928 O O . LEU C 1 34 ? -26.110 27.528 11.999 1.00 24.89 15 LEU C O 1
ATOM 4933 N N . GLU C 1 35 ? -26.289 29.532 13.040 1.00 25.89 16 GLU C N 1
ATOM 4934 C CA . GLU C 1 35 ? -25.947 30.289 11.838 1.00 27.56 16 GLU C CA 1
ATOM 4935 C C . GLU C 1 35 ? -24.548 29.856 11.334 1.00 26.90 16 GLU C C 1
ATOM 4936 O O . GLU C 1 35 ? -23.593 29.977 12.067 1.00 27.73 16 GLU C O 1
ATOM 4942 N N . PRO C 1 36 ? -24.441 29.362 10.091 1.00 26.10 17 PRO C N 1
ATOM 4943 C CA . PRO C 1 36 ? -23.187 28.728 9.698 1.00 26.34 17 PRO C CA 1
ATOM 4944 C C . PRO C 1 36 ? -21.939 29.604 9.883 1.00 27.49 17 PRO C C 1
ATOM 4945 O O . PRO C 1 36 ? -20.917 29.105 10.328 1.00 26.38 17 PRO C O 1
ATOM 4949 N N . ASP C 1 37 ? -22.040 30.886 9.536 1.00 28.73 18 ASP C N 1
ATOM 4950 C CA . ASP C 1 37 ? -20.896 31.780 9.642 1.00 30.48 18 ASP C CA 1
ATOM 4951 C C . ASP C 1 37 ? -20.581 32.093 11.117 1.00 30.20 18 ASP C C 1
ATOM 4952 O O . ASP C 1 37 ? -19.420 32.170 11.482 1.00 30.96 18 ASP C O 1
ATOM 4957 N N . ARG C 1 38 ? -21.603 32.238 11.955 1.00 30.21 19 ARG C N 1
ATOM 4958 C CA . ARG C 1 38 ? -21.395 32.425 13.391 1.00 30.55 19 ARG C CA 1
ATOM 4959 C C . ARG C 1 38 ? -20.710 31.209 14.024 1.00 28.06 19 ARG C C 1
ATOM 4960 O O . ARG C 1 38 ? -19.784 31.370 14.796 1.00 27.57 19 ARG C O 1
ATOM 4968 N N . LEU C 1 39 ? -21.191 30.011 13.727 1.00 25.24 20 LEU C N 1
ATOM 4969 C CA . LEU C 1 39 ? -20.573 28.792 14.236 1.00 23.63 20 LEU C CA 1
ATOM 4970 C C . LEU C 1 39 ? -19.108 28.617 13.838 1.00 23.59 20 LEU C C 1
ATOM 4971 O O . LEU C 1 39 ? -18.282 28.283 14.689 1.00 22.69 20 LEU C O 1
ATOM 4976 N N . ALA C 1 40 ? -18.811 28.801 12.544 1.00 23.71 21 ALA C N 1
ATOM 4977 C CA . ALA C 1 40 ? -17.440 28.789 12.005 1.00 24.09 21 ALA C CA 1
ATOM 4978 C C . ALA C 1 40 ? -16.560 29.786 12.734 1.00 24.72 21 ALA C C 1
ATOM 4979 O O . ALA C 1 40 ? -15.454 29.449 13.154 1.00 23.59 21 ALA C O 1
ATOM 4981 N N . GLY C 1 41 ? -17.090 30.998 12.897 1.00 25.73 22 GLY C N 1
ATOM 4982 C CA . GLY C 1 41 ? -16.412 32.093 13.613 1.00 27.11 22 GLY C CA 1
ATOM 4983 C C . GLY C 1 41 ? -16.114 31.766 15.068 1.00 26.14 22 GLY C C 1
ATOM 4984 O O . GLY C 1 41 ? -15.062 32.072 15.572 1.00 27.74 22 GLY C O 1
ATOM 4985 N N . LEU C 1 42 ? -17.051 31.106 15.716 1.00 25.30 23 LEU C N 1
ATOM 4986 C CA . LEU C 1 42 ? -16.901 30.604 17.064 1.00 25.17 23 LEU C CA 1
ATOM 4987 C C . LEU C 1 42 ? -15.778 29.574 17.185 1.00 24.68 23 LEU C C 1
ATOM 4988 O O . LEU C 1 42 ? -14.897 29.698 18.047 1.00 24.45 23 LEU C O 1
ATOM 4993 N N . VAL C 1 43 ? -15.755 28.581 16.306 1.00 25.26 24 VAL C N 1
ATOM 4994 C CA . VAL C 1 43 ? -14.640 27.623 16.297 1.00 25.47 24 VAL C CA 1
ATOM 4995 C C . VAL C 1 43 ? -13.299 28.298 16.009 1.00 26.36 24 VAL C C 1
ATOM 4996 O O . VAL C 1 43 ? -12.299 28.069 16.708 1.00 25.99 24 VAL C O 1
ATOM 5000 N N . ARG C 1 44 ? -13.264 29.147 14.998 1.00 27.57 25 ARG C N 1
ATOM 5001 C CA . ARG C 1 44 ? -12.000 29.781 14.606 1.00 29.22 25 ARG C CA 1
ATOM 5002 C C . ARG C 1 44 ? -11.468 30.758 15.660 1.00 30.02 25 ARG C C 1
ATOM 5003 O O . ARG C 1 44 ? -10.269 30.748 15.950 1.00 29.23 25 ARG C O 1
ATOM 5011 N N . ASP C 1 45 ? -12.367 31.584 16.216 1.00 30.63 26 ASP C N 1
ATOM 5012 C CA . ASP C 1 45 ? -11.985 32.754 17.017 1.00 32.07 26 ASP C CA 1
ATOM 5013 C C . ASP C 1 45 ? -12.137 32.528 18.515 1.00 31.84 26 ASP C C 1
ATOM 5014 O O . ASP C 1 45 ? -11.313 32.989 19.292 1.00 32.94 26 ASP C O 1
ATOM 5019 N N . ASP C 1 46 ? -13.180 31.819 18.939 1.00 30.28 27 ASP C N 1
ATOM 5020 C CA . ASP C 1 46 ? -13.403 31.636 20.367 1.00 30.09 27 ASP C CA 1
ATOM 5021 C C . ASP C 1 46 ? -12.687 30.405 20.882 1.00 29.01 27 ASP C C 1
ATOM 5022 O O . ASP C 1 46 ? -12.058 30.457 21.941 1.00 29.38 27 ASP C O 1
ATOM 5027 N N . LEU C 1 47 ? -12.754 29.298 20.142 1.00 27.68 28 LEU C N 1
ATOM 5028 C CA . LEU C 1 47 ? -12.026 28.081 20.520 1.00 27.50 28 LEU C CA 1
ATOM 5029 C C . LEU C 1 47 ? -10.582 28.061 19.980 1.00 27.53 28 LEU C C 1
ATOM 5030 O O . LEU C 1 47 ? -9.733 27.357 20.513 1.00 27.68 28 LEU C O 1
ATOM 5035 N N . GLY C 1 48 ? -10.304 28.811 18.912 1.00 28.42 29 GLY C N 1
ATOM 5036 C CA . GLY C 1 48 ? -8.957 28.800 18.280 1.00 28.72 29 GLY C CA 1
ATOM 5037 C C . GLY C 1 48 ? -8.516 27.449 17.705 1.00 28.75 29 GLY C C 1
ATOM 5038 O O . GLY C 1 48 ? -7.349 27.069 17.801 1.00 27.91 29 GLY C O 1
ATOM 5039 N N . LEU C 1 49 ? -9.451 26.731 17.094 1.00 28.42 30 LEU C N 1
ATOM 5040 C CA . LEU C 1 49 ? -9.232 25.379 16.569 1.00 27.80 30 LEU C CA 1
ATOM 5041 C C . LEU C 1 49 ? -9.449 25.369 15.076 1.00 28.62 30 LEU C C 1
ATOM 5042 O O . LEU C 1 49 ? -10.070 26.276 14.553 1.00 28.86 30 LEU C O 1
ATOM 5047 N N . GLU C 1 50 ? -8.928 24.361 14.373 1.00 29.30 31 GLU C N 1
ATOM 5048 C CA . GLU C 1 50 ? -9.150 24.307 12.917 1.00 29.65 31 GLU C CA 1
ATOM 5049 C C . GLU C 1 50 ? -9.728 23.022 12.394 1.00 28.00 31 GLU C C 1
ATOM 5050 O O . GLU C 1 50 ? -10.262 23.016 11.296 1.00 27.39 31 GLU C O 1
ATOM 5056 N N . TYR C 1 51 ? -9.616 21.943 13.170 1.00 26.17 32 TYR C N 1
ATOM 5057 C CA . TYR C 1 51 ? -10.087 20.640 12.753 1.00 25.40 32 TYR C CA 1
ATOM 5058 C C . TYR C 1 51 ? -11.415 20.360 13.413 1.00 24.16 32 TYR C C 1
ATOM 5059 O O . TYR C 1 51 ? -11.548 20.467 14.637 1.00 23.31 32 TYR C O 1
ATOM 5068 N N . VAL C 1 52 ? -12.391 20.019 12.578 1.00 22.74 33 VAL C N 1
ATOM 5069 C CA . VAL C 1 52 ? -13.773 19.903 12.997 1.00 22.61 33 VAL C CA 1
ATOM 5070 C C . VAL C 1 52 ? -14.390 18.562 12.571 1.00 21.65 33 VAL C C 1
ATOM 5071 O O . VAL C 1 52 ? -14.172 18.090 11.468 1.00 22.03 33 VAL C O 1
ATOM 5075 N N . GLN C 1 53 ? -15.149 17.958 13.460 1.00 20.12 34 GLN C N 1
ATOM 5076 C CA . GLN C 1 53 ? -16.065 16.890 13.118 1.00 19.46 34 GLN C CA 1
ATOM 5077 C C . GLN C 1 53 ? -17.498 17.387 13.229 1.00 19.51 34 GLN C C 1
ATOM 5078 O O . GLN C 1 53 ? -17.934 17.768 14.301 1.00 20.25 34 GLN C O 1
ATOM 5084 N N . TYR C 1 54 ? -18.217 17.334 12.102 1.00 19.92 35 TYR C N 1
ATOM 5085 C CA . TYR C 1 54 ? -19.584 17.788 11.999 1.00 20.16 35 TYR C CA 1
ATOM 5086 C C . TYR C 1 54 ? -20.481 16.704 12.527 1.00 20.06 35 TYR C C 1
ATOM 5087 O O . TYR C 1 54 ? -20.245 15.505 12.288 1.00 21.94 35 TYR C O 1
ATOM 5096 N N . THR C 1 55 ? -21.462 17.104 13.285 1.00 18.86 36 THR C N 1
ATOM 5097 C CA . THR C 1 55 ? -22.405 16.140 13.869 1.00 18.45 36 THR C CA 1
ATOM 5098 C C . THR C 1 55 ? -23.710 16.033 13.079 1.00 18.33 36 THR C C 1
ATOM 5099 O O . THR C 1 55 ? -24.260 17.035 12.637 1.00 17.98 36 THR C O 1
ATOM 5103 N N . TYR C 1 56 ? -24.206 14.804 12.903 1.00 18.88 37 TYR C N 1
ATOM 5104 C CA . TYR C 1 56 ? -25.542 14.595 12.384 1.00 18.50 37 TYR C CA 1
ATOM 5105 C C . TYR C 1 56 ? -26.608 15.331 13.221 1.00 18.52 37 TYR C C 1
ATOM 5106 O O . TYR C 1 56 ? -27.710 15.548 12.733 1.00 18.89 37 TYR C O 1
ATOM 5115 N N . ASP C 1 57 ? -26.288 15.700 14.463 1.00 17.33 38 ASP C N 1
ATOM 5116 C CA . ASP C 1 57 ? -27.244 16.447 15.321 1.00 18.11 38 ASP C CA 1
ATOM 5117 C C . ASP C 1 57 ? -27.473 17.886 14.875 1.00 18.12 38 ASP C C 1
ATOM 5118 O O . ASP C 1 57 ? -28.308 18.575 15.460 1.00 20.55 38 ASP C O 1
ATOM 5123 N N . LEU C 1 58 ? -26.772 18.348 13.835 1.00 19.00 39 LEU C N 1
ATOM 5124 C CA . LEU C 1 58 ? -27.062 19.650 13.235 1.00 19.06 39 LEU C CA 1
ATOM 5125 C C . LEU C 1 58 ? -27.967 19.558 11.992 1.00 19.36 39 LEU C C 1
ATOM 5126 O O . LEU C 1 58 ? -28.763 20.443 11.773 1.00 18.55 39 LEU C O 1
ATOM 5131 N N . THR C 1 59 ? -27.849 18.475 11.217 1.00 19.72 40 THR C N 1
ATOM 5132 C CA . THR C 1 59 ? -28.712 18.215 10.041 1.00 19.64 40 THR C CA 1
ATOM 5133 C C . THR C 1 59 ? -28.933 16.705 9.937 1.00 19.64 40 THR C C 1
ATOM 5134 O O . THR C 1 59 ? -28.006 15.982 9.693 1.00 19.80 40 THR C O 1
ATOM 5138 N N . ASP C 1 60 ? -30.175 16.266 10.166 1.00 20.25 41 ASP C N 1
ATOM 5139 C CA . ASP C 1 60 ? -30.557 14.858 10.188 1.00 20.44 41 ASP C CA 1
ATOM 5140 C C . ASP C 1 60 ? -30.412 14.278 8.765 1.00 20.70 41 ASP C C 1
ATOM 5141 O O . ASP C 1 60 ? -31.041 14.790 7.802 1.00 19.81 41 ASP C O 1
ATOM 5146 N N . PRO C 1 61 ? -29.625 13.202 8.640 1.00 19.63 42 PRO C N 1
ATOM 5147 C CA . PRO C 1 61 ? -29.587 12.418 7.421 1.00 18.97 42 PRO C CA 1
ATOM 5148 C C . PRO C 1 61 ? -30.975 12.068 6.840 1.00 19.41 42 PRO C C 1
ATOM 5149 O O . PRO C 1 61 ? -31.134 12.053 5.610 1.00 20.16 42 PRO C O 1
ATOM 5153 N N . TRP C 1 62 ? -31.982 11.885 7.692 1.00 19.92 43 TRP C N 1
ATOM 5154 C CA . TRP C 1 62 ? -33.310 11.498 7.200 1.00 20.83 43 TRP C CA 1
ATOM 5155 C C . TRP C 1 62 ? -34.083 12.646 6.577 1.00 21.46 43 TRP C C 1
ATOM 5156 O O . TRP C 1 62 ? -35.099 12.435 5.977 1.00 20.90 43 TRP C O 1
ATOM 5167 N N . TRP C 1 63 ? -33.631 13.877 6.775 1.00 22.30 44 TRP C N 1
ATOM 5168 C CA . TRP C 1 63 ? -34.349 15.010 6.243 1.00 21.76 44 TRP C CA 1
ATOM 5169 C C . TRP C 1 63 ? -34.326 14.914 4.731 1.00 22.26 44 TRP C C 1
ATOM 5170 O O . TRP C 1 63 ? -33.355 14.424 4.162 1.00 20.21 44 TRP C O 1
ATOM 5181 N N . PRO C 1 64 ? -35.372 15.446 4.078 1.00 22.03 45 PRO C N 1
ATOM 5182 C CA . PRO C 1 64 ? -35.438 15.418 2.647 1.00 23.06 45 PRO C CA 1
ATOM 5183 C C . PRO C 1 64 ? -34.240 16.115 1.985 1.00 24.08 45 PRO C C 1
ATOM 5184 O O . PRO C 1 64 ? -33.747 17.133 2.497 1.00 23.15 45 PRO C O 1
ATOM 5188 N N . ASP C 1 65 ? -33.787 15.562 0.855 1.00 23.35 46 ASP C N 1
ATOM 5189 C CA . ASP C 1 65 ? -32.529 15.955 0.273 1.00 23.86 46 ASP C CA 1
ATOM 5190 C C . ASP C 1 65 ? -32.442 17.469 0.037 1.00 24.01 46 ASP C C 1
ATOM 5191 O O . ASP C 1 65 ? -31.383 18.040 0.258 1.00 24.50 46 ASP C O 1
ATOM 5196 N N . ILE C 1 66 ? -33.490 18.107 -0.488 1.00 24.08 47 ILE C N 1
ATOM 5197 C CA . ILE C 1 66 ? -33.372 19.528 -0.854 1.00 24.32 47 ILE C CA 1
ATOM 5198 C C . ILE C 1 66 ? -32.988 20.368 0.350 1.00 23.94 47 ILE C C 1
ATOM 5199 O O . ILE C 1 66 ? -32.003 21.101 0.306 1.00 24.54 47 ILE C O 1
ATOM 5204 N N . GLU C 1 67 ? -33.739 20.246 1.427 1.00 22.81 48 GLU C N 1
ATOM 5205 C CA . GLU C 1 67 ? -33.545 21.144 2.585 1.00 21.70 48 GLU C CA 1
ATOM 5206 C C . GLU C 1 67 ? -32.323 20.697 3.410 1.00 21.31 48 GLU C C 1
ATOM 5207 O O . GLU C 1 67 ? -31.573 21.527 3.902 1.00 20.81 48 GLU C O 1
ATOM 5213 N N . ARG C 1 68 ? -32.092 19.379 3.523 1.00 21.55 49 ARG C N 1
ATOM 5214 C CA . ARG C 1 68 ? -30.961 18.855 4.275 1.00 21.02 49 ARG C CA 1
ATOM 5215 C C . ARG C 1 68 ? -29.646 19.286 3.631 1.00 21.21 49 ARG C C 1
ATOM 5216 O O . ARG C 1 68 ? -28.728 19.756 4.303 1.00 21.82 49 ARG C O 1
ATOM 5224 N N . ASP C 1 69 ? -29.548 19.087 2.321 1.00 22.41 50 ASP C N 1
ATOM 5225 C CA . ASP C 1 69 ? -28.277 19.323 1.622 1.00 23.39 50 ASP C CA 1
AT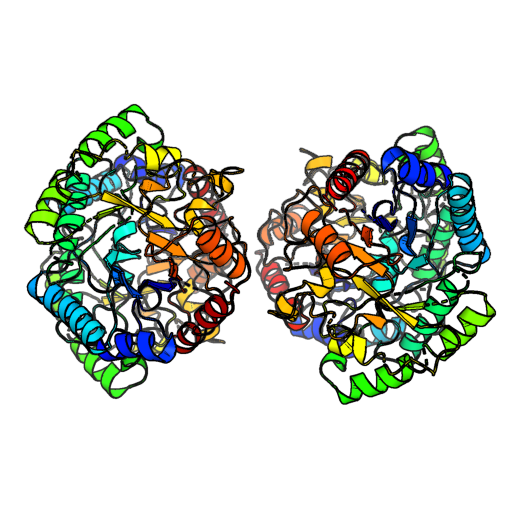OM 5226 C C . ASP C 1 69 ? -27.958 20.809 1.501 1.00 23.09 50 ASP C C 1
ATOM 5227 O O . ASP C 1 69 ? -26.768 21.183 1.523 1.00 21.16 50 ASP C O 1
ATOM 5232 N N . ARG C 1 70 ? -29.001 21.650 1.387 1.00 23.05 51 ARG C N 1
ATOM 5233 C CA . ARG C 1 70 ? -28.813 23.101 1.376 1.00 22.83 51 ARG C CA 1
ATOM 5234 C C . ARG C 1 70 ? -28.243 23.559 2.684 1.00 22.37 51 ARG C C 1
ATOM 5235 O O . ARG C 1 70 ? -27.350 24.389 2.743 1.00 23.58 51 ARG C O 1
ATOM 5243 N N . ARG C 1 71 ? -28.773 23.043 3.767 1.00 22.46 52 ARG C N 1
ATOM 5244 C CA . ARG C 1 71 ? -28.247 23.439 5.081 1.00 21.45 52 ARG C CA 1
ATOM 5245 C C . ARG C 1 71 ? -26.858 22.865 5.357 1.00 21.00 52 ARG C C 1
ATOM 5246 O O . ARG C 1 71 ? -25.995 23.558 5.889 1.00 20.47 52 ARG C O 1
ATOM 5254 N N . ALA C 1 72 ? -26.655 21.593 5.044 1.00 19.89 53 ALA C N 1
ATOM 5255 C CA . ALA C 1 72 ? -25.342 20.954 5.246 1.00 20.01 53 ALA C CA 1
ATOM 5256 C C . ALA C 1 72 ? -24.258 21.629 4.422 1.00 20.73 53 ALA C C 1
ATOM 5257 O O . ALA C 1 72 ? -23.125 21.807 4.887 1.00 21.33 53 ALA C O 1
ATOM 5259 N N . ILE C 1 73 ? -24.611 22.046 3.215 1.00 21.71 54 ILE C N 1
ATOM 5260 C CA . ILE C 1 73 ? -23.646 22.677 2.292 1.00 21.41 54 ILE C CA 1
ATOM 5261 C C . ILE C 1 73 ? -23.327 24.080 2.806 1.00 22.63 54 ILE C C 1
ATOM 5262 O O . ILE C 1 73 ? -22.168 24.545 2.729 1.00 23.13 54 ILE C O 1
ATOM 5267 N N . ALA C 1 74 ? -24.327 24.737 3.391 1.00 22.95 55 ALA C N 1
ATOM 5268 C CA . ALA C 1 74 ? -24.123 26.086 3.923 1.00 23.20 55 ALA C CA 1
ATOM 5269 C C . ALA C 1 74 ? -23.096 25.990 5.074 1.00 22.94 55 ALA C C 1
ATOM 5270 O O . ALA C 1 74 ? -22.158 26.791 5.143 1.00 22.45 55 ALA C O 1
ATOM 5272 N N . TYR C 1 75 ? -23.211 24.962 5.913 1.00 23.32 56 TYR C N 1
ATOM 5273 C CA . TYR C 1 75 ? -22.182 24.745 6.934 1.00 23.45 56 TYR C CA 1
ATOM 5274 C C . TYR C 1 75 ? -20.825 24.437 6.326 1.00 23.31 56 TYR C C 1
ATOM 5275 O O . TYR C 1 75 ? -19.854 25.009 6.773 1.00 23.13 56 TYR C O 1
ATOM 5284 N N . ALA C 1 76 ? -20.766 23.537 5.343 1.00 23.35 57 ALA C N 1
ATOM 5285 C CA . ALA C 1 76 ? -19.508 23.160 4.697 1.00 23.91 57 ALA C CA 1
ATOM 5286 C C . ALA C 1 76 ? -18.759 24.384 4.127 1.00 25.31 57 ALA C C 1
ATOM 5287 O O . ALA C 1 76 ? -17.535 24.482 4.229 1.00 24.67 57 ALA C O 1
ATOM 5289 N N . LYS C 1 77 ? -19.524 25.288 3.525 1.00 26.12 58 LYS C N 1
ATOM 5290 C CA . LYS C 1 77 ? -18.992 26.474 2.897 1.00 27.36 58 LYS C CA 1
ATOM 5291 C C . LYS C 1 77 ? -18.519 27.426 3.948 1.00 26.79 58 LYS C C 1
ATOM 5292 O O . LYS C 1 77 ? -17.422 27.973 3.813 1.00 26.35 58 LYS C O 1
ATOM 5298 N N . ALA C 1 78 ? -19.330 27.617 4.992 1.00 24.79 59 ALA C N 1
ATOM 5299 C CA . ALA C 1 78 ? -18.998 28.550 6.088 1.00 25.10 59 ALA C CA 1
ATOM 5300 C C . ALA C 1 78 ? -17.686 28.127 6.768 1.00 24.75 59 ALA C C 1
ATOM 5301 O O . ALA C 1 78 ? -16.831 28.972 7.057 1.00 24.73 59 ALA C O 1
ATOM 5303 N N . PHE C 1 79 ? -17.516 26.821 6.994 1.00 23.54 60 PHE C N 1
ATOM 5304 C CA . PHE C 1 79 ? -16.288 26.311 7.590 1.00 24.28 60 PHE C CA 1
ATOM 5305 C C . PHE C 1 79 ? -15.061 26.437 6.643 1.00 26.03 60 PHE C C 1
ATOM 5306 O O . PHE C 1 79 ? -14.024 26.894 7.101 1.00 25.66 60 PHE C O 1
ATOM 5314 N N . ARG C 1 80 ? -15.179 26.092 5.357 1.00 27.37 61 ARG C N 1
ATOM 5315 C CA . ARG C 1 80 ? -14.064 26.327 4.426 1.00 30.18 61 ARG C CA 1
ATOM 5316 C C . ARG C 1 80 ? -13.696 27.816 4.377 1.00 30.70 61 ARG C C 1
ATOM 5317 O O . ARG C 1 80 ? -12.535 28.151 4.376 1.00 31.65 61 ARG C O 1
ATOM 5325 N N . LYS C 1 81 ? -14.679 28.705 4.341 1.00 30.62 62 LYS C N 1
ATOM 5326 C CA . LYS C 1 81 ? -14.417 30.151 4.236 1.00 31.87 62 LYS C CA 1
ATOM 5327 C C . LYS C 1 81 ? -13.587 30.653 5.401 1.00 31.34 62 LYS C C 1
ATOM 5328 O O . LYS C 1 81 ? -12.734 31.501 5.229 1.00 30.71 62 LYS C O 1
ATOM 5334 N N . ALA C 1 82 ? -13.856 30.125 6.591 1.00 30.08 63 ALA C N 1
ATOM 5335 C CA . ALA C 1 82 ? -13.112 30.483 7.800 1.00 30.55 63 ALA C CA 1
ATOM 5336 C C . ALA C 1 82 ? -11.759 29.746 7.901 1.00 29.98 63 ALA C C 1
ATOM 5337 O O . ALA C 1 82 ? -11.052 29.902 8.891 1.00 30.60 63 ALA C O 1
ATOM 5339 N N . GLY C 1 83 ? -11.401 28.934 6.904 1.00 29.42 64 GLY C N 1
ATOM 5340 C CA . GLY C 1 83 ? -10.139 28.190 6.952 1.00 29.01 64 GLY C CA 1
ATOM 5341 C C . GLY C 1 83 ? -10.137 26.986 7.885 1.00 27.67 64 GLY C C 1
ATOM 5342 O O . GLY C 1 83 ? -9.086 26.559 8.332 1.00 28.49 64 GLY C O 1
ATOM 5343 N N . LEU C 1 84 ? -11.310 26.423 8.172 1.00 26.46 65 LEU C N 1
ATOM 5344 C CA . LEU C 1 84 ? -11.428 25.251 9.041 1.00 24.98 65 LEU C CA 1
ATOM 5345 C C . LEU C 1 84 ? -11.574 23.998 8.167 1.00 24.90 65 LEU C C 1
ATOM 5346 O O . LEU C 1 84 ? -12.061 24.084 7.053 1.00 25.07 65 LEU C O 1
ATOM 5351 N N . THR C 1 85 ? -11.162 22.841 8.666 1.00 24.19 66 THR C N 1
ATOM 5352 C CA . THR C 1 85 ? -11.260 21.596 7.925 1.00 24.60 66 THR C CA 1
ATOM 5353 C C . THR C 1 85 ? -12.253 20.691 8.615 1.00 24.48 66 THR C C 1
ATOM 5354 O O . THR C 1 85 ? -12.018 20.215 9.730 1.00 23.89 66 THR C O 1
ATOM 5358 N N . ILE C 1 86 ? -13.387 20.461 7.967 1.00 23.69 67 ILE C N 1
ATOM 5359 C CA . ILE C 1 86 ? -14.302 19.443 8.471 1.00 22.77 67 ILE C CA 1
ATOM 5360 C C . ILE C 1 86 ? -13.784 18.125 7.952 1.00 23.38 67 ILE C C 1
ATOM 5361 O O . ILE C 1 86 ? -13.846 17.847 6.744 1.00 23.48 67 ILE C O 1
ATOM 5366 N N . GLU C 1 87 ? -13.202 17.350 8.858 1.00 22.61 68 GLU C N 1
ATOM 5367 C CA . GLU C 1 87 ? -12.479 16.152 8.479 1.00 23.18 68 GLU C CA 1
ATOM 5368 C C . GLU C 1 87 ? -13.406 14.952 8.304 1.00 22.49 68 GLU C C 1
ATOM 5369 O O . GLU C 1 87 ? -13.071 14.000 7.549 1.00 22.53 68 GLU C O 1
ATOM 5375 N N . SER C 1 88 ? -14.547 15.012 8.995 1.00 20.84 69 SER C N 1
ATOM 5376 C CA . SER C 1 88 ? -15.566 13.975 8.969 1.00 20.64 69 SER C CA 1
ATOM 5377 C C . SER C 1 88 ? -16.905 14.498 9.522 1.00 19.62 69 SER C C 1
ATOM 5378 O O . SER C 1 88 ? -16.975 15.569 10.131 1.00 21.01 69 SER C O 1
ATOM 5381 N N . THR C 1 89 ? -17.964 13.761 9.233 1.00 19.97 70 THR C N 1
ATOM 5382 C CA . THR C 1 89 ? -19.288 13.905 9.871 1.00 18.62 70 THR C CA 1
ATOM 5383 C C . THR C 1 89 ? -19.443 12.701 10.788 1.00 18.42 70 THR C C 1
ATOM 5384 O O . THR C 1 89 ? -18.763 11.675 10.579 1.00 19.15 70 THR C O 1
ATOM 5388 N N . PHE C 1 90 ? -20.301 12.791 11.815 1.00 18.26 71 PHE C N 1
ATOM 5389 C CA . PHE C 1 90 ? -20.445 11.701 12.738 1.00 18.55 71 PHE C CA 1
ATOM 5390 C C . PHE C 1 90 ? -21.811 11.682 13.368 1.00 19.22 71 PHE C C 1
ATOM 5391 O O . PHE C 1 90 ? -22.396 12.739 13.659 1.00 20.37 71 PHE C O 1
ATOM 5399 N N . GLY C 1 91 ? -22.272 10.480 13.642 1.00 19.77 72 GLY C N 1
ATOM 5400 C CA . GLY C 1 91 ? -23.502 10.276 14.374 1.00 19.92 72 GLY C CA 1
ATOM 5401 C C . GLY C 1 91 ? -23.479 10.947 15.745 1.00 20.61 72 GLY C C 1
ATOM 5402 O O . GLY C 1 91 ? -22.431 11.008 16.412 1.00 18.87 72 GLY C O 1
ATOM 5403 N N . GLY C 1 92 ? -24.647 11.456 16.127 1.00 19.04 73 GLY C N 1
ATOM 5404 C CA . GLY C 1 92 ? -24.857 12.090 17.383 1.00 18.77 73 GLY C CA 1
ATOM 5405 C C . GLY C 1 92 ? -25.941 11.348 18.132 1.00 19.52 73 GLY C C 1
ATOM 5406 O O . GLY C 1 92 ? -26.161 10.145 17.971 1.00 17.22 73 GLY C O 1
ATOM 5407 N N . LEU C 1 93 ? -26.587 12.089 19.018 1.00 20.33 74 LEU C N 1
ATOM 5408 C CA . LEU C 1 93 ? -27.567 11.518 19.920 1.00 20.64 74 LEU C CA 1
ATOM 5409 C C . LEU C 1 93 ? -28.884 11.127 19.224 1.00 20.46 74 LEU C C 1
ATOM 5410 O O . LEU C 1 93 ? -29.493 10.122 19.607 1.00 19.59 74 LEU C O 1
ATOM 5415 N N . ALA C 1 94 ? -29.300 11.884 18.194 1.00 20.64 75 ALA C N 1
ATOM 5416 C CA . ALA C 1 94 ? -30.501 11.541 17.434 1.00 21.22 75 ALA C CA 1
ATOM 5417 C C . ALA C 1 94 ? -30.317 10.201 16.728 1.00 21.28 75 ALA C C 1
ATOM 5418 O O . ALA C 1 94 ? -31.215 9.354 16.748 1.00 24.13 75 ALA C O 1
ATOM 5420 N N . SER C 1 95 ? -29.147 9.988 16.147 1.00 21.05 76 SER C N 1
ATOM 5421 C CA . SER C 1 95 ? -28.807 8.730 15.507 1.00 20.88 76 SER C CA 1
ATOM 5422 C C . SER C 1 95 ? -28.710 7.594 16.533 1.00 21.41 76 SER C C 1
ATOM 5423 O O . SER C 1 95 ? -29.311 6.541 16.360 1.00 20.38 76 SER C O 1
ATOM 5426 N N . TYR C 1 96 ? -27.984 7.850 17.628 1.00 20.74 77 TYR C N 1
ATOM 5427 C CA . TYR C 1 96 ? -27.722 6.828 18.656 1.00 21.46 77 TYR C CA 1
ATOM 5428 C C . TYR C 1 96 ? -28.960 6.362 19.383 1.00 20.11 77 TYR C C 1
ATOM 5429 O O . TYR C 1 96 ? -28.929 5.338 20.057 1.00 20.46 77 TYR C O 1
ATOM 5438 N N . THR C 1 97 ? -30.063 7.098 19.250 1.00 20.25 78 THR C N 1
ATOM 5439 C CA . THR C 1 97 ? -31.333 6.701 19.880 1.00 20.38 78 THR C CA 1
ATOM 5440 C C . THR C 1 97 ? -31.860 5.336 19.357 1.00 20.09 78 THR C C 1
ATOM 5441 O O . THR C 1 97 ? -32.556 4.593 20.087 1.00 21.38 78 THR C O 1
ATOM 5445 N N . TYR C 1 98 ? -31.478 4.988 18.126 1.00 20.06 79 TYR C N 1
ATOM 5446 C CA . TYR C 1 98 ? -32.008 3.813 17.448 1.00 19.78 79 TYR C CA 1
ATOM 5447 C C . TYR C 1 98 ? -30.948 2.691 17.368 1.00 20.01 79 TYR C C 1
ATOM 5448 O O . TYR C 1 98 ? -29.785 2.925 17.629 1.00 20.93 79 TYR C O 1
ATOM 5457 N N . ASN C 1 99 ? -31.373 1.483 17.039 1.00 20.16 80 ASN C N 1
ATOM 5458 C CA . ASN C 1 99 ? -30.555 0.285 17.160 1.00 20.42 80 ASN C CA 1
ATOM 5459 C C . ASN C 1 99 ? -29.793 -0.054 15.865 1.00 20.98 80 ASN C C 1
ATOM 5460 O O . ASN C 1 99 ? -28.794 -0.795 15.910 1.00 22.35 80 ASN C O 1
ATOM 5465 N N . HIS C 1 100 ? -30.308 0.430 14.732 1.00 20.87 81 HIS C N 1
ATOM 5466 C CA . HIS C 1 100 ? -29.654 0.363 13.430 1.00 21.21 81 HIS C CA 1
ATOM 5467 C C . HIS C 1 100 ? -29.187 -1.077 13.118 1.00 22.08 81 HIS C C 1
ATOM 5468 O O . HIS C 1 100 ? -30.019 -2.004 13.096 1.00 22.85 81 HIS C O 1
ATOM 5475 N N . PHE C 1 101 ? -27.891 -1.282 12.919 1.00 21.95 82 PHE C N 1
ATOM 5476 C CA . PHE C 1 101 ? -27.437 -2.504 12.271 1.00 22.02 82 PHE C CA 1
ATOM 5477 C C . PHE C 1 101 ? -27.542 -3.766 13.094 1.00 22.95 82 PHE C C 1
ATOM 5478 O O . PHE C 1 101 ? -27.426 -4.855 12.543 1.00 23.45 82 PHE C O 1
ATOM 5486 N N . LEU C 1 102 ? -27.764 -3.639 14.403 1.00 23.21 83 LEU C N 1
ATOM 5487 C CA . LEU C 1 102 ? -27.897 -4.784 15.272 1.00 23.65 83 LEU C CA 1
ATOM 5488 C C . LEU C 1 102 ? -29.315 -4.961 15.774 1.00 23.55 83 LEU C C 1
ATOM 5489 O O . LEU C 1 102 ? -29.560 -5.805 16.659 1.00 24.17 83 LEU C O 1
ATOM 5494 N N . ALA C 1 103 ? -30.259 -4.209 15.185 1.00 22.57 84 ALA C N 1
ATOM 5495 C CA . ALA C 1 103 ? -31.669 -4.246 15.579 1.00 23.20 84 ALA C CA 1
ATOM 5496 C C . ALA C 1 103 ? -32.278 -5.658 15.464 1.00 24.10 84 ALA C C 1
ATOM 5497 O O . ALA C 1 103 ? -31.789 -6.500 14.699 1.00 25.10 84 ALA C O 1
ATOM 5499 N N . PRO C 1 104 ? -33.360 -5.918 16.206 1.00 24.10 85 PRO C N 1
ATOM 5500 C CA . PRO C 1 104 ? -33.946 -7.267 16.294 1.00 24.82 85 PRO C CA 1
ATOM 5501 C C . PRO C 1 104 ? -34.747 -7.796 15.084 1.00 26.55 85 PRO C C 1
ATOM 5502 O O . PRO C 1 104 ? -35.113 -8.956 15.087 1.00 26.35 85 PRO C O 1
ATOM 5506 N N . THR C 1 105 ? -35.020 -6.972 14.072 1.00 26.84 86 THR C N 1
ATOM 5507 C CA . THR C 1 105 ? -35.685 -7.432 12.850 1.00 27.37 86 THR C CA 1
ATOM 5508 C C . THR C 1 105 ? -34.848 -6.969 11.688 1.00 27.37 86 THR C C 1
ATOM 5509 O O . THR C 1 105 ? -34.124 -5.994 11.790 1.00 25.16 86 THR C O 1
ATOM 5513 N N . LEU C 1 106 ? -34.973 -7.672 10.568 1.00 27.88 87 LEU C N 1
ATOM 5514 C CA . LEU C 1 106 ? -34.234 -7.329 9.370 1.00 28.74 87 LEU C CA 1
ATOM 5515 C C . LEU C 1 106 ? -34.674 -5.978 8.830 1.00 27.79 87 LEU C C 1
ATOM 5516 O O . LEU C 1 106 ? -33.839 -5.233 8.304 1.00 27.78 87 LEU C O 1
ATOM 5521 N N . GLU C 1 107 ? -35.966 -5.670 8.924 1.00 28.04 88 GLU C N 1
ATOM 5522 C CA . GLU C 1 107 ? -36.472 -4.345 8.473 1.00 28.18 88 GLU C CA 1
ATOM 5523 C C . GLU C 1 107 ? -35.825 -3.220 9.276 1.00 26.19 88 GLU C C 1
ATOM 5524 O O . GLU C 1 107 ? -35.428 -2.192 8.707 1.00 24.59 88 GLU C O 1
ATOM 5530 N N . LEU C 1 108 ? -35.668 -3.420 10.591 1.00 25.47 89 LEU C N 1
ATOM 5531 C CA . LEU C 1 108 ? -34.973 -2.391 11.392 1.00 24.01 89 LEU C CA 1
ATOM 5532 C C . LEU C 1 108 ? -33.492 -2.273 11.011 1.00 24.31 89 LEU C C 1
ATOM 5533 O O . LEU C 1 108 ? -32.962 -1.162 10.921 1.00 22.70 89 LEU C O 1
ATOM 5538 N N . GLN C 1 109 ? -32.833 -3.405 10.758 1.00 24.10 90 GLN C N 1
ATOM 5539 C CA . GLN C 1 109 ? -31.477 -3.347 10.238 1.00 24.47 90 GLN C CA 1
ATOM 5540 C C . GLN C 1 109 ? -31.391 -2.597 8.919 1.00 24.44 90 GLN C C 1
ATOM 5541 O O . GLN C 1 109 ? -30.468 -1.825 8.743 1.00 23.01 90 GLN C O 1
ATOM 5547 N N A SER C 1 110 ? -32.345 -2.821 8.012 0.55 25.32 91 SER C N 1
ATOM 5548 N N B SER C 1 110 ? -32.352 -2.831 8.021 0.15 24.98 91 SER C N 1
ATOM 5549 N N C SER C 1 110 ? -32.358 -2.840 8.031 0.30 25.00 91 SER C N 1
ATOM 5550 C CA A SER C 1 110 ? -32.320 -2.179 6.687 0.55 25.59 91 SER C CA 1
ATOM 5551 C CA B SER C 1 110 ? -32.385 -2.183 6.702 0.15 25.22 91 SER C CA 1
ATOM 5552 C CA C SER C 1 110 ? -32.442 -2.206 6.710 0.30 25.14 91 SER C CA 1
ATOM 5553 C C A SER C 1 110 ? -32.556 -0.654 6.806 0.55 25.11 91 SER C C 1
ATOM 5554 C C B SER C 1 110 ? -32.556 -0.668 6.813 0.15 24.82 91 SER C C 1
ATOM 5555 C C C SER C 1 110 ? -32.563 -0.682 6.817 0.30 24.83 91 SER C C 1
ATOM 5556 O O A SER C 1 110 ? -32.036 0.127 6.008 0.55 24.33 91 SER C O 1
ATOM 5557 O O B SER C 1 110 ? -32.022 0.087 6.001 0.15 24.56 91 SER C O 1
ATOM 5558 O O C SER C 1 110 ? -31.995 0.063 6.018 0.30 24.38 91 SER C O 1
ATOM 5565 N N . LEU C 1 111 ? -33.307 -0.232 7.819 1.00 24.66 92 LEU C N 1
ATOM 5566 C CA . LEU C 1 111 ? -33.427 1.202 8.125 1.00 24.28 92 LEU C CA 1
ATOM 5567 C C . LEU C 1 111 ? -32.084 1.736 8.664 1.00 23.59 92 LEU C C 1
ATOM 5568 O O . LEU C 1 111 ? -31.741 2.910 8.467 1.00 24.22 92 LEU C O 1
ATOM 5573 N N . GLY C 1 112 ? -31.291 0.862 9.286 1.00 22.49 93 GLY C N 1
ATOM 5574 C CA . GLY C 1 112 ? -29.960 1.226 9.679 1.00 21.93 93 GLY C CA 1
ATOM 5575 C C . GLY C 1 112 ? -29.099 1.527 8.462 1.00 22.65 93 GLY C C 1
ATOM 5576 O O . GLY C 1 112 ? -28.410 2.536 8.408 1.00 20.92 93 GLY C O 1
ATOM 5577 N N . TYR C 1 113 ? -29.171 0.629 7.484 1.00 24.22 94 TYR C N 1
ATOM 5578 C CA . TYR C 1 113 ? -28.482 0.788 6.197 1.00 24.76 94 TYR C CA 1
ATOM 5579 C C . TYR C 1 113 ? -28.913 2.106 5.539 1.00 24.52 94 TYR C C 1
ATOM 5580 O O . TYR C 1 113 ? -28.079 2.840 4.987 1.00 24.96 94 TYR C O 1
ATOM 5589 N N . GLN C 1 114 ? -30.218 2.372 5.551 1.00 24.79 95 GLN C N 1
ATOM 5590 C CA . GLN C 1 114 ? -30.765 3.603 4.906 1.00 25.31 95 GLN C CA 1
ATOM 5591 C C . GLN C 1 114 ? -30.288 4.851 5.615 1.00 22.88 95 GLN C C 1
ATOM 5592 O O . GLN C 1 114 ? -29.950 5.831 4.982 1.00 23.97 95 GLN C O 1
ATOM 5598 N N . HIS C 1 115 ? -30.200 4.803 6.937 1.00 22.42 96 HIS C N 1
ATOM 5599 C CA . HIS C 1 115 ? -29.729 5.947 7.722 1.00 20.75 96 HIS C CA 1
ATOM 5600 C C . HIS C 1 115 ? -28.286 6.306 7.335 1.00 20.06 96 HIS C C 1
ATOM 5601 O O . HIS C 1 115 ? -27.962 7.463 7.054 1.00 19.33 96 HIS C O 1
ATOM 5608 N N . LEU C 1 116 ? -27.412 5.318 7.309 1.00 20.58 97 LEU C N 1
ATOM 5609 C CA . LEU C 1 116 ? -25.996 5.587 6.959 1.00 20.61 97 LEU C CA 1
ATOM 5610 C C . LEU C 1 116 ? -25.822 5.904 5.484 1.00 20.86 97 LEU C C 1
ATOM 5611 O O . LEU C 1 116 ? -24.956 6.687 5.083 1.00 21.67 97 LEU C O 1
ATOM 5616 N N . LYS C 1 117 ? -26.604 5.238 4.646 1.00 21.86 98 LYS C N 1
ATOM 5617 C CA . LYS C 1 117 ? -26.610 5.565 3.215 1.00 22.15 98 LYS C CA 1
ATOM 5618 C C . LYS C 1 117 ? -26.936 7.049 3.015 1.00 21.59 98 LYS C C 1
ATOM 5619 O O . LYS C 1 117 ? -26.277 7.758 2.298 1.00 21.10 98 LYS C O 1
ATOM 5625 N N . ARG C 1 118 ? -28.002 7.511 3.639 1.00 20.73 99 ARG C N 1
ATOM 5626 C CA . ARG C 1 118 ? -28.361 8.932 3.533 1.00 20.50 99 ARG C CA 1
ATOM 5627 C C . ARG C 1 118 ? -27.286 9.877 4.190 1.00 20.45 99 ARG C C 1
ATOM 5628 O O . ARG C 1 118 ? -27.008 10.974 3.682 1.00 18.32 99 ARG C O 1
ATOM 5636 N N . ALA C 1 119 ? -26.693 9.447 5.321 1.00 19.32 100 ALA C N 1
ATOM 5637 C CA . ALA C 1 119 ? -25.608 10.208 5.952 1.00 18.89 100 ALA C CA 1
ATOM 5638 C C . ALA C 1 119 ? -24.395 10.295 5.019 1.00 19.87 100 ALA C C 1
ATOM 5639 O O . ALA C 1 119 ? -23.727 11.342 4.933 1.00 19.89 100 ALA C O 1
ATOM 5641 N N . ILE C 1 120 ? -24.140 9.197 4.295 1.00 19.07 101 ILE C N 1
ATOM 5642 C CA . ILE C 1 120 ? -23.143 9.195 3.238 1.00 20.50 101 ILE C CA 1
ATOM 5643 C C . ILE C 1 120 ? -23.489 10.235 2.172 1.00 21.54 101 ILE C C 1
ATOM 5644 O O . ILE C 1 120 ? -22.595 11.013 1.761 1.00 22.77 101 ILE C O 1
ATOM 5649 N N . ASP C 1 121 ? -24.735 10.242 1.676 1.00 20.54 102 ASP C N 1
ATOM 5650 C CA . ASP C 1 121 ? -25.089 11.253 0.646 1.00 21.86 102 ASP C CA 1
ATOM 5651 C C . ASP C 1 121 ? -24.866 12.689 1.167 1.00 21.42 102 ASP C C 1
ATOM 5652 O O . ASP C 1 121 ? -24.399 13.544 0.451 1.00 21.17 102 ASP C O 1
ATOM 5665 N N . THR C 1 123 ? -22.827 13.701 3.592 1.00 21.83 104 THR C N 1
ATOM 5666 C CA . THR C 1 123 ? -21.397 13.905 3.747 1.00 20.77 104 THR C CA 1
ATOM 5667 C C . THR C 1 123 ? -20.726 14.222 2.381 1.00 21.66 104 THR C C 1
ATOM 5668 O O . THR C 1 123 ? -19.911 15.146 2.306 1.00 21.35 104 THR C O 1
ATOM 5672 N N . ALA C 1 124 ? -21.085 13.477 1.328 1.00 21.28 105 ALA C N 1
ATOM 5673 C CA . ALA C 1 124 ? -20.625 13.776 -0.033 1.00 22.96 105 ALA C CA 1
ATOM 5674 C C . ALA C 1 124 ? -21.126 15.174 -0.474 1.00 22.89 105 ALA C C 1
ATOM 5675 O O . ALA C 1 124 ? -20.368 15.941 -1.044 1.00 23.36 105 ALA C O 1
ATOM 5677 N N . ALA C 1 125 ? -22.371 15.530 -0.167 1.00 22.23 106 ALA C N 1
ATOM 5678 C CA . ALA C 1 125 ? -22.852 16.898 -0.486 1.00 22.18 106 ALA C CA 1
ATOM 5679 C C . ALA C 1 125 ? -21.934 17.960 0.101 1.00 21.02 106 ALA C C 1
ATOM 5680 O O . ALA C 1 125 ? -21.693 18.994 -0.536 1.00 21.70 106 ALA C O 1
ATOM 5690 N N . GLU C 1 127 ? -18.776 17.663 0.582 1.00 23.80 108 GLU C N 1
ATOM 5691 C CA . GLU C 1 127 ? -17.419 17.337 0.118 1.00 25.48 108 GLU C CA 1
ATOM 5692 C C . GLU C 1 127 ? -16.507 17.000 1.331 1.00 25.25 108 GLU C C 1
ATOM 5693 O O . GLU C 1 127 ? -15.353 17.408 1.376 1.00 24.85 108 GLU C O 1
ATOM 5699 N N . VAL C 1 128 ? -17.074 16.291 2.330 1.00 23.61 109 VAL C N 1
ATOM 5700 C CA . VAL C 1 128 ? -16.324 15.842 3.458 1.00 22.42 109 VAL C CA 1
ATOM 5701 C C . VAL C 1 128 ? -15.891 14.370 3.187 1.00 23.67 109 VAL C C 1
ATOM 5702 O O . VAL C 1 128 ? -16.652 13.600 2.622 1.00 22.90 109 VAL C O 1
ATOM 5706 N N . PRO C 1 129 ? -14.655 13.998 3.568 1.00 23.46 110 PRO C N 1
ATOM 5707 C CA . PRO C 1 129 ? -14.140 12.725 3.045 1.00 24.24 110 PRO C CA 1
ATOM 5708 C C . PRO C 1 129 ? -14.508 11.460 3.797 1.00 23.69 110 PRO C C 1
ATOM 5709 O O . PRO C 1 129 ? -14.277 10.375 3.260 1.00 24.08 110 PRO C O 1
ATOM 5713 N N . ALA C 1 130 ? -15.135 11.566 4.967 1.00 20.95 111 ALA C N 1
ATOM 5714 C CA . ALA C 1 130 ? -15.361 10.395 5.826 1.00 20.98 111 ALA C CA 1
ATOM 5715 C C . ALA C 1 130 ? -16.571 10.663 6.700 1.00 20.53 111 ALA C C 1
ATOM 5716 O O . ALA C 1 130 ? -16.897 11.824 6.972 1.00 19.86 111 ALA C O 1
ATOM 5718 N N . THR C 1 131 ? -17.254 9.580 7.087 1.00 20.88 112 THR C N 1
ATOM 5719 C CA . THR C 1 131 ? -18.307 9.637 8.056 1.00 19.19 112 THR C CA 1
ATOM 5720 C C . THR C 1 131 ? -18.269 8.405 8.924 1.00 19.72 112 THR C C 1
ATOM 5721 O O . THR C 1 131 ? -17.562 7.409 8.622 1.00 19.31 112 THR C O 1
ATOM 5725 N N . GLY C 1 132 ? -19.004 8.428 10.024 1.00 18.66 113 GLY C N 1
ATOM 5726 C CA . GLY C 1 132 ? -19.096 7.219 10.860 1.00 19.29 113 GLY C CA 1
ATOM 5727 C C . GLY C 1 132 ? -20.052 7.330 12.018 1.00 18.20 113 GLY C C 1
ATOM 5728 O O . GLY C 1 132 ? -20.656 8.361 12.207 1.00 18.97 113 GLY C O 1
ATOM 5737 N N . PRO C 1 134 ? -21.435 4.803 15.870 1.00 18.67 115 PRO C N 1
ATOM 5738 C CA . PRO C 1 134 ? -21.489 3.522 16.567 1.00 19.07 115 PRO C CA 1
ATOM 5739 C C . PRO C 1 134 ? -22.239 2.518 15.699 1.00 20.06 115 PRO C C 1
ATOM 5740 O O . PRO C 1 134 ? -23.129 2.909 14.954 1.00 19.68 115 PRO C O 1
ATOM 5744 N N . PHE C 1 135 ? -21.882 1.246 15.793 1.00 21.49 116 PHE C N 1
ATOM 5745 C CA . PHE C 1 135 ? -22.291 0.239 14.819 1.00 22.30 116 PHE C CA 1
ATOM 5746 C C . PHE C 1 135 ? -23.761 -0.143 14.940 1.00 23.55 116 PHE C C 1
ATOM 5747 O O . PHE C 1 135 ? -24.370 -0.546 13.957 1.00 25.52 116 PHE C O 1
ATOM 5755 N N . GLY C 1 136 ? -24.311 -0.023 16.146 1.00 23.44 117 GLY C N 1
ATOM 5756 C CA . GLY C 1 136 ? -25.666 -0.447 16.427 1.00 24.09 117 GLY C CA 1
ATOM 5757 C C . GLY C 1 136 ? -25.795 -1.063 17.797 1.00 24.28 117 GLY C C 1
ATOM 5758 O O . GLY C 1 136 ? -24.840 -1.121 18.595 1.00 24.74 117 GLY C O 1
ATOM 5759 N N . SER C 1 137 ? -26.979 -1.571 18.047 1.00 23.22 118 SER C N 1
ATOM 5760 C CA . SER C 1 137 ? -27.341 -1.992 19.369 1.00 23.17 118 SER C CA 1
ATOM 5761 C C . SER C 1 137 ? -28.311 -3.187 19.331 1.00 23.51 118 SER C C 1
ATOM 5762 O O . SER C 1 137 ? -29.278 -3.145 18.565 1.00 23.70 118 SER C O 1
ATOM 5765 N N . TYR C 1 138 ? -28.093 -4.208 20.182 1.00 23.60 119 TYR C N 1
ATOM 5766 C CA . TYR C 1 138 ? -29.005 -5.341 20.321 1.00 23.56 119 TYR C CA 1
ATOM 5767 C C . TYR C 1 138 ? -30.152 -5.007 21.293 1.00 23.95 119 TYR C C 1
ATOM 5768 O O . TYR C 1 138 ? -29.985 -4.284 22.247 1.00 24.90 119 TYR C O 1
ATOM 5777 N N . SER C 1 139 ? -31.307 -5.598 21.078 1.00 24.47 120 SER C N 1
ATOM 5778 C CA . SER C 1 139 ? -32.381 -5.554 22.081 1.00 25.21 120 SER C CA 1
ATOM 5779 C C . SER C 1 139 ? -31.963 -6.329 23.322 1.00 25.89 120 SER C C 1
ATOM 5780 O O . SER C 1 139 ? -31.043 -7.138 23.261 1.00 27.16 120 SER C O 1
ATOM 5783 N N . ALA C 1 140 ? -32.634 -6.078 24.446 1.00 26.77 121 ALA C N 1
ATOM 5784 C CA . ALA C 1 140 ? -32.381 -6.782 25.706 1.00 27.45 121 ALA C CA 1
ATOM 5785 C C . ALA C 1 140 ? -32.368 -8.311 25.573 1.00 28.73 121 ALA C C 1
ATOM 5786 O O . ALA C 1 140 ? -31.518 -8.966 26.181 1.00 29.32 121 ALA C O 1
ATOM 5788 N N . ALA C 1 141 ? -33.319 -8.865 24.828 1.00 28.92 122 ALA C N 1
ATOM 5789 C CA . ALA C 1 141 ? -33.382 -10.317 24.645 1.00 30.61 122 ALA C CA 1
ATOM 5790 C C . ALA C 1 141 ? -32.236 -10.840 23.740 1.00 30.42 122 ALA C C 1
ATOM 5791 O O . ALA C 1 141 ? -31.581 -11.818 24.063 1.00 30.39 122 ALA C O 1
ATOM 5793 N N . ASP C 1 142 ? -31.973 -10.154 22.627 1.00 29.41 123 ASP C N 1
ATOM 5794 C CA . ASP C 1 142 ? -30.941 -10.604 21.676 1.00 28.65 123 ASP C CA 1
ATOM 5795 C C . ASP C 1 142 ? -29.543 -10.527 22.273 1.00 28.01 123 ASP C C 1
ATOM 5796 O O . ASP C 1 142 ? -28.716 -11.436 22.073 1.00 27.62 123 ASP C O 1
ATOM 5801 N N . ALA C 1 143 ? -29.317 -9.476 23.065 1.00 26.32 124 ALA C N 1
ATOM 5802 C CA . ALA C 1 143 ? -28.058 -9.239 23.770 1.00 26.36 124 ALA C CA 1
ATOM 5803 C C . ALA C 1 143 ? -27.592 -10.389 24.638 1.00 27.43 124 ALA C C 1
ATOM 5804 O O . ALA C 1 143 ? -26.406 -10.508 24.907 1.00 28.67 124 ALA C O 1
ATOM 5806 N N . LEU C 1 144 ? -28.521 -11.217 25.097 1.00 29.61 125 LEU C N 1
ATOM 5807 C CA . LEU C 1 144 ? -28.229 -12.327 26.015 1.00 31.14 125 LEU C CA 1
ATOM 5808 C C . LEU C 1 144 ? -28.002 -13.648 25.256 1.00 31.61 125 LEU C C 1
ATOM 5809 O O . LEU C 1 144 ? -27.719 -14.687 25.864 1.00 32.41 125 LEU C O 1
ATOM 5814 N N . ASN C 1 145 ? -28.164 -13.620 23.933 1.00 30.92 126 ASN C N 1
ATOM 5815 C CA . ASN C 1 145 ? -28.119 -14.851 23.117 1.00 31.34 126 ASN C CA 1
ATOM 5816 C C . ASN C 1 145 ? -26.981 -14.784 22.067 1.00 30.28 126 ASN C C 1
ATOM 5817 O O . ASN C 1 145 ? -27.101 -14.100 21.054 1.00 27.99 126 ASN C O 1
ATOM 5822 N N . PRO C 1 146 ? -25.865 -15.475 22.325 1.00 30.72 127 PRO C N 1
ATOM 5823 C CA . PRO C 1 146 ? -24.719 -15.330 21.392 1.00 30.00 127 PRO C CA 1
ATOM 5824 C C . PRO C 1 146 ? -24.999 -15.712 19.940 1.00 29.51 127 PRO C C 1
ATOM 5825 O O . PRO C 1 146 ? -24.496 -15.047 19.033 1.00 27.99 127 PRO C O 1
ATOM 5829 N N . ALA C 1 147 ? -25.792 -16.760 19.733 1.00 29.82 128 ALA C N 1
ATOM 5830 C CA . ALA C 1 147 ? -26.129 -17.234 18.393 1.00 30.56 128 ALA C CA 1
ATOM 5831 C C . ALA C 1 147 ? -26.964 -16.180 17.637 1.00 30.43 128 ALA C C 1
ATOM 5832 O O . ALA C 1 147 ? -26.766 -15.879 16.458 1.00 30.21 128 ALA C O 1
ATOM 5834 N N . ARG C 1 148 ? -27.901 -15.586 18.331 1.00 30.59 129 ARG C N 1
ATOM 5835 C CA . ARG C 1 148 ? -28.641 -14.518 17.735 1.00 31.02 129 ARG C CA 1
ATOM 5836 C C . ARG C 1 148 ? -27.764 -13.275 17.468 1.00 29.19 129 ARG C C 1
ATOM 5837 O O . ARG C 1 148 ? -27.910 -12.645 16.416 1.00 28.04 129 ARG C O 1
ATOM 5845 N N . ARG C 1 149 ? -26.857 -12.928 18.385 1.00 27.76 130 ARG C N 1
ATOM 5846 C CA . ARG C 1 149 ? -25.990 -11.765 18.158 1.00 27.84 130 ARG C CA 1
ATOM 5847 C C . ARG C 1 149 ? -25.161 -11.985 16.893 1.00 27.61 130 ARG C C 1
ATOM 5848 O O . ARG C 1 149 ? -25.021 -11.088 16.081 1.00 25.92 130 ARG C O 1
ATOM 5856 N N . GLU C 1 150 ? -24.620 -13.196 16.722 1.00 28.66 131 GLU C N 1
ATOM 5857 C CA . GLU C 1 150 ? -23.774 -13.478 15.561 1.00 29.59 131 GLU C CA 1
ATOM 5858 C C . GLU C 1 150 ? -24.582 -13.511 14.238 1.00 30.09 131 GLU C C 1
ATOM 5859 O O . GLU C 1 150 ? -24.110 -13.074 13.191 1.00 30.12 131 GLU C O 1
ATOM 5865 N N . GLU C 1 151 ? -25.785 -14.055 14.305 1.00 30.32 132 GLU C N 1
ATOM 5866 C CA . GLU C 1 151 ? -26.670 -14.058 13.163 1.00 31.63 132 GLU C CA 1
ATOM 5867 C C . GLU C 1 151 ? -26.941 -12.626 12.663 1.00 29.52 132 GLU C C 1
ATOM 5868 O O . GLU C 1 151 ? -26.836 -12.328 11.457 1.00 28.77 132 GLU C O 1
ATOM 5874 N N . ILE C 1 152 ? -27.272 -11.757 13.611 1.00 26.81 133 ILE C N 1
ATOM 5875 C CA . ILE C 1 152 ? -27.549 -10.362 13.316 1.00 25.77 133 ILE C CA 1
ATOM 5876 C C . ILE C 1 152 ? -26.281 -9.672 12.811 1.00 24.54 133 ILE C C 1
ATOM 5877 O O . ILE C 1 152 ? -26.319 -8.903 11.847 1.00 22.23 133 ILE C O 1
ATOM 5882 N N . TYR C 1 153 ? -25.167 -9.932 13.488 1.00 25.03 134 TYR C N 1
ATOM 5883 C CA . TYR C 1 153 ? -23.878 -9.306 13.123 1.00 25.04 134 TYR C CA 1
ATOM 5884 C C . TYR C 1 153 ? -23.418 -9.639 11.698 1.00 25.73 134 TYR C C 1
ATOM 5885 O O . TYR C 1 153 ? -22.863 -8.759 11.003 1.00 25.16 134 TYR C O 1
ATOM 5894 N N . ALA C 1 154 ? -23.604 -10.897 11.271 1.00 26.29 135 ALA C N 1
ATOM 5895 C CA . ALA C 1 154 ? -23.129 -11.312 9.919 1.00 27.41 135 ALA C CA 1
ATOM 5896 C C . ALA C 1 154 ? -23.798 -10.431 8.858 1.00 27.87 135 ALA C C 1
ATOM 5897 O O . ALA C 1 154 ? -23.135 -9.962 7.918 1.00 27.24 135 ALA C O 1
ATOM 5899 N N . ILE C 1 155 ? -25.112 -10.216 9.017 1.00 27.00 136 ILE C N 1
ATOM 5900 C CA . ILE C 1 155 ? -25.872 -9.339 8.095 1.00 27.58 136 ILE C CA 1
ATOM 5901 C C . ILE C 1 155 ? -25.388 -7.879 8.181 1.00 26.84 136 ILE C C 1
ATOM 5902 O O . ILE C 1 155 ? -25.205 -7.220 7.149 1.00 26.76 136 ILE C O 1
ATOM 5907 N N . ALA C 1 156 ? -25.202 -7.394 9.410 1.00 23.85 137 ALA C N 1
ATOM 5908 C CA . ALA C 1 156 ? -24.679 -6.052 9.637 1.00 24.30 137 ALA C CA 1
ATOM 5909 C C . ALA C 1 156 ? -23.347 -5.866 8.924 1.00 24.18 137 ALA C C 1
ATOM 5910 O O . ALA C 1 156 ? -23.132 -4.879 8.251 1.00 23.85 137 ALA C O 1
ATOM 5912 N N A ARG C 1 157 ? -22.461 -6.841 9.104 0.50 24.93 138 ARG C N 1
ATOM 5913 N N B ARG C 1 157 ? -22.458 -6.830 9.080 0.50 25.44 138 ARG C N 1
ATOM 5914 C CA A ARG C 1 157 ? -21.123 -6.852 8.516 0.50 25.25 138 ARG C CA 1
ATOM 5915 C CA B ARG C 1 157 ? -21.137 -6.734 8.499 0.50 26.16 138 ARG C CA 1
ATOM 5916 C C A ARG C 1 157 ? -21.202 -6.700 6.997 0.50 26.12 138 ARG C C 1
ATOM 5917 C C B ARG C 1 157 ? -21.212 -6.669 6.973 0.50 26.62 138 ARG C C 1
ATOM 5918 O O A ARG C 1 157 ? -20.534 -5.845 6.401 0.50 25.92 138 ARG C O 1
ATOM 5919 O O B ARG C 1 157 ? -20.540 -5.845 6.341 0.50 26.43 138 ARG C O 1
ATOM 5934 N N . ASP C 1 158 ? -22.035 -7.540 6.397 1.00 26.98 139 ASP C N 1
ATOM 5935 C CA . ASP C 1 158 ? -22.314 -7.524 4.949 1.00 27.82 139 ASP C CA 1
ATOM 5936 C C . ASP C 1 158 ? -22.890 -6.166 4.477 1.00 26.78 139 ASP C C 1
ATOM 5937 O O . ASP C 1 158 ? -22.531 -5.663 3.434 1.00 26.86 139 ASP C O 1
ATOM 5950 N N . TRP C 1 160 ? -22.228 -3.237 5.872 1.00 24.17 141 TRP C N 1
ATOM 5951 C CA . TRP C 1 160 ? -21.147 -2.234 5.903 1.00 24.12 141 TRP C CA 1
ATOM 5952 C C . TRP C 1 160 ? -20.207 -2.403 4.696 1.00 24.85 141 TRP C C 1
ATOM 5953 O O . TRP C 1 160 ? -19.642 -1.412 4.233 1.00 24.31 141 TRP C O 1
ATOM 5964 N N . ILE C 1 161 ? -20.044 -3.641 4.222 1.00 25.57 142 ILE C N 1
ATOM 5965 C CA . ILE C 1 161 ? -19.312 -3.901 2.975 1.00 27.43 142 ILE C CA 1
ATOM 5966 C C . ILE C 1 161 ? -20.038 -3.195 1.813 1.00 28.43 142 ILE C C 1
ATOM 5967 O O . ILE C 1 161 ? -19.400 -2.477 1.027 1.00 29.39 142 ILE C O 1
ATOM 5972 N N . GLU C 1 162 ? -21.355 -3.370 1.711 1.00 28.57 143 GLU C N 1
ATOM 5973 C CA . GLU C 1 162 ? -22.106 -2.688 0.646 1.00 30.12 143 GLU C CA 1
ATOM 5974 C C . GLU C 1 162 ? -22.070 -1.163 0.808 1.00 28.16 143 GLU C C 1
ATOM 5975 O O . GLU C 1 162 ? -21.932 -0.447 -0.193 1.00 27.79 143 GLU C O 1
ATOM 5981 N N . LEU C 1 163 ? -22.125 -0.682 2.053 1.00 26.37 144 LEU C N 1
ATOM 5982 C CA . LEU C 1 163 ? -22.068 0.770 2.297 1.00 26.17 144 LEU C CA 1
ATOM 5983 C C . LEU C 1 163 ? -20.692 1.368 2.026 1.00 26.00 144 LEU C C 1
ATOM 5984 O O . LEU C 1 163 ? -20.603 2.505 1.559 1.00 26.25 144 LEU C O 1
ATOM 5989 N N . ALA C 1 164 ? -19.615 0.611 2.280 1.00 25.70 145 ALA C N 1
ATOM 5990 C CA . ALA C 1 164 ? -18.275 1.111 1.934 1.00 26.27 145 ALA C CA 1
ATOM 5991 C C . ALA C 1 164 ? -18.170 1.305 0.418 1.00 26.55 145 ALA C C 1
ATOM 5992 O O . ALA C 1 164 ? -17.654 2.335 -0.036 1.00 26.63 145 ALA C O 1
ATOM 5994 N N . ALA C 1 165 ? -18.672 0.327 -0.354 1.00 27.29 146 ALA C N 1
ATOM 5995 C CA . ALA C 1 165 ? -18.754 0.404 -1.832 1.00 27.50 146 ALA C CA 1
ATOM 5996 C C . ALA C 1 165 ? -19.568 1.635 -2.329 1.00 27.50 146 ALA C C 1
ATOM 5997 O O . ALA C 1 165 ? -19.143 2.356 -3.236 1.00 27.58 146 ALA C O 1
ATOM 5999 N N . TYR C 1 166 ? -20.737 1.839 -1.734 1.00 26.52 147 TYR C N 1
ATOM 6000 C CA . TYR C 1 166 ? -21.592 2.986 -2.028 1.00 27.59 147 TYR C CA 1
ATOM 6001 C C . TYR C 1 166 ? -20.902 4.319 -1.704 1.00 27.49 147 TYR C C 1
ATOM 6002 O O . TYR C 1 166 ? -20.992 5.265 -2.514 1.00 28.37 147 TYR C O 1
ATOM 6011 N N . ALA C 1 167 ? -20.275 4.380 -0.517 1.00 26.51 148 ALA C N 1
ATOM 6012 C CA . ALA C 1 167 ? -19.423 5.499 -0.101 1.00 26.73 148 ALA C CA 1
ATOM 6013 C C . ALA C 1 167 ? -18.324 5.811 -1.130 1.00 28.67 148 ALA C C 1
ATOM 6014 O O . ALA C 1 167 ? -18.142 6.993 -1.485 1.00 28.59 148 ALA C O 1
ATOM 6016 N N . LYS C 1 168 ? -17.614 4.774 -1.614 1.00 29.13 149 LYS C N 1
ATOM 6017 C CA . LYS C 1 168 ? -16.575 4.992 -2.634 1.00 31.38 149 LYS C CA 1
ATOM 6018 C C . LYS C 1 168 ? -17.185 5.646 -3.866 1.00 31.43 149 LYS C C 1
ATOM 6019 O O . LYS C 1 168 ? -16.652 6.630 -4.348 1.00 32.09 149 LYS C O 1
ATOM 6025 N N A ARG C 1 169 ? -18.306 5.120 -4.347 0.70 32.21 150 ARG C N 1
ATOM 6026 N N B ARG C 1 169 ? -18.291 5.065 -4.356 0.30 31.61 150 ARG C N 1
ATOM 6027 C CA A ARG C 1 169 ? -18.992 5.677 -5.529 0.70 32.48 150 ARG C CA 1
ATOM 6028 C CA B ARG C 1 169 ? -19.134 5.635 -5.434 0.30 31.65 150 ARG C CA 1
ATOM 6029 C C A ARG C 1 169 ? -19.540 7.098 -5.304 0.70 31.68 150 ARG C C 1
ATOM 6030 C C B ARG C 1 169 ? -19.316 7.124 -5.252 0.30 31.37 150 ARG C C 1
ATOM 6031 O O A ARG C 1 169 ? -19.788 7.823 -6.254 0.70 31.32 150 ARG C O 1
ATOM 6032 O O B ARG C 1 169 ? -19.058 7.912 -6.160 0.30 31.72 150 ARG C O 1
ATOM 6047 N N . GLN C 1 170 ? -19.749 7.495 -4.047 1.00 30.43 151 GLN C N 1
ATOM 6048 C CA . GLN C 1 170 ? -20.106 8.883 -3.736 1.00 30.20 151 GLN C CA 1
ATOM 6049 C C . GLN C 1 170 ? -18.939 9.818 -3.416 1.00 29.87 151 GLN C C 1
ATOM 6050 O O . GLN C 1 170 ? -19.172 10.983 -3.088 1.00 29.47 151 GLN C O 1
ATOM 6056 N N . GLY C 1 171 ? -17.706 9.311 -3.511 1.00 30.35 152 GLY C N 1
ATOM 6057 C CA . GLY C 1 171 ? -16.512 10.123 -3.311 1.00 29.76 152 GLY C CA 1
ATOM 6058 C C . GLY C 1 171 ? -15.913 10.108 -1.906 1.00 28.07 152 GLY C C 1
ATOM 6059 O O . GLY C 1 171 ? -14.916 10.733 -1.696 1.00 27.53 152 GLY C O 1
ATOM 6060 N N . LEU C 1 172 ? -16.489 9.384 -0.947 1.00 27.31 153 LEU C N 1
ATOM 6061 C CA . LEU C 1 172 ? -15.879 9.288 0.398 1.00 26.79 153 LEU C CA 1
ATOM 6062 C C . LEU C 1 172 ? -14.591 8.413 0.404 1.00 28.02 153 LEU C C 1
ATOM 6063 O O . LEU C 1 172 ? -14.410 7.571 -0.460 1.00 29.19 153 LEU C O 1
ATOM 6068 N N . SER C 1 173 ? -13.683 8.664 1.344 1.00 27.86 154 SER C N 1
ATOM 6069 C CA . SER C 1 173 ? -12.418 7.920 1.434 1.00 28.73 154 SER C CA 1
ATOM 6070 C C . SER C 1 173 ? -12.393 6.929 2.582 1.00 27.56 154 SER C C 1
ATOM 6071 O O . SER C 1 173 ? -11.554 6.050 2.609 1.00 27.83 154 SER C O 1
ATOM 6082 N N . LEU C 1 175 ? -14.805 5.166 6.179 1.00 23.15 156 LEU C N 1
ATOM 6083 C CA . LEU C 1 175 ? -15.900 5.121 7.168 1.00 22.56 156 LEU C CA 1
ATOM 6084 C C . LEU C 1 175 ? -15.299 4.766 8.517 1.00 22.43 156 LEU C C 1
ATOM 6085 O O . LEU C 1 175 ? -14.230 4.110 8.573 1.00 23.60 156 LEU C O 1
ATOM 6090 N N . TYR C 1 176 ? -15.962 5.191 9.590 1.00 21.39 157 TYR C N 1
ATOM 6091 C CA . TYR C 1 176 ? -15.545 4.883 10.941 1.00 21.36 157 TYR C CA 1
ATOM 6092 C C . TYR C 1 176 ? -16.657 4.165 11.724 1.00 21.32 157 TYR C C 1
ATOM 6093 O O . TYR C 1 176 ? -17.865 4.416 11.531 1.00 19.84 157 TYR C O 1
ATOM 6102 N N . VAL C 1 177 ? -16.211 3.308 12.638 1.00 21.56 158 VAL C N 1
ATOM 6103 C CA . VAL C 1 177 ? -17.048 2.756 13.680 1.00 20.92 158 VAL C CA 1
ATOM 6104 C C . VAL C 1 177 ? -16.498 3.176 15.069 1.00 21.21 158 VAL C C 1
ATOM 6105 O O . VAL C 1 177 ? -15.294 3.073 15.336 1.00 21.02 158 VAL C O 1
ATOM 6109 N N . GLU C 1 178 ? -17.402 3.615 15.959 1.00 20.23 159 GLU C N 1
ATOM 6110 C CA . GLU C 1 178 ? -17.077 4.002 17.317 1.00 20.44 159 GLU C CA 1
ATOM 6111 C C . GLU C 1 178 ? -17.529 2.938 18.329 1.00 20.31 159 GLU C C 1
ATOM 6112 O O . GLU C 1 178 ? -18.724 2.745 18.543 1.00 20.27 159 GLU C O 1
ATOM 6118 N N . PRO C 1 179 ? -16.572 2.224 18.948 1.00 21.12 160 PRO C N 1
ATOM 6119 C CA . PRO C 1 179 ? -16.986 1.310 20.013 1.00 21.56 160 PRO C CA 1
ATOM 6120 C C . PRO C 1 179 ? -17.612 2.034 21.195 1.00 21.44 160 PRO C C 1
ATOM 6121 O O . PRO C 1 179 ? -17.292 3.174 21.452 1.00 22.67 160 PRO C O 1
ATOM 6125 N N . VAL C 1 180 ? -18.421 1.306 21.946 1.00 21.90 161 VAL C N 1
ATOM 6126 C CA . VAL C 1 180 ? -19.267 1.843 23.003 1.00 22.10 161 VAL C CA 1
ATOM 6127 C C . VAL C 1 180 ? -19.126 1.051 24.305 1.00 22.20 161 VAL C C 1
ATOM 6128 O O . VAL C 1 180 ? -18.848 -0.107 24.287 1.00 23.96 161 VAL C O 1
ATOM 6132 N N . PRO C 1 181 ? -19.330 1.679 25.452 1.00 23.45 162 PRO C N 1
ATOM 6133 C CA . PRO C 1 181 ? -19.169 0.995 26.711 1.00 23.44 162 PRO C CA 1
ATOM 6134 C C . PRO C 1 181 ? -20.424 0.233 27.157 1.00 23.80 162 PRO C C 1
ATOM 6135 O O . PRO C 1 181 ? -20.836 0.386 28.318 1.00 23.84 162 PRO C O 1
ATOM 6139 N N . LEU C 1 182 ? -20.996 -0.580 26.247 1.00 23.29 163 LEU C N 1
ATOM 6140 C CA . LEU C 1 182 ? -22.221 -1.336 26.518 1.00 23.95 163 LEU C CA 1
ATOM 6141 C C . LEU C 1 182 ? -22.011 -2.802 26.073 1.00 24.83 163 LEU C C 1
ATOM 6142 O O . LEU C 1 182 ? -21.613 -3.064 24.908 1.00 24.63 163 LEU C O 1
ATOM 6147 N N . ALA C 1 183 ? -22.315 -3.727 26.983 1.00 24.60 164 ALA C N 1
ATOM 6148 C CA . ALA C 1 183 ? -22.265 -5.171 26.713 1.00 25.88 164 ALA C CA 1
ATOM 6149 C C . ALA C 1 183 ? -23.368 -5.590 25.750 1.00 25.24 164 ALA C C 1
ATOM 6150 O O . ALA C 1 183 ? -23.291 -6.656 25.150 1.00 25.45 164 ALA C O 1
ATOM 6152 N N . THR C 1 184 ? -24.411 -4.756 25.641 1.00 24.28 165 THR C N 1
ATOM 6153 C CA . THR C 1 184 ? -25.554 -4.991 24.770 1.00 24.01 165 THR C CA 1
ATOM 6154 C C . THR C 1 184 ? -25.356 -4.458 23.342 1.00 24.18 165 THR C C 1
ATOM 6155 O O . THR C 1 184 ? -26.271 -4.541 22.515 1.00 24.18 165 THR C O 1
ATOM 6159 N N . GLU C 1 185 ? -24.163 -3.938 23.047 1.00 24.16 166 GLU C N 1
ATOM 6160 C CA . GLU C 1 185 ? -23.854 -3.411 21.734 1.00 23.98 166 GLU C CA 1
ATOM 6161 C C . GLU C 1 185 ? -22.531 -4.016 21.288 1.00 24.39 166 GLU C C 1
ATOM 6162 O O . GLU C 1 185 ? -21.832 -4.700 22.051 1.00 24.96 166 GLU C O 1
ATOM 6168 N N . PHE C 1 186 ? -22.185 -3.785 20.051 1.00 23.89 167 PHE C N 1
ATOM 6169 C CA . PHE C 1 186 ? -20.957 -4.346 19.526 1.00 23.47 167 PHE C CA 1
ATOM 6170 C C . PHE C 1 186 ? -20.490 -3.427 18.449 1.00 23.64 167 PHE C C 1
ATOM 6171 O O . PHE C 1 186 ? -21.295 -2.991 17.654 1.00 25.32 167 PHE C O 1
ATOM 6179 N N . PRO C 1 187 ? -19.193 -3.124 18.401 1.00 23.53 168 PRO C N 1
ATOM 6180 C CA . PRO C 1 187 ? -18.110 -3.502 19.300 1.00 23.59 168 PRO C CA 1
ATOM 6181 C C . PRO C 1 187 ? -18.104 -2.681 20.605 1.00 23.86 168 PRO C C 1
ATOM 6182 O O . PRO C 1 187 ? -18.387 -1.462 20.588 1.00 23.17 168 PRO C O 1
ATOM 6186 N N A SER C 1 188 ? -17.873 -3.349 21.736 0.50 24.00 169 SER C N 1
ATOM 6187 N N B SER C 1 188 ? -17.790 -3.340 21.721 0.50 23.77 169 SER C N 1
ATOM 6188 C CA A SER C 1 188 ? -17.638 -2.667 23.000 0.50 23.90 169 SER C CA 1
ATOM 6189 C CA B SER C 1 188 ? -17.656 -2.675 23.005 0.50 23.40 169 SER C CA 1
ATOM 6190 C C A SER C 1 188 ? -16.146 -2.678 23.315 0.50 24.02 169 SER C C 1
ATOM 6191 C C B SER C 1 188 ? -16.218 -2.700 23.537 0.50 23.60 169 SER C C 1
ATOM 6192 O O A SER C 1 188 ? -15.492 -1.633 23.301 0.50 22.82 169 SER C O 1
ATOM 6193 O O B SER C 1 188 ? -15.689 -1.680 23.974 0.50 22.11 169 SER C O 1
ATOM 6198 N N . SER C 1 189 ? -15.585 -3.875 23.512 1.00 24.73 170 SER C N 1
ATOM 6199 C CA . SER C 1 189 ? -14.168 -4.002 23.906 1.00 24.87 170 SER C CA 1
ATOM 6200 C C . SER C 1 189 ? -13.153 -3.802 22.800 1.00 25.60 170 SER C C 1
ATOM 6201 O O . SER C 1 189 ? -13.483 -3.824 21.593 1.00 25.28 170 SER C O 1
ATOM 6204 N N . ALA C 1 190 ? -11.887 -3.638 23.199 1.00 25.93 171 ALA C N 1
ATOM 6205 C CA . ALA C 1 190 ? -10.804 -3.573 22.217 1.00 26.52 171 ALA C CA 1
ATOM 6206 C C . ALA C 1 190 ? -10.764 -4.883 21.394 1.00 26.81 171 ALA C C 1
ATOM 6207 O O . ALA C 1 190 ? -10.506 -4.858 20.182 1.00 26.89 171 ALA C O 1
ATOM 6209 N N . ALA C 1 191 ? -11.049 -6.004 22.051 1.00 27.23 172 ALA C N 1
ATOM 6210 C CA . ALA C 1 191 ? -11.079 -7.327 21.392 1.00 27.60 172 ALA C CA 1
ATOM 6211 C C . ALA C 1 191 ? -12.203 -7.398 20.349 1.00 26.93 172 ALA C C 1
ATOM 6212 O O . ALA C 1 191 ? -11.974 -7.893 19.230 1.00 28.38 172 ALA C O 1
ATOM 6214 N N . ASP C 1 192 ? -13.391 -6.895 20.691 1.00 26.79 173 ASP C N 1
ATOM 6215 C CA . ASP C 1 192 ? -14.525 -6.797 19.741 1.00 26.15 173 ASP C CA 1
ATOM 6216 C C . ASP C 1 192 ? -14.155 -5.927 18.547 1.00 25.42 173 ASP C C 1
ATOM 6217 O O . ASP C 1 192 ? -14.434 -6.266 17.395 1.00 24.34 173 ASP C O 1
ATOM 6222 N N . ALA C 1 193 ? -13.521 -4.796 18.835 1.00 24.84 174 ALA C N 1
ATOM 6223 C CA . ALA C 1 193 ? -13.159 -3.823 17.807 1.00 24.22 174 ALA C CA 1
ATOM 6224 C C . ALA C 1 193 ? -12.120 -4.431 16.902 1.00 24.62 174 ALA C C 1
ATOM 6225 O O . ALA C 1 193 ? -12.185 -4.272 15.690 1.00 26.78 174 ALA C O 1
ATOM 6227 N N . ALA C 1 194 ? -11.195 -5.198 17.472 1.00 25.22 175 ALA C N 1
ATOM 6228 C CA . ALA C 1 194 ? -10.206 -5.910 16.669 1.00 23.97 175 ALA C CA 1
ATOM 6229 C C . ALA C 1 194 ? -10.863 -6.924 15.701 1.00 25.07 175 ALA C C 1
ATOM 6230 O O . ALA C 1 194 ? -10.391 -7.141 14.563 1.00 23.83 175 ALA C O 1
ATOM 6232 N N . ARG C 1 195 ? -11.936 -7.556 16.155 1.00 24.68 176 ARG C N 1
ATOM 6233 C CA . ARG C 1 195 ? -12.584 -8.629 15.384 1.00 25.80 176 ARG C CA 1
ATOM 6234 C C . ARG C 1 195 ? -13.369 -7.991 14.244 1.00 25.01 176 ARG C C 1
ATOM 6235 O O . ARG C 1 195 ? -13.376 -8.489 13.136 1.00 24.10 176 ARG C O 1
ATOM 6243 N N . LEU C 1 196 ? -14.092 -6.907 14.542 1.00 24.75 177 LEU C N 1
ATOM 6244 C CA . LEU C 1 196 ? -14.767 -6.129 13.493 1.00 24.29 177 LEU C CA 1
ATOM 6245 C C . LEU C 1 196 ? -13.769 -5.704 12.415 1.00 23.92 177 LEU C C 1
ATOM 6246 O O . LEU C 1 196 ? -14.038 -5.855 11.222 1.00 25.74 177 LEU C O 1
ATOM 6259 N N . ALA C 1 198 ? -10.728 -6.948 11.594 1.00 25.40 179 ALA C N 1
ATOM 6260 C CA . ALA C 1 198 ? -10.254 -8.098 10.829 1.00 26.96 179 ALA C CA 1
ATOM 6261 C C . ALA C 1 198 ? -11.335 -8.610 9.861 1.00 27.45 179 ALA C C 1
ATOM 6262 O O . ALA C 1 198 ? -11.015 -9.013 8.759 1.00 29.17 179 ALA C O 1
ATOM 6264 N N . ASP C 1 199 ? -12.606 -8.572 10.270 1.00 28.55 180 ASP C N 1
ATOM 6265 C CA . ASP C 1 199 ? -13.719 -9.027 9.404 1.00 28.44 180 ASP C CA 1
ATOM 6266 C C . ASP C 1 199 ? -13.883 -8.167 8.139 1.00 28.26 180 ASP C C 1
ATOM 6267 O O . ASP C 1 199 ? -14.217 -8.694 7.082 1.00 29.82 180 ASP C O 1
ATOM 6272 N N . LEU C 1 200 ? -13.634 -6.865 8.240 1.00 27.05 181 LEU C N 1
ATOM 6273 C CA . LEU C 1 200 ? -13.849 -5.925 7.111 1.00 28.02 181 LEU C CA 1
ATOM 6274 C C . LEU C 1 200 ? -12.594 -5.675 6.292 1.00 29.04 181 LEU C C 1
ATOM 6275 O O . LEU C 1 200 ? -12.684 -5.254 5.151 1.00 30.36 181 LEU C O 1
ATOM 6280 N N . ASP C 1 201 ? -11.435 -5.881 6.891 1.00 30.74 182 ASP C N 1
ATOM 6281 C CA . ASP C 1 201 ? -10.195 -5.577 6.245 1.00 32.60 182 ASP C CA 1
ATOM 6282 C C . ASP C 1 201 ? -10.014 -6.486 5.036 1.00 33.99 182 ASP C C 1
ATOM 6283 O O . ASP C 1 201 ? -10.212 -7.700 5.130 1.00 34.48 182 ASP C O 1
ATOM 6288 N N . GLY C 1 202 ? -9.691 -5.888 3.894 1.00 34.82 183 GLY C N 1
ATOM 6289 C CA . GLY C 1 202 ? -9.532 -6.655 2.642 1.00 35.69 183 GLY C CA 1
ATOM 6290 C C . GLY C 1 202 ? -10.860 -6.951 1.957 1.00 36.14 183 GLY C C 1
ATOM 6291 O O . GLY C 1 202 ? -10.873 -7.540 0.886 1.00 38.32 183 GLY C O 1
ATOM 6292 N N . ARG C 1 203 ? -11.986 -6.540 2.555 1.00 35.10 184 ARG C N 1
ATOM 6293 C CA . ARG C 1 203 ? -13.310 -6.851 2.014 1.00 35.20 184 ARG C CA 1
ATOM 6294 C C . ARG C 1 203 ? -14.121 -5.594 1.639 1.00 33.20 184 ARG C C 1
ATOM 6295 O O . ARG C 1 203 ? -15.202 -5.707 1.088 1.00 33.88 184 ARG C O 1
ATOM 6303 N N . THR C 1 204 ? -13.596 -4.401 1.910 1.00 31.81 185 THR C N 1
ATOM 6304 C CA . THR C 1 204 ? -14.349 -3.150 1.703 1.00 29.85 185 THR C CA 1
ATOM 6305 C C . THR C 1 204 ? -13.623 -2.312 0.649 1.00 30.40 185 THR C C 1
ATOM 6306 O O . THR C 1 204 ? -12.422 -2.299 0.625 1.00 30.16 185 THR C O 1
ATOM 6310 N N . GLU C 1 205 ? -14.357 -1.572 -0.180 1.00 30.83 186 GLU C N 1
ATOM 6311 C CA . GLU C 1 205 ? -13.725 -0.841 -1.295 1.00 31.39 186 GLU C CA 1
ATOM 6312 C C . GLU C 1 205 ? -13.047 0.451 -0.857 1.00 30.61 186 GLU C C 1
ATOM 6313 O O . GLU C 1 205 ? -12.229 0.980 -1.578 1.00 30.49 186 GLU C O 1
ATOM 6319 N N . ILE C 1 206 ? -13.413 0.969 0.323 1.00 29.51 187 ILE C N 1
ATOM 6320 C CA . ILE C 1 206 ? -12.615 1.958 1.045 1.00 28.57 187 ILE C CA 1
ATOM 6321 C C . ILE C 1 206 ? -12.446 1.435 2.495 1.00 28.11 187 ILE C C 1
ATOM 6322 O O . ILE C 1 206 ? -13.236 0.577 2.955 1.00 28.26 187 ILE C O 1
ATOM 6327 N N . PRO C 1 207 ? -11.468 1.982 3.229 1.00 27.10 188 PRO C N 1
ATOM 6328 C CA . PRO C 1 207 ? -11.214 1.504 4.584 1.00 26.04 188 PRO C CA 1
ATOM 6329 C C . PRO C 1 207 ? -12.331 1.868 5.538 1.00 24.88 188 PRO C C 1
ATOM 6330 O O . PRO C 1 207 ? -12.875 2.969 5.460 1.00 23.07 188 PRO C O 1
ATOM 6334 N N . VAL C 1 208 ? -12.674 0.890 6.377 1.00 23.68 189 VAL C N 1
ATOM 6335 C CA . VAL C 1 208 ? -13.473 1.093 7.520 1.00 22.64 189 VAL C CA 1
ATOM 6336 C C . VAL C 1 208 ? -12.510 1.058 8.726 1.00 23.94 189 VAL C C 1
ATOM 6337 O O . VAL C 1 208 ? -11.740 0.100 8.918 1.00 25.19 189 VAL C O 1
ATOM 6341 N N . ARG C 1 209 ? -12.499 2.137 9.497 1.00 22.99 190 ARG C N 1
ATOM 6342 C CA . ARG C 1 209 ? -11.557 2.295 10.611 1.00 23.35 190 ARG C CA 1
ATOM 6343 C C . ARG C 1 209 ? -12.286 2.577 11.905 1.00 23.20 190 ARG C C 1
ATOM 6344 O O . ARG C 1 209 ? -13.518 2.722 11.895 1.00 23.23 190 ARG C O 1
ATOM 6352 N N . LEU C 1 210 ? -11.530 2.628 13.012 1.00 23.41 191 LEU C N 1
ATOM 6353 C CA . LEU C 1 210 ? -12.088 2.818 14.334 1.00 22.82 191 LEU C CA 1
ATOM 6354 C C . LEU C 1 210 ? -11.948 4.286 14.695 1.00 22.36 191 LEU C C 1
ATOM 6355 O O . LEU C 1 210 ? -10.916 4.899 14.340 1.00 23.67 191 LEU C O 1
ATOM 6360 N N . LEU C 1 211 ? -12.949 4.844 15.387 1.00 21.95 192 LEU C N 1
ATOM 6361 C CA . LEU C 1 211 ? -12.743 6.084 16.139 1.00 21.28 192 LEU C CA 1
ATOM 6362 C C . LEU C 1 211 ? -12.930 5.726 17.556 1.00 21.78 192 LEU C C 1
ATOM 6363 O O . LEU C 1 211 ? -13.994 5.244 17.933 1.00 23.01 192 LEU C O 1
ATOM 6368 N N . VAL C 1 212 ? -11.905 5.931 18.373 1.00 21.80 193 VAL C N 1
ATOM 6369 C CA . VAL C 1 212 ? -12.026 5.575 19.775 1.00 21.09 193 VAL C CA 1
ATOM 6370 C C . VAL C 1 212 ? -12.283 6.793 20.652 1.00 21.02 193 VAL C C 1
ATOM 6371 O O . VAL C 1 212 ? -11.593 7.805 20.539 1.00 19.37 193 VAL C O 1
ATOM 6375 N N . ASP C 1 213 ? -13.322 6.664 21.492 1.00 20.85 194 ASP C N 1
ATOM 6376 C CA . ASP C 1 213 ? -13.720 7.662 22.452 1.00 21.03 194 ASP C CA 1
ATOM 6377 C C . ASP C 1 213 ? -13.105 7.314 23.802 1.00 20.43 194 ASP C C 1
ATOM 6378 O O . ASP C 1 213 ? -13.383 6.277 24.375 1.00 20.48 194 ASP C O 1
ATOM 6383 N N . TRP C 1 214 ? -12.253 8.202 24.287 1.00 20.86 195 TRP C N 1
ATOM 6384 C CA . TRP C 1 214 ? -11.513 8.007 25.533 1.00 21.30 195 TRP C CA 1
ATOM 6385 C C . TRP C 1 214 ? -12.403 7.628 26.686 1.00 21.40 195 TRP C C 1
ATOM 6386 O O . TRP C 1 214 ? -12.031 6.763 27.493 1.00 21.76 195 TRP C O 1
ATOM 6397 N N . GLY C 1 215 ? -13.584 8.235 26.737 1.00 21.61 196 GLY C N 1
ATOM 6398 C CA . GLY C 1 215 ? -14.547 7.962 27.772 1.00 21.95 196 GLY C CA 1
ATOM 6399 C C . GLY C 1 215 ? -15.216 6.594 27.681 1.00 22.82 196 GLY C C 1
ATOM 6400 O O . GLY C 1 215 ? -15.673 6.036 28.701 1.00 23.57 196 GLY C O 1
ATOM 6401 N N . HIS C 1 216 ? -15.276 6.037 26.477 1.00 22.20 197 HIS C N 1
ATOM 6402 C CA . HIS C 1 216 ? -15.801 4.684 26.291 1.00 21.99 197 HIS C CA 1
ATOM 6403 C C . HIS C 1 216 ? -14.782 3.614 26.723 1.00 22.82 197 HIS C C 1
ATOM 6404 O O . HIS C 1 216 ? -15.136 2.663 27.471 1.00 22.71 197 HIS C O 1
ATOM 6411 N N . ALA C 1 217 ? -13.522 3.796 26.290 1.00 22.13 198 ALA C N 1
ATOM 6412 C CA . ALA C 1 217 ? -12.397 2.908 26.603 1.00 23.16 198 ALA C CA 1
ATOM 6413 C C . ALA C 1 217 ? -12.106 2.893 28.110 1.00 24.34 198 ALA C C 1
ATOM 6414 O O . ALA C 1 217 ? -11.759 1.834 28.671 1.00 24.62 198 ALA C O 1
ATOM 6416 N N . LEU C 1 218 ? -12.257 4.055 28.763 1.00 24.43 199 LEU C N 1
ATOM 6417 C CA . LEU C 1 218 ? -11.945 4.190 30.204 1.00 25.24 199 LEU C CA 1
ATOM 6418 C C . LEU C 1 218 ? -13.136 3.931 31.137 1.00 25.93 199 LEU C C 1
ATOM 6419 O O . LEU C 1 218 ? -13.099 4.275 32.318 1.00 26.61 199 LEU C O 1
ATOM 6424 N N . PHE C 1 219 ? -14.183 3.302 30.613 1.00 26.23 200 PHE C N 1
ATOM 6425 C CA . PHE C 1 219 ? -15.371 2.997 31.380 1.00 26.27 200 PHE C CA 1
ATOM 6426 C C . PHE C 1 219 ? -15.078 1.766 32.276 1.00 28.35 200 PHE C C 1
ATOM 6427 O O . PHE C 1 219 ? -15.039 0.633 31.788 1.00 28.31 200 PHE C O 1
ATOM 6435 N N . GLU C 1 220 ? -14.870 1.997 33.578 1.00 29.88 201 GLU C N 1
ATOM 6436 C CA . GLU C 1 220 ? -14.337 0.950 34.453 1.00 32.06 201 GLU C CA 1
ATOM 6437 C C . GLU C 1 220 ? -15.365 -0.145 34.844 1.00 32.57 201 GLU C C 1
ATOM 6438 O O . GLU C 1 220 ? -14.997 -1.310 35.002 1.00 31.87 201 GLU C O 1
ATOM 6444 N N . PRO C 1 221 ? -16.648 0.210 34.996 1.00 32.95 202 PRO C N 1
ATOM 6445 C CA . PRO C 1 221 ? -17.550 -0.877 35.419 1.00 34.11 202 PRO C CA 1
ATOM 6446 C C . PRO C 1 221 ? -17.619 -2.033 34.416 1.00 34.32 202 PRO C C 1
ATOM 6447 O O . PRO C 1 221 ? -17.848 -3.171 34.817 1.00 35.12 202 PRO C O 1
ATOM 6451 N N . LEU C 1 222 ? -17.366 -1.768 33.141 1.00 33.12 203 LEU C N 1
ATOM 6452 C CA . LEU C 1 222 ? -17.436 -2.819 32.152 1.00 33.60 203 LEU C CA 1
ATOM 6453 C C . LEU C 1 222 ? -16.055 -3.405 31.842 1.00 34.02 203 LEU C C 1
ATOM 6454 O O . LEU C 1 222 ? -15.947 -4.596 31.690 1.00 34.05 203 LEU C O 1
ATOM 6459 N N . PHE C 1 223 ? -15.011 -2.574 31.777 1.00 33.97 204 PHE C N 1
ATOM 6460 C CA . PHE C 1 223 ? -13.680 -3.034 31.357 1.00 34.34 204 PHE C CA 1
ATOM 6461 C C . PHE C 1 223 ? -12.626 -3.257 32.466 1.00 35.98 204 PHE C C 1
ATOM 6462 O O . PHE C 1 223 ? -11.600 -3.883 32.203 1.00 37.25 204 PHE C O 1
ATOM 6470 N N . GLY C 1 224 ? -12.867 -2.764 33.679 1.00 36.85 205 GLY C N 1
ATOM 6471 C CA . GLY C 1 224 ? -11.985 -3.052 34.831 1.00 37.88 205 GLY C CA 1
ATOM 6472 C C . GLY C 1 224 ? -10.544 -2.691 34.500 1.00 38.53 205 GLY C C 1
ATOM 6473 O O . GLY C 1 224 ? -10.313 -1.608 33.960 1.00 37.70 205 GLY C O 1
ATOM 6474 N N . PRO C 1 225 ? -9.563 -3.598 34.763 1.00 39.58 206 PRO C N 1
ATOM 6475 C CA . PRO C 1 225 ? -8.141 -3.239 34.472 1.00 40.01 206 PRO C CA 1
ATOM 6476 C C . PRO C 1 225 ? -7.796 -2.971 32.991 1.00 38.99 206 PRO C C 1
ATOM 6477 O O . PRO C 1 225 ? -6.745 -2.425 32.701 1.00 38.98 206 PRO C O 1
ATOM 6481 N N . GLU C 1 226 ? -8.688 -3.327 32.072 1.00 38.20 207 GLU C N 1
ATOM 6482 C CA . GLU C 1 226 ? -8.469 -3.091 30.634 1.00 37.64 207 GLU C CA 1
ATOM 6483 C C . GLU C 1 226 ? -9.059 -1.749 30.158 1.00 35.92 207 GLU C C 1
ATOM 6484 O O . GLU C 1 226 ? -8.999 -1.404 28.959 1.00 34.64 207 GLU C O 1
ATOM 6490 N N . ALA C 1 227 ? -9.639 -1.023 31.119 1.00 34.89 208 ALA C N 1
ATOM 6491 C CA . ALA C 1 227 ? -10.102 0.340 30.945 1.00 33.97 208 ALA C CA 1
ATOM 6492 C C . ALA C 1 227 ? -8.877 1.261 30.947 1.00 34.30 208 ALA C C 1
ATOM 6493 O O . ALA C 1 227 ? -8.624 2.023 31.913 1.00 34.97 208 ALA C O 1
ATOM 6495 N N . ASP C 1 228 ? -8.091 1.139 29.883 1.00 33.57 209 ASP C N 1
ATOM 6496 C CA . ASP C 1 228 ? -6.955 2.003 29.629 1.00 33.92 209 ASP C CA 1
ATOM 6497 C C . ASP C 1 228 ? -6.578 1.925 28.158 1.00 32.40 209 ASP C C 1
ATOM 6498 O O . ASP C 1 228 ? -6.879 0.931 27.459 1.00 31.87 209 ASP C O 1
ATOM 6511 N N . ASP C 1 230 ? -3.689 2.014 26.531 1.00 30.54 211 ASP C N 1
ATOM 6512 C CA . ASP C 1 230 ? -2.610 1.142 26.065 1.00 31.22 211 ASP C CA 1
ATOM 6513 C C . ASP C 1 230 ? -3.189 -0.209 25.594 1.00 30.58 211 ASP C C 1
ATOM 6514 O O . ASP C 1 230 ? -2.726 -0.759 24.601 1.00 31.63 211 ASP C O 1
ATOM 6519 N N . HIS C 1 231 ? -4.191 -0.719 26.306 1.00 29.44 212 HIS C N 1
ATOM 6520 C CA . HIS C 1 231 ? -4.888 -1.933 25.903 1.00 30.26 212 HIS C CA 1
ATOM 6521 C C . HIS C 1 231 ? -5.536 -1.801 24.531 1.00 29.46 212 HIS C C 1
ATOM 6522 O O . HIS C 1 231 ? -5.502 -2.742 23.725 1.00 30.48 212 HIS C O 1
ATOM 6529 N N . TRP C 1 232 ? -6.103 -0.621 24.268 1.00 28.07 213 TRP C N 1
ATOM 6530 C CA . TRP C 1 232 ? -6.639 -0.277 22.951 1.00 26.81 213 TRP C CA 1
ATOM 6531 C C . TRP C 1 232 ? -5.566 -0.252 21.861 1.00 27.15 213 TRP C C 1
ATOM 6532 O O . TRP C 1 232 ? -5.802 -0.757 20.774 1.00 27.82 213 TRP C O 1
ATOM 6551 N N . ASP C 1 234 ? -2.621 -1.924 22.065 1.00 30.22 215 ASP C N 1
ATOM 6552 C CA . ASP C 1 234 ? -2.171 -3.325 21.978 1.00 31.51 215 ASP C CA 1
ATOM 6553 C C . ASP C 1 234 ? -2.996 -4.139 20.958 1.00 31.62 215 ASP C C 1
ATOM 6554 O O . ASP C 1 234 ? -2.433 -4.842 20.115 1.00 32.29 215 ASP C O 1
ATOM 6559 N N . LEU C 1 235 ? -4.326 -4.052 21.048 1.00 30.84 216 LEU C N 1
ATOM 6560 C CA . LEU C 1 235 ? -5.222 -4.879 20.223 1.00 31.38 216 LEU C CA 1
ATOM 6561 C C . LEU C 1 235 ? -5.651 -4.218 18.902 1.00 31.33 216 LEU C C 1
ATOM 6562 O O . LEU C 1 235 ? -5.947 -4.918 17.936 1.00 32.38 216 LEU C O 1
ATOM 6567 N N . CYS C 1 236 ? -5.708 -2.882 18.858 1.00 30.90 217 CYS C N 1
ATOM 6568 C CA . CYS C 1 236 ? -6.316 -2.161 17.719 1.00 30.67 217 CYS C CA 1
ATOM 6569 C C . CYS C 1 236 ? -5.475 -1.053 17.073 1.00 30.41 217 CYS C C 1
ATOM 6570 O O . CYS C 1 236 ? -5.951 -0.417 16.137 1.00 29.78 217 CYS C O 1
ATOM 6573 N N . GLN C 1 237 ? -4.242 -0.811 17.534 1.00 31.07 218 GLN C N 1
ATOM 6574 C CA . GLN C 1 237 ? -3.468 0.364 17.060 1.00 31.27 218 GLN C CA 1
ATOM 6575 C C . GLN C 1 237 ? -3.480 0.632 15.548 1.00 31.21 218 GLN C C 1
ATOM 6576 O O . GLN C 1 237 ? -3.617 1.779 15.142 1.00 31.96 218 GLN C O 1
ATOM 6582 N N . PRO C 1 238 ? -3.325 -0.402 14.714 1.00 31.55 219 PRO C N 1
ATOM 6583 C CA . PRO C 1 238 ? -3.279 -0.116 13.267 1.00 31.39 219 PRO C CA 1
ATOM 6584 C C . PRO C 1 238 ? -4.587 0.467 12.708 1.00 29.54 219 PRO C C 1
ATOM 6585 O O . PRO C 1 238 ? -4.583 1.093 11.664 1.00 28.81 219 PRO C O 1
ATOM 6589 N N . TRP C 1 239 ? -5.693 0.289 13.426 1.00 28.16 220 TRP C N 1
ATOM 6590 C CA . TRP C 1 239 ? -6.992 0.641 12.902 1.00 26.39 220 TRP C CA 1
ATOM 6591 C C . TRP C 1 239 ? -7.551 1.949 13.439 1.00 25.82 220 TRP C C 1
ATOM 6592 O O . TRP C 1 239 ? -8.597 2.383 12.968 1.00 23.83 220 TRP C O 1
ATOM 6603 N N . ILE C 1 240 ? -6.919 2.554 14.446 1.00 25.94 221 ILE C N 1
ATOM 6604 C CA . ILE C 1 240 ? -7.483 3.772 15.064 1.00 25.87 221 ILE C CA 1
ATOM 6605 C C . ILE C 1 240 ? -7.080 5.049 14.305 1.00 25.96 221 ILE C C 1
ATOM 6606 O O . ILE C 1 240 ? -5.985 5.544 14.476 1.00 26.43 221 ILE C O 1
ATOM 6611 N N . ALA C 1 241 ? -8.020 5.606 13.530 1.00 26.13 222 ALA C N 1
ATOM 6612 C CA . ALA C 1 241 ? -7.775 6.767 12.656 1.00 25.71 222 ALA C CA 1
ATOM 6613 C C . ALA C 1 241 ? -8.165 8.136 13.273 1.00 24.84 222 ALA C C 1
ATOM 6614 O O . ALA C 1 241 ? -7.785 9.194 12.762 1.00 24.71 222 ALA C O 1
ATOM 6616 N N . ALA C 1 242 ? -8.937 8.120 14.354 1.00 22.48 223 ALA C N 1
ATOM 6617 C CA . ALA C 1 242 ? -9.367 9.377 15.016 1.00 21.74 223 ALA C CA 1
ATOM 6618 C C . ALA C 1 242 ? -9.856 9.046 16.408 1.00 20.65 223 ALA C C 1
ATOM 6619 O O . ALA C 1 242 ? -10.050 7.864 16.720 1.00 21.13 223 ALA C O 1
ATOM 6621 N N . TYR C 1 243 ? -10.027 10.080 17.232 1.00 21.30 224 TYR C N 1
ATOM 6622 C CA . TYR C 1 243 ? -10.465 9.950 18.639 1.00 20.43 224 TYR C CA 1
ATOM 6623 C C . TYR C 1 243 ? -11.497 10.987 19.016 1.00 20.64 224 TYR C C 1
ATOM 6624 O O . TYR C 1 243 ? -11.556 12.084 18.428 1.00 20.12 224 TYR C O 1
ATOM 6633 N N . HIS C 1 244 ? -12.289 10.609 20.022 1.00 19.50 225 HIS C N 1
ATOM 6634 C CA . HIS C 1 244 ? -13.080 11.564 20.814 1.00 19.71 225 HIS C CA 1
ATOM 6635 C C . HIS C 1 244 ? -12.400 11.679 22.163 1.00 18.68 225 HIS C C 1
ATOM 6636 O O . HIS C 1 244 ? -12.038 10.658 22.782 1.00 18.78 225 HIS C O 1
ATOM 6643 N N . ILE C 1 245 ? -12.175 12.916 22.594 1.00 19.20 226 ILE C N 1
ATOM 6644 C CA . ILE C 1 245 ? -11.625 13.169 23.916 1.00 20.19 226 ILE C CA 1
ATOM 6645 C C . ILE C 1 245 ? -12.686 13.913 24.722 1.00 20.04 226 ILE C C 1
ATOM 6646 O O . ILE C 1 245 ? -13.523 14.655 24.163 1.00 20.67 226 ILE C O 1
ATOM 6651 N N . GLN C 1 246 ? -12.653 13.675 26.029 1.00 20.67 227 GLN C N 1
ATOM 6652 C CA . GLN C 1 246 ? -13.626 14.172 26.992 1.00 20.39 227 GLN C CA 1
ATOM 6653 C C . GLN C 1 246 ? -13.014 13.985 28.376 1.00 20.87 227 GLN C C 1
ATOM 6654 O O . GLN C 1 246 ? -12.123 13.177 28.558 1.00 19.70 227 GLN C O 1
ATOM 6660 N N . GLN C 1 247 ? -13.567 14.693 29.365 1.00 21.61 228 GLN C N 1
ATOM 6661 C CA . GLN C 1 247 ? -13.237 14.445 30.744 1.00 22.39 228 GLN C CA 1
ATOM 6662 C C . GLN C 1 247 ? -14.279 13.467 31.331 1.00 22.90 228 GLN C C 1
ATOM 6663 O O . GLN C 1 247 ? -15.471 13.489 30.971 1.00 22.84 228 GLN C O 1
ATOM 6669 N N . THR C 1 248 ? -13.805 12.584 32.193 1.00 23.08 229 THR C N 1
ATOM 6670 C CA . THR C 1 248 ? -14.623 11.531 32.776 1.00 23.86 229 THR C CA 1
ATOM 6671 C C . THR C 1 248 ? -14.004 11.029 34.087 1.00 25.00 229 THR C C 1
ATOM 6672 O O . THR C 1 248 ? -12.780 11.051 34.242 1.00 25.91 229 THR C O 1
ATOM 6676 N N . ASP C 1 249 ? -14.864 10.631 35.040 1.00 25.83 230 ASP C N 1
ATOM 6677 C CA . ASP C 1 249 ? -14.424 9.894 36.232 1.00 26.62 230 ASP C CA 1
ATOM 6678 C C . ASP C 1 249 ? -14.265 8.399 35.942 1.00 26.73 230 ASP C C 1
ATOM 6679 O O . ASP C 1 249 ? -13.847 7.640 36.792 1.00 27.25 230 ASP C O 1
ATOM 6684 N N . GLY C 1 250 ? -14.543 7.973 34.718 1.00 27.25 231 GLY C N 1
ATOM 6685 C CA . GLY C 1 250 ? -14.492 6.553 34.392 1.00 26.48 231 GLY C CA 1
ATOM 6686 C C . GLY C 1 250 ? -15.665 5.745 34.934 1.00 27.20 231 GLY C C 1
ATOM 6687 O O . GLY C 1 250 ? -15.692 4.528 34.770 1.00 26.09 231 GLY C O 1
ATOM 6688 N N . GLN C 1 251 ? -16.634 6.378 35.600 1.00 27.79 232 GLN C N 1
ATOM 6689 C CA . GLN C 1 251 ? -17.735 5.606 36.192 1.00 29.00 232 GLN C CA 1
ATOM 6690 C C . GLN C 1 251 ? -19.033 5.656 35.392 1.00 28.06 232 GLN C C 1
ATOM 6691 O O . GLN C 1 251 ? -19.909 4.809 35.583 1.00 28.74 232 GLN C O 1
ATOM 6697 N N . LEU C 1 252 ? -19.168 6.653 34.523 1.00 26.79 233 LEU C N 1
ATOM 6698 C CA . LEU C 1 252 ? -20.247 6.738 33.545 1.00 25.43 233 LEU C CA 1
ATOM 6699 C C . LEU C 1 252 ? -19.611 7.395 32.310 1.00 24.93 233 LEU C C 1
ATOM 6700 O O . LEU C 1 252 ? -18.454 7.863 32.374 1.00 24.24 233 LEU C O 1
ATOM 6705 N N . ASP C 1 253 ? -20.321 7.432 31.191 1.00 23.53 234 ASP C N 1
ATOM 6706 C CA . ASP C 1 253 ? -19.805 8.074 29.987 1.00 23.43 234 ASP C CA 1
ATOM 6707 C C . ASP C 1 253 ? -20.062 9.574 30.078 1.00 22.94 234 ASP C C 1
ATOM 6708 O O . ASP C 1 253 ? -21.038 10.062 29.537 1.00 22.12 234 ASP C O 1
ATOM 6713 N N . ARG C 1 254 ? -19.184 10.312 30.744 1.00 22.78 235 ARG C N 1
ATOM 6714 C CA . ARG C 1 254 ? -19.513 11.666 31.194 1.00 22.58 235 ARG C CA 1
ATOM 6715 C C . ARG C 1 254 ? -19.576 12.743 30.117 1.00 21.90 235 ARG C C 1
ATOM 6716 O O . ARG C 1 254 ? -20.419 13.643 30.185 1.00 21.44 235 ARG C O 1
ATOM 6724 N N . HIS C 1 255 ? -18.664 12.712 29.155 1.00 21.78 236 HIS C N 1
ATOM 6725 C CA . HIS C 1 255 ? -18.534 13.805 28.213 1.00 21.09 236 HIS C CA 1
ATOM 6726 C C . HIS C 1 255 ? -18.479 15.155 28.918 1.00 21.33 236 HIS C C 1
ATOM 6727 O O . HIS C 1 255 ? -19.085 16.130 28.460 1.00 22.17 236 HIS C O 1
ATOM 6734 N N . TRP C 1 256 ? -17.756 15.211 30.032 1.00 21.10 237 TRP C N 1
ATOM 6735 C CA . TRP C 1 256 ? -17.430 16.481 30.665 1.00 21.62 237 TRP C CA 1
ATOM 6736 C C . TRP C 1 256 ? -16.342 17.231 29.905 1.00 20.84 237 TRP C C 1
ATOM 6737 O O . TRP C 1 256 ? -15.552 16.637 29.157 1.00 21.38 237 TRP C O 1
ATOM 6748 N N . SER C 1 257 ? -16.290 18.539 30.125 1.00 20.85 238 SER C N 1
ATOM 6749 C CA . SER C 1 257 ? -15.250 19.389 29.536 1.00 21.81 238 SER C CA 1
ATOM 6750 C C . SER C 1 257 ? -14.009 19.357 30.399 1.00 21.91 238 SER C C 1
ATOM 6751 O O . SER C 1 257 ? -13.995 18.803 31.502 1.00 20.87 238 SER C O 1
ATOM 6754 N N . PHE C 1 258 ? -12.960 20.011 29.916 1.00 22.86 239 PHE C N 1
ATOM 6755 C CA . PHE C 1 258 ? -11.683 19.991 30.614 1.00 22.68 239 PHE C CA 1
ATOM 6756 C C . PHE C 1 258 ? -11.563 21.014 31.714 1.00 23.85 239 PHE C C 1
ATOM 6757 O O . PHE C 1 258 ? -10.492 21.152 32.295 1.00 24.43 239 PHE C O 1
ATOM 6765 N N . THR C 1 259 ? -12.673 21.680 32.058 1.00 22.83 240 THR C N 1
ATOM 6766 C CA . THR C 1 259 ? -12.707 22.431 33.316 1.00 23.14 240 THR C CA 1
ATOM 6767 C C . THR C 1 259 ? -13.094 21.569 34.532 1.00 24.44 240 THR C C 1
ATOM 6768 O O . THR C 1 259 ? -12.975 22.024 35.671 1.00 22.90 240 THR C O 1
ATOM 6772 N N . GLN C 1 260 ? -13.563 20.339 34.281 1.00 24.11 241 GLN C N 1
ATOM 6773 C CA . GLN C 1 260 ? -14.050 19.457 35.316 1.00 24.78 241 GLN C CA 1
ATOM 6774 C C . GLN C 1 260 ? -12.990 18.460 35.814 1.00 25.78 241 GLN C C 1
ATOM 6775 O O . GLN C 1 260 ? -12.056 18.111 35.081 1.00 24.88 241 GLN C O 1
ATOM 6781 N N . PRO C 1 261 ? -13.178 17.935 37.044 1.00 26.85 242 PRO C N 1
ATOM 6782 C CA . PRO C 1 261 ? -12.304 16.874 37.498 1.00 27.38 242 PRO C CA 1
ATOM 6783 C C . PRO C 1 261 ? -12.472 15.579 36.733 1.00 26.15 242 PRO C C 1
ATOM 6784 O O . PRO C 1 261 ? -13.427 15.405 35.970 1.00 25.48 242 PRO C O 1
ATOM 6788 N N . GLY C 1 262 ? -11.520 14.672 36.918 1.00 26.71 243 GLY C N 1
ATOM 6789 C CA . GLY C 1 262 ? -11.589 13.350 36.315 1.00 26.57 243 GLY C CA 1
ATOM 6790 C C . GLY C 1 262 ? -10.223 12.828 35.928 1.00 26.60 243 GLY C C 1
ATOM 6791 O O . GLY C 1 262 ? -9.185 13.447 36.237 1.00 26.42 243 GLY C O 1
ATOM 6792 N N . VAL C 1 263 ? -10.246 11.701 35.225 1.00 26.40 244 VAL C N 1
ATOM 6793 C CA . VAL C 1 263 ? -9.056 10.884 34.994 1.00 26.09 244 VAL C CA 1
ATOM 6794 C C . VAL C 1 263 ? -8.338 11.227 33.674 1.00 26.37 244 VAL C C 1
ATOM 6795 O O . VAL C 1 263 ? -7.233 10.745 33.434 1.00 24.81 244 VAL C O 1
ATOM 6799 N N . VAL C 1 264 ? -8.954 12.081 32.844 1.00 25.81 245 VAL C N 1
ATOM 6800 C CA . VAL C 1 264 ? -8.385 12.456 31.561 1.00 25.19 245 VAL C CA 1
ATOM 6801 C C . VAL C 1 264 ? -7.896 13.905 31.604 1.00 25.48 245 VAL C C 1
ATOM 6802 O O . VAL C 1 264 ? -8.580 14.830 31.200 1.00 27.03 245 VAL C O 1
ATOM 6806 N N . THR C 1 265 ? -6.678 14.084 32.037 1.00 26.29 246 THR C N 1
ATOM 6807 C CA . THR C 1 265 ? -6.032 15.394 32.013 1.00 27.16 246 THR C CA 1
ATOM 6808 C C . THR C 1 265 ? -5.433 15.666 30.619 1.00 26.73 246 THR C C 1
ATOM 6809 O O . THR C 1 265 ? -5.094 14.739 29.902 1.00 27.75 246 THR C O 1
ATOM 6813 N N . PRO C 1 266 ? -5.222 16.940 30.266 1.00 26.46 247 PRO C N 1
ATOM 6814 C CA . PRO C 1 266 ? -4.515 17.295 29.028 1.00 26.59 247 PRO C CA 1
ATOM 6815 C C . PRO C 1 266 ? -3.159 16.637 28.867 1.00 26.24 247 PRO C C 1
ATOM 6816 O O . PRO C 1 266 ? -2.823 16.185 27.773 1.00 25.40 247 PRO C O 1
ATOM 6820 N N . GLN C 1 267 ? -2.375 16.572 29.940 1.00 26.59 248 GLN C N 1
ATOM 6821 C CA . GLN C 1 267 ? -1.061 15.947 29.865 1.00 27.40 248 GLN C CA 1
ATOM 6822 C C . GLN C 1 267 ? -1.155 14.439 29.641 1.00 26.66 248 GLN C C 1
ATOM 6823 O O . GLN C 1 267 ? -0.305 13.871 28.960 1.00 26.07 248 GLN C O 1
ATOM 6829 N N . ARG C 1 268 ? -2.174 13.772 30.188 1.00 25.86 249 ARG C N 1
ATOM 6830 C CA . ARG C 1 268 ? -2.378 12.339 29.850 1.00 26.30 249 ARG C CA 1
ATOM 6831 C C . ARG C 1 268 ? -2.595 12.157 28.330 1.00 25.95 249 ARG C C 1
ATOM 6832 O O . ARG C 1 268 ? -2.003 11.280 27.698 1.00 26.23 249 ARG C O 1
ATOM 6840 N N . LEU C 1 269 ? -3.403 13.027 27.749 1.00 25.23 250 LEU C N 1
ATOM 6841 C CA . LEU C 1 269 ? -3.647 13.045 26.306 1.00 24.90 250 LEU C CA 1
ATOM 6842 C C . LEU C 1 269 ? -2.378 13.283 25.515 1.00 25.26 250 LEU C C 1
ATOM 6843 O O . LEU C 1 269 ? -2.094 12.529 24.623 1.00 24.48 250 LEU C O 1
ATOM 6848 N N . GLN C 1 270 ? -1.626 14.310 25.880 1.00 25.95 251 GLN C N 1
ATOM 6849 C CA . GLN C 1 270 ? -0.448 14.696 25.162 1.00 26.70 251 GLN C CA 1
ATOM 6850 C C . GLN C 1 270 ? 0.618 13.606 25.268 1.00 28.18 251 GLN C C 1
ATOM 6851 O O . GLN C 1 270 ? 1.337 13.342 24.303 1.00 28.38 251 GLN C O 1
ATOM 6857 N N . ASP C 1 271 ? 0.718 12.972 26.430 1.00 28.99 252 ASP C N 1
ATOM 6858 C CA . ASP C 1 271 ? 1.700 11.903 26.654 1.00 30.25 252 ASP C CA 1
ATOM 6859 C C . ASP C 1 271 ? 1.423 10.665 25.767 1.00 29.92 252 ASP C C 1
ATOM 6860 O O . ASP C 1 271 ? 2.345 10.030 25.243 1.00 29.63 252 ASP C O 1
ATOM 6865 N N . PHE C 1 272 ? 0.146 10.320 25.645 1.00 28.54 253 PHE C N 1
ATOM 6866 C CA . PHE C 1 272 ? -0.319 9.253 24.763 1.00 28.56 253 PHE C CA 1
ATOM 6867 C C . PHE C 1 272 ? -0.007 9.677 23.341 1.00 28.79 253 PHE C C 1
ATOM 6868 O O . PHE C 1 272 ? 0.519 8.882 22.564 1.00 28.92 253 PHE C O 1
ATOM 6876 N N . TRP C 1 273 ? -0.327 10.933 23.013 1.00 28.14 254 TRP C N 1
ATOM 6877 C CA . TRP C 1 273 ? -0.036 11.453 21.664 1.00 29.50 254 TRP C CA 1
ATOM 6878 C C . TRP C 1 273 ? 1.445 11.187 21.352 1.00 30.96 254 TRP C C 1
ATOM 6879 O O . TRP C 1 273 ? 1.771 10.586 20.330 1.00 32.07 254 TRP C O 1
ATOM 6890 N N . ASP C 1 274 ? 2.325 11.553 22.268 1.00 32.07 255 ASP C N 1
ATOM 6891 C CA . ASP C 1 274 ? 3.773 11.429 22.002 1.00 33.49 255 ASP C CA 1
ATOM 6892 C C . ASP C 1 274 ? 4.256 9.990 22.046 1.00 32.91 255 ASP C C 1
ATOM 6893 O O . ASP C 1 274 ? 5.062 9.592 21.230 1.00 33.58 255 ASP C O 1
ATOM 6898 N N . LYS C 1 275 ? 3.758 9.210 23.006 1.00 32.99 256 LYS C N 1
ATOM 6899 C CA . LYS C 1 275 ? 4.175 7.814 23.181 1.00 33.32 256 LYS C CA 1
ATOM 6900 C C . LYS C 1 275 ? 3.969 7.004 21.905 1.00 33.60 256 LYS C C 1
ATOM 6901 O O . LYS C 1 275 ? 4.826 6.204 21.541 1.00 33.37 256 LYS C O 1
ATOM 6907 N N . TYR C 1 276 ? 2.803 7.200 21.261 1.00 32.23 257 TYR C N 1
ATOM 6908 C CA . TYR C 1 276 ? 2.410 6.450 20.072 1.00 32.13 257 TYR C CA 1
ATOM 6909 C C . TYR C 1 276 ? 2.711 7.146 18.742 1.00 32.81 257 TYR C C 1
ATOM 6910 O O . TYR C 1 276 ? 2.310 6.641 17.676 1.00 33.22 257 TYR C O 1
ATOM 6919 N N . ALA C 1 277 ? 3.439 8.266 18.786 1.00 32.76 258 ALA C N 1
ATOM 6920 C CA . ALA C 1 277 ? 3.920 8.963 17.568 1.00 32.75 258 ALA C CA 1
ATOM 6921 C C . ALA C 1 277 ? 2.766 9.268 16.646 1.00 32.05 258 ALA C C 1
ATOM 6922 O O . ALA C 1 277 ? 2.862 9.133 15.429 1.00 33.01 258 ALA C O 1
ATOM 6924 N N . LEU C 1 278 ? 1.654 9.704 17.231 1.00 30.39 259 LEU C N 1
ATOM 6925 C CA . LEU C 1 278 ? 0.491 10.070 16.441 1.00 29.80 259 LEU C CA 1
ATOM 6926 C C . LEU C 1 278 ? 0.791 11.312 15.583 1.00 30.23 259 LEU C C 1
ATOM 6927 O O . LEU C 1 278 ? 1.673 12.112 15.889 1.00 29.96 259 LEU C O 1
ATOM 6932 N N . THR C 1 279 ? 0.058 11.442 14.491 1.00 30.49 260 THR C N 1
ATOM 6933 C CA . THR C 1 279 ? 0.347 12.446 13.474 1.00 31.44 260 THR C CA 1
ATOM 6934 C C . THR C 1 279 ? -0.958 13.125 13.026 1.00 31.02 260 THR C C 1
ATOM 6935 O O . THR C 1 279 ? -1.131 14.321 13.230 1.00 32.02 260 THR C O 1
ATOM 6939 N N . ASP C 1 280 ? -1.861 12.380 12.396 1.00 30.53 261 ASP C N 1
ATOM 6940 C CA . ASP C 1 280 ? -3.071 12.988 11.832 1.00 29.82 261 ASP C CA 1
ATOM 6941 C C . ASP C 1 280 ? -4.362 12.495 12.507 1.00 28.14 261 ASP C C 1
ATOM 6942 O O . ASP C 1 280 ? -5.456 12.901 12.106 1.00 26.86 261 ASP C O 1
ATOM 6947 N N . GLN C 1 281 ? -4.237 11.633 13.521 1.00 26.98 262 GLN C N 1
ATOM 6948 C CA . GLN C 1 281 ? -5.408 10.992 14.149 1.00 26.08 262 GLN C CA 1
ATOM 6949 C C . GLN C 1 281 ? -6.071 11.898 15.201 1.00 25.62 262 GLN C C 1
ATOM 6950 O O . GLN C 1 281 ? -5.877 11.746 16.425 1.00 25.45 262 GLN C O 1
ATOM 6956 N N . THR C 1 282 ? -6.915 12.805 14.695 1.00 24.92 263 THR C N 1
ATOM 6957 C CA . THR C 1 282 ? -7.348 13.985 15.435 1.00 23.63 263 THR C CA 1
ATOM 6958 C C . THR C 1 282 ? -8.014 13.610 16.760 1.00 23.28 263 THR C C 1
ATOM 6959 O O . THR C 1 282 ? -8.794 12.656 16.817 1.00 22.05 263 THR C O 1
ATOM 6963 N N . PHE C 1 283 ? -7.683 14.359 17.808 1.00 22.35 264 PHE C N 1
ATOM 6964 C CA . PHE C 1 283 ? -8.341 14.259 19.104 1.00 21.89 264 PHE C CA 1
ATOM 6965 C C . PHE C 1 283 ? -9.504 15.247 19.068 1.00 22.09 264 PHE C C 1
ATOM 6966 O O . PHE C 1 283 ? -9.309 16.417 19.394 1.00 21.98 264 PHE C O 1
ATOM 6974 N N . PHE C 1 284 ? -10.699 14.787 18.674 1.00 21.55 265 PHE C N 1
ATOM 6975 C CA . PHE C 1 284 ? -11.863 15.663 18.657 1.00 20.45 265 PHE C CA 1
ATOM 6976 C C . PHE C 1 284 ? -12.528 15.748 20.067 1.00 19.95 265 PHE C C 1
ATOM 6977 O O . PHE C 1 284 ? -13.004 14.751 20.585 1.00 18.46 265 PHE C O 1
ATOM 6985 N N . ALA C 1 285 ? -12.537 16.942 20.656 1.00 20.37 266 ALA C N 1
ATOM 6986 C CA . ALA C 1 285 ? -13.284 17.166 21.893 1.00 21.05 266 ALA C CA 1
ATOM 6987 C C . ALA C 1 285 ? -14.745 16.906 21.590 1.00 20.37 266 ALA C C 1
ATOM 6988 O O . ALA C 1 285 ? -15.329 17.526 20.663 1.00 22.51 266 ALA C O 1
ATOM 6990 N N . GLU C 1 286 ? -15.319 15.973 22.331 1.00 20.54 267 GLU C N 1
ATOM 6991 C CA . GLU C 1 286 ? -16.749 15.689 22.253 1.00 20.75 267 GLU C CA 1
ATOM 6992 C C . GLU C 1 286 ? -17.381 15.921 23.622 1.00 21.14 267 GLU C C 1
ATOM 6993 O O . GLU C 1 286 ? -17.469 14.964 24.461 1.00 21.60 267 GLU C O 1
ATOM 6999 N N A ILE C 1 287 ? -17.826 17.159 23.854 0.50 19.99 268 ILE C N 1
ATOM 7000 N N B ILE C 1 287 ? -17.804 17.173 23.852 0.50 20.00 268 ILE C N 1
ATOM 7001 C CA A ILE C 1 287 ? -18.269 17.582 25.164 0.50 19.88 268 ILE C CA 1
ATOM 7002 C CA B ILE C 1 287 ? -18.274 17.630 25.148 0.50 19.89 268 ILE C CA 1
ATOM 7003 C C A ILE C 1 287 ? -19.746 17.910 25.080 0.50 19.85 268 ILE C C 1
ATOM 7004 C C B ILE C 1 287 ? -19.766 17.872 25.043 0.50 19.85 268 ILE C C 1
ATOM 7005 O O A ILE C 1 287 ? -20.154 18.693 24.239 0.50 19.21 268 ILE C O 1
ATOM 7006 O O B ILE C 1 287 ? -20.213 18.561 24.147 0.50 19.31 268 ILE C O 1
ATOM 7015 N N . LEU C 1 288 ? -20.542 17.306 25.959 1.00 20.30 269 LEU C N 1
ATOM 7016 C CA . LEU C 1 288 ? -21.980 17.480 25.951 1.00 21.79 269 LEU C CA 1
ATOM 7017 C C . LEU C 1 288 ? -22.431 18.341 27.173 1.00 22.68 269 LEU C C 1
ATOM 7018 O O . LEU C 1 288 ? -21.908 18.183 28.296 1.00 22.22 269 LEU C O 1
ATOM 7023 N N . TYR C 1 289 ? -23.367 19.254 26.930 1.00 21.79 270 TYR C N 1
ATOM 7024 C CA . TYR C 1 289 ? -23.923 20.086 27.978 1.00 22.51 270 TYR C CA 1
ATOM 7025 C C . TYR C 1 289 ? -25.392 19.814 28.130 1.00 21.62 270 TYR C C 1
ATOM 7026 O O . TYR C 1 289 ? -26.048 19.546 27.157 1.00 20.86 270 TYR C O 1
ATOM 7035 N N . PRO C 1 290 ? -25.923 19.929 29.355 1.00 23.41 271 PRO C N 1
ATOM 7036 C CA . PRO C 1 290 ? -27.393 19.843 29.514 1.00 22.77 271 PRO C CA 1
ATOM 7037 C C . PRO C 1 290 ? -28.086 20.878 28.633 1.00 21.60 271 PRO C C 1
ATOM 7038 O O . PRO C 1 290 ? -27.575 21.999 28.457 1.00 19.14 271 PRO C O 1
ATOM 7042 N N . PHE C 1 291 ? -29.235 20.494 28.085 1.00 21.92 272 PHE C N 1
ATOM 7043 C CA . PHE C 1 291 ? -30.012 21.382 27.220 1.00 21.80 272 PHE C CA 1
ATOM 7044 C C . PHE C 1 291 ? -30.305 22.678 27.947 1.00 21.93 272 PHE C C 1
ATOM 7045 O O . PHE C 1 291 ? -30.232 23.765 27.367 1.00 21.03 272 PHE C O 1
ATOM 7053 N N . GLU C 1 292 ? -30.653 22.557 29.231 1.00 21.88 273 GLU C N 1
ATOM 7054 C CA . GLU C 1 292 ? -31.041 23.702 30.037 1.00 22.91 273 GLU C CA 1
ATOM 7055 C C . GLU C 1 292 ? -29.898 24.626 30.503 1.00 23.56 273 GLU C C 1
ATOM 7056 O O . GLU C 1 292 ? -30.175 25.685 31.097 1.00 23.28 273 GLU C O 1
ATOM 7062 N N . ALA C 1 293 ? -28.630 24.258 30.234 1.00 23.11 274 ALA C N 1
ATOM 7063 C CA . ALA C 1 293 ? -27.509 25.145 30.524 1.00 23.63 274 ALA C CA 1
ATOM 7064 C C . ALA C 1 293 ? -27.677 26.391 29.665 1.00 24.60 274 ALA C C 1
ATOM 7065 O O . ALA C 1 293 ? -28.160 26.300 28.539 1.00 25.17 274 ALA C O 1
ATOM 7067 N N . ARG C 1 294 ? -27.269 27.547 30.176 1.00 25.29 275 ARG C N 1
ATOM 7068 C CA . ARG C 1 294 ? -27.366 28.789 29.404 1.00 26.32 275 ARG C CA 1
ATOM 7069 C C . ARG C 1 294 ? -26.310 28.832 28.312 1.00 25.45 275 ARG C C 1
ATOM 7070 O O . ARG C 1 294 ? -25.187 28.329 28.489 1.00 25.48 275 ARG C O 1
ATOM 7075 N N . ASP C 1 295 ? -26.671 29.446 27.186 1.00 25.00 276 ASP C N 1
ATOM 7076 C CA . ASP C 1 295 ? -25.753 29.597 26.063 1.00 25.63 276 ASP C CA 1
ATOM 7077 C C . ASP C 1 295 ? -24.390 30.212 26.481 1.00 25.77 276 ASP C C 1
ATOM 7078 O O . ASP C 1 295 ? -23.317 29.746 26.076 1.00 25.82 276 ASP C O 1
ATOM 7083 N N . GLU C 1 296 ? -24.437 31.268 27.270 1.00 27.02 277 GLU C N 1
ATOM 7084 C CA . GLU C 1 296 ? -23.230 32.026 27.624 1.00 28.64 277 GLU C CA 1
ATOM 7085 C C . GLU C 1 296 ? -22.302 31.191 28.487 1.00 27.48 277 GLU C C 1
ATOM 7086 O O . GLU C 1 296 ? -21.090 31.333 28.396 1.00 27.44 277 GLU C O 1
ATOM 7092 N N . ASP C 1 297 ? -22.888 30.346 29.335 1.00 26.22 278 ASP C N 1
ATOM 7093 C CA . ASP C 1 297 ? -22.132 29.474 30.211 1.00 26.51 278 ASP C CA 1
ATOM 7094 C C . ASP C 1 297 ? -21.501 28.293 29.450 1.00 24.86 278 ASP C C 1
ATOM 7095 O O . ASP C 1 297 ? -20.390 27.907 29.745 1.00 25.08 278 ASP C O 1
ATOM 7100 N N . VAL C 1 298 ? -22.224 27.706 28.489 1.00 24.42 279 VAL C N 1
ATOM 7101 C CA . VAL C 1 298 ? -21.661 26.669 27.656 1.00 23.78 279 VAL C CA 1
ATOM 7102 C C . VAL C 1 298 ? -20.452 27.239 26.881 1.00 23.73 279 VAL C C 1
ATOM 7103 O O . VAL C 1 298 ? -19.381 26.671 26.883 1.00 23.51 279 VAL C O 1
ATOM 7107 N N . LEU C 1 299 ? -20.616 28.386 26.250 1.00 24.38 280 LEU C N 1
ATOM 7108 C CA . LEU C 1 299 ? -19.500 29.002 25.486 1.00 24.47 280 LEU C CA 1
ATOM 7109 C C . LEU C 1 299 ? -18.265 29.273 26.365 1.00 25.05 280 LEU C C 1
ATOM 7110 O O . LEU C 1 299 ? -17.128 28.898 25.995 1.00 24.97 280 LEU C O 1
ATOM 7115 N N . ALA C 1 300 ? -18.490 29.912 27.517 1.00 24.38 281 ALA C N 1
ATOM 7116 C CA . ALA C 1 300 ? -17.399 30.274 28.434 1.00 24.75 281 ALA C CA 1
ATOM 7117 C C . ALA C 1 300 ? -16.657 28.991 28.879 1.00 24.73 281 ALA C C 1
ATOM 7118 O O . ALA C 1 300 ? -15.432 28.915 28.809 1.00 24.05 281 ALA C O 1
ATOM 7120 N N . ASP C 1 301 ? -17.407 27.949 29.225 1.00 24.45 282 ASP C N 1
ATOM 7121 C CA . ASP C 1 301 ? -16.801 26.686 29.654 1.00 24.18 282 ASP C CA 1
ATOM 7122 C C . ASP C 1 301 ? -16.027 26.011 28.526 1.00 24.04 282 ASP C C 1
ATOM 7123 O O . ASP C 1 301 ? -14.946 25.478 28.765 1.00 23.76 282 ASP C O 1
ATOM 7136 N N . ILE C 1 303 ? -14.533 27.452 25.903 1.00 23.73 284 ILE C N 1
ATOM 7137 C CA . ILE C 1 303 ? -13.325 28.259 25.772 1.00 24.38 284 ILE C CA 1
ATOM 7138 C C . ILE C 1 303 ? -12.296 27.879 26.862 1.00 24.43 284 ILE C C 1
ATOM 7139 O O . ILE C 1 303 ? -11.145 27.650 26.545 1.00 23.76 284 ILE C O 1
ATOM 7144 N N . ALA C 1 304 ? -12.728 27.827 28.126 1.00 24.48 285 ALA C N 1
ATOM 7145 C CA . ALA C 1 304 ? -11.845 27.493 29.251 1.00 25.27 285 ALA C CA 1
ATOM 7146 C C . ALA C 1 304 ? -11.300 26.053 29.091 1.00 25.40 285 ALA C C 1
ATOM 7147 O O . ALA C 1 304 ? -10.153 25.769 29.409 1.00 25.06 285 ALA C O 1
ATOM 7149 N N . SER C 1 305 ? -12.133 25.167 28.562 1.00 24.86 286 SER C N 1
ATOM 7150 C CA . SER C 1 305 ? -11.786 23.770 28.428 1.00 24.88 286 SER C CA 1
ATOM 7151 C C . SER C 1 305 ? -10.689 23.611 27.365 1.00 25.43 286 SER C C 1
ATOM 7152 O O . SER C 1 305 ? -9.693 22.910 27.580 1.00 25.46 286 SER C O 1
ATOM 7155 N N . VAL C 1 306 ? -10.835 24.322 26.249 1.00 26.19 287 VAL C N 1
ATOM 7156 C CA . VAL C 1 306 ? -9.827 24.287 25.185 1.00 26.40 287 VAL C CA 1
ATOM 7157 C C . VAL C 1 306 ? -8.479 24.895 25.600 1.00 27.64 287 VAL C C 1
ATOM 7158 O O . VAL C 1 306 ? -7.392 24.374 25.252 1.00 27.57 287 VAL C O 1
ATOM 7162 N N . LYS C 1 307 ? -8.536 25.986 26.357 1.00 28.58 288 LYS C N 1
ATOM 7163 C CA . LYS C 1 307 ? -7.323 26.591 26.888 1.00 29.71 288 LYS C CA 1
ATOM 7164 C C . LYS C 1 307 ? -6.640 25.624 27.847 1.00 29.01 288 LYS C C 1
ATOM 7165 O O . LYS C 1 307 ? -5.426 25.542 27.847 1.00 29.52 288 LYS C O 1
ATOM 7171 N N . ALA C 1 308 ? -7.406 24.886 28.651 1.00 27.74 289 ALA C N 1
ATOM 7172 C CA . ALA C 1 308 ? -6.811 23.850 29.482 1.00 27.53 289 ALA C CA 1
ATOM 7173 C C . ALA C 1 308 ? -6.093 22.787 28.625 1.00 26.42 289 ALA C C 1
ATOM 7174 O O . ALA C 1 308 ? -4.983 22.354 28.978 1.00 26.40 289 ALA C O 1
ATOM 7176 N N . LEU C 1 309 ? -6.710 22.375 27.516 1.00 24.83 290 LEU C N 1
ATOM 7177 C CA . LEU C 1 309 ? -6.106 21.353 26.639 1.00 25.68 290 LEU C CA 1
ATOM 7178 C C . LEU C 1 309 ? -4.816 21.851 26.045 1.00 26.35 290 LEU C C 1
ATOM 7179 O O . LEU C 1 309 ? -3.823 21.116 25.983 1.00 26.68 290 LEU C O 1
ATOM 7184 N N . LYS C 1 310 ? -4.831 23.110 25.618 1.00 27.71 291 LYS C N 1
ATOM 7185 C CA . LYS C 1 310 ? -3.674 23.721 24.973 1.00 29.49 291 LYS C CA 1
ATOM 7186 C C . LYS C 1 310 ? -2.539 23.989 25.951 1.00 31.40 291 LYS C C 1
ATOM 7187 O O . LYS C 1 310 ? -1.427 24.235 25.512 1.00 31.33 291 LYS C O 1
ATOM 7193 N N . ALA C 1 311 ? -2.798 23.958 27.267 1.00 31.84 292 ALA C N 1
ATOM 7194 C CA . ALA C 1 311 ? -1.707 24.164 28.236 1.00 33.56 292 ALA C CA 1
ATOM 7195 C C . ALA C 1 311 ? -0.797 22.924 28.428 1.00 34.37 292 ALA C C 1
ATOM 7196 O O . ALA C 1 311 ? 0.204 23.026 29.104 1.00 34.12 292 ALA C O 1
ATOM 7198 N N . ALA C 1 312 ? -1.115 21.773 27.822 1.00 34.40 293 ALA C N 1
ATOM 7199 C CA . ALA C 1 312 ? -0.272 20.569 27.946 1.00 35.55 293 ALA C CA 1
ATOM 7200 C C . ALA C 1 312 ? 1.087 20.718 27.215 1.00 38.02 293 ALA C C 1
ATOM 7201 O O . ALA C 1 312 ? 1.181 21.450 26.228 1.00 39.01 293 ALA C O 1
ATOM 7203 N N . SER C 1 313 ? 2.116 20.027 27.731 1.00 40.10 294 SER C N 1
ATOM 7204 C CA . SER C 1 313 ? 3.529 20.158 27.308 1.00 41.84 294 SER C CA 1
ATOM 7205 C C . SER C 1 313 ? 3.955 18.977 26.433 1.00 41.66 294 SER C C 1
ATOM 7206 O O . SER C 1 313 ? 4.064 17.864 26.933 1.00 40.46 294 SER C O 1
ATOM 7209 N N . PRO C 1 314 ? 4.219 19.225 25.135 1.00 42.77 295 PRO C N 1
ATOM 7210 C CA . PRO C 1 314 ? 4.583 18.192 24.118 1.00 43.14 295 PRO C CA 1
ATOM 7211 C C . PRO C 1 314 ? 5.810 17.314 24.419 1.00 43.48 295 PRO C C 1
ATOM 7212 O O . PRO C 1 314 ? 6.763 17.819 24.984 1.00 44.88 295 PRO C O 1
ATOM 7216 N N . GLY D 1 19 ? -56.684 6.585 44.037 1.00 42.16 0 GLY D N 1
ATOM 7217 C CA . GLY D 1 19 ? -55.283 7.079 43.886 1.00 41.02 0 GLY D CA 1
ATOM 7218 C C . GLY D 1 19 ? -55.014 7.830 42.583 1.00 38.94 0 GLY D C 1
ATOM 7219 O O . GLY D 1 19 ? -55.698 7.645 41.585 1.00 37.52 0 GLY D O 1
ATOM 7228 N N . LYS D 1 21 ? -53.752 8.991 38.928 1.00 34.06 2 LYS D N 1
ATOM 7229 C CA . LYS D 1 21 ? -53.698 8.217 37.682 1.00 32.98 2 LYS D CA 1
ATOM 7230 C C . LYS D 1 21 ? -52.252 8.131 37.143 1.00 32.04 2 LYS D C 1
ATOM 7231 O O . LYS D 1 21 ? -51.714 9.073 36.525 1.00 31.91 2 LYS D O 1
ATOM 7237 N N . LEU D 1 22 ? -51.629 6.973 37.351 1.00 31.63 3 LEU D N 1
ATOM 7238 C CA . LEU D 1 22 ? -50.230 6.767 36.955 1.00 30.24 3 LEU D CA 1
ATOM 7239 C C . LEU D 1 22 ? -50.128 6.165 35.550 1.00 29.43 3 LEU D C 1
ATOM 7240 O O . LEU D 1 22 ? -50.913 5.275 35.163 1.00 29.87 3 LEU D O 1
ATOM 7245 N N . GLY D 1 23 ? -49.168 6.678 34.785 1.00 26.93 4 GLY D N 1
ATOM 7246 C CA . GLY D 1 23 ? -48.791 6.065 33.523 1.00 26.74 4 GLY D CA 1
ATOM 7247 C C . GLY D 1 23 ? -47.285 6.061 33.296 1.00 25.34 4 GLY D C 1
ATOM 7248 O O . GLY D 1 23 ? -46.507 6.498 34.150 1.00 24.94 4 GLY D O 1
ATOM 7249 N N . VAL D 1 24 ? -46.855 5.554 32.146 1.00 25.28 5 VAL D N 1
ATOM 7250 C CA . VAL D 1 24 ? -45.436 5.480 31.861 1.00 24.50 5 VAL D CA 1
ATOM 7251 C C . VAL D 1 24 ? -45.168 5.882 30.414 1.00 23.94 5 VAL D C 1
ATOM 7252 O O . VAL D 1 24 ? -45.840 5.419 29.489 1.00 22.66 5 VAL D O 1
ATOM 7256 N N . ASN D 1 25 ? -44.223 6.810 30.248 1.00 22.71 6 ASN D N 1
ATOM 7257 C CA . ASN D 1 25 ? -43.683 7.114 28.934 1.00 21.57 6 ASN D CA 1
ATOM 7258 C C . ASN D 1 25 ? -42.607 6.094 28.684 1.00 22.03 6 ASN D C 1
ATOM 7259 O O . ASN D 1 25 ? -41.801 5.810 29.582 1.00 22.58 6 ASN D O 1
ATOM 7264 N N . LEU D 1 26 ? -42.605 5.524 27.485 1.00 21.68 7 LEU D N 1
ATOM 7265 C CA . LEU D 1 26 ? -41.732 4.412 27.150 1.00 22.43 7 LEU D CA 1
ATOM 7266 C C . LEU D 1 26 ? -40.275 4.776 26.851 1.00 22.84 7 LEU D C 1
ATOM 7267 O O . LEU D 1 26 ? -39.499 3.902 26.466 1.00 22.43 7 LEU D O 1
ATOM 7272 N N . CYS D 1 27 ? -39.869 6.019 27.107 1.00 24.15 8 CYS D N 1
ATOM 7273 C CA . CYS D 1 27 ? -38.454 6.416 27.006 1.00 24.57 8 CYS D CA 1
ATOM 7274 C C . CYS D 1 27 ? -37.535 5.532 27.849 1.00 24.62 8 CYS D C 1
ATOM 7275 O O . CYS D 1 27 ? -36.368 5.376 27.513 1.00 24.66 8 CYS D O 1
ATOM 7278 N N . PHE D 1 28 ? -38.016 4.987 28.968 1.00 24.69 9 PHE D N 1
ATOM 7279 C CA . PHE D 1 28 ? -37.153 4.099 29.784 1.00 24.87 9 PHE D CA 1
ATOM 7280 C C . PHE D 1 28 ? -36.621 2.875 28.964 1.00 25.61 9 PHE D C 1
ATOM 7281 O O . PHE D 1 28 ? -35.509 2.339 29.250 1.00 26.37 9 PHE D O 1
ATOM 7289 N N . ALA D 1 29 ? -37.372 2.464 27.938 1.00 24.43 10 ALA D N 1
ATOM 7290 C CA . ALA D 1 29 ? -37.119 1.223 27.203 1.00 24.67 10 ALA D CA 1
ATOM 7291 C C . ALA D 1 29 ? -36.324 1.421 25.932 1.00 25.00 10 ALA D C 1
ATOM 7292 O O . ALA D 1 29 ? -36.008 0.444 25.246 1.00 25.81 10 ALA D O 1
ATOM 7294 N N . VAL D 1 30 ? -36.003 2.674 25.601 1.00 23.84 11 VAL D N 1
ATOM 7295 C CA . VAL D 1 30 ? -35.312 2.978 24.362 1.00 24.36 11 VAL D CA 1
ATOM 7296 C C . VAL D 1 30 ? -34.067 2.100 24.233 1.00 24.49 11 VAL D C 1
ATOM 7297 O O . VAL D 1 30 ? -33.309 1.961 25.183 1.00 24.16 11 VAL D O 1
ATOM 7301 N N . LYS D 1 31 ? -33.925 1.453 23.072 1.00 24.38 12 LYS D N 1
ATOM 7302 C CA . LYS D 1 31 ? -32.790 0.571 22.709 1.00 24.80 12 LYS D CA 1
ATOM 7303 C C . LYS D 1 31 ? -32.819 -0.806 23.350 1.00 25.41 12 LYS D C 1
ATOM 7304 O O . LYS D 1 31 ? -32.097 -1.706 22.908 1.00 25.89 12 LYS D O 1
ATOM 7310 N N . ARG D 1 32 ? -33.650 -0.976 24.378 1.00 24.76 13 ARG D N 1
ATOM 7311 C CA . ARG D 1 32 ? -33.605 -2.150 25.217 1.00 25.27 13 ARG D CA 1
ATOM 7312 C C . ARG D 1 32 ? -34.737 -3.126 24.906 1.00 26.07 13 ARG D C 1
ATOM 7313 O O . ARG D 1 32 ? -34.549 -4.041 24.110 1.00 25.68 13 ARG D O 1
ATOM 7321 N N . TRP D 1 33 ? -35.896 -2.976 25.553 1.00 26.87 14 TRP D N 1
ATOM 7322 C CA . TRP D 1 33 ? -36.958 -3.989 25.412 1.00 28.01 14 TRP D CA 1
ATOM 7323 C C . TRP D 1 33 ? -37.773 -3.639 24.159 1.00 28.57 14 TRP D C 1
ATOM 7324 O O . TRP D 1 33 ? -38.776 -2.983 24.239 1.00 28.41 14 TRP D O 1
ATOM 7335 N N . LEU D 1 34 ? -37.277 -4.043 22.990 1.00 28.66 15 LEU D N 1
ATOM 7336 C CA . LEU D 1 34 ? -37.889 -3.626 21.729 1.00 28.05 15 LEU D CA 1
ATOM 7337 C C . LEU D 1 34 ? -39.020 -4.558 21.249 1.00 28.77 15 LEU D C 1
ATOM 7338 O O . LEU D 1 34 ? -39.933 -4.104 20.593 1.00 28.00 15 LEU D O 1
ATOM 7343 N N . GLU D 1 35 ? -38.949 -5.845 21.556 1.00 30.41 16 GLU D N 1
ATOM 7344 C CA . GLU D 1 35 ? -39.966 -6.782 21.063 1.00 32.47 16 GLU D CA 1
ATOM 7345 C C . GLU D 1 35 ? -41.314 -6.328 21.602 1.00 31.65 16 GLU D C 1
ATOM 7346 O O . GLU D 1 35 ? -41.472 -6.194 22.808 1.00 31.34 16 GLU D O 1
ATOM 7352 N N . PRO D 1 36 ? -42.289 -6.049 20.716 1.00 32.22 17 PRO D N 1
ATOM 7353 C CA . PRO D 1 36 ? -43.565 -5.467 21.186 1.00 31.32 17 PRO D CA 1
ATOM 7354 C C . PRO D 1 36 ? -44.279 -6.227 22.326 1.00 32.14 17 PRO D C 1
ATOM 7355 O O . PRO D 1 36 ? -44.629 -5.622 23.322 1.00 31.13 17 PRO D O 1
ATOM 7359 N N . ASP D 1 37 ? -44.499 -7.535 22.184 1.00 33.95 18 ASP D N 1
ATOM 7360 C CA . ASP D 1 37 ? -45.133 -8.325 23.267 1.00 35.81 18 ASP D CA 1
ATOM 7361 C C . ASP D 1 37 ? -44.289 -8.339 24.554 1.00 35.50 18 ASP D C 1
ATOM 7362 O O . ASP D 1 37 ? -44.849 -8.250 25.645 1.00 35.36 18 ASP D O 1
ATOM 7367 N N . ARG D 1 38 ? -42.960 -8.401 24.432 1.00 34.85 19 ARG D N 1
ATOM 7368 C CA . ARG D 1 38 ? -42.088 -8.308 25.621 1.00 35.14 19 ARG D CA 1
ATOM 7369 C C . ARG D 1 38 ? -42.248 -6.957 26.334 1.00 33.44 19 ARG D C 1
ATOM 7370 O O . ARG D 1 38 ? -42.493 -6.921 27.557 1.00 32.28 19 ARG D O 1
ATOM 7372 N N . LEU D 1 39 ? -42.138 -5.864 25.577 1.00 31.68 20 LEU D N 1
ATOM 7373 C CA . LEU D 1 39 ? -42.389 -4.514 26.132 1.00 30.28 20 LEU D CA 1
ATOM 7374 C C . LEU D 1 39 ? -43.813 -4.348 26.729 1.00 30.66 20 LEU D C 1
ATOM 7375 O O . LEU D 1 39 ? -43.956 -3.817 27.824 1.00 30.39 20 LEU D O 1
ATOM 7380 N N . ALA D 1 40 ? -44.856 -4.829 26.041 1.00 30.95 21 ALA D N 1
ATOM 7381 C CA . ALA D 1 40 ? -46.200 -4.771 26.598 1.00 31.41 21 ALA D CA 1
ATOM 7382 C C . ALA D 1 40 ? -46.267 -5.552 27.917 1.00 32.44 21 ALA D C 1
ATOM 7383 O O . ALA D 1 40 ? -46.818 -5.057 28.884 1.00 32.05 21 ALA D O 1
ATOM 7385 N N . GLY D 1 41 ? -45.705 -6.761 27.943 1.00 33.00 22 GLY D N 1
ATOM 7386 C CA . GLY D 1 41 ? -45.711 -7.623 29.152 1.00 34.51 22 GLY D CA 1
ATOM 7387 C C . GLY D 1 41 ? -44.885 -7.068 30.306 1.00 33.66 22 GLY D C 1
ATOM 7388 O O . GLY D 1 41 ? -45.229 -7.250 31.472 1.00 34.50 22 GLY D O 1
ATOM 7389 N N . LEU D 1 42 ? -43.815 -6.353 29.975 1.00 31.76 23 LEU D N 1
ATOM 7390 C CA . LEU D 1 42 ? -43.021 -5.628 30.960 1.00 31.28 23 LEU D CA 1
ATOM 7391 C C . LEU D 1 42 ? -43.866 -4.556 31.668 1.00 31.00 23 LEU D C 1
ATOM 7392 O O . LEU D 1 42 ? -43.948 -4.538 32.888 1.00 32.36 23 LEU D O 1
ATOM 7397 N N . VAL D 1 43 ? -44.545 -3.717 30.899 1.00 30.70 24 VAL D N 1
ATOM 7398 C CA . VAL D 1 43 ? -45.436 -2.682 31.459 1.00 30.74 24 VAL D CA 1
ATOM 7399 C C . VAL D 1 43 ? -46.641 -3.296 32.222 1.00 32.86 24 VAL D C 1
ATOM 7400 O O . VAL D 1 43 ? -47.023 -2.821 33.279 1.00 32.82 24 VAL D O 1
ATOM 7404 N N . ARG D 1 44 ? -47.246 -4.343 31.675 1.00 35.26 25 ARG D N 1
ATOM 7405 C CA . ARG D 1 44 ? -48.418 -4.943 32.304 1.00 37.42 25 ARG D CA 1
ATOM 7406 C C . ARG D 1 44 ? -48.007 -5.664 33.573 1.00 38.76 25 ARG D C 1
ATOM 7407 O O . ARG D 1 44 ? -48.577 -5.413 34.616 1.00 39.47 25 ARG D O 1
ATOM 7415 N N . ASP D 1 45 ? -47.013 -6.535 33.474 1.00 39.66 26 ASP D N 1
ATOM 7416 C CA . ASP D 1 45 ? -46.655 -7.441 34.579 1.00 41.55 26 ASP D CA 1
ATOM 7417 C C . ASP D 1 45 ? -45.578 -6.899 35.536 1.00 41.16 26 ASP D C 1
ATOM 7418 O O . ASP D 1 45 ? -45.706 -7.040 36.740 1.00 42.59 26 ASP D O 1
ATOM 7423 N N . ASP D 1 46 ? -44.499 -6.331 35.019 1.00 39.40 27 ASP D N 1
ATOM 7424 C CA . ASP D 1 46 ? -43.415 -5.879 35.896 1.00 39.24 27 ASP D CA 1
ATOM 7425 C C . ASP D 1 46 ? -43.729 -4.524 36.515 1.00 38.15 27 ASP D C 1
ATOM 7426 O O . ASP D 1 46 ? -43.507 -4.332 37.704 1.00 37.73 27 ASP D O 1
ATOM 7431 N N . LEU D 1 47 ? -44.254 -3.583 35.721 1.00 36.71 28 LEU D N 1
ATOM 7432 C CA . LEU D 1 47 ? -44.605 -2.264 36.258 1.00 36.16 28 LEU D CA 1
ATOM 7433 C C . LEU D 1 47 ? -46.014 -2.216 36.834 1.00 37.33 28 LEU D C 1
ATOM 7434 O O . LEU D 1 47 ? -46.288 -1.424 37.729 1.00 38.02 28 LEU D O 1
ATOM 7439 N N . GLY D 1 48 ? -46.917 -3.046 36.328 1.00 38.38 29 GLY D N 1
ATOM 7440 C CA . GLY D 1 48 ? -48.308 -3.055 36.833 1.00 39.44 29 GLY D CA 1
ATOM 7441 C C . GLY D 1 48 ? -49.028 -1.771 36.441 1.00 38.34 29 GLY D C 1
ATOM 7442 O O . GLY D 1 48 ? -49.822 -1.238 37.207 1.00 39.21 29 GLY D O 1
ATOM 7443 N N . LEU D 1 49 ? -48.742 -1.262 35.252 1.00 36.96 30 LEU D N 1
ATOM 7444 C CA . LEU D 1 49 ? -49.396 -0.045 34.780 1.00 35.95 30 LEU D CA 1
ATOM 7445 C C . LEU D 1 49 ? -50.251 -0.324 33.572 1.00 36.07 30 LEU D C 1
ATOM 7446 O O . LEU D 1 49 ? -50.124 -1.344 32.894 1.00 35.91 30 LEU D O 1
ATOM 7451 N N . GLU D 1 50 ? -51.172 0.592 33.341 1.00 35.56 31 GLU D N 1
ATOM 7452 C CA . GLU D 1 50 ? -52.142 0.427 32.271 1.00 35.61 31 GLU D CA 1
ATOM 7453 C C . GLU D 1 50 ? -52.023 1.551 31.235 1.00 32.75 31 GLU D C 1
ATOM 7454 O O . GLU D 1 50 ? -52.222 1.303 30.058 1.00 31.80 31 GLU D O 1
ATOM 7460 N N . TYR D 1 51 ? -51.719 2.771 31.687 1.00 31.10 32 TYR D N 1
ATOM 7461 C CA . TYR D 1 51 ? -51.691 3.944 30.803 1.00 29.70 32 TYR D CA 1
ATOM 7462 C C . TYR D 1 51 ? -50.276 4.245 30.345 1.00 28.03 32 TYR D C 1
ATOM 7463 O O . TYR D 1 51 ? -49.375 4.388 31.152 1.00 26.95 32 TYR D O 1
ATOM 7472 N N . VAL D 1 52 ? -50.122 4.362 29.022 1.00 26.63 33 VAL D N 1
ATOM 7473 C CA . VAL D 1 52 ? -48.849 4.398 28.360 1.00 25.31 33 VAL D CA 1
ATOM 7474 C C . VAL D 1 52 ? -48.788 5.574 27.394 1.00 23.89 33 VAL D C 1
ATOM 7475 O O . VAL D 1 52 ? -49.798 5.927 26.756 1.00 23.18 33 VAL D O 1
ATOM 7479 N N . GLN D 1 53 ? -47.604 6.178 27.313 1.00 23.18 34 GLN D N 1
ATOM 7480 C CA . GLN D 1 53 ? -47.298 7.175 26.313 1.00 21.96 34 GLN D CA 1
ATOM 7481 C C . GLN D 1 53 ? -46.134 6.619 25.479 1.00 22.84 34 GLN D C 1
ATOM 7482 O O . GLN D 1 53 ? -45.053 6.355 26.014 1.00 22.16 34 GLN D O 1
ATOM 7488 N N . TYR D 1 54 ? -46.390 6.439 24.194 1.00 21.99 35 TYR D N 1
ATOM 7489 C CA . TYR D 1 54 ? -45.443 5.881 23.291 1.00 22.70 35 TYR D CA 1
ATOM 7490 C C . TYR D 1 54 ? -44.524 7.032 22.931 1.00 21.84 35 TYR D C 1
ATOM 7491 O O . TYR D 1 54 ? -44.971 8.169 22.850 1.00 21.58 35 TYR D O 1
ATOM 7500 N N . THR D 1 55 ? -43.236 6.738 22.788 1.00 22.07 36 THR D N 1
ATOM 7501 C CA . THR D 1 55 ? -42.220 7.738 22.470 1.00 20.45 36 THR D CA 1
ATOM 7502 C C . THR D 1 55 ? -41.752 7.593 21.032 1.00 19.79 36 THR D C 1
ATOM 7503 O O . THR D 1 55 ? -41.535 6.485 20.531 1.00 18.12 36 THR D O 1
ATOM 7507 N N . TYR D 1 56 ? -41.608 8.724 20.347 1.00 19.25 37 TYR D N 1
ATOM 7508 C CA . TYR D 1 56 ? -41.000 8.720 18.996 1.00 18.09 37 TYR D CA 1
ATOM 7509 C C . TYR D 1 56 ? -39.594 8.055 18.974 1.00 19.68 37 TYR D C 1
ATOM 7510 O O . TYR D 1 56 ? -39.054 7.716 17.871 1.00 18.06 37 TYR D O 1
ATOM 7519 N N . ASP D 1 57 ? -38.966 7.931 20.147 1.00 18.74 38 ASP D N 1
ATOM 7520 C CA . ASP D 1 57 ? -37.638 7.330 20.270 1.00 19.54 38 ASP D CA 1
ATOM 7521 C C . ASP D 1 57 ? -37.667 5.818 20.049 1.00 20.26 38 ASP D C 1
ATOM 7522 O O . ASP D 1 57 ? -36.639 5.194 20.117 1.00 19.85 38 ASP D O 1
ATOM 7527 N N . LEU D 1 58 ? -38.845 5.229 19.838 1.00 20.24 39 LEU D N 1
ATOM 7528 C CA . LEU D 1 58 ? -38.949 3.803 19.449 1.00 21.02 39 LEU D CA 1
ATOM 7529 C C . LEU D 1 58 ? -39.083 3.590 17.945 1.00 20.63 39 LEU D C 1
ATOM 7530 O O . LEU D 1 58 ? -38.519 2.644 17.397 1.00 21.70 39 LEU D O 1
ATOM 7535 N N . THR D 1 59 ? -39.855 4.449 17.288 1.00 20.89 40 THR D N 1
ATOM 7536 C CA . THR D 1 59 ? -40.004 4.452 15.821 1.00 21.24 40 THR D CA 1
ATOM 7537 C C . THR D 1 59 ? -40.007 5.884 15.327 1.00 20.89 40 THR D C 1
ATOM 7538 O O . THR D 1 59 ? -40.938 6.658 15.618 1.00 20.35 40 THR D O 1
ATOM 7542 N N . ASP D 1 60 ? -38.976 6.234 14.567 1.00 21.10 41 ASP D N 1
ATOM 7543 C CA . ASP D 1 60 ? -38.765 7.621 14.085 1.00 20.49 41 ASP D CA 1
ATOM 7544 C C . ASP D 1 60 ? -39.809 8.047 13.036 1.00 20.41 41 ASP D C 1
ATOM 7545 O O . ASP D 1 60 ? -39.913 7.416 11.971 1.00 20.99 41 ASP D O 1
ATOM 7550 N N . PRO D 1 61 ? -40.534 9.153 13.288 1.00 20.37 42 PRO D N 1
ATOM 7551 C CA . PRO D 1 61 ? -41.440 9.691 12.283 1.00 20.79 42 PRO D CA 1
ATOM 7552 C C . PRO D 1 61 ? -40.798 9.850 10.907 1.00 21.28 42 PRO D C 1
ATOM 7553 O O . PRO D 1 61 ? -41.487 9.652 9.916 1.00 22.08 42 PRO D O 1
ATOM 7557 N N . TRP D 1 62 ? -39.510 10.197 10.847 1.00 21.59 43 TRP D N 1
ATOM 7558 C CA . TRP D 1 62 ? -38.808 10.325 9.557 1.00 22.62 43 TRP D CA 1
ATOM 7559 C C . TRP D 1 62 ? -38.631 9.013 8.794 1.00 23.17 43 TRP D C 1
ATOM 7560 O O . TRP D 1 62 ? -38.383 9.015 7.591 1.00 23.14 43 TRP D O 1
ATOM 7571 N N . TRP D 1 63 ? -38.740 7.874 9.473 1.00 23.38 44 TRP D N 1
ATOM 7572 C CA . TRP D 1 63 ? -38.605 6.623 8.743 1.00 23.06 44 TRP D CA 1
ATOM 7573 C C . TRP D 1 63 ? -39.600 6.494 7.555 1.00 24.81 44 TRP D C 1
ATOM 7574 O O . TRP D 1 63 ? -40.734 6.956 7.647 1.00 23.83 44 TRP D O 1
ATOM 7585 N N . PRO D 1 64 ? -39.185 5.814 6.468 1.00 25.03 45 PRO D N 1
ATOM 7586 C CA . PRO D 1 64 ? -40.133 5.525 5.364 1.00 26.88 45 PRO D CA 1
ATOM 7587 C C . PRO D 1 64 ? -41.354 4.853 5.948 1.00 26.55 45 PRO D C 1
ATOM 7588 O O . PRO D 1 64 ? -41.188 3.986 6.794 1.00 25.95 45 PRO D O 1
ATOM 7592 N N . ASP D 1 65 ? -42.547 5.239 5.490 1.00 27.13 46 ASP D N 1
ATOM 7593 C CA . ASP D 1 65 ? -43.782 4.968 6.231 1.00 28.46 46 ASP D CA 1
ATOM 7594 C C . ASP D 1 65 ? -44.193 3.518 6.275 1.00 28.38 46 ASP D C 1
ATOM 7595 O O . ASP D 1 65 ? -44.762 3.063 7.279 1.00 28.68 46 ASP D O 1
ATOM 7600 N N . ILE D 1 66 ? -43.900 2.792 5.217 1.00 28.75 47 ILE D N 1
ATOM 7601 C CA . ILE D 1 66 ? -44.159 1.357 5.184 1.00 30.67 47 ILE D CA 1
ATOM 7602 C C . ILE D 1 66 ? -43.509 0.621 6.377 1.00 29.77 47 ILE D C 1
ATOM 7603 O O . ILE D 1 66 ? -44.201 0.021 7.183 1.00 29.41 47 ILE D O 1
ATOM 7608 N N . GLU D 1 67 ? -42.190 0.703 6.516 1.00 29.96 48 GLU D N 1
ATOM 7609 C CA . GLU D 1 67 ? -41.488 0.020 7.624 1.00 29.25 48 GLU D CA 1
ATOM 7610 C C . GLU D 1 67 ? -41.822 0.654 8.973 1.00 27.18 48 GLU D C 1
ATOM 7611 O O . GLU D 1 67 ? -41.997 -0.029 9.981 1.00 25.85 48 GLU D O 1
ATOM 7617 N N . ARG D 1 68 ? -41.948 1.971 8.975 1.00 25.23 49 ARG D N 1
ATOM 7618 C CA . ARG D 1 68 ? -42.245 2.721 10.199 1.00 24.08 49 ARG D CA 1
ATOM 7619 C C . ARG D 1 68 ? -43.562 2.265 10.764 1.00 23.99 49 ARG D C 1
ATOM 7620 O O . ARG D 1 68 ? -43.641 1.899 11.950 1.00 22.91 49 ARG D O 1
ATOM 7628 N N . ASP D 1 69 ? -44.603 2.333 9.930 1.00 24.05 50 ASP D N 1
ATOM 7629 C CA . ASP D 1 69 ? -45.952 2.059 10.413 1.00 25.05 50 ASP D CA 1
ATOM 7630 C C . ASP D 1 69 ? -46.101 0.555 10.751 1.00 26.35 50 ASP D C 1
ATOM 7631 O O . ASP D 1 69 ? -46.800 0.198 11.692 1.00 25.29 50 ASP D O 1
ATOM 7636 N N . ARG D 1 70 ? -45.408 -0.320 10.022 1.00 26.65 51 ARG D N 1
ATOM 7637 C CA . ARG D 1 70 ? -45.468 -1.738 10.366 1.00 28.22 51 ARG D CA 1
ATOM 7638 C C . ARG D 1 70 ? -45.039 -1.962 11.817 1.00 26.80 51 ARG D C 1
ATOM 7639 O O . ARG D 1 70 ? -45.696 -2.688 12.570 1.00 26.30 51 ARG D O 1
ATOM 7647 N N . ARG D 1 71 ? -43.944 -1.313 12.205 1.00 25.91 52 ARG D N 1
ATOM 7648 C CA . ARG D 1 71 ? -43.349 -1.488 13.551 1.00 25.37 52 ARG D CA 1
ATOM 7649 C C . ARG D 1 71 ? -44.213 -0.786 14.574 1.00 25.19 52 ARG D C 1
ATOM 7650 O O . ARG D 1 71 ? -44.504 -1.345 15.625 1.00 25.09 52 ARG D O 1
ATOM 7658 N N . ALA D 1 72 ? -44.657 0.439 14.253 1.00 24.82 53 ALA D N 1
ATOM 7659 C CA . ALA D 1 72 ? -45.487 1.201 15.180 1.00 23.82 53 ALA D CA 1
ATOM 7660 C C . ALA D 1 72 ? -46.822 0.483 15.436 1.00 24.41 53 ALA D C 1
ATOM 7661 O O . ALA D 1 72 ? -47.297 0.414 16.569 1.00 24.10 53 ALA D O 1
ATOM 7663 N N . ILE D 1 73 ? -47.404 -0.081 14.384 1.00 25.56 54 ILE D N 1
ATOM 7664 C CA . ILE D 1 73 ? -48.645 -0.821 14.504 1.00 26.03 54 ILE D CA 1
ATOM 7665 C C . ILE D 1 73 ? -48.455 -2.074 15.372 1.00 26.98 54 ILE D C 1
ATOM 7666 O O . ILE D 1 73 ? -49.336 -2.413 16.192 1.00 26.33 54 ILE D O 1
ATOM 7671 N N . ALA D 1 74 ? -47.318 -2.755 15.184 1.00 26.02 55 ALA D N 1
ATOM 7672 C CA . ALA D 1 74 ? -47.013 -3.938 15.949 1.00 27.50 55 ALA D CA 1
ATOM 7673 C C . ALA D 1 74 ? -46.958 -3.561 17.440 1.00 27.22 55 ALA D C 1
ATOM 7674 O O . ALA D 1 74 ? -47.468 -4.299 18.271 1.00 27.35 55 ALA D O 1
ATOM 7676 N N . TYR D 1 75 ? -46.369 -2.408 17.778 1.00 26.36 56 TYR D N 1
ATOM 7677 C CA . TYR D 1 75 ? -46.432 -1.939 19.173 1.00 27.24 56 TYR D CA 1
ATOM 7678 C C . TYR D 1 75 ? -47.873 -1.661 19.608 1.00 27.82 56 TYR D C 1
ATOM 7679 O O . TYR D 1 75 ? -48.274 -2.040 20.717 1.00 28.61 56 TYR D O 1
ATOM 7688 N N . ALA D 1 76 ? -48.646 -0.983 18.761 1.00 28.14 57 ALA D N 1
ATOM 7689 C CA . ALA D 1 76 ? -50.044 -0.670 19.124 1.00 28.82 57 ALA D CA 1
ATOM 7690 C C . ALA D 1 76 ? -50.831 -1.953 19.373 1.00 30.56 57 ALA D C 1
ATOM 7691 O O . ALA D 1 76 ? -51.556 -2.066 20.371 1.00 31.35 57 ALA D O 1
ATOM 7693 N N . LYS D 1 77 ? -50.665 -2.928 18.490 1.00 31.42 58 LYS D N 1
ATOM 7694 C CA . LYS D 1 77 ? -51.339 -4.225 18.638 1.00 33.57 58 LYS D CA 1
ATOM 7695 C C . LYS D 1 77 ? -50.949 -4.963 19.924 1.00 33.45 58 LYS D C 1
ATOM 7696 O O . LYS D 1 77 ? -51.813 -5.480 20.624 1.00 34.86 58 LYS D O 1
ATOM 7702 N N . ALA D 1 78 ? -49.657 -4.993 20.251 1.00 32.72 59 ALA D N 1
ATOM 7703 C CA . ALA D 1 78 ? -49.166 -5.684 21.462 1.00 32.53 59 ALA D CA 1
ATOM 7704 C C . ALA D 1 78 ? -49.739 -5.076 22.766 1.00 32.15 59 ALA D C 1
ATOM 7705 O O . ALA D 1 78 ? -50.197 -5.773 23.688 1.00 31.75 59 ALA D O 1
ATOM 7707 N N . PHE D 1 79 ? -49.731 -3.754 22.812 1.00 31.19 60 PHE D N 1
ATOM 7708 C CA . PHE D 1 79 ? -50.267 -3.019 23.934 1.00 31.36 60 PHE D CA 1
ATOM 7709 C C . PHE D 1 79 ? -51.785 -3.241 24.106 1.00 33.01 60 PHE D C 1
ATOM 7710 O O . PHE D 1 79 ? -52.225 -3.556 25.210 1.00 34.24 60 PHE D O 1
ATOM 7718 N N . ARG D 1 80 ? -52.555 -3.133 23.019 1.00 33.68 61 ARG D N 1
ATOM 7719 C CA . ARG D 1 80 ? -53.999 -3.431 23.039 1.00 36.10 61 ARG D CA 1
ATOM 7720 C C . ARG D 1 80 ? -54.273 -4.841 23.521 1.00 36.52 61 ARG D C 1
ATOM 7721 O O . ARG D 1 80 ? -55.146 -5.059 24.364 1.00 37.83 61 ARG D O 1
ATOM 7729 N N . LYS D 1 81 ? -53.537 -5.806 22.974 1.00 36.61 62 LYS D N 1
ATOM 7730 C CA . LYS D 1 81 ? -53.715 -7.232 23.324 1.00 37.88 62 LYS D CA 1
ATOM 7731 C C . LYS D 1 81 ? -53.406 -7.521 24.804 1.00 38.57 62 LYS D C 1
ATOM 7732 O O . LYS D 1 81 ? -53.980 -8.456 25.380 1.00 39.85 62 LYS D O 1
ATOM 7734 N N . ALA D 1 82 ? -52.489 -6.746 25.397 1.00 36.98 63 ALA D N 1
ATOM 7735 C CA . ALA D 1 82 ? -52.116 -6.872 26.811 1.00 37.20 63 ALA D CA 1
ATOM 7736 C C . ALA D 1 82 ? -53.076 -6.109 27.750 1.00 37.53 63 ALA D C 1
ATOM 7737 O O . ALA D 1 82 ? -52.881 -6.098 28.967 1.00 38.54 63 ALA D O 1
ATOM 7739 N N . GLY D 1 83 ? -54.105 -5.477 27.191 1.00 37.51 64 GLY D N 1
ATOM 7740 C CA . GLY D 1 83 ? -55.079 -4.708 27.984 1.00 37.34 64 GLY D CA 1
ATOM 7741 C C . GLY D 1 83 ? -54.576 -3.315 28.333 1.00 36.08 64 GLY D C 1
ATOM 7742 O O . GLY D 1 83 ? -55.099 -2.679 29.254 1.00 36.04 64 GLY D O 1
ATOM 7743 N N . LEU D 1 84 ? -53.566 -2.829 27.599 1.00 34.49 65 LEU D N 1
ATOM 7744 C CA . LEU D 1 84 ? -52.942 -1.520 27.884 1.00 33.05 65 LEU D CA 1
ATOM 7745 C C . LEU D 1 84 ? -53.471 -0.429 26.953 1.00 32.40 65 LEU D C 1
ATOM 7746 O O . LEU D 1 84 ? -53.867 -0.706 25.821 1.00 32.44 65 LEU D O 1
ATOM 7751 N N . THR D 1 85 ? -53.506 0.804 27.451 1.00 31.73 66 THR D N 1
ATOM 7752 C CA . THR D 1 85 ? -54.016 1.921 26.672 1.00 30.95 66 THR D CA 1
ATOM 7753 C C . THR D 1 85 ? -52.870 2.881 26.312 1.00 29.25 66 THR D C 1
ATOM 7754 O O . THR D 1 85 ? -52.319 3.593 27.166 1.00 28.48 66 THR D O 1
ATOM 7758 N N . ILE D 1 86 ? -52.507 2.894 25.040 1.00 28.67 67 ILE D N 1
ATOM 7759 C CA . ILE D 1 86 ? -51.608 3.950 24.548 1.00 27.52 67 ILE D CA 1
ATOM 7760 C C . ILE D 1 86 ? -52.454 5.237 24.335 1.00 27.00 67 ILE D C 1
ATOM 7761 O O . ILE D 1 86 ? -53.149 5.373 23.334 1.00 27.01 67 ILE D O 1
ATOM 7766 N N . GLU D 1 87 ? -52.371 6.161 25.290 1.00 25.68 68 GLU D N 1
ATOM 7767 C CA . GLU D 1 87 ? -53.144 7.417 25.268 1.00 25.43 68 GLU D CA 1
ATOM 7768 C C . GLU D 1 87 ? -52.619 8.491 24.297 1.00 23.91 68 GLU D C 1
ATOM 7769 O O . GLU D 1 87 ? -53.386 9.361 23.835 1.00 23.75 68 GLU D O 1
ATOM 7775 N N . SER D 1 88 ? -51.322 8.443 24.038 1.00 22.17 69 SER D N 1
ATOM 7776 C CA . SER D 1 88 ? -50.673 9.401 23.139 1.00 21.92 69 SER D CA 1
ATOM 7777 C C . SER D 1 88 ? -49.304 8.899 22.711 1.00 20.99 69 SER D C 1
ATOM 7778 O O . SER D 1 88 ? -48.737 8.041 23.379 1.00 22.37 69 SER D O 1
ATOM 7781 N N . THR D 1 89 ? -48.765 9.465 21.625 1.00 20.39 70 THR D N 1
ATOM 7782 C CA . THR D 1 89 ? -47.349 9.386 21.283 1.00 20.10 70 THR D CA 1
ATOM 7783 C C . THR D 1 89 ? -46.697 10.747 21.596 1.00 20.14 70 THR D C 1
ATOM 7784 O O . THR D 1 89 ? -47.376 11.781 21.656 1.00 20.20 70 THR D O 1
ATOM 7788 N N . PHE D 1 90 ? -45.389 10.755 21.783 1.00 18.69 71 PHE D N 1
ATOM 7789 C CA . PHE D 1 90 ? -44.714 11.944 22.179 1.00 19.13 71 PHE D CA 1
ATOM 7790 C C . PHE D 1 90 ? -43.269 11.986 21.707 1.00 19.61 71 PHE D C 1
ATOM 7791 O O . PHE D 1 90 ? -42.556 10.957 21.682 1.00 18.63 71 PHE D O 1
ATOM 7799 N N . GLY D 1 91 ? -42.826 13.192 21.379 1.00 19.26 72 GLY D N 1
ATOM 7800 C CA . GLY D 1 91 ? -41.434 13.415 21.032 1.00 19.96 72 GLY D CA 1
ATOM 7801 C C . GLY D 1 91 ? -40.486 12.959 22.121 1.00 19.66 72 GLY D C 1
ATOM 7802 O O . GLY D 1 91 ? -40.764 13.106 23.312 1.00 18.99 72 GLY D O 1
ATOM 7803 N N . GLY D 1 92 ? -39.344 12.422 21.698 1.00 19.47 73 GLY D N 1
ATOM 7804 C CA . GLY D 1 92 ? -38.271 12.088 22.619 1.00 19.08 73 GLY D CA 1
ATOM 7805 C C . GLY D 1 92 ? -36.983 12.840 22.338 1.00 19.93 73 GLY D C 1
ATOM 7806 O O . GLY D 1 92 ? -36.975 13.946 21.782 1.00 18.38 73 GLY D O 1
ATOM 7807 N N A LEU D 1 93 ? -35.847 12.253 22.699 0.50 20.09 74 LEU D N 1
ATOM 7808 N N B LEU D 1 93 ? -35.876 12.216 22.714 0.50 20.49 74 LEU D N 1
ATOM 7809 C CA A LEU D 1 93 ? -34.573 12.970 22.529 0.50 20.10 74 LEU D CA 1
ATOM 7810 C CA B LEU D 1 93 ? -34.562 12.822 22.557 0.50 20.87 74 LEU D CA 1
ATOM 7811 C C A LEU D 1 93 ? -34.095 13.079 21.076 0.50 19.95 74 LEU D C 1
ATOM 7812 C C B LEU D 1 93 ? -34.159 13.073 21.102 0.50 20.31 74 LEU D C 1
ATOM 7813 O O A LEU D 1 93 ? -33.392 14.047 20.711 0.50 19.99 74 LEU D O 1
ATOM 7814 O O B LEU D 1 93 ? -33.587 14.127 20.765 0.50 20.28 74 LEU D O 1
ATOM 7823 N N . ALA D 1 94 ? -34.449 12.115 20.228 1.00 19.93 75 ALA D N 1
ATOM 7824 C CA . ALA D 1 94 ? -34.102 12.267 18.791 1.00 19.00 75 ALA D CA 1
ATOM 7825 C C . ALA D 1 94 ? -34.856 13.485 18.186 1.00 19.96 75 ALA D C 1
ATOM 7826 O O . ALA D 1 94 ? -34.249 14.269 17.441 1.00 19.77 75 ALA D O 1
ATOM 7828 N N . SER D 1 95 ? -36.124 13.659 18.555 1.00 19.18 76 SER D N 1
ATOM 7829 C CA . SER D 1 95 ? -36.912 14.840 18.116 1.00 19.77 76 SER D CA 1
ATOM 7830 C C . SER D 1 95 ? -36.380 16.146 18.700 1.00 19.18 76 SER D C 1
ATOM 7831 O O . SER D 1 95 ? -36.194 17.145 17.962 1.00 17.58 76 SER D O 1
ATOM 7834 N N . TYR D 1 96 ? -36.078 16.118 19.996 1.00 18.05 77 TYR D N 1
ATOM 7835 C CA . TYR D 1 96 ? -35.655 17.336 20.708 1.00 18.78 77 TYR D CA 1
ATOM 7836 C C . TYR D 1 96 ? -34.270 17.851 20.335 1.00 19.07 77 TYR D C 1
ATOM 7837 O O . TYR D 1 96 ? -33.917 18.962 20.676 1.00 19.68 77 TYR D O 1
ATOM 7846 N N . THR D 1 97 ? -33.482 17.029 19.666 1.00 18.28 78 THR D N 1
ATOM 7847 C CA . THR D 1 97 ? -32.209 17.462 19.203 1.00 19.15 78 THR D CA 1
ATOM 7848 C C . THR D 1 97 ? -32.257 18.676 18.260 1.00 19.15 78 THR D C 1
ATOM 7849 O O . THR D 1 97 ? -31.295 19.439 18.213 1.00 19.80 78 THR D O 1
ATOM 7853 N N . TYR D 1 98 ? -33.342 18.843 17.504 1.00 19.17 79 TYR D N 1
ATOM 7854 C CA . TYR D 1 98 ? -33.389 19.836 16.419 1.00 18.86 79 TYR D CA 1
ATOM 7855 C C . TYR D 1 98 ? -34.340 20.962 16.841 1.00 19.57 79 TYR D C 1
ATOM 7856 O O . TYR D 1 98 ? -35.054 20.840 17.854 1.00 18.12 79 TYR D O 1
ATOM 7865 N N . ASN D 1 99 ? -34.339 22.054 16.077 1.00 19.24 80 ASN D N 1
ATOM 7866 C CA . ASN D 1 99 ? -35.041 23.271 16.476 1.00 18.96 80 ASN D CA 1
ATOM 7867 C C . ASN D 1 99 ? -36.484 23.405 16.015 1.00 19.43 80 ASN D C 1
ATOM 7868 O O . ASN D 1 99 ? -37.277 24.133 16.658 1.00 18.65 80 ASN D O 1
ATOM 7873 N N . HIS D 1 100 ? -36.836 22.681 14.947 1.00 18.73 81 HIS D N 1
ATOM 7874 C CA . HIS D 1 100 ? -38.229 22.572 14.480 1.00 18.92 81 HIS D CA 1
ATOM 7875 C C . HIS D 1 100 ? -38.918 23.943 14.322 1.00 18.75 81 HIS D C 1
ATOM 7876 O O . HIS D 1 100 ? -38.417 24.761 13.579 1.00 18.48 81 HIS D O 1
ATOM 7883 N N . PHE D 1 101 ? -40.037 24.181 15.005 1.00 17.84 82 PHE D N 1
ATOM 7884 C CA . PHE D 1 101 ? -40.920 25.295 14.659 1.00 18.23 82 PHE D CA 1
ATOM 7885 C C . PHE D 1 101 ? -40.365 26.688 14.965 1.00 19.23 82 PHE D C 1
ATOM 7886 O O . PHE D 1 101 ? -40.880 27.684 14.422 1.00 20.87 82 PHE D O 1
ATOM 7894 N N . LEU D 1 102 ? -39.320 26.774 15.798 1.00 18.56 83 LEU D N 1
ATOM 7895 C CA . LEU D 1 102 ? -38.733 28.095 16.128 1.00 19.48 83 LEU D CA 1
ATOM 7896 C C . LEU D 1 102 ? -37.328 28.279 15.506 1.00 20.65 83 LEU D C 1
ATOM 7897 O O . LEU D 1 102 ? -36.610 29.213 15.868 1.00 20.85 83 LEU D O 1
ATOM 7902 N N . ALA D 1 103 ? -36.952 27.393 14.583 1.00 20.13 84 ALA D N 1
ATOM 7903 C CA . ALA D 1 103 ? -35.621 27.410 13.938 1.00 20.23 84 ALA D CA 1
ATOM 7904 C C . ALA D 1 103 ? -35.414 28.671 13.137 1.00 20.91 84 ALA D C 1
ATOM 7905 O O . ALA D 1 103 ? -36.377 29.296 12.717 1.00 21.33 84 ALA D O 1
ATOM 7907 N N . PRO D 1 104 ? -34.146 29.058 12.895 1.00 21.12 85 PRO D N 1
ATOM 7908 C CA . PRO D 1 104 ? -33.799 30.355 12.274 1.00 22.49 85 PRO D CA 1
ATOM 7909 C C . PRO D 1 104 ? -34.012 30.482 10.750 1.00 22.80 85 PRO D C 1
ATOM 7910 O O . PRO D 1 104 ? -33.741 31.537 10.200 1.00 22.29 85 PRO D O 1
ATOM 7914 N N . THR D 1 105 ? -34.439 29.420 10.065 1.00 22.20 86 THR D N 1
ATOM 7915 C CA . THR D 1 105 ? -34.745 29.544 8.628 1.00 22.94 86 THR D CA 1
ATOM 7916 C C . THR D 1 105 ? -36.120 28.950 8.368 1.00 22.44 86 THR D C 1
ATOM 7917 O O . THR D 1 105 ? -36.574 28.063 9.100 1.00 20.77 86 THR D O 1
ATOM 7921 N N . LEU D 1 106 ? -36.764 29.446 7.313 1.00 22.93 87 LEU D N 1
ATOM 7922 C CA . LEU D 1 106 ? -38.084 28.933 6.881 1.00 24.64 87 LEU D CA 1
ATOM 7923 C C . LEU D 1 106 ? -37.996 27.458 6.467 1.00 23.10 87 LEU D C 1
ATOM 7924 O O . LEU D 1 106 ? -38.881 26.652 6.771 1.00 21.90 87 LEU D O 1
ATOM 7929 N N . GLU D 1 107 ? -36.913 27.092 5.804 1.00 22.97 88 GLU D N 1
ATOM 7930 C CA . GLU D 1 107 ? -36.706 25.688 5.471 1.00 22.21 88 GLU D CA 1
ATOM 7931 C C . GLU D 1 107 ? -36.590 24.810 6.681 1.00 21.31 88 GLU D C 1
ATOM 7932 O O . GLU D 1 107 ? -37.229 23.762 6.727 1.00 20.77 88 GLU D O 1
ATOM 7938 N N . LEU D 1 108 ? -35.788 25.197 7.681 1.00 21.58 89 LEU D N 1
ATOM 7939 C CA . LEU D 1 108 ? -35.729 24.398 8.915 1.00 20.29 89 LEU D CA 1
ATOM 7940 C C . LEU D 1 108 ? -37.085 24.364 9.631 1.00 20.23 89 LEU D C 1
ATOM 7941 O O . LEU D 1 108 ? -37.487 23.330 10.197 1.00 20.22 89 LEU D O 1
ATOM 7946 N N . GLN D 1 109 ? -37.829 25.471 9.622 1.00 21.18 90 GLN D N 1
ATOM 7947 C CA . GLN D 1 109 ? -39.217 25.430 10.193 1.00 20.02 90 GLN D CA 1
ATOM 7948 C C . GLN D 1 109 ? -40.160 24.459 9.433 1.00 19.88 90 GLN D C 1
ATOM 7949 O O . GLN D 1 109 ? -40.955 23.724 10.037 1.00 19.50 90 GLN D O 1
ATOM 7955 N N . SER D 1 110 ? -40.034 24.412 8.109 1.00 21.25 91 SER D N 1
ATOM 7956 C CA . SER D 1 110 ? -40.870 23.492 7.310 1.00 21.72 91 SER D CA 1
ATOM 7957 C C . SER D 1 110 ? -40.459 22.069 7.629 1.00 20.48 91 SER D C 1
ATOM 7958 O O . SER D 1 110 ? -41.275 21.191 7.576 1.00 19.67 91 SER D O 1
ATOM 7961 N N . LEU D 1 111 ? -39.186 21.835 7.955 1.00 20.93 92 LEU D N 1
ATOM 7962 C CA . LEU D 1 111 ? -38.748 20.487 8.354 1.00 20.64 92 LEU D CA 1
ATOM 7963 C C . LEU D 1 111 ? -39.390 20.131 9.705 1.00 18.61 92 LEU D C 1
ATOM 7964 O O . LEU D 1 111 ? -39.746 18.987 9.949 1.00 18.35 92 LEU D O 1
ATOM 7969 N N . GLY D 1 112 ? -39.552 21.108 10.573 1.00 18.45 93 GLY D N 1
ATOM 7970 C CA . GLY D 1 112 ? -40.395 20.911 11.812 1.00 17.65 93 GLY D CA 1
ATOM 7971 C C . GLY D 1 112 ? -41.822 20.480 11.497 1.00 17.58 93 GLY D C 1
ATOM 7972 O O . GLY D 1 112 ? -42.392 19.536 12.093 1.00 17.79 93 GLY D O 1
ATOM 7973 N N . TYR D 1 113 ? -42.423 21.153 10.526 1.00 19.51 94 TYR D N 1
ATOM 7974 C CA . TYR D 1 113 ? -43.828 20.874 10.174 1.00 20.10 94 TYR D CA 1
ATOM 7975 C C . TYR D 1 113 ? -43.951 19.425 9.696 1.00 20.07 94 TYR D C 1
ATOM 7976 O O . TYR D 1 113 ? -44.858 18.677 10.113 1.00 18.46 94 TYR D O 1
ATOM 7985 N N . GLN D 1 114 ? -43.032 19.042 8.813 1.00 20.25 95 GLN D N 1
ATOM 7986 C CA . GLN D 1 114 ? -43.032 17.674 8.293 1.00 20.73 95 GLN D CA 1
ATOM 7987 C C . GLN D 1 114 ? -42.794 16.647 9.383 1.00 19.37 95 GLN D C 1
ATOM 7988 O O . GLN D 1 114 ? -43.417 15.569 9.397 1.00 19.93 95 GLN D O 1
ATOM 7994 N N . HIS D 1 115 ? -41.887 16.952 10.288 1.00 18.86 96 HIS D N 1
ATOM 7995 C CA . HIS D 1 115 ? -41.569 16.029 11.383 1.00 18.98 96 HIS D CA 1
ATOM 7996 C C . HIS D 1 115 ? -42.868 15.714 12.151 1.00 18.89 96 HIS D C 1
ATOM 7997 O O . HIS D 1 115 ? -43.242 14.570 12.300 1.00 18.12 96 HIS D O 1
ATOM 8004 N N . LEU D 1 116 ? -43.614 16.740 12.505 1.00 19.50 97 LEU D N 1
ATOM 8005 C CA . LEU D 1 116 ? -44.880 16.545 13.263 1.00 19.23 97 LEU D CA 1
ATOM 8006 C C . LEU D 1 116 ? -45.973 15.941 12.379 1.00 19.57 97 LEU D C 1
ATOM 8007 O O . LEU D 1 116 ? -46.722 15.053 12.829 1.00 18.09 97 LEU D O 1
ATOM 8012 N N . LYS D 1 117 ? -45.988 16.334 11.095 1.00 20.58 98 LYS D N 1
ATOM 8013 C CA . LYS D 1 117 ? -46.941 15.772 10.148 1.00 21.72 98 LYS D CA 1
ATOM 8014 C C . LYS D 1 117 ? -46.790 14.244 10.076 1.00 21.43 98 LYS D C 1
ATOM 8015 O O . LYS D 1 117 ? -47.784 13.477 10.151 1.00 20.04 98 LYS D O 1
ATOM 8021 N N . ARG D 1 118 ? -45.536 13.812 9.973 1.00 20.02 99 ARG D N 1
ATOM 8022 C CA . ARG D 1 118 ? -45.214 12.401 9.853 1.00 20.42 99 ARG D CA 1
ATOM 8023 C C . ARG D 1 118 ? -45.502 11.721 11.174 1.00 19.84 99 ARG D C 1
ATOM 8024 O O . ARG D 1 118 ? -46.019 10.611 11.171 1.00 20.99 99 ARG D O 1
ATOM 8032 N N . ALA D 1 119 ? -45.229 12.387 12.306 1.00 19.36 100 ALA D N 1
ATOM 8033 C CA . ALA D 1 119 ? -45.609 11.836 13.598 1.00 18.95 100 ALA D CA 1
ATOM 8034 C C . ALA D 1 119 ? -47.096 11.612 13.718 1.00 19.18 100 ALA D C 1
ATOM 8035 O O . ALA D 1 119 ? -47.522 10.629 14.293 1.00 19.73 100 ALA D O 1
ATOM 8037 N N . ILE D 1 120 ? -47.874 12.562 13.228 1.00 19.86 101 ILE D N 1
ATOM 8038 C CA . ILE D 1 120 ? -49.323 12.459 13.181 1.00 19.94 101 ILE D CA 1
ATOM 8039 C C . ILE D 1 120 ? -49.783 11.244 12.327 1.00 20.41 101 ILE D C 1
ATOM 8040 O O . ILE D 1 120 ? -50.653 10.478 12.719 1.00 20.10 101 ILE D O 1
ATOM 8045 N N . ASP D 1 121 ? -49.166 11.035 11.174 1.00 21.17 102 ASP D N 1
ATOM 8046 C CA . ASP D 1 121 ? -49.482 9.853 10.345 1.00 21.56 102 ASP D CA 1
ATOM 8047 C C . ASP D 1 121 ? -49.216 8.553 11.134 1.00 21.77 102 ASP D C 1
ATOM 8048 O O . ASP D 1 121 ? -49.992 7.592 11.089 1.00 22.77 102 ASP D O 1
ATOM 8061 N N . THR D 1 123 ? -48.989 8.093 14.409 1.00 20.74 104 THR D N 1
ATOM 8062 C CA . THR D 1 123 ? -49.932 8.046 15.511 1.00 20.80 104 THR D CA 1
ATOM 8063 C C . THR D 1 123 ? -51.287 7.554 15.013 1.00 21.19 104 THR D C 1
ATOM 8064 O O . THR D 1 123 ? -51.866 6.667 15.633 1.00 21.99 104 THR D O 1
ATOM 8068 N N . ALA D 1 124 ? -51.779 8.106 13.908 1.00 20.73 105 ALA D N 1
ATOM 8069 C CA . ALA D 1 124 ? -53.022 7.640 13.266 1.00 21.78 105 ALA D CA 1
ATOM 8070 C C . ALA D 1 124 ? -52.932 6.172 12.840 1.00 22.40 105 ALA D C 1
ATOM 8071 O O . ALA D 1 124 ? -53.886 5.423 12.959 1.00 24.07 105 ALA D O 1
ATOM 8073 N N . ALA D 1 125 ? -51.783 5.745 12.352 1.00 22.89 106 ALA D N 1
ATOM 8074 C CA . ALA D 1 125 ? -51.618 4.352 11.918 1.00 24.23 106 ALA D CA 1
ATOM 8075 C C . ALA D 1 125 ? -51.779 3.421 13.127 1.00 24.59 106 ALA D C 1
ATOM 8076 O O . ALA D 1 125 ? -52.434 2.378 13.058 1.00 25.07 106 ALA D O 1
ATOM 8086 N N . GLU D 1 127 ? -53.685 4.074 15.614 1.00 25.71 108 GLU D N 1
ATOM 8087 C CA . GLU D 1 127 ? -55.019 4.344 16.146 1.00 26.52 108 GLU D CA 1
ATOM 8088 C C . GLU D 1 127 ? -54.932 4.936 17.553 1.00 26.18 108 GLU D C 1
ATOM 8089 O O . GLU D 1 127 ? -55.741 4.627 18.430 1.00 26.81 108 GLU D O 1
ATOM 8095 N N . VAL D 1 128 ? -53.934 5.795 17.741 1.00 24.80 109 VAL D N 1
ATOM 8096 C CA . VAL D 1 128 ? -53.710 6.470 18.996 1.00 23.70 109 VAL D CA 1
ATOM 8097 C C . VAL D 1 128 ? -54.259 7.872 18.798 1.00 23.64 109 VAL D C 1
ATOM 8098 O O . VAL D 1 128 ? -54.098 8.442 17.709 1.00 21.99 109 VAL D O 1
ATOM 8102 N N . PRO D 1 129 ? -54.941 8.412 19.822 1.00 22.72 110 PRO D N 1
ATOM 8103 C CA . PRO D 1 129 ? -55.766 9.606 19.606 1.00 23.53 110 PRO D CA 1
ATOM 8104 C C . PRO D 1 129 ? -55.061 10.951 19.707 1.00 23.01 110 PRO D C 1
ATOM 8105 O O . PRO D 1 129 ? -55.650 11.977 19.313 1.00 24.50 110 PRO D O 1
ATOM 8109 N N . ALA D 1 130 ? -53.819 10.973 20.195 1.00 21.66 111 ALA D N 1
ATOM 8110 C CA . ALA D 1 130 ? -53.151 12.236 20.473 1.00 20.83 111 ALA D CA 1
ATOM 8111 C C . ALA D 1 130 ? -51.644 12.141 20.290 1.00 20.19 111 ALA D C 1
ATOM 8112 O O . ALA D 1 130 ? -51.058 11.095 20.517 1.00 21.58 111 ALA D O 1
ATOM 8114 N N . THR D 1 131 ? -51.005 13.239 19.933 1.00 20.11 112 THR D N 1
ATOM 8115 C CA . THR D 1 131 ? -49.540 13.291 19.930 1.00 19.81 112 THR D CA 1
ATOM 8116 C C . THR D 1 131 ? -49.104 14.701 20.325 1.00 19.83 112 THR D C 1
ATOM 8117 O O . THR D 1 131 ? -49.896 15.661 20.271 1.00 19.97 112 THR D O 1
ATOM 8121 N N . GLY D 1 132 ? -47.856 14.827 20.738 1.00 19.12 113 GLY D N 1
ATOM 8122 C CA . GLY D 1 132 ? -47.298 16.122 21.120 1.00 19.25 113 GLY D CA 1
ATOM 8123 C C . GLY D 1 132 ? -45.801 16.114 21.250 1.00 19.55 113 GLY D C 1
ATOM 8124 O O . GLY D 1 132 ? -45.144 15.054 21.094 1.00 19.04 113 GLY D O 1
ATOM 8133 N N . PRO D 1 134 ? -42.352 19.159 22.542 1.00 19.36 115 PRO D N 1
ATOM 8134 C CA . PRO D 1 134 ? -41.970 20.564 22.733 1.00 19.49 115 PRO D CA 1
ATOM 8135 C C . PRO D 1 134 ? -42.073 21.353 21.422 1.00 19.36 115 PRO D C 1
ATOM 8136 O O . PRO D 1 134 ? -41.939 20.791 20.335 1.00 20.70 115 PRO D O 1
ATOM 8140 N N . PHE D 1 135 ? -42.292 22.655 21.529 1.00 19.77 116 PHE D N 1
ATOM 8141 C CA . PHE D 1 135 ? -42.701 23.474 20.410 1.00 19.35 116 PHE D CA 1
ATOM 8142 C C . PHE D 1 135 ? -41.547 23.728 19.438 1.00 19.80 116 PHE D C 1
ATOM 8143 O O . PHE D 1 135 ? -41.784 23.914 18.258 1.00 20.35 116 PHE D O 1
ATOM 8151 N N . GLY D 1 136 ? -40.325 23.781 19.956 1.00 19.76 117 GLY D N 1
ATOM 8152 C CA . GLY D 1 136 ? -39.149 24.110 19.154 1.00 20.58 117 GLY D CA 1
ATOM 8153 C C . GLY D 1 136 ? -38.241 25.054 19.916 1.00 20.92 117 GLY D C 1
ATOM 8154 O O . GLY D 1 136 ? -38.462 25.364 21.113 1.00 22.13 117 GLY D O 1
ATOM 8155 N N . SER D 1 137 ? -37.241 25.546 19.224 1.00 20.69 118 SER D N 1
ATOM 8156 C CA . SER D 1 137 ? -36.141 26.179 19.904 1.00 21.03 118 SER D CA 1
ATOM 8157 C C . SER D 1 137 ? -35.532 27.240 19.025 1.00 20.76 118 SER D C 1
ATOM 8158 O O . SER D 1 137 ? -35.355 27.015 17.833 1.00 19.65 118 SER D O 1
ATOM 8161 N N . TYR D 1 138 ? -35.209 28.398 19.611 1.00 21.06 119 TYR D N 1
ATOM 8162 C CA . TYR D 1 138 ? -34.620 29.493 18.873 1.00 21.58 119 TYR D CA 1
ATOM 8163 C C . TYR D 1 138 ? -33.110 29.305 18.867 1.00 21.61 119 TYR D C 1
ATOM 8164 O O . TYR D 1 138 ? -32.548 28.816 19.827 1.00 22.69 119 TYR D O 1
ATOM 8173 N N . SER D 1 139 ? -32.443 29.747 17.816 1.00 21.64 120 SER D N 1
ATOM 8174 C CA . SER D 1 139 ? -30.996 29.772 17.835 1.00 22.76 120 SER D CA 1
ATOM 8175 C C . SER D 1 139 ? -30.502 30.754 18.889 1.00 24.07 120 SER D C 1
ATOM 8176 O O . SER D 1 139 ? -31.288 31.551 19.444 1.00 24.51 120 SER D O 1
ATOM 8179 N N . ALA D 1 140 ? -29.200 30.699 19.150 1.00 24.29 121 ALA D N 1
ATOM 8180 C CA . ALA D 1 140 ? -28.577 31.575 20.140 1.00 25.45 121 ALA D CA 1
ATOM 8181 C C . ALA D 1 140 ? -28.819 33.057 19.851 1.00 26.19 121 ALA D C 1
ATOM 8182 O O . ALA D 1 140 ? -29.112 33.825 20.763 1.00 27.88 121 ALA D O 1
ATOM 8184 N N . ALA D 1 141 ? -28.663 33.463 18.595 1.00 26.77 122 ALA D N 1
ATOM 8185 C CA . ALA D 1 141 ? -28.856 34.865 18.220 1.00 27.65 122 ALA D CA 1
ATOM 8186 C C . ALA D 1 141 ? -30.328 35.206 18.265 1.00 26.77 122 ALA D C 1
ATOM 8187 O O . ALA D 1 141 ? -30.716 36.251 18.776 1.00 26.19 122 ALA D O 1
ATOM 8189 N N . ASP D 1 142 ? -31.170 34.331 17.732 1.00 25.79 123 ASP D N 1
ATOM 8190 C CA . ASP D 1 142 ? -32.608 34.676 17.656 1.00 25.52 123 ASP D CA 1
ATOM 8191 C C . ASP D 1 142 ? -33.192 34.794 19.051 1.00 25.01 123 ASP D C 1
ATOM 8192 O O . ASP D 1 142 ? -34.037 35.652 19.267 1.00 23.74 123 ASP D O 1
ATOM 8197 N N . ALA D 1 143 ? -32.711 33.965 19.987 1.00 24.70 124 ALA D N 1
ATOM 8198 C CA . ALA D 1 143 ? -33.203 33.979 21.373 1.00 25.12 124 ALA D CA 1
ATOM 8199 C C . ALA D 1 143 ? -33.071 35.339 22.051 1.00 27.08 124 ALA D C 1
ATOM 8200 O O . ALA D 1 143 ? -33.855 35.656 22.959 1.00 27.42 124 ALA D O 1
ATOM 8202 N N . LEU D 1 144 ? -32.082 36.120 21.635 1.00 28.43 125 LEU D N 1
ATOM 8203 C CA . LEU D 1 144 ? -31.808 37.435 22.227 1.00 30.23 125 LEU D CA 1
ATOM 8204 C C . LEU D 1 144 ? -32.501 38.580 21.487 1.00 31.11 125 LEU D C 1
ATOM 8205 O O . LEU D 1 144 ? -32.297 39.748 21.847 1.00 31.86 125 LEU D O 1
ATOM 8210 N N . ASN D 1 145 ? -33.276 38.265 20.444 1.00 30.56 126 ASN D N 1
ATOM 8211 C CA . ASN D 1 145 ? -33.815 39.276 19.500 1.00 31.41 126 ASN D CA 1
ATOM 8212 C C . ASN D 1 145 ? -35.338 39.165 19.508 1.00 31.12 126 ASN D C 1
ATOM 8213 O O . ASN D 1 145 ? -35.898 38.292 18.819 1.00 28.70 126 ASN D O 1
ATOM 8218 N N . PRO D 1 146 ? -36.018 40.006 20.320 1.00 31.70 127 PRO D N 1
ATOM 8219 C CA . PRO D 1 146 ? -37.489 39.861 20.469 1.00 31.44 127 PRO D CA 1
ATOM 8220 C C . PRO D 1 146 ? -38.278 39.958 19.145 1.00 31.30 127 PRO D C 1
ATOM 8221 O O . PRO D 1 146 ? -39.278 39.269 18.996 1.00 30.39 127 PRO D O 1
ATOM 8225 N N . ALA D 1 147 ? -37.793 40.749 18.189 1.00 31.91 128 ALA D N 1
ATOM 8226 C CA . ALA D 1 147 ? -38.416 40.868 16.847 1.00 31.96 128 ALA D CA 1
ATOM 8227 C C . ALA D 1 147 ? -38.355 39.567 16.055 1.00 30.23 128 ALA D C 1
ATOM 8228 O O . ALA D 1 147 ? -39.352 39.160 15.472 1.00 28.62 128 ALA D O 1
ATOM 8230 N N . ARG D 1 148 ? -37.169 38.956 15.991 1.00 28.64 129 ARG D N 1
ATOM 8231 C CA . ARG D 1 148 ? -37.014 37.677 15.319 1.00 27.51 129 ARG D CA 1
ATOM 8232 C C . ARG D 1 148 ? -37.883 36.654 16.034 1.00 26.49 129 ARG D C 1
ATOM 8233 O O . ARG D 1 148 ? -38.564 35.863 15.388 1.00 26.75 129 ARG D O 1
ATOM 8241 N N . ARG D 1 149 ? -37.852 36.648 17.362 1.00 25.58 130 ARG D N 1
ATOM 8242 C CA . ARG D 1 149 ? -38.627 35.667 18.126 1.00 25.35 130 ARG D CA 1
ATOM 8243 C C . ARG D 1 149 ? -40.105 35.727 17.723 1.00 24.81 130 ARG D C 1
ATOM 8244 O O . ARG D 1 149 ? -40.762 34.705 17.542 1.00 23.92 130 ARG D O 1
ATOM 8252 N N . GLU D 1 150 ? -40.618 36.941 17.570 1.00 26.44 131 GLU D N 1
ATOM 8253 C CA . GLU D 1 150 ? -42.022 37.161 17.236 1.00 26.61 131 GLU D CA 1
ATOM 8254 C C . GLU D 1 150 ? -42.278 36.794 15.776 1.00 25.48 131 GLU D C 1
ATOM 8255 O O . GLU D 1 150 ? -43.260 36.170 15.443 1.00 24.26 131 GLU D O 1
ATOM 8261 N N . GLU D 1 151 ? -41.368 37.156 14.885 1.00 25.66 132 GLU D N 1
ATOM 8262 C CA . GLU D 1 151 ? -41.566 36.833 13.477 1.00 25.92 132 GLU D CA 1
ATOM 8263 C C . GLU D 1 151 ? -41.645 35.283 13.276 1.00 24.32 132 GLU D C 1
ATOM 8264 O O . GLU D 1 151 ? -42.508 34.758 12.546 1.00 23.14 132 GLU D O 1
ATOM 8270 N N . ILE D 1 152 ? -40.753 34.580 13.973 1.00 22.89 133 ILE D N 1
ATOM 8271 C CA . ILE D 1 152 ? -40.630 33.131 13.862 1.00 21.32 133 ILE D CA 1
ATOM 8272 C C . ILE D 1 152 ? -41.865 32.481 14.482 1.00 21.89 133 ILE D C 1
ATOM 8273 O O . ILE D 1 152 ? -42.441 31.534 13.921 1.00 21.64 133 ILE D O 1
ATOM 8278 N N . TYR D 1 153 ? -42.256 32.971 15.655 1.00 22.84 134 TYR D N 1
ATOM 8279 C CA . TYR D 1 153 ? -43.427 32.443 16.367 1.00 21.93 134 TYR D CA 1
ATOM 8280 C C . TYR D 1 153 ? -44.748 32.534 15.547 1.00 21.56 134 TYR D C 1
ATOM 8281 O O . TYR D 1 153 ? -45.554 31.585 15.528 1.00 20.32 134 TYR D O 1
ATOM 8290 N N . ALA D 1 154 ? -45.004 33.672 14.911 1.00 21.84 135 ALA D N 1
ATOM 8291 C CA . ALA D 1 154 ? -46.213 33.819 14.104 1.00 23.14 135 ALA D CA 1
ATOM 8292 C C . ALA D 1 154 ? -46.300 32.716 13.022 1.00 22.81 135 ALA D C 1
ATOM 8293 O O . ALA D 1 154 ? -47.375 32.115 12.799 1.00 23.44 135 ALA D O 1
ATOM 8295 N N . ILE D 1 155 ? -45.176 32.440 12.377 1.00 23.29 136 ILE D N 1
ATOM 8296 C CA . ILE D 1 155 ? -45.095 31.374 11.374 1.00 22.75 136 ILE D CA 1
ATOM 8297 C C . ILE D 1 155 ? -45.400 30.033 12.045 1.00 22.40 136 ILE D C 1
ATOM 8298 O O . ILE D 1 155 ? -46.191 29.238 11.523 1.00 22.74 136 ILE D O 1
ATOM 8303 N N . ALA D 1 156 ? -44.814 29.795 13.218 1.00 21.69 137 ALA D N 1
ATOM 8304 C CA . ALA D 1 156 ? -44.963 28.521 13.913 1.00 20.56 137 ALA D CA 1
ATOM 8305 C C . ALA D 1 156 ? -46.402 28.282 14.321 1.00 21.17 137 ALA D C 1
ATOM 8306 O O . ALA D 1 156 ? -46.916 27.181 14.246 1.00 20.74 137 ALA D O 1
ATOM 8308 N N . ARG D 1 157 ? -47.048 29.343 14.795 1.00 22.17 138 ARG D N 1
ATOM 8309 C CA . ARG D 1 157 ? -48.421 29.304 15.220 1.00 22.62 138 ARG D CA 1
ATOM 8310 C C . ARG D 1 157 ? -49.341 28.909 14.063 1.00 21.98 138 ARG D C 1
ATOM 8311 O O . ARG D 1 157 ? -50.233 28.062 14.195 1.00 20.90 138 ARG D O 1
ATOM 8319 N N . ASP D 1 158 ? -49.097 29.503 12.905 1.00 21.57 139 ASP D N 1
ATOM 8320 C CA . ASP D 1 158 ? -49.881 29.155 11.739 1.00 21.99 139 ASP D CA 1
ATOM 8321 C C . ASP D 1 158 ? -49.642 27.704 11.348 1.00 20.80 139 ASP D C 1
ATOM 8322 O O . ASP D 1 158 ? -50.561 27.037 10.895 1.00 21.46 139 ASP D O 1
ATOM 8335 N N . TRP D 1 160 ? -48.860 25.133 13.342 1.00 19.85 141 TRP D N 1
ATOM 8336 C CA . TRP D 1 160 ? -49.616 24.271 14.279 1.00 20.86 141 TRP D CA 1
ATOM 8337 C C . TRP D 1 160 ? -51.117 24.273 14.013 1.00 22.13 141 TRP D C 1
ATOM 8338 O O . TRP D 1 160 ? -51.825 23.290 14.351 1.00 22.92 141 TRP D O 1
ATOM 8349 N N . ILE D 1 161 ? -51.644 25.391 13.500 1.00 22.94 142 ILE D N 1
ATOM 8350 C CA . ILE D 1 161 ? -53.086 25.426 13.164 1.00 23.06 142 ILE D CA 1
ATOM 8351 C C . ILE D 1 161 ? -53.368 24.451 11.997 1.00 22.62 142 ILE D C 1
ATOM 8352 O O . ILE D 1 161 ? -54.303 23.621 12.063 1.00 22.99 142 ILE D O 1
ATOM 8357 N N . GLU D 1 162 ? -52.499 24.480 10.983 1.00 22.54 143 GLU D N 1
ATOM 8358 C CA . GLU D 1 162 ? -52.631 23.575 9.855 1.00 23.34 143 GLU D CA 1
ATOM 8359 C C . GLU D 1 162 ? -52.439 22.139 10.301 1.00 22.46 143 GLU D C 1
ATOM 8360 O O . GLU D 1 162 ? -53.139 21.246 9.832 1.00 23.97 143 GLU D O 1
ATOM 8366 N N . LEU D 1 163 ? -51.468 21.914 11.177 1.00 21.97 144 LEU D N 1
ATOM 8367 C CA . LEU D 1 163 ? -51.178 20.569 11.637 1.00 21.79 144 LEU D CA 1
ATOM 8368 C C . LEU D 1 163 ? -52.335 20.033 12.506 1.00 20.98 144 LEU D C 1
ATOM 8369 O O . LEU D 1 163 ? -52.652 18.840 12.447 1.00 19.96 144 LEU D O 1
ATOM 8374 N N . ALA D 1 164 ? -52.999 20.907 13.257 1.00 21.75 145 ALA D N 1
ATOM 8375 C CA . ALA D 1 164 ? -54.224 20.500 13.947 1.00 21.48 145 ALA D CA 1
ATOM 8376 C C . ALA D 1 164 ? -55.319 20.059 12.970 1.00 22.77 145 ALA D C 1
ATOM 8377 O O . ALA D 1 164 ? -56.028 19.092 13.247 1.00 23.33 145 ALA D O 1
ATOM 8379 N N . ALA D 1 165 ? -55.498 20.800 11.873 1.00 22.23 146 ALA D N 1
ATOM 8380 C CA . ALA D 1 165 ? -56.485 20.468 10.829 1.00 23.09 146 ALA D CA 1
ATOM 8381 C C . ALA D 1 165 ? -56.170 19.124 10.197 1.00 22.96 146 ALA D C 1
ATOM 8382 O O . ALA D 1 165 ? -57.069 18.300 9.976 1.00 23.70 146 ALA D O 1
ATOM 8384 N N . TYR D 1 166 ? -54.884 18.931 9.910 1.00 22.26 147 TYR D N 1
ATOM 8385 C CA . TYR D 1 166 ? -54.374 17.660 9.391 1.00 22.92 147 TYR D CA 1
ATOM 8386 C C . TYR D 1 166 ? -54.598 16.484 10.338 1.00 22.56 147 TYR D C 1
ATOM 8387 O O . TYR D 1 166 ? -55.075 15.405 9.918 1.00 22.56 147 TYR D O 1
ATOM 8396 N N . ALA D 1 167 ? -54.254 16.699 11.603 1.00 21.69 148 ALA D N 1
ATOM 8397 C CA . ALA D 1 167 ? -54.443 15.706 12.659 1.00 22.33 148 ALA D CA 1
ATOM 8398 C C . ALA D 1 167 ? -55.896 15.318 12.767 1.00 22.60 148 ALA D C 1
ATOM 8399 O O . ALA D 1 167 ? -56.224 14.131 12.887 1.00 22.11 148 ALA D O 1
ATOM 8401 N N . LYS D 1 168 ? -56.780 16.301 12.662 1.00 22.95 149 LYS D N 1
ATOM 8402 C CA . LYS D 1 168 ? -58.204 16.016 12.671 1.00 24.29 149 LYS D CA 1
ATOM 8403 C C . LYS D 1 168 ? -58.613 15.142 11.482 1.00 25.53 149 LYS D C 1
ATOM 8404 O O . LYS D 1 168 ? -59.349 14.140 11.650 1.00 24.12 149 LYS D O 1
ATOM 8410 N N . ARG D 1 169 ? -58.111 15.501 10.302 1.00 24.89 150 ARG D N 1
ATOM 8411 C CA . ARG D 1 169 ? -58.382 14.739 9.088 1.00 27.21 150 ARG D CA 1
ATOM 8412 C C . ARG D 1 169 ? -57.899 13.268 9.225 1.00 27.85 150 ARG D C 1
ATOM 8413 O O . ARG D 1 169 ? -58.585 12.342 8.773 1.00 27.65 150 ARG D O 1
ATOM 8421 N N . GLN D 1 170 ? -56.720 13.072 9.838 1.00 27.26 151 GLN D N 1
ATOM 8422 C CA . GLN D 1 170 ? -56.155 11.727 10.065 1.00 27.39 151 GLN D CA 1
ATOM 8423 C C . GLN D 1 170 ? -56.829 10.973 11.216 1.00 26.84 151 GLN D C 1
ATOM 8424 O O . GLN D 1 170 ? -56.558 9.786 11.424 1.00 27.35 151 GLN D O 1
ATOM 8430 N N . GLY D 1 171 ? -57.710 11.628 11.959 1.00 26.79 152 GLY D N 1
ATOM 8431 C CA . GLY D 1 171 ? -58.493 10.966 13.011 1.00 26.12 152 GLY D CA 1
ATOM 8432 C C . GLY D 1 171 ? -58.092 11.202 14.476 1.00 25.73 152 GLY D C 1
ATOM 8433 O O . GLY D 1 171 ? -58.702 10.637 15.399 1.00 24.72 152 GLY D O 1
ATOM 8434 N N . LEU D 1 172 ? -57.090 12.032 14.703 1.00 23.78 153 LEU D N 1
ATOM 8435 C CA . LEU D 1 172 ? -56.647 12.383 16.068 1.00 23.53 153 LEU D CA 1
ATOM 8436 C C . LEU D 1 172 ? -57.620 13.359 16.764 1.00 24.47 153 LEU D C 1
ATOM 8437 O O . LEU D 1 172 ? -58.348 14.086 16.105 1.00 23.05 153 LEU D O 1
ATOM 8442 N N . SER D 1 173 ? -57.595 13.339 18.094 1.00 24.87 154 SER D N 1
ATOM 8443 C CA . SER D 1 173 ? -58.493 14.113 18.962 1.00 25.90 154 SER D CA 1
ATOM 8444 C C . SER D 1 173 ? -57.829 15.324 19.610 1.00 24.69 154 SER D C 1
ATOM 8445 O O . SER D 1 173 ? -58.494 16.277 19.985 1.00 24.65 154 SER D O 1
ATOM 8456 N N . LEU D 1 175 ? -53.758 17.547 20.084 1.00 21.99 156 LEU D N 1
ATOM 8457 C CA . LEU D 1 175 ? -52.307 17.754 20.153 1.00 21.33 156 LEU D CA 1
ATOM 8458 C C . LEU D 1 175 ? -51.817 18.370 21.474 1.00 21.43 156 LEU D C 1
ATOM 8459 O O . LEU D 1 175 ? -52.557 19.117 22.154 1.00 22.56 156 LEU D O 1
ATOM 8464 N N . TYR D 1 176 ? -50.570 18.053 21.847 1.00 20.74 157 TYR D N 1
ATOM 8465 C CA . TYR D 1 176 ? -49.951 18.678 23.006 1.00 21.22 157 TYR D CA 1
ATOM 8466 C C . TYR D 1 176 ? -48.695 19.409 22.718 1.00 20.90 157 TYR D C 1
ATOM 8467 O O . TYR D 1 176 ? -47.896 19.012 21.837 1.00 20.34 157 TYR D O 1
ATOM 8476 N N . VAL D 1 177 ? -48.473 20.440 23.548 1.00 20.86 158 VAL D N 1
ATOM 8477 C CA . VAL D 1 177 ? -47.183 21.133 23.597 1.00 19.92 158 VAL D CA 1
ATOM 8478 C C . VAL D 1 177 ? -46.670 21.010 25.029 1.00 20.17 158 VAL D C 1
ATOM 8479 O O . VAL D 1 177 ? -47.414 21.221 26.017 1.00 19.28 158 VAL D O 1
ATOM 8483 N N . GLU D 1 178 ? -45.389 20.694 25.137 1.00 18.31 159 GLU D N 1
ATOM 8484 C CA . GLU D 1 178 ? -44.757 20.503 26.419 1.00 20.21 159 GLU D CA 1
ATOM 8485 C C . GLU D 1 178 ? -43.842 21.711 26.670 1.00 21.07 159 GLU D C 1
ATOM 8486 O O . GLU D 1 178 ? -42.871 21.888 25.957 1.00 19.93 159 GLU D O 1
ATOM 8492 N N . PRO D 1 179 ? -44.159 22.547 27.685 1.00 21.69 160 PRO D N 1
ATOM 8493 C CA . PRO D 1 179 ? -43.202 23.625 27.976 1.00 21.92 160 PRO D CA 1
ATOM 8494 C C . PRO D 1 179 ? -41.879 23.136 28.556 1.00 22.01 160 PRO D C 1
ATOM 8495 O O . PRO D 1 179 ? -41.817 22.047 29.161 1.00 21.39 160 PRO D O 1
ATOM 8499 N N . VAL D 1 180 ? -40.841 23.956 28.343 1.00 22.74 161 VAL D N 1
ATOM 8500 C CA . VAL D 1 180 ? -39.462 23.605 28.652 1.00 22.43 161 VAL D CA 1
ATOM 8501 C C . VAL D 1 180 ? -38.741 24.665 29.507 1.00 23.06 161 VAL D C 1
ATOM 8502 O O . VAL D 1 180 ? -38.974 25.884 29.368 1.00 23.34 161 VAL D O 1
ATOM 8506 N N . PRO D 1 181 ? -37.846 24.218 30.369 1.00 23.09 162 PRO D N 1
ATOM 8507 C CA . PRO D 1 181 ? -37.119 25.121 31.262 1.00 24.66 162 PRO D CA 1
ATOM 8508 C C . PRO D 1 181 ? -35.897 25.809 30.606 1.00 25.51 162 PRO D C 1
ATOM 8509 O O . PRO D 1 181 ? -34.781 25.790 31.195 1.00 27.02 162 PRO D O 1
ATOM 8513 N N . LEU D 1 182 ? -36.110 26.407 29.425 1.00 23.76 163 LEU D N 1
ATOM 8514 C CA . LEU D 1 182 ? -35.063 27.098 28.688 1.00 24.11 163 LEU D CA 1
ATOM 8515 C C . LEU D 1 182 ? -35.581 28.456 28.245 1.00 24.80 163 LEU D C 1
ATOM 8516 O O . LEU D 1 182 ? -36.636 28.537 27.627 1.00 25.94 163 LEU D O 1
ATOM 8521 N N . ALA D 1 183 ? -34.824 29.514 28.508 1.00 26.11 164 ALA D N 1
ATOM 8522 C CA .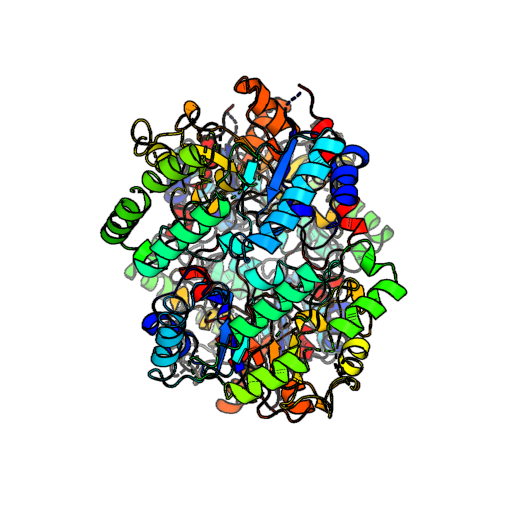 ALA D 1 183 ? -35.201 30.894 28.091 1.00 26.75 164 ALA D CA 1
ATOM 8523 C C . ALA D 1 183 ? -35.104 31.051 26.563 1.00 25.92 164 ALA D C 1
ATOM 8524 O O . ALA D 1 183 ? -35.704 31.944 25.952 1.00 26.32 164 ALA D O 1
ATOM 8526 N N . THR D 1 184 ? -34.358 30.160 25.935 1.00 24.03 165 THR D N 1
ATOM 8527 C CA . THR D 1 184 ? -34.150 30.194 24.485 1.00 23.66 165 THR D CA 1
ATOM 8528 C C . THR D 1 184 ? -35.220 29.387 23.684 1.00 22.90 165 THR D C 1
ATOM 8529 O O . THR D 1 184 ? -35.133 29.281 22.479 1.00 22.86 165 THR D O 1
ATOM 8533 N N . GLU D 1 185 ? -36.217 28.826 24.364 1.00 21.37 166 GLU D N 1
ATOM 8534 C CA . GLU D 1 185 ? -37.293 28.109 23.720 1.00 21.66 166 GLU D CA 1
ATOM 8535 C C . GLU D 1 185 ? -38.587 28.738 24.208 1.00 22.65 166 GLU D C 1
ATOM 8536 O O . GLU D 1 185 ? -38.563 29.607 25.102 1.00 22.63 166 GLU D O 1
ATOM 8542 N N . PHE D 1 186 ? -39.695 28.402 23.550 1.00 22.38 167 PHE D N 1
ATOM 8543 C CA . PHE D 1 186 ? -41.007 28.961 23.881 1.00 23.26 167 PHE D CA 1
ATOM 8544 C C . PHE D 1 186 ? -42.012 27.883 23.544 1.00 22.56 167 PHE D C 1
ATOM 8545 O O . PHE D 1 186 ? -41.892 27.265 22.480 1.00 22.78 167 PHE D O 1
ATOM 8553 N N . PRO D 1 187 ? -42.992 27.630 24.427 1.00 22.19 168 PRO D N 1
ATOM 8554 C CA . PRO D 1 187 ? -43.208 28.219 25.745 1.00 23.10 168 PRO D CA 1
ATOM 8555 C C . PRO D 1 187 ? -42.290 27.643 26.799 1.00 22.90 168 PRO D C 1
ATOM 8556 O O . PRO D 1 187 ? -41.974 26.434 26.772 1.00 23.14 168 PRO D O 1
ATOM 8560 N N A SER D 1 188 ? -41.854 28.502 27.709 0.50 23.21 169 SER D N 1
ATOM 8561 N N B SER D 1 188 ? -41.841 28.505 27.702 0.50 22.47 169 SER D N 1
ATOM 8562 C CA A SER D 1 188 ? -41.013 28.089 28.814 0.50 23.57 169 SER D CA 1
ATOM 8563 C CA B SER D 1 188 ? -41.025 28.099 28.832 0.50 22.14 169 SER D CA 1
ATOM 8564 C C A SER D 1 188 ? -41.736 28.324 30.147 0.50 23.65 169 SER D C 1
ATOM 8565 C C B SER D 1 188 ? -41.794 28.314 30.130 0.50 22.89 169 SER D C 1
ATOM 8566 O O A SER D 1 188 ? -41.942 27.377 30.894 0.50 24.19 169 SER D O 1
ATOM 8567 O O B SER D 1 188 ? -42.080 27.356 30.837 0.50 23.40 169 SER D O 1
ATOM 8572 N N . SER D 1 189 ? -42.140 29.563 30.430 1.00 24.06 170 SER D N 1
ATOM 8573 C CA . SER D 1 189 ? -42.895 29.892 31.670 1.00 25.18 170 SER D CA 1
ATOM 8574 C C . SER D 1 189 ? -44.388 29.543 31.634 1.00 25.44 170 SER D C 1
ATOM 8575 O O . SER D 1 189 ? -44.931 29.219 30.599 1.00 25.90 170 SER D O 1
ATOM 8578 N N . ALA D 1 190 ? -45.060 29.653 32.775 1.00 25.86 171 ALA D N 1
ATOM 8579 C CA . ALA D 1 190 ? -46.521 29.483 32.811 1.00 25.97 171 ALA D CA 1
ATOM 8580 C C . ALA D 1 190 ? -47.212 30.585 31.978 1.00 26.21 171 ALA D C 1
ATOM 8581 O O . ALA D 1 190 ? -48.168 30.312 31.221 1.00 25.83 171 ALA D O 1
ATOM 8583 N N . ALA D 1 191 ? -46.686 31.804 32.049 1.00 25.92 172 ALA D N 1
ATOM 8584 C CA . ALA D 1 191 ? -47.192 32.909 31.246 1.00 26.26 172 ALA D CA 1
ATOM 8585 C C . ALA D 1 191 ? -47.080 32.648 29.764 1.00 25.94 172 ALA D C 1
ATOM 8586 O O . ALA D 1 191 ? -48.044 32.908 29.034 1.00 26.50 172 ALA D O 1
ATOM 8588 N N . ASP D 1 192 ? -45.913 32.146 29.332 1.00 25.53 173 ASP D N 1
ATOM 8589 C CA . ASP D 1 192 ? -45.667 31.732 27.968 1.00 25.30 173 ASP D CA 1
ATOM 8590 C C . ASP D 1 192 ? -46.688 30.674 27.508 1.00 25.09 173 ASP D C 1
ATOM 8591 O O . ASP D 1 192 ? -47.296 30.787 26.447 1.00 25.33 173 ASP D O 1
ATOM 8596 N N . ALA D 1 193 ? -46.844 29.626 28.295 1.00 25.31 174 ALA D N 1
ATOM 8597 C CA . ALA D 1 193 ? -47.752 28.547 27.935 1.00 25.29 174 ALA D CA 1
ATOM 8598 C C . ALA D 1 193 ? -49.218 29.055 27.858 1.00 26.45 174 ALA D C 1
ATOM 8599 O O . ALA D 1 193 ? -49.976 28.635 26.992 1.00 26.29 174 ALA D O 1
ATOM 8601 N N . ALA D 1 194 ? -49.587 30.009 28.715 1.00 28.23 175 ALA D N 1
ATOM 8602 C CA . ALA D 1 194 ? -50.951 30.577 28.686 1.00 28.01 175 ALA D CA 1
ATOM 8603 C C . ALA D 1 194 ? -51.144 31.429 27.417 1.00 27.58 175 ALA D C 1
ATOM 8604 O O . ALA D 1 194 ? -52.214 31.440 26.835 1.00 26.58 175 ALA D O 1
ATOM 8606 N N . ARG D 1 195 ? -50.103 32.147 27.013 1.00 27.58 176 ARG D N 1
ATOM 8607 C CA . ARG D 1 195 ? -50.127 32.930 25.791 1.00 27.76 176 ARG D CA 1
ATOM 8608 C C . ARG D 1 195 ? -50.344 32.063 24.562 1.00 26.36 176 ARG D C 1
ATOM 8609 O O . ARG D 1 195 ? -51.162 32.403 23.705 1.00 24.96 176 ARG D O 1
ATOM 8617 N N . LEU D 1 196 ? -49.592 30.955 24.481 1.00 25.33 177 LEU D N 1
ATOM 8618 C CA . LEU D 1 196 ? -49.716 29.997 23.379 1.00 24.17 177 LEU D CA 1
ATOM 8619 C C . LEU D 1 196 ? -51.121 29.415 23.334 1.00 24.20 177 LEU D C 1
ATOM 8620 O O . LEU D 1 196 ? -51.697 29.297 22.253 1.00 24.22 177 LEU D O 1
ATOM 8633 N N . ALA D 1 198 ? -53.982 30.665 24.676 1.00 26.22 179 ALA D N 1
ATOM 8634 C CA . ALA D 1 198 ? -54.921 31.734 24.331 1.00 27.30 179 ALA D CA 1
ATOM 8635 C C . ALA D 1 198 ? -54.934 31.986 22.818 1.00 28.03 179 ALA D C 1
ATOM 8636 O O . ALA D 1 198 ? -56.002 32.190 22.239 1.00 28.15 179 ALA D O 1
ATOM 8638 N N . ASP D 1 199 ? -53.750 31.953 22.207 1.00 26.75 180 ASP D N 1
ATOM 8639 C CA . ASP D 1 199 ? -53.582 32.217 20.775 1.00 27.81 180 ASP D CA 1
ATOM 8640 C C . ASP D 1 199 ? -54.206 31.135 19.918 1.00 25.82 180 ASP D C 1
ATOM 8641 O O . ASP D 1 199 ? -54.807 31.448 18.917 1.00 26.67 180 ASP D O 1
ATOM 8646 N N . LEU D 1 200 ? -54.012 29.872 20.293 1.00 24.38 181 LEU D N 1
ATOM 8647 C CA . LEU D 1 200 ? -54.529 28.738 19.521 1.00 24.06 181 LEU D CA 1
ATOM 8648 C C . LEU D 1 200 ? -55.987 28.462 19.777 1.00 24.18 181 LEU D C 1
ATOM 8649 O O . LEU D 1 200 ? -56.655 27.895 18.935 1.00 24.47 181 LEU D O 1
ATOM 8654 N N . ASP D 1 201 ? -56.509 28.880 20.916 1.00 25.86 182 ASP D N 1
ATOM 8655 C CA . ASP D 1 201 ? -57.882 28.564 21.243 1.00 27.20 182 ASP D CA 1
ATOM 8656 C C . ASP D 1 201 ? -58.854 29.183 20.282 1.00 26.44 182 ASP D C 1
ATOM 8657 O O . ASP D 1 201 ? -58.742 30.362 19.983 1.00 25.89 182 ASP D O 1
ATOM 8662 N N . GLY D 1 202 ? -59.816 28.393 19.824 1.00 25.42 183 GLY D N 1
ATOM 8663 C CA . GLY D 1 202 ? -60.792 28.846 18.855 1.00 26.13 183 GLY D CA 1
ATOM 8664 C C . GLY D 1 202 ? -60.265 28.843 17.448 1.00 26.24 183 GLY D C 1
ATOM 8665 O O . GLY D 1 202 ? -61.007 29.093 16.532 1.00 27.43 183 GLY D O 1
ATOM 8666 N N . ARG D 1 203 ? -58.973 28.580 17.268 1.00 26.05 184 ARG D N 1
ATOM 8667 C CA . ARG D 1 203 ? -58.365 28.580 15.942 1.00 26.25 184 ARG D CA 1
ATOM 8668 C C . ARG D 1 203 ? -58.092 27.174 15.389 1.00 25.32 184 ARG D C 1
ATOM 8669 O O . ARG D 1 203 ? -57.875 27.016 14.199 1.00 24.76 184 ARG D O 1
ATOM 8677 N N . THR D 1 204 ? -58.095 26.158 16.247 1.00 25.16 185 THR D N 1
ATOM 8678 C CA . THR D 1 204 ? -57.621 24.822 15.847 1.00 23.92 185 THR D CA 1
ATOM 8679 C C . THR D 1 204 ? -58.841 23.853 15.708 1.00 24.27 185 THR D C 1
ATOM 8680 O O . THR D 1 204 ? -59.772 23.865 16.522 1.00 24.34 185 THR D O 1
ATOM 8684 N N . GLU D 1 205 ? -58.836 23.015 14.667 1.00 24.96 186 GLU D N 1
ATOM 8685 C CA . GLU D 1 205 ? -59.954 22.099 14.394 1.00 25.45 186 GLU D CA 1
ATOM 8686 C C . GLU D 1 205 ? -60.067 21.005 15.473 1.00 25.18 186 GLU D C 1
ATOM 8687 O O . GLU D 1 205 ? -61.121 20.419 15.663 1.00 25.70 186 GLU D O 1
ATOM 8693 N N . ILE D 1 206 ? -58.967 20.729 16.160 1.00 23.37 187 ILE D N 1
ATOM 8694 C CA . ILE D 1 206 ? -58.970 19.943 17.376 1.00 22.83 187 ILE D CA 1
ATOM 8695 C C . ILE D 1 206 ? -58.208 20.734 18.426 1.00 22.33 187 ILE D C 1
ATOM 8696 O O . ILE D 1 206 ? -57.428 21.617 18.098 1.00 19.98 187 ILE D O 1
ATOM 8701 N N . PRO D 1 207 ? -58.467 20.439 19.695 1.00 22.72 188 PRO D N 1
ATOM 8702 C CA . PRO D 1 207 ? -57.773 21.144 20.769 1.00 23.03 188 PRO D CA 1
ATOM 8703 C C . PRO D 1 207 ? -56.255 20.868 20.803 1.00 22.39 188 PRO D C 1
ATOM 8704 O O . PRO D 1 207 ? -55.805 19.739 20.580 1.00 22.19 188 PRO D O 1
ATOM 8708 N N . VAL D 1 208 ? -55.495 21.944 20.990 1.00 21.67 189 VAL D N 1
ATOM 8709 C CA . VAL D 1 208 ? -54.087 21.865 21.311 1.00 21.48 189 VAL D CA 1
ATOM 8710 C C . VAL D 1 208 ? -53.984 22.225 22.799 1.00 22.14 189 VAL D C 1
ATOM 8711 O O . VAL D 1 208 ? -54.496 23.270 23.236 1.00 22.89 189 VAL D O 1
ATOM 8715 N N . ARG D 1 209 ? -53.385 21.334 23.582 1.00 22.20 190 ARG D N 1
ATOM 8716 C CA . ARG D 1 209 ? -53.337 21.462 25.038 1.00 23.00 190 ARG D CA 1
ATOM 8717 C C . ARG D 1 209 ? -51.920 21.328 25.537 1.00 22.68 190 ARG D C 1
ATOM 8718 O O . ARG D 1 209 ? -51.000 21.062 24.778 1.00 21.08 190 ARG D O 1
ATOM 8726 N N . LEU D 1 210 ? -51.748 21.558 26.829 1.00 22.98 191 LEU D N 1
ATOM 8727 C CA . LEU D 1 210 ? -50.453 21.524 27.459 1.00 22.85 191 LEU D CA 1
ATOM 8728 C C . LEU D 1 210 ? -50.226 20.144 28.083 1.00 23.18 191 LEU D C 1
ATOM 8729 O O . LEU D 1 210 ? -51.138 19.551 28.685 1.00 24.12 191 LEU D O 1
ATOM 8734 N N . LEU D 1 211 ? -49.012 19.635 27.913 1.00 22.03 192 LEU D N 1
ATOM 8735 C CA . LEU D 1 211 ? -48.513 18.553 28.780 1.00 22.42 192 LEU D CA 1
ATOM 8736 C C . LEU D 1 211 ? -47.418 19.187 29.663 1.00 22.34 192 LEU D C 1
ATOM 8737 O O . LEU D 1 211 ? -46.503 19.798 29.167 1.00 21.66 192 LEU D O 1
ATOM 8742 N N . VAL D 1 212 ? -47.562 19.134 30.980 1.00 23.54 193 VAL D N 1
ATOM 8743 C CA . VAL D 1 212 ? -46.633 19.871 31.857 1.00 23.85 193 VAL D CA 1
ATOM 8744 C C . VAL D 1 212 ? -45.738 18.833 32.549 1.00 24.75 193 VAL D C 1
ATOM 8745 O O . VAL D 1 212 ? -46.212 17.876 33.184 1.00 23.39 193 VAL D O 1
ATOM 8749 N N . ASP D 1 213 ? -44.437 19.008 32.361 1.00 23.79 194 ASP D N 1
ATOM 8750 C CA . ASP D 1 213 ? -43.444 18.159 32.974 1.00 24.20 194 ASP D CA 1
ATOM 8751 C C . ASP D 1 213 ? -43.045 18.812 34.291 1.00 24.80 194 ASP D C 1
ATOM 8752 O O . ASP D 1 213 ? -42.664 19.971 34.346 1.00 25.19 194 ASP D O 1
ATOM 8757 N N . TRP D 1 214 ? -43.158 18.049 35.358 1.00 25.91 195 TRP D N 1
ATOM 8758 C CA . TRP D 1 214 ? -42.936 18.571 36.720 1.00 27.08 195 TRP D CA 1
ATOM 8759 C C . TRP D 1 214 ? -41.480 19.082 36.903 1.00 27.53 195 TRP D C 1
ATOM 8760 O O . TRP D 1 214 ? -41.243 20.093 37.560 1.00 28.46 195 TRP D O 1
ATOM 8771 N N . GLY D 1 215 ? -40.522 18.348 36.358 1.00 26.64 196 GLY D N 1
ATOM 8772 C CA . GLY D 1 215 ? -39.115 18.736 36.384 1.00 26.95 196 GLY D CA 1
ATOM 8773 C C . GLY D 1 215 ? -38.812 19.995 35.577 1.00 26.76 196 GLY D C 1
ATOM 8774 O O . GLY D 1 215 ? -37.845 20.682 35.872 1.00 27.68 196 GLY D O 1
ATOM 8775 N N . HIS D 1 216 ? -39.623 20.290 34.549 1.00 25.89 197 HIS D N 1
ATOM 8776 C CA . HIS D 1 216 ? -39.488 21.550 33.801 1.00 25.46 197 HIS D CA 1
ATOM 8777 C C . HIS D 1 216 ? -40.076 22.719 34.580 1.00 25.55 197 HIS D C 1
ATOM 8778 O O . HIS D 1 216 ? -39.446 23.746 34.691 1.00 24.43 197 HIS D O 1
ATOM 8785 N N . ALA D 1 217 ? -41.300 22.553 35.113 1.00 26.56 198 ALA D N 1
ATOM 8786 C CA . ALA D 1 217 ? -41.948 23.599 35.885 1.00 27.67 198 ALA D CA 1
ATOM 8787 C C . ALA D 1 217 ? -41.125 23.975 37.128 1.00 28.98 198 ALA D C 1
ATOM 8788 O O . ALA D 1 217 ? -41.101 25.138 37.530 1.00 30.59 198 ALA D O 1
ATOM 8790 N N . LEU D 1 218 ? -40.459 22.992 37.723 1.00 28.64 199 LEU D N 1
ATOM 8791 C CA . LEU D 1 218 ? -39.847 23.157 39.039 1.00 30.16 199 LEU D CA 1
ATOM 8792 C C . LEU D 1 218 ? -38.345 23.496 38.931 1.00 29.83 199 LEU D C 1
ATOM 8793 O O . LEU D 1 218 ? -37.590 23.410 39.920 1.00 29.08 199 LEU D O 1
ATOM 8798 N N . PHE D 1 219 ? -37.928 23.926 37.731 1.00 29.41 200 PHE D N 1
ATOM 8799 C CA . PHE D 1 219 ? -36.533 24.244 37.471 1.00 29.68 200 PHE D CA 1
ATOM 8800 C C . PHE D 1 219 ? -36.226 25.638 38.053 1.00 31.89 200 PHE D C 1
ATOM 8801 O O . PHE D 1 219 ? -36.483 26.689 37.431 1.00 32.65 200 PHE D O 1
ATOM 8809 N N . GLU D 1 220 ? -35.626 25.624 39.237 1.00 33.91 201 GLU D N 1
ATOM 8810 C CA . GLU D 1 220 ? -35.380 26.847 40.017 1.00 35.50 201 GLU D CA 1
ATOM 8811 C C . GLU D 1 220 ? -34.464 27.904 39.386 1.00 34.25 201 GLU D C 1
ATOM 8812 O O . GLU D 1 220 ? -34.735 29.110 39.538 1.00 34.87 201 GLU D O 1
ATOM 8818 N N . PRO D 1 221 ? -33.354 27.491 38.768 1.00 32.46 202 PRO D N 1
ATOM 8819 C CA . PRO D 1 221 ? -32.437 28.527 38.291 1.00 33.02 202 PRO D CA 1
ATOM 8820 C C . PRO D 1 221 ? -33.078 29.505 37.303 1.00 33.57 202 PRO D C 1
ATOM 8821 O O . PRO D 1 221 ? -32.713 30.685 37.279 1.00 33.83 202 PRO D O 1
ATOM 8825 N N . LEU D 1 222 ? -34.041 29.025 36.518 1.00 33.12 203 LEU D N 1
ATOM 8826 C CA . LEU D 1 222 ? -34.805 29.895 35.616 1.00 33.09 203 LEU D CA 1
ATOM 8827 C C . LEU D 1 222 ? -36.057 30.550 36.235 1.00 33.10 203 LEU D C 1
ATOM 8828 O O . LEU D 1 222 ? -36.285 31.707 35.984 1.00 32.96 203 LEU D O 1
ATOM 8833 N N . PHE D 1 223 ? -36.892 29.811 36.973 1.00 33.27 204 PHE D N 1
ATOM 8834 C CA . PHE D 1 223 ? -38.190 30.342 37.446 1.00 34.41 204 PHE D CA 1
ATOM 8835 C C . PHE D 1 223 ? -38.247 30.829 38.918 1.00 36.64 204 PHE D C 1
ATOM 8836 O O . PHE D 1 223 ? -39.247 31.447 39.327 1.00 37.53 204 PHE D O 1
ATOM 8844 N N . GLY D 1 224 ? -37.213 30.521 39.709 1.00 37.37 205 GLY D N 1
ATOM 8845 C CA . GLY D 1 224 ? -37.107 31.013 41.096 1.00 38.92 205 GLY D CA 1
ATOM 8846 C C . GLY D 1 224 ? -38.339 30.699 41.921 1.00 39.99 205 GLY D C 1
ATOM 8847 O O . GLY D 1 224 ? -38.768 29.542 41.977 1.00 39.08 205 GLY D O 1
ATOM 8848 N N . PRO D 1 225 ? -38.946 31.729 42.539 1.00 41.66 206 PRO D N 1
ATOM 8849 C CA . PRO D 1 225 ? -40.174 31.503 43.332 1.00 43.05 206 PRO D CA 1
ATOM 8850 C C . PRO D 1 225 ? -41.397 31.009 42.516 1.00 42.05 206 PRO D C 1
ATOM 8851 O O . PRO D 1 225 ? -42.352 30.476 43.084 1.00 42.96 206 PRO D O 1
ATOM 8855 N N . GLU D 1 226 ? -41.354 31.165 41.194 1.00 40.95 207 GLU D N 1
ATOM 8856 C CA . GLU D 1 226 ? -42.397 30.629 40.301 1.00 39.76 207 GLU D CA 1
ATOM 8857 C C . GLU D 1 226 ? -42.148 29.150 39.887 1.00 37.62 207 GLU D C 1
ATOM 8858 O O . GLU D 1 226 ? -42.927 28.588 39.113 1.00 35.30 207 GLU D O 1
ATOM 8864 N N . ALA D 1 227 ? -41.088 28.538 40.439 1.00 37.09 208 ALA D N 1
ATOM 8865 C CA . ALA D 1 227 ? -40.790 27.100 40.252 1.00 36.92 208 ALA D CA 1
ATOM 8866 C C . ALA D 1 227 ? -41.704 26.362 41.213 1.00 37.68 208 ALA D C 1
ATOM 8867 O O . ALA D 1 227 ? -41.287 25.898 42.289 1.00 38.63 208 ALA D O 1
ATOM 8869 N N . ASP D 1 228 ? -42.973 26.305 40.810 1.00 37.28 209 ASP D N 1
ATOM 8870 C CA . ASP D 1 228 ? -44.076 26.015 41.687 1.00 37.79 209 ASP D CA 1
ATOM 8871 C C . ASP D 1 228 ? -45.232 25.518 40.804 1.00 36.49 209 ASP D C 1
ATOM 8872 O O . ASP D 1 228 ? -45.596 26.185 39.824 1.00 35.01 209 ASP D O 1
ATOM 8885 N N . ASP D 1 230 ? -48.423 25.248 41.718 1.00 37.02 211 ASP D N 1
ATOM 8886 C CA . ASP D 1 230 ? -49.648 26.041 41.935 1.00 38.09 211 ASP D CA 1
ATOM 8887 C C . ASP D 1 230 ? -49.694 27.242 41.016 1.00 37.34 211 ASP D C 1
ATOM 8888 O O . ASP D 1 230 ? -50.786 27.659 40.601 1.00 37.39 211 ASP D O 1
ATOM 8893 N N . HIS D 1 231 ? -48.507 27.792 40.717 1.00 36.53 212 HIS D N 1
ATOM 8894 C CA . HIS D 1 231 ? -48.338 28.893 39.764 1.00 35.23 212 HIS D CA 1
ATOM 8895 C C . HIS D 1 231 ? -48.803 28.441 38.359 1.00 34.03 212 HIS D C 1
ATOM 8896 O O . HIS D 1 231 ? -49.507 29.172 37.649 1.00 33.89 212 HIS D O 1
ATOM 8903 N N . TRP D 1 232 ? -48.401 27.236 37.968 1.00 32.43 213 TRP D N 1
ATOM 8904 C CA . TRP D 1 232 ? -48.829 26.677 36.705 1.00 31.15 213 TRP D CA 1
ATOM 8905 C C . TRP D 1 232 ? -50.361 26.526 36.670 1.00 31.93 213 TRP D C 1
ATOM 8906 O O . TRP D 1 232 ? -50.978 26.864 35.665 1.00 30.37 213 TRP D O 1
ATOM 8925 N N . ASP D 1 234 ? -52.482 28.317 38.477 1.00 35.82 215 ASP D N 1
ATOM 8926 C CA . ASP D 1 234 ? -53.035 29.673 38.524 1.00 37.55 215 ASP D CA 1
ATOM 8927 C C . ASP D 1 234 ? -53.185 30.246 37.129 1.00 36.38 215 ASP D C 1
ATOM 8928 O O . ASP D 1 234 ? -54.199 30.876 36.845 1.00 35.54 215 ASP D O 1
ATOM 8933 N N . LEU D 1 235 ? -52.172 30.016 36.285 1.00 34.16 216 LEU D N 1
ATOM 8934 C CA . LEU D 1 235 ? -52.096 30.594 34.930 1.00 34.09 216 LEU D CA 1
ATOM 8935 C C . LEU D 1 235 ? -52.633 29.675 33.816 1.00 33.26 216 LEU D C 1
ATOM 8936 O O . LEU D 1 235 ? -53.189 30.160 32.834 1.00 32.87 216 LEU D O 1
ATOM 8941 N N . CYS D 1 236 ? -52.480 28.360 33.976 1.00 33.14 217 CYS D N 1
ATOM 8942 C CA . CYS D 1 236 ? -52.773 27.405 32.898 1.00 32.56 217 CYS D CA 1
ATOM 8943 C C . CYS D 1 236 ? -53.711 26.198 33.186 1.00 32.63 217 CYS D C 1
ATOM 8944 O O . CYS D 1 236 ? -53.859 25.339 32.317 1.00 31.84 217 CYS D O 1
ATOM 8947 N N . GLN D 1 237 ? -54.313 26.098 34.368 1.00 33.78 218 GLN D N 1
ATOM 8948 C CA . GLN D 1 237 ? -55.109 24.916 34.718 1.00 33.99 218 GLN D CA 1
ATOM 8949 C C . GLN D 1 237 ? -56.027 24.405 33.573 1.00 33.51 218 GLN D C 1
ATOM 8950 O O . GLN D 1 237 ? -55.937 23.238 33.207 1.00 32.77 218 GLN D O 1
ATOM 8956 N N . PRO D 1 238 ? -56.897 25.275 32.995 1.00 33.66 219 PRO D N 1
ATOM 8957 C CA . PRO D 1 238 ? -57.874 24.766 32.011 1.00 32.83 219 PRO D CA 1
ATOM 8958 C C . PRO D 1 238 ? -57.244 24.032 30.803 1.00 30.98 219 PRO D C 1
ATOM 8959 O O . PRO D 1 238 ? -57.914 23.291 30.103 1.00 31.44 219 PRO D O 1
ATOM 8963 N N . TRP D 1 239 ? -55.976 24.270 30.549 1.00 29.67 220 TRP D N 1
ATOM 8964 C CA . TRP D 1 239 ? -55.299 23.727 29.375 1.00 28.50 220 TRP D CA 1
ATOM 8965 C C . TRP D 1 239 ? -54.420 22.503 29.617 1.00 27.36 220 TRP D C 1
ATOM 8966 O O . TRP D 1 239 ? -53.883 21.943 28.658 1.00 24.40 220 TRP D O 1
ATOM 8977 N N . ILE D 1 240 ? -54.204 22.123 30.868 1.00 27.13 221 ILE D N 1
ATOM 8978 C CA . ILE D 1 240 ? -53.224 21.063 31.186 1.00 26.33 221 ILE D CA 1
ATOM 8979 C C . ILE D 1 240 ? -53.960 19.731 31.133 1.00 26.56 221 ILE D C 1
ATOM 8980 O O . ILE D 1 240 ? -54.788 19.395 32.028 1.00 27.48 221 ILE D O 1
ATOM 8985 N N . ALA D 1 241 ? -53.678 18.985 30.076 1.00 25.41 222 ALA D N 1
ATOM 8986 C CA . ALA D 1 241 ? -54.420 17.793 29.780 1.00 26.41 222 ALA D CA 1
ATOM 8987 C C . ALA D 1 241 ? -53.666 16.545 30.234 1.00 25.94 222 ALA D C 1
ATOM 8988 O O . ALA D 1 241 ? -54.268 15.492 30.443 1.00 25.78 222 ALA D O 1
ATOM 8990 N N . ALA D 1 242 ? -52.362 16.679 30.428 1.00 25.26 223 ALA D N 1
ATOM 8991 C CA . ALA D 1 242 ? -51.557 15.559 30.893 1.00 25.39 223 ALA D CA 1
ATOM 8992 C C . ALA D 1 242 ? -50.227 16.048 31.493 1.00 24.93 223 ALA D C 1
ATOM 8993 O O . ALA D 1 242 ? -49.897 17.227 31.397 1.00 24.55 223 ALA D O 1
ATOM 8995 N N . TYR D 1 243 ? -49.441 15.132 32.042 1.00 24.38 224 TYR D N 1
ATOM 8996 C CA . TYR D 1 243 ? -48.216 15.505 32.768 1.00 24.40 224 TYR D CA 1
ATOM 8997 C C . TYR D 1 243 ? -47.088 14.491 32.566 1.00 24.37 224 TYR D C 1
ATOM 8998 O O . TYR D 1 243 ? -47.329 13.322 32.280 1.00 25.22 224 TYR D O 1
ATOM 9007 N N . HIS D 1 244 ? -45.858 14.956 32.717 1.00 24.36 225 HIS D N 1
ATOM 9008 C CA . HIS D 1 244 ? -44.717 14.078 32.945 1.00 24.71 225 HIS D CA 1
ATOM 9009 C C . HIS D 1 244 ? -44.281 14.240 34.384 1.00 25.44 225 HIS D C 1
ATOM 9010 O O . HIS D 1 244 ? -44.229 15.362 34.920 1.00 25.76 225 HIS D O 1
ATOM 9017 N N . ILE D 1 245 ? -43.993 13.118 35.023 1.00 26.56 226 ILE D N 1
ATOM 9018 C CA . ILE D 1 245 ? -43.522 13.146 36.400 1.00 27.56 226 ILE D CA 1
ATOM 9019 C C . ILE D 1 245 ? -42.157 12.500 36.387 1.00 27.44 226 ILE D C 1
ATOM 9020 O O . ILE D 1 245 ? -41.894 11.586 35.617 1.00 27.81 226 ILE D O 1
ATOM 9025 N N . GLN D 1 246 ? -41.277 13.041 37.207 1.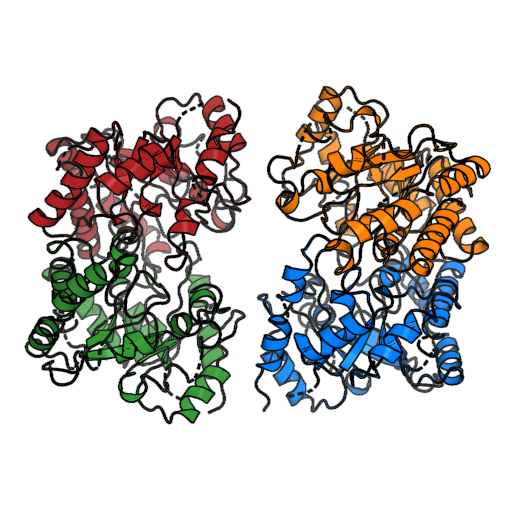00 27.50 227 GLN D N 1
ATOM 9026 C CA . GLN D 1 246 ? -39.934 12.594 37.349 1.00 27.26 227 GLN D CA 1
ATOM 9027 C C . GLN D 1 246 ? -39.487 13.088 38.717 1.00 28.27 227 GLN D C 1
ATOM 9028 O O . GLN D 1 246 ? -40.088 14.007 39.272 1.00 28.27 227 GLN D O 1
ATOM 9034 N N . GLN D 1 247 ? -38.450 12.462 39.261 1.00 28.22 228 GLN D N 1
ATOM 9035 C CA . GLN D 1 247 ? -37.777 12.990 40.444 1.00 29.13 228 GLN D CA 1
ATOM 9036 C C . GLN D 1 247 ? -36.692 13.995 40.046 1.00 28.36 228 GLN D C 1
ATOM 9037 O O . GLN D 1 247 ? -36.025 13.843 39.025 1.00 26.15 228 GLN D O 1
ATOM 9043 N N . THR D 1 248 ? -36.526 15.025 40.870 1.00 29.02 229 THR D N 1
ATOM 9044 C CA . THR D 1 248 ? -35.563 16.079 40.572 1.00 28.96 229 THR D CA 1
ATOM 9045 C C . THR D 1 248 ? -35.195 16.894 41.808 1.00 30.06 229 THR D C 1
ATOM 9046 O O . THR D 1 248 ? -36.008 17.027 42.763 1.00 32.13 229 THR D O 1
ATOM 9050 N N . ASP D 1 249 ? -33.988 17.449 41.810 1.00 29.86 230 ASP D N 1
ATOM 9051 C CA . ASP D 1 249 ? -33.561 18.385 42.880 1.00 31.44 230 ASP D CA 1
ATOM 9052 C C . ASP D 1 249 ? -33.953 19.828 42.518 1.00 31.70 230 ASP D C 1
ATOM 9053 O O . ASP D 1 249 ? -33.693 20.755 43.262 1.00 31.42 230 ASP D O 1
ATOM 9058 N N . GLY D 1 250 ? -34.540 20.003 41.322 1.00 31.38 231 GLY D N 1
ATOM 9059 C CA . GLY D 1 250 ? -34.937 21.311 40.824 1.00 31.10 231 GLY D CA 1
ATOM 9060 C C . GLY D 1 250 ? -33.784 22.120 40.257 1.00 30.67 231 GLY D C 1
ATOM 9061 O O . GLY D 1 250 ? -33.975 23.279 39.929 1.00 30.41 231 GLY D O 1
ATOM 9062 N N . GLN D 1 251 ? -32.590 21.523 40.139 1.00 30.49 232 GLN D N 1
ATOM 9063 C CA . GLN D 1 251 ? -31.391 22.305 39.798 1.00 30.79 232 GLN D CA 1
ATOM 9064 C C . GLN D 1 251 ? -30.951 22.079 38.367 1.00 30.20 232 GLN D C 1
ATOM 9065 O O . GLN D 1 251 ? -30.261 22.920 37.814 1.00 29.47 232 GLN D O 1
ATOM 9071 N N . LEU D 1 252 ? -31.323 20.919 37.819 1.00 29.88 233 LEU D N 1
ATOM 9072 C CA . LEU D 1 252 ? -31.234 20.585 36.417 1.00 29.42 233 LEU D CA 1
ATOM 9073 C C . LEU D 1 252 ? -32.469 19.743 36.113 1.00 28.61 233 LEU D C 1
ATOM 9074 O O . LEU D 1 252 ? -33.189 19.345 37.017 1.00 29.28 233 LEU D O 1
ATOM 9079 N N . ASP D 1 253 ? -32.700 19.490 34.834 1.00 27.67 234 ASP D N 1
ATOM 9080 C CA . ASP D 1 253 ? -33.819 18.654 34.370 1.00 26.94 234 ASP D CA 1
ATOM 9081 C C . ASP D 1 253 ? -33.403 17.197 34.521 1.00 26.72 234 ASP D C 1
ATOM 9082 O O . ASP D 1 253 ? -32.916 16.579 33.572 1.00 27.47 234 ASP D O 1
ATOM 9087 N N . ARG D 1 254 ? -33.576 16.649 35.717 1.00 26.72 235 ARG D N 1
ATOM 9088 C CA . ARG D 1 254 ? -32.940 15.378 36.063 1.00 26.45 235 ARG D CA 1
ATOM 9089 C C . ARG D 1 254 ? -33.488 14.116 35.384 1.00 26.27 235 ARG D C 1
ATOM 9090 O O . ARG D 1 254 ? -32.713 13.248 34.952 1.00 25.77 235 ARG D O 1
ATOM 9098 N N . HIS D 1 255 ? -34.815 14.022 35.302 1.00 25.82 236 HIS D N 1
ATOM 9099 C CA . HIS D 1 255 ? -35.512 12.789 34.947 1.00 25.69 236 HIS D CA 1
ATOM 9100 C C . HIS D 1 255 ? -35.030 11.560 35.694 1.00 26.20 236 HIS D C 1
ATOM 9101 O O . HIS D 1 255 ? -34.778 10.511 35.091 1.00 26.25 236 HIS D O 1
ATOM 9108 N N . TRP D 1 256 ? -34.926 11.703 37.012 1.00 26.62 237 TRP D N 1
ATOM 9109 C CA . TRP D 1 256 ? -34.569 10.607 37.895 1.00 26.93 237 TRP D CA 1
ATOM 9110 C C . TRP D 1 256 ? -35.819 9.801 38.239 1.00 27.28 237 TRP D C 1
ATOM 9111 O O . TRP D 1 256 ? -36.956 10.316 38.197 1.00 26.04 237 TRP D O 1
ATOM 9122 N N . SER D 1 257 ? -35.604 8.543 38.602 1.00 27.48 238 SER D N 1
ATOM 9123 C CA . SER D 1 257 ? -36.689 7.661 38.984 1.00 28.44 238 SER D CA 1
ATOM 9124 C C . SER D 1 257 ? -37.073 7.970 40.415 1.00 29.87 238 SER D C 1
ATOM 9125 O O . SER D 1 257 ? -36.376 8.708 41.140 1.00 30.50 238 SER D O 1
ATOM 9128 N N . PHE D 1 258 ? -38.152 7.344 40.854 1.00 30.99 239 PHE D N 1
ATOM 9129 C CA . PHE D 1 258 ? -38.640 7.585 42.198 1.00 31.98 239 PHE D CA 1
ATOM 9130 C C . PHE D 1 258 ? -37.989 6.702 43.271 1.00 34.21 239 PHE D C 1
ATOM 9131 O O . PHE D 1 258 ? -38.453 6.690 44.423 1.00 35.66 239 PHE D O 1
ATOM 9139 N N . THR D 1 259 ? -36.932 5.977 42.894 1.00 33.85 240 THR D N 1
ATOM 9140 C CA . THR D 1 259 ? -36.008 5.426 43.876 1.00 35.73 240 THR D CA 1
ATOM 9141 C C . THR D 1 259 ? -35.043 6.524 44.360 1.00 35.64 240 THR D C 1
ATOM 9142 O O . THR D 1 259 ? -34.353 6.319 45.352 1.00 36.15 240 THR D O 1
ATOM 9146 N N . GLN D 1 260 ? -34.939 7.637 43.624 1.00 34.28 241 GLN D N 1
ATOM 9147 C CA . GLN D 1 260 ? -34.026 8.729 43.980 1.00 34.18 241 GLN D CA 1
ATOM 9148 C C . GLN D 1 260 ? -34.711 9.736 44.905 1.00 34.41 241 GLN D C 1
ATOM 9149 O O . GLN D 1 260 ? -35.935 9.817 44.925 1.00 34.49 241 GLN D O 1
ATOM 9155 N N . PRO D 1 261 ? -33.914 10.470 45.702 1.00 34.15 242 PRO D N 1
ATOM 9156 C CA . PRO D 1 261 ? -34.423 11.567 46.521 1.00 34.29 242 PRO D CA 1
ATOM 9157 C C . PRO D 1 261 ? -34.590 12.832 45.695 1.00 32.95 242 PRO D C 1
ATOM 9158 O O . PRO D 1 261 ? -33.887 13.021 44.709 1.00 31.26 242 PRO D O 1
ATOM 9162 N N . GLY D 1 262 ? -35.477 13.708 46.134 1.00 33.12 243 GLY D N 1
ATOM 9163 C CA . GLY D 1 262 ? -35.668 14.973 45.462 1.00 33.05 243 GLY D CA 1
ATOM 9164 C C . GLY D 1 262 ? -36.929 15.663 45.883 1.00 33.30 243 GLY D C 1
ATOM 9165 O O . GLY D 1 262 ? -37.585 15.247 46.848 1.00 32.75 243 GLY D O 1
ATOM 9166 N N . VAL D 1 263 ? -37.293 16.704 45.140 1.00 32.39 244 VAL D N 1
ATOM 9167 C CA . VAL D 1 263 ? -38.381 17.552 45.576 1.00 33.54 244 VAL D CA 1
ATOM 9168 C C . VAL D 1 263 ? -39.731 17.007 45.123 1.00 33.44 244 VAL D C 1
ATOM 9169 O O . VAL D 1 263 ? -40.751 17.453 45.620 1.00 32.74 244 VAL D O 1
ATOM 9173 N N . VAL D 1 264 ? -39.751 16.062 44.171 1.00 32.72 245 VAL D N 1
ATOM 9174 C CA . VAL D 1 264 ? -41.022 15.555 43.661 1.00 32.59 245 VAL D CA 1
ATOM 9175 C C . VAL D 1 264 ? -41.265 14.200 44.296 1.00 33.71 245 VAL D C 1
ATOM 9176 O O . VAL D 1 264 ? -40.980 13.153 43.722 1.00 32.22 245 VAL D O 1
ATOM 9180 N N . THR D 1 265 ? -41.777 14.244 45.524 1.00 35.41 246 THR D N 1
ATOM 9181 C CA . THR D 1 265 ? -42.045 13.030 46.262 1.00 36.79 246 THR D CA 1
ATOM 9182 C C . THR D 1 265 ? -43.382 12.472 45.814 1.00 37.12 246 THR D C 1
ATOM 9183 O O . THR D 1 265 ? -44.244 13.226 45.363 1.00 36.27 246 THR D O 1
ATOM 9187 N N . PRO D 1 266 ? -43.560 11.149 45.949 1.00 37.41 247 PRO D N 1
ATOM 9188 C CA . PRO D 1 266 ? -44.856 10.575 45.651 1.00 37.23 247 PRO D CA 1
ATOM 9189 C C . PRO D 1 266 ? -46.009 11.229 46.406 1.00 37.35 247 PRO D C 1
ATOM 9190 O O . PRO D 1 266 ? -47.043 11.520 45.793 1.00 37.27 247 PRO D O 1
ATOM 9194 N N . GLN D 1 267 ? -45.826 11.534 47.680 1.00 37.99 248 GLN D N 1
ATOM 9195 C CA . GLN D 1 267 ? -46.884 12.185 48.432 1.00 38.81 248 GLN D CA 1
ATOM 9196 C C . GLN D 1 267 ? -47.204 13.583 47.881 1.00 37.47 248 GLN D C 1
ATOM 9197 O O . GLN D 1 267 ? -48.373 13.940 47.732 1.00 36.50 248 GLN D O 1
ATOM 9203 N N . ARG D 1 268 ? -46.182 14.356 47.524 1.00 36.61 249 ARG D N 1
ATOM 9204 C CA . ARG D 1 268 ? -46.422 15.655 46.872 1.00 36.00 249 ARG D CA 1
ATOM 9205 C C . ARG D 1 268 ? -47.265 15.519 45.578 1.00 34.58 249 ARG D C 1
ATOM 9206 O O . ARG D 1 268 ? -48.115 16.336 45.310 1.00 33.25 249 ARG D O 1
ATOM 9214 N N . LEU D 1 269 ? -46.999 14.482 44.788 1.00 34.16 250 LEU D N 1
ATOM 9215 C CA . LEU D 1 269 ? -47.726 14.241 43.539 1.00 33.17 250 LEU D CA 1
ATOM 9216 C C . LEU D 1 269 ? -49.211 13.930 43.823 1.00 34.66 250 LEU D C 1
ATOM 9217 O O . LEU D 1 269 ? -50.121 14.473 43.180 1.00 35.30 250 LEU D O 1
ATOM 9222 N N . GLN D 1 270 ? -49.452 13.098 44.827 1.00 36.02 251 GLN D N 1
ATOM 9223 C CA . GLN D 1 270 ? -50.794 12.669 45.195 1.00 37.15 251 GLN D CA 1
ATOM 9224 C C . GLN D 1 270 ? -51.612 13.786 45.896 1.00 38.75 251 GLN D C 1
ATOM 9225 O O . GLN D 1 270 ? -52.834 13.894 45.685 1.00 39.37 251 GLN D O 1
ATOM 9231 N N . ASP D 1 271 ? -50.956 14.596 46.737 1.00 38.57 252 ASP D N 1
ATOM 9232 C CA . ASP D 1 271 ? -51.599 15.788 47.304 1.00 39.60 252 ASP D CA 1
ATOM 9233 C C . ASP D 1 271 ? -52.073 16.771 46.220 1.00 38.75 252 ASP D C 1
ATOM 9234 O O . ASP D 1 271 ? -53.158 17.332 46.331 1.00 38.76 252 ASP D O 1
ATOM 9239 N N . PHE D 1 272 ? -51.265 16.954 45.162 1.00 37.02 253 PHE D N 1
ATOM 9240 C CA . PHE D 1 272 ? -51.612 17.842 44.057 1.00 36.47 253 PHE D CA 1
ATOM 9241 C C . PHE D 1 272 ? -52.783 17.275 43.265 1.00 36.51 253 PHE D C 1
ATOM 9242 O O . PHE D 1 272 ? -53.651 18.022 42.800 1.00 36.60 253 PHE D O 1
ATOM 9250 N N . TRP D 1 273 ? -52.741 15.957 43.064 1.00 36.43 254 TRP D N 1
ATOM 9251 C CA . TRP D 1 273 ? -53.775 15.222 42.367 1.00 36.37 254 TRP D CA 1
ATOM 9252 C C . TRP D 1 273 ? -55.115 15.428 43.118 1.00 38.35 254 TRP D C 1
ATOM 9253 O O . TRP D 1 273 ? -56.152 15.721 42.518 1.00 38.34 254 TRP D O 1
ATOM 9264 N N . ASP D 1 274 ? -55.070 15.314 44.437 1.00 39.97 255 ASP D N 1
ATOM 9265 C CA . ASP D 1 274 ? -56.250 15.480 45.252 1.00 41.79 255 ASP D CA 1
ATOM 9266 C C . ASP D 1 274 ? -56.659 16.962 45.309 1.00 42.79 255 ASP D C 1
ATOM 9267 O O . ASP D 1 274 ? -57.799 17.293 45.025 1.00 42.55 255 ASP D O 1
ATOM 9272 N N . LYS D 1 275 ? -55.717 17.851 45.639 1.00 43.20 256 LYS D N 1
ATOM 9273 C CA . LYS D 1 275 ? -56.003 19.289 45.671 1.00 43.77 256 LYS D CA 1
ATOM 9274 C C . LYS D 1 275 ? -56.711 19.810 44.397 1.00 42.93 256 LYS D C 1
ATOM 9275 O O . LYS D 1 275 ? -57.690 20.548 44.483 1.00 44.01 256 LYS D O 1
ATOM 9281 N N . TYR D 1 276 ? -56.236 19.436 43.216 1.00 42.37 257 TYR D N 1
ATOM 9282 C CA . TYR D 1 276 ? -56.844 19.966 41.977 1.00 41.44 257 TYR D CA 1
ATOM 9283 C C . TYR D 1 276 ? -57.919 19.063 41.367 1.00 41.95 257 TYR D C 1
ATOM 9284 O O . TYR D 1 276 ? -58.367 19.308 40.254 1.00 40.30 257 TYR D O 1
ATOM 9293 N N . ALA D 1 277 ? -58.366 18.060 42.138 1.00 43.36 258 ALA D N 1
ATOM 9294 C CA . ALA D 1 277 ? -59.490 17.186 41.748 1.00 43.95 258 ALA D CA 1
ATOM 9295 C C . ALA D 1 277 ? -59.257 16.640 40.345 1.00 41.97 258 ALA D C 1
ATOM 9296 O O . ALA D 1 277 ? -60.142 16.658 39.492 1.00 42.29 258 ALA D O 1
ATOM 9298 N N . LEU D 1 278 ? -58.042 16.163 40.102 1.00 40.67 259 LEU D N 1
ATOM 9299 C CA . LEU D 1 278 ? -57.689 15.663 38.774 1.00 38.39 259 LEU D CA 1
ATOM 9300 C C . LEU D 1 278 ? -58.400 14.316 38.552 1.00 38.41 259 LEU D C 1
ATOM 9301 O O . LEU D 1 278 ? -58.700 13.611 39.498 1.00 39.28 259 LEU D O 1
ATOM 9306 N N . THR D 1 279 ? -58.721 14.001 37.302 1.00 37.79 260 THR D N 1
ATOM 9307 C CA . THR D 1 279 ? -59.506 12.814 36.968 1.00 37.68 260 THR D CA 1
ATOM 9308 C C . THR D 1 279 ? -58.741 12.006 35.894 1.00 36.53 260 THR D C 1
ATOM 9309 O O . THR D 1 279 ? -58.269 10.884 36.150 1.00 36.58 260 THR D O 1
ATOM 9313 N N . ASP D 1 280 ? -58.551 12.578 34.709 1.00 35.85 261 ASP D N 1
ATOM 9314 C CA . ASP D 1 280 ? -57.973 11.788 33.627 1.00 34.87 261 ASP D CA 1
ATOM 9315 C C . ASP D 1 280 ? -56.631 12.275 33.084 1.00 33.51 261 ASP D C 1
ATOM 9316 O O . ASP D 1 280 ? -56.137 11.693 32.139 1.00 32.30 261 ASP D O 1
ATOM 9321 N N . GLN D 1 281 ? -56.034 13.298 33.715 1.00 32.72 262 GLN D N 1
ATOM 9322 C CA . GLN D 1 281 ? -54.822 13.964 33.200 1.00 30.78 262 GLN D CA 1
ATOM 9323 C C . GLN D 1 281 ? -53.594 13.181 33.654 1.00 29.38 262 GLN D C 1
ATOM 9324 O O . GLN D 1 281 ? -52.987 13.475 34.688 1.00 29.51 262 GLN D O 1
ATOM 9330 N N . THR D 1 282 ? -53.255 12.156 32.888 1.00 27.51 263 THR D N 1
ATOM 9331 C CA . THR D 1 282 ? -52.306 11.155 33.343 1.00 27.35 263 THR D CA 1
ATOM 9332 C C . THR D 1 282 ? -50.967 11.727 33.795 1.00 26.78 263 THR D C 1
ATOM 9333 O O . THR D 1 282 ? -50.399 12.601 33.159 1.00 26.43 263 THR D O 1
ATOM 9337 N N . PHE D 1 283 ? -50.480 11.250 34.935 1.00 28.11 264 PHE D N 1
ATOM 9338 C CA . PHE D 1 283 ? -49.108 11.527 35.361 1.00 27.24 264 PHE D CA 1
ATOM 9339 C C . PHE D 1 283 ? -48.241 10.427 34.758 1.00 26.66 264 PHE D C 1
ATOM 9340 O O . PHE D 1 283 ? -48.106 9.344 35.363 1.00 27.92 264 PHE D O 1
ATOM 9348 N N . PHE D 1 284 ? -47.647 10.680 33.599 1.00 25.42 265 PHE D N 1
ATOM 9349 C CA . PHE D 1 284 ? -46.773 9.716 32.959 1.00 24.90 265 PHE D CA 1
ATOM 9350 C C . PHE D 1 284 ? -45.360 9.817 33.525 1.00 24.88 265 PHE D C 1
ATOM 9351 O O . PHE D 1 284 ? -44.754 10.882 33.433 1.00 23.72 265 PHE D O 1
ATOM 9359 N N . ALA D 1 285 ? -44.835 8.717 34.086 1.00 24.62 266 ALA D N 1
ATOM 9360 C CA . ALA D 1 285 ? -43.453 8.655 34.523 1.00 25.06 266 ALA D CA 1
ATOM 9361 C C . ALA D 1 285 ? -42.583 8.793 33.295 1.00 24.80 266 ALA D C 1
ATOM 9362 O O . ALA D 1 285 ? -42.696 7.980 32.382 1.00 25.03 266 ALA D O 1
ATOM 9364 N N . GLU D 1 286 ? -41.722 9.814 33.277 1.00 24.83 267 GLU D N 1
ATOM 9365 C CA . GLU D 1 286 ? -40.742 9.967 32.212 1.00 24.69 267 GLU D CA 1
ATOM 9366 C C . GLU D 1 286 ? -39.368 9.943 32.827 1.00 25.45 267 GLU D C 1
ATOM 9367 O O . GLU D 1 286 ? -38.809 10.990 33.208 1.00 24.43 267 GLU D O 1
ATOM 9373 N N . ILE D 1 287 ? -38.831 8.729 32.918 1.00 26.57 268 ILE D N 1
ATOM 9374 C CA . ILE D 1 287 ? -37.527 8.484 33.558 1.00 27.01 268 ILE D CA 1
ATOM 9375 C C . ILE D 1 287 ? -36.473 8.142 32.514 1.00 25.98 268 ILE D C 1
ATOM 9376 O O . ILE D 1 287 ? -36.691 7.265 31.644 1.00 25.24 268 ILE D O 1
ATOM 9381 N N . LEU D 1 288 ? -35.327 8.807 32.612 1.00 25.96 269 LEU D N 1
ATOM 9382 C CA . LEU D 1 288 ? -34.219 8.599 31.691 1.00 26.61 269 LEU D CA 1
ATOM 9383 C C . LEU D 1 288 ? -33.071 7.901 32.418 1.00 26.74 269 LEU D C 1
ATOM 9384 O O . LEU D 1 288 ? -32.755 8.233 33.558 1.00 26.26 269 LEU D O 1
ATOM 9389 N N . TYR D 1 289 ? -32.449 6.941 31.737 1.00 26.26 270 TYR D N 1
ATOM 9390 C CA . TYR D 1 289 ? -31.311 6.230 32.285 1.00 25.61 270 TYR D CA 1
ATOM 9391 C C . TYR D 1 289 ? -30.158 6.414 31.328 1.00 25.35 270 TYR D C 1
ATOM 9392 O O . TYR D 1 289 ? -30.388 6.505 30.115 1.00 23.99 270 TYR D O 1
ATOM 9401 N N . PRO D 1 290 ? -28.914 6.516 31.864 1.00 25.20 271 PRO D N 1
ATOM 9402 C CA . PRO D 1 290 ? -27.751 6.520 30.979 1.00 24.82 271 PRO D CA 1
ATOM 9403 C C . PRO D 1 290 ? -27.787 5.296 30.070 1.00 24.73 271 PRO D C 1
ATOM 9404 O O . PRO D 1 290 ? -28.214 4.227 30.502 1.00 23.44 271 PRO D O 1
ATOM 9408 N N . PHE D 1 291 ? -27.340 5.457 28.832 1.00 23.72 272 PHE D N 1
ATOM 9409 C CA . PHE D 1 291 ? -27.343 4.322 27.903 1.00 25.50 272 PHE D CA 1
ATOM 9410 C C . PHE D 1 291 ? -26.533 3.162 28.492 1.00 25.56 272 PHE D C 1
ATOM 9411 O O . PHE D 1 291 ? -26.847 2.024 28.266 1.00 25.76 272 PHE D O 1
ATOM 9419 N N . GLU D 1 292 ? -25.481 3.482 29.247 1.00 26.09 273 GLU D N 1
ATOM 9420 C CA . GLU D 1 292 ? -24.477 2.495 29.673 1.00 26.91 273 GLU D CA 1
ATOM 9421 C C . GLU D 1 292 ? -24.887 1.735 30.936 1.00 27.40 273 GLU D C 1
ATOM 9422 O O . GLU D 1 292 ? -24.235 0.774 31.356 1.00 28.24 273 GLU D O 1
ATOM 9428 N N . ALA D 1 293 ? -26.007 2.139 31.509 1.00 27.41 274 ALA D N 1
ATOM 9429 C CA . ALA D 1 293 ? -26.584 1.429 32.640 1.00 28.85 274 ALA D CA 1
ATOM 9430 C C . ALA D 1 293 ? -27.026 0.056 32.128 1.00 29.04 274 ALA D C 1
ATOM 9431 O O . ALA D 1 293 ? -27.408 -0.056 30.992 1.00 28.88 274 ALA D O 1
ATOM 9433 N N . ARG D 1 294 ? -26.926 -0.973 32.952 1.00 30.04 275 ARG D N 1
ATOM 9434 C CA . ARG D 1 294 ? -27.296 -2.344 32.549 1.00 31.26 275 ARG D CA 1
ATOM 9435 C C . ARG D 1 294 ? -28.820 -2.508 32.508 1.00 30.14 275 ARG D C 1
ATOM 9436 O O . ARG D 1 294 ? -29.539 -1.872 33.292 1.00 30.28 275 ARG D O 1
ATOM 9444 N N . ASP D 1 295 ? -29.302 -3.303 31.552 1.00 29.85 276 ASP D N 1
ATOM 9445 C CA . ASP D 1 295 ? -30.746 -3.573 31.370 1.00 29.65 276 ASP D CA 1
ATOM 9446 C C . ASP D 1 295 ? -31.405 -4.025 32.682 1.00 30.83 276 ASP D C 1
ATOM 9447 O O . ASP D 1 295 ? -32.416 -3.454 33.083 1.00 30.58 276 ASP D O 1
ATOM 9452 N N . GLU D 1 296 ? -30.822 -5.020 33.355 1.00 30.84 277 GLU D N 1
ATOM 9453 C CA . GLU D 1 296 ? -31.423 -5.553 34.596 1.00 33.66 277 GLU D CA 1
ATOM 9454 C C . GLU D 1 296 ? -31.459 -4.517 35.738 1.00 32.64 277 GLU D C 1
ATOM 9455 O O . GLU D 1 296 ? -32.371 -4.577 36.578 1.00 33.16 277 GLU D O 1
ATOM 9461 N N . ASP D 1 297 ? -30.477 -3.599 35.779 1.00 31.34 278 ASP D N 1
ATOM 9462 C CA . ASP D 1 297 ? -30.471 -2.518 36.783 1.00 31.61 278 ASP D CA 1
ATOM 9463 C C . ASP D 1 297 ? -31.550 -1.469 36.474 1.00 30.49 278 ASP D C 1
ATOM 9464 O O . ASP D 1 297 ? -32.254 -0.986 37.371 1.00 30.99 278 ASP D O 1
ATOM 9469 N N . VAL D 1 298 ? -31.713 -1.148 35.198 1.00 29.04 279 VAL D N 1
ATOM 9470 C CA . VAL D 1 298 ? -32.792 -0.245 34.758 1.00 28.15 279 VAL D CA 1
ATOM 9471 C C . VAL D 1 298 ? -34.160 -0.846 35.064 1.00 29.05 279 VAL D C 1
ATOM 9472 O O . VAL D 1 298 ? -35.047 -0.151 35.592 1.00 29.07 279 VAL D O 1
ATOM 9476 N N . LEU D 1 299 ? -34.355 -2.130 34.759 1.00 29.75 280 LEU D N 1
ATOM 9477 C CA . LEU D 1 299 ? -35.684 -2.739 34.998 1.00 30.32 280 LEU D CA 1
ATOM 9478 C C . LEU D 1 299 ? -36.022 -2.757 36.485 1.00 31.16 280 LEU D C 1
ATOM 9479 O O . LEU D 1 299 ? -37.142 -2.357 36.876 1.00 31.95 280 LEU D O 1
ATOM 9484 N N . ALA D 1 300 ? -35.069 -3.223 37.308 1.00 31.40 281 ALA D N 1
ATOM 9485 C CA . ALA D 1 300 ? -35.235 -3.285 38.775 1.00 32.38 281 ALA D CA 1
ATOM 9486 C C . ALA D 1 300 ? -35.529 -1.899 39.359 1.00 32.14 281 ALA D C 1
ATOM 9487 O O . ALA D 1 300 ? -36.384 -1.735 40.237 1.00 33.18 281 ALA D O 1
ATOM 9489 N N . ASP D 1 301 ? -34.849 -0.884 38.843 1.00 31.39 282 ASP D N 1
ATOM 9490 C CA . ASP D 1 301 ? -35.073 0.488 39.311 1.00 30.98 282 ASP D CA 1
ATOM 9491 C C . ASP D 1 301 ? -36.463 0.990 38.929 1.00 30.96 282 ASP D C 1
ATOM 9492 O O . ASP D 1 301 ? -37.170 1.600 39.762 1.00 30.89 282 ASP D O 1
ATOM 9505 N N . ILE D 1 303 ? -39.156 -0.795 38.391 1.00 32.28 284 ILE D N 1
ATOM 9506 C CA . ILE D 1 303 ? -40.109 -1.534 39.203 1.00 31.95 284 ILE D CA 1
ATOM 9507 C C . ILE D 1 303 ? -40.190 -0.880 40.596 1.00 32.78 284 ILE D C 1
ATOM 9508 O O . ILE D 1 303 ? -41.301 -0.544 41.045 1.00 35.12 284 ILE D O 1
ATOM 9513 N N . ALA D 1 304 ? -39.029 -0.676 41.240 1.00 32.32 285 ALA D N 1
ATOM 9514 C CA . ALA D 1 304 ? -38.927 -0.026 42.559 1.00 33.81 285 ALA D CA 1
ATOM 9515 C C . ALA D 1 304 ? -39.510 1.389 42.563 1.00 33.47 285 ALA D C 1
ATOM 9516 O O . ALA D 1 304 ? -40.152 1.808 43.533 1.00 33.85 285 ALA D O 1
ATOM 9518 N N . SER D 1 305 ? -39.335 2.088 41.457 1.00 32.84 286 SER D N 1
ATOM 9519 C CA . SER D 1 305 ? -39.830 3.451 41.306 1.00 32.77 286 SER D CA 1
ATOM 9520 C C . SER D 1 305 ? -41.348 3.500 41.224 1.00 32.64 286 SER D C 1
ATOM 9521 O O . SER D 1 305 ? -41.978 4.314 41.908 1.00 33.52 286 SER D O 1
ATOM 9524 N N . VAL D 1 306 ? -41.951 2.629 40.421 1.00 32.64 287 VAL D N 1
ATOM 9525 C CA . VAL D 1 306 ? -43.429 2.516 40.388 1.00 32.93 287 VAL D CA 1
ATOM 9526 C C . VAL D 1 306 ? -44.020 2.071 41.722 1.00 35.00 287 VAL D C 1
ATOM 9527 O O . VAL D 1 306 ? -45.071 2.608 42.133 1.00 35.06 287 VAL D O 1
ATOM 9531 N N . LYS D 1 307 ? -43.347 1.148 42.429 1.00 35.70 288 LYS D N 1
ATOM 9532 C CA . LYS D 1 307 ? -43.830 0.733 43.751 1.00 36.97 288 LYS D CA 1
ATOM 9533 C C . LYS D 1 307 ? -43.722 1.952 44.684 1.00 37.13 288 LYS D C 1
ATOM 9534 O O . LYS D 1 307 ? -44.624 2.213 45.461 1.00 37.65 288 LYS D O 1
ATOM 9536 N N . ALA D 1 308 ? -42.660 2.742 44.567 1.00 36.39 289 ALA D N 1
ATOM 9537 C CA . ALA D 1 308 ? -42.567 3.974 45.365 1.00 36.92 289 ALA D CA 1
ATOM 9538 C C . ALA D 1 308 ? -43.756 4.919 45.077 1.00 36.72 289 ALA D C 1
ATOM 9539 O O . ALA D 1 308 ? -44.359 5.487 46.007 1.00 38.93 289 ALA D O 1
ATOM 9541 N N . LEU D 1 309 ? -44.139 5.057 43.812 1.00 35.23 290 LEU D N 1
ATOM 9542 C CA . LEU D 1 309 ? -45.284 5.928 43.462 1.00 35.34 290 LEU D CA 1
ATOM 9543 C C . LEU D 1 309 ? -46.605 5.416 44.033 1.00 36.78 290 LEU D C 1
ATOM 9544 O O . LEU D 1 309 ? -47.361 6.205 44.588 1.00 36.79 290 LEU D O 1
ATOM 9549 N N . LYS D 1 310 ? -46.869 4.115 43.904 1.00 37.86 291 LYS D N 1
ATOM 9550 C CA . LYS D 1 310 ? -48.105 3.501 44.462 1.00 40.38 291 LYS D CA 1
ATOM 9551 C C . LYS D 1 310 ? -48.241 3.534 45.993 1.00 42.64 291 LYS D C 1
ATOM 9552 O O . LYS D 1 310 ? -49.350 3.367 46.519 1.00 43.94 291 LYS D O 1
ATOM 9558 N N . ALA D 1 311 ? -47.141 3.751 46.711 1.00 44.13 292 ALA D N 1
ATOM 9559 C CA . ALA D 1 311 ? -47.163 3.765 48.192 1.00 46.52 292 ALA D CA 1
ATOM 9560 C C . ALA D 1 311 ? -47.774 5.061 48.698 1.00 47.96 292 ALA D C 1
ATOM 9561 O O . ALA D 1 311 ? -48.197 5.124 49.844 1.00 49.06 292 ALA D O 1
ATOM 9563 N N . ALA D 1 312 ? -47.818 6.095 47.850 1.00 48.07 293 ALA D N 1
ATOM 9564 C CA . ALA D 1 312 ? -48.386 7.391 48.247 1.00 49.90 293 ALA D CA 1
ATOM 9565 C C . ALA D 1 312 ? -49.830 7.247 48.729 1.00 52.26 293 ALA D C 1
ATOM 9566 O O . ALA D 1 312 ? -50.568 6.370 48.277 1.00 53.44 293 ALA D O 1
ATOM 9568 N N . SER D 1 313 ? -50.225 8.118 49.651 1.00 54.09 294 SER D N 1
ATOM 9569 C CA . SER D 1 313 ? -51.456 7.931 50.420 1.00 56.32 294 SER D CA 1
ATOM 9570 C C . SER D 1 313 ? -52.558 8.919 49.981 1.00 56.73 294 SER D C 1
ATOM 9571 O O . SER D 1 313 ? -52.427 10.119 50.235 1.00 57.26 294 SER D O 1
ATOM 9574 N N . PRO D 1 314 ? -53.644 8.426 49.325 1.00 56.88 295 PRO D N 1
ATOM 9575 C CA . PRO D 1 314 ? -54.690 9.326 48.760 1.00 56.26 295 PRO D CA 1
ATOM 9576 C C . PRO D 1 314 ? -55.344 10.311 49.732 1.00 57.31 295 PRO D C 1
ATOM 9577 O O . PRO D 1 314 ? -55.955 9.892 50.700 1.00 58.88 295 PRO D O 1
#

Solvent-accessible surface area: 41050 Å² total

InterPro domains:
  IPR013022 Xylose isomerase-like, TIM barrel domain [PF01261] (27-241)
  IPR036237 Xylose isomerase-like superfamily [SSF51658] (1-293)

Secondary structure (DSSP, 8-state):
--EEEEGGGGTTTS-SHHHHHHIIIIIS---EEEEETTTS-TTS-HHHHHHHHHHHHHHHHHTT-EEEEEE--HHHHTS-BTT-SSHHHHHHHHHHHHHHH--------B---BB--HHHHT-HHHHHHHHHHHH--HHHHHHHHHHT---EE---S-TTBSS-SHHHHHH---STTTSSS--EEEEEHHHHT-HHHHGGG-------SGGGEEEEEE-B--SSS---B-TTS-SS--HHHHHHHHHHTT-SS--EEE-----TTS-HHHHHH--HHHHHHHT----/--EEEEGGGGTTTS-SHHHHHHIIIIII---EEEEETTTS-TTS-HHHHHHHHHHHHHHHHHTT-EEEEEE--HHHHTS-BTT-SSHHHHHHHHHHHHHHH------S-B---BB--HHHHT-HHHHHHHHHHHH--HHHHHHHHHHT---EE---S-TTBSS-SHHHHHH---STTTSSS--EEEEEHHHHT-HHHHGGG-------SGGGEEEEEE-B--SSS---B-TTS-SS--HHHHHHHHHHTT-SS--EEE-----TTS-HHHHHH--HHHHHHHT---/--EEEEGGGGTTSS-SHHHHHHIIIIII---EEEEETTTS-TTS-HHHHHHHHHHHHHHHHHTT-EEEEEE--HHHHTS-BTT-SSHHHHHHHHHHHHHHH------S-B---BB--TTGGG-HHHHHHHHHHHH--HHHHHHHHHTT---EE---S-TTBSS-SHHHHHH---STTTSSS--EEEEEHHHHT-HHHHGGG-------SGGGEEEEEE-B--SSS---B-TTS-SS--HHHHHHHHHHTT-SS--EEE-----TTS-HHHHHH--HHHHHHHT---/--EEEEGGGGTTSS-SHHHHHHIIIIII---EEEEETTTS-TTS-HHHHHHHHHHHHHHHH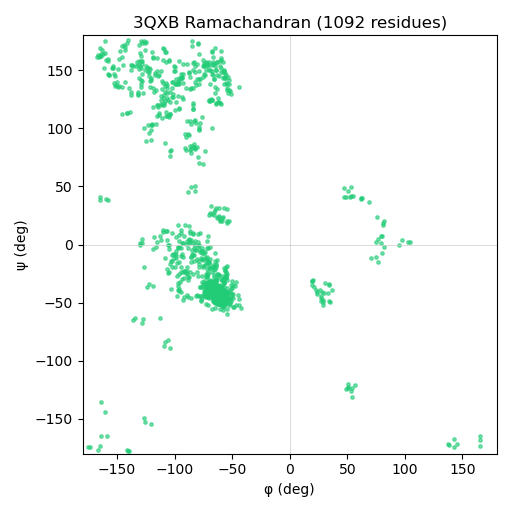HTT-EEEEEE--HHHHTS-BTT-SSHHHHHHHHHHHHHHH--------B---BB--HHHHT-HHHHHHHHHHHH--HHHHHHHHHHT---EE---S-TTBSS-SHHHHHH---STTT-SS--EEEEEHHHHT-HHHHGGG-------SGGGEEEEEE-B--SSS---B-TTS-SS--HHHHHHHHHHTT-SS--EEE-----TTS-HHHHHH--HHHHHHHTS--

Organism: Rhodospirillum rubrum (strain ATCC 11170 / ATH 1.1.1 / DSM 467 / LMG 4362 / NCIMB 8255 / S1) (NCBI:txid269796)

Nearest PDB structures (foldseek):
  3qxb-assembly2_D  TM=1.003E+00  e=1.882E-53  Rhodospirillum rubrum ATCC 11170
  4k3z-assembly2_B-2  TM=8.779E-01  e=1.110E-15  Brucella melitensis bv. 1 str. 16M
  4k3z-assembly1_A-2  TM=8.501E-01  e=2.608E-14  Brucella melitensis bv. 1 str. 16M
  3cqk-assembly1_B  TM=7.843E-01  e=2.468E-08  Escherichia coli
  1xp3-assembly1_A  TM=6.478E-01  e=7.515E-06  Bacillus anthracis